Protein AF-0000000069285896 (afdb_homodimer)

Sequence (1556 aa):
ARVYHLARITLVAVQSCCLQGHSLAQCLQGHSLAQCLQGHSLVQCSVSCRPMESFVSHSQGPTVLEYPEPESPEISPQEIPGLVGQLSPGLDELGNDQPPAWTSHYREKGWTLSSLFPALVWMPSYVRCIRGRDTEADKSAMGLLTYSLKGDVISGLTVGCMLVPQCLAFALLAGLPLQTGFYSSFGPLVVYGLFGTFRQVQPGPAALMSMLTGQALDGMGLLTGESRMAGAALLSWGVGVSSVLLGMMRFGFIVDFMSHSVMNSFCSAAGVTIATSQLKHMLGIKMPRKEYWWQTVSYLVSHISEAKGYTCALGFSLLATLLALKQWKTAGNADTRQKHPIWRRLPVDAKSTGFRILKLIADLSSLLAVLIGWLWGFAYRQAGIDSVALVGNIESAGFQFGLPDSGFVSSVKIDQFIVPALVMTVVGYIETVAVGAKFASKARYEYDSNQELIALGLSNIGGAVMFGYPTTGSFSRTAVGAMFGATSLMSVLMASLVVLLAVYCITPVIELLPLSALAPLIIQGAISVINIHEFQVARRASLSEFLVMLATFVVSLALDVKYGLLMGFVLSVLKTMNELANPNLAVFGQLEGTTFRDIRNFPNARQLSNAVVIRMDARLNFTNSRKLKEFAVRAVQIREAGGNKVEFLVIDAKAINHVDLTGCETLESLAEALKSHGQQLVIANLKGPVSKCLHQAGVPESLRKLGGHLCLSMEAALAVVEGTSQAVEEDQELSELVRRVTMAKQIQYATSSPHVFCQGRSPFQDGNPILSPTRVSVARVYHLARITLVAVQSCCLQGHSLAQCLQGHSLAQCLQGHSLVQCSVSCRPMESFVSHSQGPTVLEYPEPESPEISPQEIPGLVGQLSPGLDELGNDQPPAWTSHYREKGWTLSSLFPALVWMPSYVRCIRGRDTEADKSAMGLLTYSLKGDVISGLTVGCMLVPQCLAFALLAGLPLQTGFYSSFGPLVVYGLFGTFRQVQPGPAALMSMLTGQALDGMGLLTGESRMAGAALLSWGVGVSSVLLGMMRFGFIVDFMSHSVMNSFCSAAGVTIATSQLKHMLGIKMPRKEYWWQTVSYLVSHISEAKGYTCALGFSLLATLLALKQWKTAGNADTRQKHPIWRRLPVDAKSTGFRILKLIADLSSLLAVLIGWLWGFAYRQAGIDSVALVGNIESAGFQFGLPDSGFVSSVKIDQFIVPALVMTVVGYIETVAVGAKFASKARYEYDSNQELIALGLSNIGGAVMFGYPTTGSFSRTAVGAMFGATSLMSVLMASLVVLLAVYCITPVIELLPLSALAPLIIQGAISVINIHEFQVARRASLSEFLVMLATFVVSLALDVKYGLLMGFVLSVLKTMNELANPNLAVFGQLEGTTFRDIRNFPNARQLSNAVVIRMDARLNFTNSRKLKEFAVRAVQIREAGGNKVEFLVIDAKAINHVDLTGCETLESLAEALKSHGQQLVIANLKGPVSKCLHQAGVPESLRKLGGHLCLSMEAALAVVEGTSQAVEEDQELSELVRRVTMAKQIQYATSSPHVFCQGRSPFQDGNPILSPTRVSV

Radius of gyration: 39.19 Å; Cα contacts (8 Å, |Δi|>4): 2400; chains: 2; bounding box: 97×98×138 Å

pLDDT: mean 73.63, std 25.14, range [15.2, 97.69]

Structure (mmCIF, N/CA/C/O backbone):
data_AF-0000000069285896-model_v1
#
loop_
_entity.id
_entity.type
_entity.pdbx_description
1 polymer 'STAS domain-containing protein'
#
loop_
_atom_site.group_PDB
_atom_site.id
_atom_site.type_symbol
_atom_site.label_atom_id
_atom_site.label_alt_id
_atom_site.label_comp_id
_atom_site.label_asym_id
_atom_site.label_entity_id
_atom_site.label_seq_id
_atom_site.pdbx_PDB_ins_code
_atom_site.Cartn_x
_atom_site.Cartn_y
_atom_site.Cartn_z
_atom_site.occupancy
_atom_site.B_iso_or_equiv
_atom_site.auth_seq_id
_atom_site.auth_comp_id
_atom_site.auth_asym_id
_atom_site.auth_atom_id
_atom_site.pdbx_PDB_model_num
ATOM 1 N N . ALA A 1 1 ? -1.548 7.91 -26.172 1 18.94 1 ALA A N 1
ATOM 2 C CA . ALA A 1 1 ? -0.49 7.477 -27.094 1 18.94 1 ALA A CA 1
ATOM 3 C C . ALA A 1 1 ? 0.13 8.664 -27.812 1 18.94 1 ALA A C 1
ATOM 5 O O . ALA A 1 1 ? 1.333 8.672 -28.094 1 18.94 1 ALA A O 1
ATOM 6 N N . ARG A 1 2 ? -0.823 9.562 -28.25 1 19.52 2 ARG A N 1
ATOM 7 C CA . ARG A 1 2 ? -0.494 10.672 -29.141 1 19.52 2 ARG A CA 1
ATOM 8 C C . ARG A 1 2 ? 0.415 11.68 -28.453 1 19.52 2 ARG A C 1
ATOM 10 O O . ARG A 1 2 ? 1.209 12.359 -29.109 1 19.52 2 ARG A O 1
ATOM 17 N N . VAL A 1 3 ? 0.082 11.969 -27.188 1 20.38 3 VAL A N 1
ATOM 18 C CA . VAL A 1 3 ? 0.662 13.156 -26.562 1 20.38 3 VAL A CA 1
ATOM 19 C C . VAL A 1 3 ? 2.113 12.875 -26.172 1 20.38 3 VAL A C 1
ATOM 21 O O . VAL A 1 3 ? 2.73 13.656 -25.453 1 20.38 3 VAL A O 1
ATOM 24 N N . TYR A 1 4 ? 2.635 11.625 -26.438 1 22.34 4 TYR A N 1
ATOM 25 C CA . TYR A 1 4 ? 3.977 11.242 -26 1 22.34 4 TYR A CA 1
ATOM 26 C C . TYR A 1 4 ? 5.035 12.055 -26.734 1 22.34 4 TYR A C 1
ATOM 28 O O . TYR A 1 4 ? 6.223 11.984 -26.406 1 22.34 4 TYR A O 1
ATOM 36 N N . HIS A 1 5 ? 4.773 12.438 -28.016 1 21.88 5 HIS A N 1
ATOM 37 C CA . HIS A 1 5 ? 5.852 12.867 -28.891 1 21.88 5 HIS A CA 1
ATOM 38 C C . HIS A 1 5 ? 6.48 14.164 -28.406 1 21.88 5 HIS A C 1
ATOM 40 O O . HIS A 1 5 ? 7.656 14.43 -28.672 1 21.88 5 HIS A O 1
ATOM 46 N N . LEU A 1 6 ? 5.645 15.148 -28 1 19.89 6 LEU A N 1
ATOM 47 C CA . LEU A 1 6 ? 6.195 16.5 -28.016 1 19.89 6 LEU A CA 1
ATOM 48 C C . LEU A 1 6 ? 7.164 16.703 -26.844 1 19.89 6 LEU A C 1
ATOM 50 O O . LEU A 1 6 ? 8.141 17.453 -26.969 1 19.89 6 LEU A O 1
ATOM 54 N N . ALA A 1 7 ? 6.918 16.109 -25.625 1 20.66 7 ALA A N 1
ATOM 55 C CA . ALA A 1 7 ? 7.523 16.703 -24.438 1 20.66 7 ALA A CA 1
ATOM 56 C C . ALA A 1 7 ? 8.992 16.312 -24.312 1 20.66 7 ALA A C 1
ATOM 58 O O . ALA A 1 7 ? 9.648 16.641 -23.328 1 20.66 7 ALA A O 1
ATOM 59 N N . ARG A 1 8 ? 9.555 15.391 -25.062 1 22.36 8 ARG A N 1
ATOM 60 C CA . ARG A 1 8 ? 10.961 15.047 -24.891 1 22.36 8 ARG A CA 1
ATOM 61 C C . ARG A 1 8 ? 11.859 16.25 -25.188 1 22.36 8 ARG A C 1
ATOM 63 O O . ARG A 1 8 ? 13.086 16.141 -25.125 1 22.36 8 ARG A O 1
ATOM 70 N N . ILE A 1 9 ? 11.367 17.312 -25.906 1 20.81 9 ILE A N 1
ATOM 71 C CA . ILE A 1 9 ? 12.367 18.234 -26.438 1 20.81 9 ILE A CA 1
ATOM 72 C C . ILE A 1 9 ? 13.133 18.875 -25.281 1 20.81 9 ILE A C 1
ATOM 74 O O . ILE A 1 9 ? 14.359 18.984 -25.312 1 20.81 9 ILE A O 1
ATOM 78 N N . THR A 1 10 ? 12.5 19.625 -24.375 1 20.67 10 THR A N 1
ATOM 79 C CA . THR A 1 10 ? 13.117 20.859 -23.922 1 20.67 10 THR A CA 1
ATOM 80 C C . THR A 1 10 ? 14.141 20.594 -22.828 1 20.67 10 THR A C 1
ATOM 82 O O . THR A 1 10 ? 15.117 21.344 -22.672 1 20.67 10 THR A O 1
ATOM 85 N N . LEU A 1 11 ? 13.906 19.688 -21.906 1 20.73 11 LEU A N 1
ATOM 86 C CA . LEU A 1 11 ? 14.586 20.062 -20.656 1 20.73 11 LEU A CA 1
ATOM 87 C C . LEU A 1 11 ? 16.062 19.703 -20.719 1 20.73 11 LEU A C 1
ATOM 89 O O . LEU A 1 11 ? 16.766 19.812 -19.719 1 20.73 11 LEU A O 1
ATOM 93 N N . VAL A 1 12 ? 16.625 19.109 -21.797 1 20.36 12 VAL A N 1
ATOM 94 C CA . VAL A 1 12 ? 18.047 18.781 -21.609 1 20.36 12 VAL A CA 1
ATOM 95 C C . VAL A 1 12 ? 18.859 20.062 -21.547 1 20.36 12 VAL A C 1
ATOM 97 O O . VAL A 1 12 ? 20.062 20.031 -21.281 1 20.36 12 VAL A O 1
ATOM 100 N N . ALA A 1 13 ? 18.406 21.219 -22.078 1 20.22 13 ALA A N 1
ATOM 101 C CA . ALA A 1 13 ? 19.406 22.203 -22.453 1 20.22 13 ALA A CA 1
ATOM 102 C C . ALA A 1 13 ? 20.125 22.75 -21.219 1 20.22 13 ALA A C 1
ATOM 104 O O . ALA A 1 13 ? 21.188 23.359 -21.328 1 20.22 13 ALA A O 1
ATOM 105 N N . VAL A 1 14 ? 19.5 23.047 -20.219 1 19.42 14 VAL A N 1
ATOM 106 C CA . VAL A 1 14 ? 20.172 24.141 -19.5 1 19.42 14 VAL A CA 1
ATOM 107 C C . VAL A 1 14 ? 21.453 23.625 -18.859 1 19.42 14 VAL A C 1
ATOM 109 O O . VAL A 1 14 ? 21.422 23.094 -17.734 1 19.42 14 VAL A O 1
ATOM 112 N N . GLN A 1 15 ? 22.203 22.688 -19.625 1 17.97 15 GLN A N 1
ATOM 113 C CA . GLN A 1 15 ? 23.5 22.469 -19.016 1 17.97 15 GLN A CA 1
ATOM 114 C C . GLN A 1 15 ? 24.219 23.797 -18.781 1 17.97 15 GLN A C 1
ATOM 116 O O . GLN A 1 15 ? 23.859 24.828 -19.359 1 17.97 15 GLN A O 1
ATOM 121 N N . SER A 1 16 ? 25.578 23.766 -18.406 1 18.22 16 SER A N 1
ATOM 122 C CA . SER A 1 16 ? 26.719 24.516 -17.906 1 18.22 16 SER A CA 1
ATOM 123 C C . SER A 1 16 ? 27.25 25.484 -18.969 1 18.22 16 SER A C 1
ATOM 125 O O . SER A 1 16 ? 27.719 25.047 -20.031 1 18.22 16 SER A O 1
ATOM 127 N N . CYS A 1 17 ? 26.688 26.734 -19.156 1 18.09 17 CYS A N 1
ATOM 128 C CA . CYS A 1 17 ? 27.234 27.953 -19.719 1 18.09 17 CYS A CA 1
ATOM 129 C C . CYS A 1 17 ? 28.594 28.297 -19.125 1 18.09 17 CYS A C 1
ATOM 131 O O . CYS A 1 17 ? 29.031 29.438 -19.188 1 18.09 17 CYS A O 1
ATOM 133 N N . CYS A 1 18 ? 29.406 27.688 -18.531 1 17.77 18 CYS A N 1
ATOM 134 C CA . CYS A 1 18 ? 30.453 28.656 -18.219 1 17.77 18 CYS A CA 1
ATOM 135 C C . CYS A 1 18 ? 31.109 29.188 -19.484 1 17.77 18 CYS A C 1
ATOM 137 O O . CYS A 1 18 ? 31.359 30.391 -19.609 1 17.77 18 CYS A O 1
ATOM 139 N N . LEU A 1 19 ? 32.156 28.625 -20.281 1 18.09 19 LEU A N 1
ATOM 140 C CA . LEU A 1 19 ? 33.406 29.359 -20.438 1 18.09 19 LEU A CA 1
ATOM 141 C C . LEU A 1 19 ? 33.312 30.375 -21.578 1 18.09 19 LEU A C 1
ATOM 143 O O . LEU A 1 19 ? 33.625 31.547 -21.391 1 18.09 19 LEU A O 1
ATOM 147 N N . GLN A 1 20 ? 34 30.25 -22.938 1 18.47 20 GLN A N 1
ATOM 148 C CA . GLN A 1 20 ? 34.906 31.219 -23.562 1 18.47 20 GLN A CA 1
ATOM 149 C C . GLN A 1 20 ? 34.125 32.219 -24.406 1 18.47 20 GLN A C 1
ATOM 151 O O . GLN A 1 20 ? 32.969 32 -24.734 1 18.47 20 GLN A O 1
ATOM 156 N N . GLY A 1 21 ? 34.812 33.281 -25.219 1 18.77 21 GLY A N 1
ATOM 157 C CA . GLY A 1 21 ? 34.844 34.562 -25.906 1 18.77 21 GLY A CA 1
ATOM 158 C C . GLY A 1 21 ? 34.031 34.562 -27.188 1 18.77 21 GLY A C 1
ATOM 159 O O . GLY A 1 21 ? 33.188 35.438 -27.391 1 18.77 21 GLY A O 1
ATOM 160 N N . HIS A 1 22 ? 34.656 33.969 -28.422 1 17.78 22 HIS A N 1
ATOM 161 C CA . HIS A 1 22 ? 34.75 34.594 -29.75 1 17.78 22 HIS A CA 1
ATOM 162 C C . HIS A 1 22 ? 33.469 34.438 -30.531 1 17.78 22 HIS A C 1
ATOM 164 O O . HIS A 1 22 ? 32.594 33.625 -30.188 1 17.78 22 HIS A O 1
ATOM 170 N N . SER A 1 23 ? 33.531 34.344 -32.062 1 17.31 23 SER A N 1
ATOM 171 C CA . SER A 1 23 ? 33.156 35.094 -33.25 1 17.31 23 SER A CA 1
ATOM 172 C C . SER A 1 23 ? 31.844 34.594 -33.844 1 17.31 23 SER A C 1
ATOM 174 O O . SER A 1 23 ? 31.484 33.438 -33.656 1 17.31 23 SER A O 1
ATOM 176 N N . LEU A 1 24 ? 30.938 35.594 -34.375 1 17.03 24 LEU A N 1
ATOM 177 C CA . LEU A 1 24 ? 29.719 35.781 -35.156 1 17.03 24 LEU A CA 1
ATOM 178 C C . LEU A 1 24 ? 29.844 35.094 -36.5 1 17.03 24 LEU A C 1
ATOM 180 O O . LEU A 1 24 ? 29.609 35.75 -37.562 1 17.03 24 LEU A O 1
ATOM 184 N N . ALA A 1 25 ? 30.594 34.031 -36.781 1 16.53 25 ALA A N 1
ATOM 185 C CA . ALA A 1 25 ? 30.781 33.844 -38.219 1 16.53 25 ALA A CA 1
ATOM 186 C C . ALA A 1 25 ? 29.438 33.938 -38.969 1 16.53 25 ALA A C 1
ATOM 188 O O . ALA A 1 25 ? 28.391 33.719 -38.375 1 16.53 25 ALA A O 1
ATOM 189 N N . GLN A 1 26 ? 29.531 33.75 -40.469 1 16.7 26 GLN A N 1
ATOM 190 C CA . GLN A 1 26 ? 29.344 34.094 -41.875 1 16.7 26 GLN A CA 1
ATOM 191 C C . GLN A 1 26 ? 28.062 33.469 -42.438 1 16.7 26 GLN A C 1
ATOM 193 O O . GLN A 1 26 ? 27.5 32.562 -41.812 1 16.7 26 GLN A O 1
ATOM 198 N N . CYS A 1 27 ? 28.094 33.062 -43.812 1 15.57 27 CYS A N 1
ATOM 199 C CA . CYS A 1 27 ? 27.547 33.375 -45.125 1 15.57 27 CYS A CA 1
ATOM 200 C C . CYS A 1 27 ? 26.578 32.281 -45.562 1 15.57 27 CYS A C 1
ATOM 202 O O . CYS A 1 27 ? 26.891 31.469 -46.438 1 15.57 27 CYS A O 1
ATOM 204 N N . LEU A 1 28 ? 26.156 31.344 -44.594 1 16.44 28 LEU A N 1
ATOM 205 C CA . LEU A 1 28 ? 25.594 30.281 -45.406 1 16.44 28 LEU A CA 1
ATOM 206 C C . LEU A 1 28 ? 24.531 30.844 -46.344 1 16.44 28 LEU A C 1
ATOM 208 O O . LEU A 1 28 ? 23.547 31.438 -45.906 1 16.44 28 LEU A O 1
ATOM 212 N N . GLN A 1 29 ? 24.906 30.875 -47.688 1 16.72 29 GLN A N 1
ATOM 213 C CA . GLN A 1 29 ? 24.5 31.297 -49 1 16.72 29 GLN A CA 1
ATOM 214 C C . GLN A 1 29 ? 23.125 30.719 -49.375 1 16.72 29 GLN A C 1
ATOM 216 O O . GLN A 1 29 ? 22.672 29.75 -48.781 1 16.72 29 GLN A O 1
ATOM 221 N N . GLY A 1 30 ? 22.688 31 -50.688 1 16.42 30 GLY A N 1
ATOM 222 C CA . GLY A 1 30 ? 21.609 31.5 -51.531 1 16.42 30 GLY A CA 1
ATOM 223 C C . GLY A 1 30 ? 20.703 30.391 -52.031 1 16.42 30 GLY A C 1
ATOM 224 O O . GLY A 1 30 ? 19.484 30.5 -51.969 1 16.42 30 GLY A O 1
ATOM 225 N N . HIS A 1 31 ? 21.297 29.312 -52.844 1 16.7 31 HIS A N 1
ATOM 226 C CA . HIS A 1 31 ? 20.781 29.234 -54.188 1 16.7 31 HIS A CA 1
ATOM 227 C C . HIS A 1 31 ? 19.438 28.5 -54.25 1 16.7 31 HIS A C 1
ATOM 229 O O . HIS A 1 31 ? 19.078 27.812 -53.281 1 16.7 31 HIS A O 1
ATOM 235 N N . SER A 1 32 ? 18.969 28.141 -55.594 1 16.12 32 SER A N 1
ATOM 236 C CA . SER A 1 32 ? 17.891 28.359 -56.562 1 16.12 32 SER A CA 1
ATOM 237 C C . SER A 1 32 ? 16.984 27.141 -56.625 1 16.12 32 SER A C 1
ATOM 239 O O . SER A 1 32 ? 15.758 27.266 -56.688 1 16.12 32 SER A O 1
ATOM 241 N N . LEU A 1 33 ? 17.578 25.859 -56.844 1 15.53 33 LEU A N 1
ATOM 242 C CA . LEU A 1 33 ? 17.172 25.203 -58.062 1 15.53 33 LEU A CA 1
ATOM 243 C C . LEU A 1 33 ? 15.734 24.688 -57.969 1 15.53 33 LEU A C 1
ATOM 245 O O . LEU A 1 33 ? 15.391 24.016 -57 1 15.53 33 LEU A O 1
ATOM 249 N N . ALA A 1 34 ? 14.773 25.109 -58.875 1 16.62 34 ALA A N 1
ATOM 250 C CA . ALA A 1 34 ? 13.453 25.078 -59.5 1 16.62 34 ALA A CA 1
ATOM 251 C C . ALA A 1 34 ? 12.984 23.656 -59.719 1 16.62 34 ALA A C 1
ATOM 253 O O . ALA A 1 34 ? 11.828 23.312 -59.469 1 16.62 34 ALA A O 1
ATOM 254 N N . GLN A 1 35 ? 13.719 22.797 -60.531 1 15.3 35 GLN A N 1
ATOM 255 C CA . GLN A 1 35 ? 13.156 22.297 -61.781 1 15.3 35 GLN A CA 1
ATOM 256 C C . GLN A 1 35 ? 12.344 21.031 -61.531 1 15.3 35 GLN A C 1
ATOM 258 O O . GLN A 1 35 ? 11.336 20.797 -62.219 1 15.3 35 GLN A O 1
ATOM 263 N N . CYS A 1 36 ? 12.938 19.922 -61 1 15.21 36 CYS A N 1
ATOM 264 C CA . CYS A 1 36 ? 12.695 18.781 -61.875 1 15.21 36 CYS A CA 1
ATOM 265 C C . CYS A 1 36 ? 11.297 18.219 -61.656 1 15.21 36 CYS A C 1
ATOM 267 O O . CYS A 1 36 ? 10.961 17.766 -60.562 1 15.21 36 CYS A O 1
ATOM 269 N N . LEU A 1 37 ? 10.258 18.453 -62.625 1 15.59 37 LEU A N 1
ATOM 270 C CA . LEU A 1 37 ? 8.844 18.359 -62.969 1 15.59 37 LEU A CA 1
ATOM 271 C C . LEU A 1 37 ? 8.375 16.922 -63 1 15.59 37 LEU A C 1
ATOM 273 O O . LEU A 1 37 ? 7.223 16.625 -62.656 1 15.59 37 LEU A O 1
ATOM 277 N N . GLN A 1 38 ? 9.117 15.797 -63.469 1 15.91 38 GLN A N 1
ATOM 278 C CA . GLN A 1 38 ? 8.516 15.156 -64.625 1 15.91 38 GLN A CA 1
ATOM 279 C C . GLN A 1 38 ? 7.398 14.203 -64.25 1 15.91 38 GLN A C 1
ATOM 281 O O . GLN A 1 38 ? 7.363 13.719 -63.094 1 15.91 38 GLN A O 1
ATOM 286 N N . GLY A 1 39 ? 6.551 13.461 -65.312 1 15.94 39 GLY A N 1
ATOM 287 C CA . GLY A 1 39 ? 5.258 13.203 -65.938 1 15.94 39 GLY A CA 1
ATOM 288 C C . GLY A 1 39 ? 4.68 11.852 -65.562 1 15.94 39 GLY A C 1
ATOM 289 O O . GLY A 1 39 ? 3.482 11.734 -65.312 1 15.94 39 GLY A O 1
ATOM 290 N N . HIS A 1 40 ? 5.355 10.523 -65.562 1 16.48 40 HIS A N 1
ATOM 291 C CA . HIS A 1 40 ? 4.844 9.562 -66.5 1 16.48 40 HIS A CA 1
ATOM 292 C C . HIS A 1 40 ? 3.646 8.805 -65.938 1 16.48 40 HIS A C 1
ATOM 294 O O . HIS A 1 40 ? 3.441 8.758 -64.75 1 16.48 40 HIS A O 1
ATOM 300 N N . SER A 1 41 ? 3.084 7.648 -66.812 1 16.34 41 SER A N 1
ATOM 301 C CA . SER A 1 41 ? 1.938 7.062 -67.5 1 16.34 41 SER A CA 1
ATOM 302 C C . SER A 1 41 ? 1.265 5.996 -66.625 1 16.34 41 SER A C 1
ATOM 304 O O . SER A 1 41 ? 1.885 5.434 -65.75 1 16.34 41 SER A O 1
ATOM 306 N N . LEU A 1 42 ? -0.104 5.488 -67.062 1 16.2 42 LEU A N 1
ATOM 307 C CA . LEU A 1 42 ? -1.459 5.047 -66.75 1 16.2 42 LEU A CA 1
ATOM 308 C C . LEU A 1 42 ? -1.523 3.527 -66.625 1 16.2 42 LEU A C 1
ATOM 310 O O . LEU A 1 42 ? -2.506 2.98 -66.125 1 16.2 42 LEU A O 1
ATOM 314 N N . VAL A 1 43 ? -0.517 2.539 -66.75 1 16.58 43 VAL A N 1
ATOM 315 C CA . VAL A 1 43 ? -0.936 1.417 -67.562 1 16.58 43 VAL A CA 1
ATOM 316 C C . VAL A 1 43 ? -1.927 0.545 -66.812 1 16.58 43 VAL A C 1
ATOM 318 O O . VAL A 1 43 ? -1.792 0.363 -65.562 1 16.58 43 VAL A O 1
ATOM 321 N N . GLN A 1 44 ? -3.102 -0.088 -67.5 1 16.64 44 GLN A N 1
ATOM 322 C CA . GLN A 1 44 ? -4.457 -0.628 -67.562 1 16.64 44 GLN A CA 1
ATOM 323 C C . GLN A 1 44 ? -4.469 -2.111 -67.188 1 16.64 44 GLN A C 1
ATOM 325 O O . GLN A 1 44 ? -5.535 -2.73 -67.125 1 16.64 44 GLN A O 1
ATOM 330 N N . CYS A 1 45 ? -3.648 -2.9 -66.438 1 16.38 45 CYS A N 1
ATOM 331 C CA . CYS A 1 45 ? -3.59 -4.305 -66.812 1 16.38 45 CYS A CA 1
ATOM 332 C C . CYS A 1 45 ? -4.863 -5.035 -66.438 1 16.38 45 CYS A C 1
ATOM 334 O O . CYS A 1 45 ? -5.289 -4.953 -65.25 1 16.38 45 CYS A O 1
ATOM 336 N N . SER A 1 46 ? -5.742 -5.668 -67.375 1 16.84 46 SER A N 1
ATOM 337 C CA . SER A 1 46 ? -7.043 -6.258 -67.688 1 16.84 46 SER A CA 1
ATOM 338 C C . SER A 1 46 ? -7.137 -7.688 -67.188 1 16.84 46 SER A C 1
ATOM 340 O O . SER A 1 46 ? -8.133 -8.375 -67.438 1 16.84 46 SER A O 1
ATOM 342 N N . VAL A 1 47 ? -6.531 -8.367 -66.188 1 17.81 47 VAL A N 1
ATOM 343 C CA . VAL A 1 47 ? -6.387 -9.812 -66.312 1 17.81 47 VAL A CA 1
ATOM 344 C C . VAL A 1 47 ? -7.738 -10.492 -66.125 1 17.81 47 VAL A C 1
ATOM 346 O O . VAL A 1 47 ? -8.484 -10.148 -65.188 1 17.81 47 VAL A O 1
ATOM 349 N N . SER A 1 48 ? -8.328 -11.375 -67.125 1 16.98 48 SER A N 1
ATOM 350 C CA . SER A 1 48 ? -9.477 -12.094 -67.688 1 16.98 48 SER A CA 1
ATOM 351 C C . 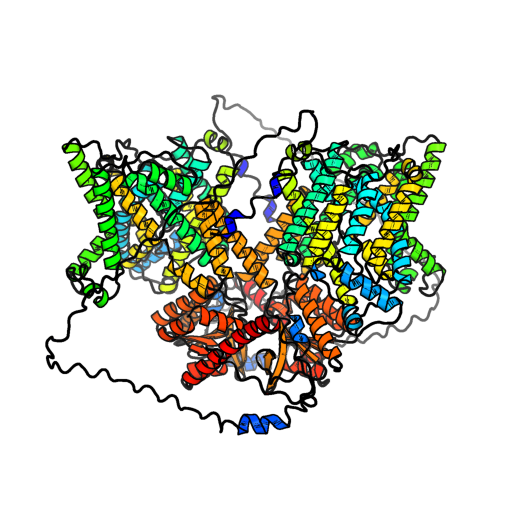SER A 1 48 ? -9.781 -13.344 -66.875 1 16.98 48 SER A C 1
ATOM 353 O O . SER A 1 48 ? -9.383 -14.445 -67.25 1 16.98 48 SER A O 1
ATOM 355 N N . CYS A 1 49 ? -9.992 -13.531 -65.5 1 16.97 49 CYS A N 1
ATOM 356 C CA . CYS A 1 49 ? -9.969 -14.82 -64.812 1 16.97 49 CYS A CA 1
ATOM 357 C C . CYS A 1 49 ? -11.258 -15.594 -65.062 1 16.97 49 CYS A C 1
ATOM 359 O O . CYS A 1 49 ? -12.141 -15.625 -64.25 1 16.97 49 CYS A O 1
ATOM 361 N N . ARG A 1 50 ? -11.992 -15.633 -66.25 1 16.98 50 ARG A N 1
ATOM 362 C CA . ARG A 1 50 ? -13.398 -15.969 -66.062 1 16.98 50 ARG A CA 1
ATOM 363 C C . ARG A 1 50 ? -13.57 -17.422 -65.625 1 16.98 50 ARG A C 1
ATOM 365 O O . ARG A 1 50 ? -14.297 -17.719 -64.688 1 16.98 50 ARG A O 1
ATOM 372 N N . PRO A 1 51 ? -13.586 -18.609 -66.438 1 17.89 51 PRO A N 1
ATOM 373 C CA . PRO A 1 51 ? -14.859 -19.234 -66.812 1 17.89 51 PRO A CA 1
ATOM 374 C C . PRO A 1 51 ? -15.203 -20.438 -65.938 1 17.89 51 PRO A C 1
ATOM 376 O O . PRO A 1 51 ? -16.375 -20.781 -65.812 1 17.89 51 PRO A O 1
ATOM 379 N N . MET A 1 52 ? -14.281 -21.25 -65.188 1 18.48 52 MET A N 1
ATOM 380 C CA . MET A 1 52 ? -14.414 -22.688 -65.438 1 18.48 52 MET A CA 1
ATOM 381 C C . MET A 1 52 ? -15.641 -23.234 -64.688 1 18.48 52 MET A C 1
ATOM 383 O O . MET A 1 52 ? -15.961 -22.797 -63.594 1 18.48 52 MET A O 1
ATOM 387 N N . GLU A 1 53 ? -16.594 -24.266 -65.188 1 19.05 53 GLU A N 1
ATOM 388 C CA . GLU A 1 53 ? -17.938 -24.812 -65.25 1 19.05 53 GLU A CA 1
ATOM 389 C C . GLU A 1 53 ? -18.203 -25.719 -64 1 19.05 53 GLU A C 1
ATOM 391 O O . GLU A 1 53 ? -19.297 -25.703 -63.438 1 19.05 53 GLU A O 1
ATOM 396 N N . SER A 1 54 ? -17.328 -26.703 -63.625 1 19.25 54 SER A N 1
ATOM 397 C CA . SER A 1 54 ? -17.797 -28.078 -63.656 1 19.25 54 SER A CA 1
ATOM 398 C C . SER A 1 54 ? -18.766 -28.359 -62.5 1 19.25 54 SER A C 1
ATOM 400 O O . SER A 1 54 ? -18.828 -27.594 -61.562 1 19.25 54 SER A O 1
ATOM 402 N N . PHE A 1 55 ? -19 -29.734 -61.938 1 21.61 55 PHE A N 1
ATOM 403 C CA . PHE A 1 55 ? -20.031 -30.75 -61.75 1 21.61 55 PHE A CA 1
ATOM 404 C C . PHE A 1 55 ? -20.422 -30.844 -60.281 1 21.61 55 PHE A C 1
ATOM 406 O O . PHE A 1 55 ? -21.219 -31.703 -59.906 1 21.61 55 PHE A O 1
ATOM 413 N N . VAL A 1 56 ? -20.172 -29.906 -59.281 1 20.28 56 VAL A N 1
ATOM 414 C CA . VAL A 1 56 ? -19.969 -30.328 -57.906 1 20.28 56 VAL A CA 1
ATOM 415 C C . VAL A 1 56 ? -21.297 -30.844 -57.344 1 20.28 56 VAL A C 1
ATOM 417 O O . VAL A 1 56 ? -22.312 -30.172 -57.438 1 20.28 56 VAL A O 1
ATOM 420 N N . SER A 1 57 ? -21.375 -32.156 -57 1 21.55 57 SER A N 1
ATOM 421 C CA . SER A 1 57 ? -22.359 -33.156 -56.625 1 21.55 57 SER A CA 1
ATOM 422 C C . SER A 1 57 ? -23.234 -32.656 -55.469 1 21.55 57 SER A C 1
ATOM 424 O O . SER A 1 57 ? -22.844 -31.781 -54.719 1 21.55 57 SER A O 1
ATOM 426 N N . HIS A 1 58 ? -24.438 -33.375 -55.094 1 22.62 58 HIS A N 1
ATOM 427 C CA . HIS A 1 58 ? -25.828 -33.125 -54.719 1 22.62 58 HIS A CA 1
ATOM 428 C C . HIS A 1 58 ? -25.969 -33 -53.188 1 22.62 58 HIS A C 1
ATOM 430 O O . HIS A 1 58 ? -27.078 -32.969 -52.656 1 22.62 58 HIS A O 1
ATOM 436 N N . SER A 1 59 ? -24.781 -33.125 -52.438 1 21.09 59 SER A N 1
ATOM 437 C CA . SER A 1 59 ? -24.859 -33.562 -51.062 1 21.09 59 SER A CA 1
ATOM 438 C C . SER A 1 59 ? -25.844 -32.688 -50.281 1 21.09 59 SER A C 1
ATOM 440 O O . SER A 1 59 ? -25.766 -31.469 -50.312 1 21.09 59 SER A O 1
ATOM 442 N N . GLN A 1 60 ? -27.078 -33.25 -50 1 24.17 60 GLN A N 1
ATOM 443 C CA . GLN A 1 60 ? -28.297 -32.688 -49.438 1 24.17 60 GLN A CA 1
ATOM 444 C C . GLN A 1 60 ? -28 -31.938 -48.125 1 24.17 60 GLN A C 1
ATOM 446 O O . GLN A 1 60 ? -27.516 -32.531 -47.188 1 24.17 60 GLN A O 1
ATOM 451 N N . GLY A 1 61 ? -27.547 -30.828 -48.125 1 22.52 61 GLY A N 1
ATOM 452 C CA . GLY A 1 61 ? -26.922 -30 -47.094 1 22.52 61 GLY A CA 1
ATOM 453 C C . GLY A 1 61 ? -27.859 -29.688 -45.938 1 22.52 61 GLY A C 1
ATOM 454 O O . GLY A 1 61 ? -29.047 -29.453 -46.156 1 22.52 61 GLY A O 1
ATOM 455 N N . PRO A 1 62 ? -27.656 -30.422 -44.812 1 26.27 62 PRO A N 1
ATOM 456 C CA . PRO A 1 62 ? -28.656 -30.391 -43.719 1 26.27 62 PRO A CA 1
ATOM 457 C C . PRO A 1 62 ? -29.25 -29 -43.5 1 26.27 62 PRO A C 1
ATOM 459 O O . PRO A 1 62 ? -28.609 -28 -43.812 1 26.27 62 PRO A O 1
ATOM 462 N N . THR A 1 63 ? -30.562 -28.875 -43.594 1 23.58 63 THR A N 1
ATOM 463 C CA . THR A 1 63 ? -31.453 -27.719 -43.594 1 23.58 63 THR A CA 1
ATOM 464 C C . THR A 1 63 ? -31.109 -26.766 -42.469 1 23.58 63 THR A C 1
ATOM 466 O O . THR A 1 63 ? -31.047 -27.156 -41.312 1 23.58 63 THR A O 1
ATOM 469 N N . VAL A 1 64 ? -30.266 -25.859 -42.719 1 25 64 VAL A N 1
ATOM 470 C CA . VAL A 1 64 ? -29.875 -24.75 -41.844 1 25 64 VAL A CA 1
ATOM 471 C C . VAL A 1 64 ? -31.125 -24.062 -41.281 1 25 64 VAL A C 1
ATOM 473 O O . VAL A 1 64 ? -31.922 -23.5 -42.062 1 25 64 VAL A O 1
ATOM 476 N N . LEU A 1 65 ? -31.844 -24.781 -40.344 1 24.34 65 LEU A N 1
ATOM 477 C CA . LEU A 1 65 ? -33.062 -24.156 -39.812 1 24.34 65 LEU A CA 1
ATOM 478 C C . LEU A 1 65 ? -32.906 -22.641 -39.719 1 24.34 65 LEU A C 1
ATOM 480 O O . LEU A 1 65 ? -31.953 -22.156 -39.062 1 24.34 65 LEU A O 1
ATOM 484 N N . GLU A 1 66 ? -33.25 -21.922 -40.812 1 23.66 66 GLU A N 1
ATOM 485 C CA . GLU A 1 66 ? -33.312 -20.469 -40.969 1 23.66 66 GLU A CA 1
ATOM 486 C C . GLU A 1 66 ? -34.094 -19.828 -39.812 1 23.66 66 GLU A C 1
ATOM 488 O O . GLU A 1 66 ? -35.312 -19.984 -39.75 1 23.66 66 GLU A O 1
ATOM 493 N N . TYR A 1 67 ? -33.594 -20 -38.594 1 24.52 67 TYR A N 1
ATOM 494 C CA . TYR A 1 67 ? -34.438 -19.375 -37.594 1 24.52 67 TYR A CA 1
ATOM 495 C C . TYR A 1 67 ? -34.938 -18.016 -38.031 1 24.52 67 TYR A C 1
ATOM 497 O O . TYR A 1 67 ? -34.156 -17.203 -38.562 1 24.52 67 TYR A O 1
ATOM 505 N N . PRO A 1 68 ? -36.156 -17.922 -38.531 1 24.06 68 PRO A N 1
ATOM 506 C CA . PRO A 1 68 ? -36.719 -16.688 -39.125 1 24.06 68 PRO A CA 1
ATOM 507 C C . PRO A 1 68 ? -36.219 -15.438 -38.375 1 24.06 68 PRO A C 1
ATOM 509 O O . PRO A 1 68 ? -35.938 -15.5 -37.188 1 24.06 68 PRO A O 1
ATOM 512 N N . GLU A 1 69 ? -35.625 -14.57 -39.125 1 25.94 69 GLU A N 1
ATOM 513 C CA . GLU A 1 69 ? -35.156 -13.281 -38.625 1 25.94 69 GLU A CA 1
ATOM 514 C C . GLU A 1 69 ? -36.281 -12.523 -37.906 1 25.94 69 GLU A C 1
ATOM 516 O O . GLU A 1 69 ? -37.344 -12.289 -38.469 1 25.94 69 GLU A O 1
ATOM 521 N N . PRO A 1 70 ? -36.625 -12.781 -36.656 1 26.39 70 PRO A N 1
ATOM 522 C CA . PRO A 1 70 ? -37.844 -12.133 -36.188 1 26.39 70 PRO A CA 1
ATOM 523 C C . PRO A 1 70 ? -38.031 -10.711 -36.688 1 26.39 70 PRO A C 1
ATOM 525 O O . PRO A 1 70 ? -37.031 -10 -36.875 1 26.39 70 PRO A O 1
ATOM 528 N N . GLU A 1 71 ? -38.938 -10.477 -37.656 1 25.44 71 GLU A N 1
ATOM 529 C CA . GLU A 1 71 ? -39.281 -9.188 -38.25 1 25.44 71 GLU A CA 1
ATOM 530 C C . GLU A 1 71 ? -39.219 -8.07 -37.188 1 25.44 71 GLU A C 1
ATOM 532 O O . GLU A 1 71 ? -39.781 -8.18 -36.125 1 25.44 71 GLU A O 1
ATOM 537 N N . SER A 1 72 ? -38.188 -7.371 -37.25 1 26.56 72 SER A N 1
ATOM 538 C CA . SER A 1 72 ? -37.969 -6.254 -36.344 1 26.56 72 SER A CA 1
ATOM 539 C C . SER A 1 72 ? -39.156 -5.277 -36.375 1 26.56 72 SER A C 1
ATOM 541 O O . SER A 1 72 ? -39.5 -4.746 -37.438 1 26.56 72 SER A O 1
ATOM 543 N N . PRO A 1 73 ? -40.344 -5.57 -35.781 1 26.52 73 PRO A N 1
ATOM 544 C CA . PRO A 1 73 ? -41.469 -4.672 -35.969 1 26.52 73 PRO A CA 1
ATOM 545 C C . PRO A 1 73 ? -41.062 -3.215 -36.156 1 26.52 73 PRO A C 1
ATOM 547 O O . PRO A 1 73 ? -40.125 -2.746 -35.469 1 26.52 73 PRO A O 1
ATOM 550 N N . GLU A 1 74 ? -41.25 -2.67 -37.375 1 27.89 74 GLU A N 1
ATOM 551 C CA . GLU A 1 74 ? -41.125 -1.263 -37.75 1 27.89 74 GLU A CA 1
ATOM 552 C C . GLU A 1 74 ? -41.938 -0.37 -36.812 1 27.89 74 GLU A C 1
ATOM 554 O O . GLU A 1 74 ? -43.188 -0.326 -36.938 1 27.89 74 GLU A O 1
ATOM 559 N N . ILE A 1 75 ? -41.781 -0.384 -35.594 1 27.08 75 ILE A N 1
ATOM 560 C CA . ILE A 1 75 ? -42.594 0.488 -34.75 1 27.08 75 ILE A CA 1
ATOM 561 C C . ILE A 1 75 ? -42.594 1.903 -35.344 1 27.08 75 ILE A C 1
ATOM 563 O O . ILE A 1 75 ? -41.531 2.518 -35.5 1 27.08 75 ILE A O 1
ATOM 567 N N . SER A 1 76 ? -43.5 2.143 -36.281 1 23.19 76 SER A N 1
ATOM 568 C CA . SER A 1 76 ? -43.781 3.412 -36.938 1 23.19 76 SER A CA 1
ATOM 569 C C . SER A 1 76 ? -43.594 4.586 -36 1 23.19 76 SER A C 1
ATOM 571 O O . SER A 1 76 ? -43.938 4.488 -34.812 1 23.19 76 SER A O 1
ATOM 573 N N . PRO A 1 77 ? -42.875 5.543 -36.469 1 26.12 77 PRO A N 1
ATOM 574 C CA . PRO A 1 77 ? -42.469 6.664 -35.625 1 26.12 77 PRO A CA 1
ATOM 575 C C . PRO A 1 77 ? -43.625 7.445 -35.062 1 26.12 77 PRO A C 1
ATOM 577 O O . PRO A 1 77 ? -43.438 8.383 -34.281 1 26.12 77 PRO A O 1
ATOM 580 N N . GLN A 1 78 ? -44.75 7.285 -35.812 1 24.67 78 GLN A N 1
ATOM 581 C CA . GLN A 1 78 ? -45.844 8.227 -35.562 1 24.67 78 GLN A CA 1
ATOM 582 C C . GLN A 1 78 ? -46.469 8.031 -34.188 1 24.67 78 GLN A C 1
ATOM 584 O O . GLN A 1 78 ? -46.906 8.992 -33.562 1 24.67 78 GLN A O 1
ATOM 589 N N . GLU A 1 79 ? -46.969 6.789 -34.094 1 23.77 79 GLU A N 1
ATOM 590 C CA . GLU A 1 79 ? -47.844 6.641 -32.969 1 23.77 79 GLU A CA 1
ATOM 591 C C . GLU A 1 79 ? -47.094 6.785 -31.641 1 23.77 79 GLU A C 1
ATOM 593 O O . GLU A 1 79 ? -47.688 6.598 -30.578 1 23.77 79 GLU A O 1
ATOM 598 N N . ILE A 1 80 ? -45.969 6.543 -31.812 1 22.86 80 ILE A N 1
ATOM 599 C CA . ILE A 1 80 ? -45.312 6.707 -30.516 1 22.86 80 ILE A CA 1
ATOM 600 C C . ILE A 1 80 ? -45.438 8.156 -30.062 1 22.86 80 ILE A C 1
ATOM 602 O O . ILE A 1 80 ? -44.594 8.656 -29.312 1 22.86 80 ILE A O 1
ATOM 606 N N . PRO A 1 81 ? -46.281 8.805 -30.828 1 25.42 81 PRO A N 1
ATOM 607 C CA . PRO A 1 81 ? -46.469 10.25 -30.641 1 25.42 81 PRO A CA 1
ATOM 608 C C . PRO A 1 81 ? -46.969 10.594 -29.234 1 25.42 81 PRO A C 1
ATOM 610 O O . PRO A 1 81 ? -46.719 11.703 -28.734 1 25.42 81 PRO A O 1
ATOM 613 N N . GLY A 1 82 ? -48 9.836 -28.938 1 22.64 82 GLY A N 1
ATOM 614 C CA . GLY A 1 82 ? -48.781 10.242 -27.766 1 22.64 82 GLY A CA 1
ATOM 615 C C . GLY A 1 82 ? -47.969 10.289 -26.5 1 22.64 82 GLY A C 1
ATOM 616 O O . GLY A 1 82 ? -48.25 11.094 -25.594 1 22.64 82 GLY A O 1
ATOM 617 N N . LEU A 1 83 ? -47.375 9.117 -26.359 1 22.5 83 LEU A N 1
ATOM 618 C CA . LEU A 1 83 ? -46.875 9.062 -25 1 22.5 83 LEU A CA 1
ATOM 619 C C . LEU A 1 83 ? -45.781 10.117 -24.781 1 22.5 83 LEU A C 1
ATOM 621 O O . LEU A 1 83 ? -45.531 10.539 -23.656 1 22.5 83 LEU A O 1
ATOM 625 N N . VAL A 1 84 ? -45.156 10.508 -25.797 1 26.62 84 VAL A N 1
ATOM 626 C CA . VAL A 1 84 ? -44.25 11.656 -25.797 1 26.62 84 VAL A CA 1
ATOM 627 C C . VAL A 1 84 ? -45.062 12.945 -25.641 1 26.62 84 VAL A C 1
ATOM 629 O O . VAL A 1 84 ? -44.562 13.922 -25.062 1 26.62 84 VAL A O 1
ATOM 632 N N . GLY A 1 85 ? -46.125 13.086 -26.312 1 25.78 85 GLY A N 1
ATOM 633 C CA . GLY A 1 85 ? -47.031 14.227 -26.375 1 25.78 85 GLY A CA 1
ATOM 634 C C . GLY A 1 85 ? -47.75 14.492 -25.062 1 25.78 85 GLY A C 1
ATOM 635 O O . GLY A 1 85 ? -48.031 15.648 -24.734 1 25.78 85 GLY A O 1
ATOM 636 N N . GLN A 1 86 ? -48.531 13.562 -24.641 1 25.77 86 GLN A N 1
ATOM 637 C CA . GLN A 1 86 ? -49.219 13.82 -23.359 1 25.77 86 GLN A CA 1
ATOM 638 C C . GLN A 1 86 ? -48.188 13.953 -22.234 1 25.77 86 GLN A C 1
ATOM 640 O O . GLN A 1 86 ? -48.531 14.359 -21.125 1 25.77 86 GLN A O 1
ATOM 645 N N . LEU A 1 87 ? -47.188 13.211 -22.344 1 25.97 87 LEU A N 1
ATOM 646 C CA . LEU A 1 87 ? -46.25 13.492 -21.266 1 25.97 87 LEU A CA 1
ATOM 647 C C . LEU A 1 87 ? -45.594 14.852 -21.469 1 25.97 87 LEU A C 1
ATOM 649 O O . LEU A 1 87 ? -44.688 15.219 -20.719 1 25.97 87 LEU A O 1
ATOM 653 N N . SER A 1 88 ? -45.688 15.523 -22.547 1 24.75 88 SER A N 1
ATOM 654 C CA . SER A 1 88 ? -45.219 16.812 -23.031 1 24.75 88 SER A CA 1
ATOM 655 C C . SER A 1 88 ? -45.812 17.969 -22.234 1 24.75 88 SER A C 1
ATOM 657 O O . SER A 1 88 ? -45.281 19.078 -22.25 1 24.75 88 SER A O 1
ATOM 659 N N . PRO A 1 89 ? -47.094 17.969 -22.266 1 27.92 89 PRO A N 1
ATOM 660 C CA . PRO A 1 89 ? -47.562 19.281 -21.828 1 27.92 89 PRO A CA 1
ATOM 661 C C . PRO A 1 89 ? -47 19.688 -20.469 1 27.92 89 PRO A C 1
ATOM 663 O O . PRO A 1 89 ? -46.719 20.875 -20.25 1 27.92 89 PRO A O 1
ATOM 666 N N . GLY A 1 90 ? -47.344 18.922 -19.469 1 25.19 90 GLY A N 1
ATOM 667 C CA . GLY A 1 90 ? -47.062 19.312 -18.094 1 25.19 90 GLY A CA 1
ATOM 668 C C . GLY A 1 90 ? -45.594 19.188 -17.734 1 25.19 90 GLY A C 1
ATOM 669 O O . GLY A 1 90 ? -45.219 19.312 -16.562 1 25.19 90 GLY A O 1
ATOM 670 N N . LEU A 1 91 ? -44.781 18.531 -18.406 1 26.86 91 LEU A N 1
ATOM 671 C CA . LEU A 1 91 ? -43.312 18.516 -18.281 1 26.86 91 LEU A CA 1
ATOM 672 C C . LEU A 1 91 ? -42.719 19.906 -18.453 1 26.86 91 LEU A C 1
ATOM 674 O O . LEU A 1 91 ? -41.531 20.109 -18.234 1 26.86 91 LEU A O 1
ATOM 678 N N . ASP A 1 92 ? -43.094 20.844 -19.219 1 27.47 92 ASP A N 1
ATOM 679 C CA . ASP A 1 92 ? -42.781 22.25 -19.469 1 27.47 92 ASP A CA 1
ATOM 680 C C . ASP A 1 92 ? -42.875 23.047 -18.172 1 27.47 92 ASP A C 1
ATOM 682 O O . ASP A 1 92 ? -42.188 24.047 -18 1 27.47 92 ASP A O 1
ATOM 686 N N . GLU A 1 93 ? -44 23.031 -17.547 1 26.38 93 GLU A N 1
ATOM 687 C CA . GLU A 1 93 ? -44.125 23.719 -16.281 1 26.38 93 GLU A CA 1
ATOM 688 C C . GLU A 1 93 ? -43.25 23.062 -15.203 1 26.38 93 GLU A C 1
ATOM 690 O O . GLU A 1 93 ? -43.438 23.297 -14.008 1 26.38 93 GLU A O 1
ATOM 695 N N . LEU A 1 94 ? -42.875 21.797 -15.523 1 27.89 94 LEU A N 1
ATOM 696 C CA . LEU A 1 94 ? -41.906 21.422 -14.516 1 27.89 94 LEU A CA 1
ATOM 697 C C . LEU A 1 94 ? -40.781 22.469 -14.43 1 27.89 94 LEU A C 1
ATOM 699 O O . LEU A 1 94 ? -40.125 22.766 -15.438 1 27.89 94 LEU A O 1
ATOM 703 N N . GLY A 1 95 ? -40.906 23.406 -13.664 1 26.27 95 GLY A N 1
ATOM 704 C CA . GLY A 1 95 ? -40.094 24.594 -13.469 1 26.27 95 GLY A CA 1
ATOM 705 C C . GLY A 1 95 ? -38.625 24.391 -13.797 1 26.27 95 GLY A C 1
ATOM 706 O O . GLY A 1 95 ? -38.188 23.25 -13.875 1 26.27 95 GLY A O 1
ATOM 707 N N . ASN A 1 96 ? -37.938 25.359 -14.453 1 27.58 96 ASN A N 1
ATOM 708 C CA . ASN A 1 96 ? -36.531 25.625 -14.742 1 27.58 96 ASN A CA 1
ATOM 709 C C . ASN A 1 96 ? -35.625 24.875 -13.766 1 27.58 96 ASN A C 1
ATOM 711 O O . ASN A 1 96 ? -34.844 25.516 -13.055 1 27.58 96 ASN A O 1
ATOM 715 N N . ASP A 1 97 ? -36.219 24 -13.078 1 28.98 97 ASP A N 1
ATOM 716 C CA . ASP A 1 97 ? -35.375 23.406 -12.031 1 28.98 97 ASP A CA 1
ATOM 717 C C . ASP A 1 97 ? -34.125 22.75 -12.617 1 28.98 97 ASP A C 1
ATOM 719 O O . ASP A 1 97 ? -34.219 21.812 -13.398 1 28.98 97 ASP A O 1
ATOM 723 N N . GLN A 1 98 ? -33.094 23.578 -13.016 1 29.95 98 GLN A N 1
ATOM 724 C CA . GLN A 1 98 ? -31.703 23.297 -13.297 1 29.95 98 GLN A CA 1
ATOM 725 C C . GLN A 1 98 ? -31.297 21.938 -12.75 1 29.95 98 GLN A C 1
ATOM 727 O O . GLN A 1 98 ? -31.797 21.5 -11.719 1 29.95 98 GLN A O 1
ATOM 732 N N . PRO A 1 99 ? -31.031 21.047 -13.688 1 34.91 99 PRO A N 1
ATOM 733 C CA . PRO A 1 99 ? -30.484 19.797 -13.133 1 34.91 99 PRO A CA 1
ATOM 734 C C . PRO A 1 99 ? -29.828 19.984 -11.773 1 34.91 99 PRO A C 1
ATOM 736 O O . PRO A 1 99 ? -29.25 21.047 -11.508 1 34.91 99 PRO A O 1
ATOM 739 N N . PRO A 1 100 ? -30.344 19.391 -10.766 1 33.09 100 PRO A N 1
ATOM 740 C CA . PRO A 1 100 ? -29.891 19.688 -9.406 1 33.09 100 PRO A CA 1
ATOM 741 C C . PRO A 1 100 ? -28.375 19.859 -9.32 1 33.09 100 PRO A C 1
ATOM 743 O O . PRO A 1 100 ? -27.641 19.297 -10.133 1 33.09 100 PRO A O 1
ATOM 746 N N . ALA A 1 101 ? -27.844 20.953 -8.859 1 34.91 101 ALA A N 1
ATOM 747 C CA . ALA A 1 101 ? -26.531 21.438 -8.477 1 34.91 101 ALA A CA 1
ATOM 748 C C . ALA A 1 101 ? -25.625 20.297 -8.016 1 34.91 101 ALA A C 1
ATOM 750 O O . ALA A 1 101 ? -24.453 20.5 -7.719 1 34.91 101 ALA A O 1
ATOM 751 N N . TRP A 1 102 ? -26.203 19.141 -7.773 1 36.34 102 TRP A N 1
ATOM 752 C CA . TRP A 1 102 ? -25.391 18.047 -7.223 1 36.34 102 TRP A CA 1
ATOM 753 C C . TRP A 1 102 ? -24.438 17.5 -8.266 1 36.34 102 TRP A C 1
ATOM 755 O O . TRP A 1 102 ? -23.5 16.766 -7.934 1 36.34 102 TRP A O 1
ATOM 765 N N . THR A 1 103 ? -24.875 17.547 -9.516 1 40.16 103 THR A N 1
ATOM 766 C CA . THR A 1 103 ? -24.016 16.938 -10.539 1 40.16 103 THR A CA 1
ATOM 767 C C . THR A 1 103 ? -22.625 17.562 -10.5 1 40.16 103 THR A C 1
ATOM 769 O O . THR A 1 103 ? -21.656 16.938 -10.938 1 40.16 103 THR A O 1
ATOM 772 N N . SER A 1 104 ? -22.609 18.844 -10.047 1 42.94 104 SER A N 1
ATOM 773 C CA . SER A 1 104 ? -21.328 19.531 -9.977 1 42.94 104 SER A CA 1
ATOM 774 C C . SER A 1 104 ? -20.438 18.922 -8.891 1 42.94 104 SER A C 1
ATOM 776 O O . SER A 1 104 ? -19.25 19.234 -8.812 1 42.94 104 SER A O 1
ATOM 778 N N . HIS A 1 105 ? -21.141 18.203 -8.016 1 43.28 105 HIS A N 1
ATOM 779 C CA . HIS A 1 105 ? -20.469 17.688 -6.828 1 43.28 105 HIS A CA 1
ATOM 780 C C . HIS A 1 105 ? -19.328 16.75 -7.203 1 43.28 105 HIS A C 1
ATOM 782 O O . HIS A 1 105 ? -18.359 16.609 -6.449 1 43.28 105 HIS A O 1
ATOM 788 N N . TYR A 1 106 ? -19.578 16.094 -8.305 1 42.41 106 TYR A N 1
ATOM 789 C CA . TYR A 1 106 ? -18.688 14.984 -8.609 1 42.41 106 TYR A CA 1
ATOM 790 C C . TYR A 1 106 ? -17.609 15.398 -9.609 1 42.41 106 TYR A C 1
ATOM 792 O O . TYR A 1 106 ? -16.812 14.57 -10.047 1 42.41 106 TYR A O 1
ATOM 800 N N . ARG A 1 107 ? -17.609 16.688 -9.961 1 41.56 107 ARG A N 1
ATOM 801 C CA . ARG A 1 107 ? -16.828 17.016 -11.156 1 41.56 107 ARG A CA 1
ATOM 802 C C . ARG A 1 107 ? -15.359 17.25 -10.805 1 41.56 107 ARG A C 1
ATOM 804 O O . ARG A 1 107 ? -15.039 18.062 -9.93 1 41.56 107 ARG A O 1
ATOM 811 N N . GLU A 1 108 ? -14.625 16.281 -11.047 1 49.69 108 GLU A N 1
ATOM 812 C CA . GLU A 1 108 ? -13.195 16.609 -11.023 1 49.69 108 GLU A CA 1
ATOM 813 C C . GLU A 1 108 ? -12.859 17.672 -12.055 1 49.69 108 GLU A C 1
ATOM 815 O O . GLU A 1 108 ? -13.234 17.562 -13.227 1 49.69 108 GLU A O 1
ATOM 820 N N . LYS A 1 109 ? -12.672 18.906 -11.781 1 49.72 109 LYS A N 1
ATOM 821 C CA . LYS A 1 109 ? -12.383 20.062 -12.641 1 49.72 109 LYS A CA 1
ATOM 822 C C . LYS A 1 109 ? -11.086 19.844 -13.414 1 49.72 109 LYS A C 1
ATOM 824 O O . LYS A 1 109 ? -10.062 19.484 -12.836 1 49.72 109 LYS A O 1
ATOM 829 N N . GLY A 1 110 ? -11.141 19.578 -14.773 1 55.06 110 GLY A N 1
ATOM 830 C CA . GLY A 1 110 ? -9.953 19.594 -15.625 1 55.06 110 GLY A CA 1
ATOM 831 C C . GLY A 1 110 ? -9.141 20.859 -15.484 1 55.06 110 GLY A C 1
ATOM 832 O O . GLY A 1 110 ? -9.523 21.781 -14.742 1 55.06 110 GLY A O 1
ATOM 833 N N . TRP A 1 111 ? -7.875 20.922 -16.047 1 60.28 111 TRP A N 1
ATOM 834 C CA . TRP A 1 111 ? -6.957 22.047 -15.992 1 60.28 111 TRP A CA 1
ATOM 835 C C . TRP A 1 111 ? -7.465 23.203 -16.844 1 60.28 111 TRP A C 1
ATOM 837 O O . TRP A 1 111 ? -7.781 23.016 -18.031 1 60.28 111 TRP A O 1
ATOM 847 N N . THR A 1 112 ? -8.07 24.188 -16.359 1 63.28 112 THR A N 1
ATOM 848 C CA . THR A 1 112 ? -8.297 25.422 -17.078 1 63.28 112 THR A CA 1
ATOM 849 C C . THR A 1 112 ? -7.277 26.484 -16.656 1 63.28 112 THR A C 1
ATOM 851 O O . THR A 1 112 ? -6.664 26.391 -15.594 1 63.28 112 THR A O 1
ATOM 854 N N . LEU A 1 113 ? -6.848 27.281 -17.641 1 62.12 113 LEU A N 1
ATOM 855 C CA . LEU A 1 113 ? -5.914 28.359 -17.344 1 62.12 113 LEU A CA 1
ATOM 856 C C . LEU A 1 113 ? -6.312 29.094 -16.062 1 62.12 113 LEU A C 1
ATOM 858 O O . LEU A 1 113 ? -5.449 29.484 -15.273 1 62.12 113 LEU A O 1
ATOM 862 N N . SER A 1 114 ? -7.504 29.219 -15.875 1 66.62 114 SER A N 1
ATOM 863 C CA . SER A 1 114 ? -7.992 29.875 -14.664 1 66.62 114 SER A CA 1
ATOM 864 C C . SER A 1 114 ? -7.75 29.016 -13.438 1 66.62 114 SER A C 1
ATOM 866 O O . SER A 1 114 ? -7.617 29.531 -12.32 1 66.62 114 SER A O 1
ATOM 868 N N . SER A 1 115 ? -7.566 27.812 -13.773 1 74.62 115 SER A N 1
ATOM 869 C CA . SER A 1 115 ? -7.312 26.938 -12.633 1 74.62 115 SER A CA 1
ATOM 870 C C . SER A 1 115 ? -5.844 26.969 -12.227 1 74.62 115 SER A C 1
ATOM 872 O O . SER A 1 115 ? -5.512 26.734 -11.062 1 74.62 115 SER A O 1
ATOM 874 N N . LEU A 1 116 ? -5.039 27.453 -13.156 1 80.19 116 LEU A N 1
ATOM 875 C CA . LEU A 1 116 ? -3.609 27.484 -12.867 1 80.19 116 LEU A CA 1
ATOM 876 C C . LEU A 1 116 ? -3.213 28.797 -12.188 1 80.19 116 LEU A C 1
ATOM 878 O O . LEU A 1 116 ? -2.209 28.844 -11.477 1 80.19 116 LEU A O 1
ATOM 882 N N . PHE A 1 117 ? -4.051 29.906 -12.453 1 88.25 117 PHE A N 1
ATOM 883 C CA . PHE A 1 117 ? -3.781 31.188 -11.836 1 88.25 117 PHE A CA 1
ATOM 884 C C . PHE A 1 117 ? -4.996 31.688 -11.055 1 88.25 117 PHE A C 1
ATOM 886 O O . PHE A 1 117 ? -5.668 32.625 -11.477 1 88.25 117 PHE A O 1
ATOM 893 N N . PRO A 1 118 ? -5.105 31.219 -9.852 1 88.88 118 PRO A N 1
ATOM 894 C CA . PRO A 1 118 ? -6.293 31.562 -9.062 1 88.88 118 PRO A CA 1
ATOM 895 C C . PRO A 1 118 ? -6.41 33.062 -8.781 1 88.88 118 PRO A C 1
ATOM 897 O O . PRO A 1 118 ? -7.516 33.562 -8.586 1 88.88 118 PRO A O 1
ATOM 900 N N . ALA A 1 119 ? -5.332 33.812 -8.805 1 90.69 119 ALA A N 1
ATOM 901 C CA . ALA A 1 119 ? -5.363 35.25 -8.523 1 90.69 119 ALA A CA 1
ATOM 902 C C . ALA A 1 119 ? -6.207 36 -9.555 1 90.69 119 ALA A C 1
ATOM 904 O O . ALA A 1 119 ? -6.805 37.031 -9.242 1 90.69 119 ALA A O 1
ATOM 905 N N . LEU A 1 120 ? -6.312 35.469 -10.688 1 87.12 120 LEU A N 1
ATOM 906 C CA . LEU A 1 120 ? -7.086 36.094 -11.758 1 87.12 120 LEU A CA 1
ATOM 907 C C . LEU A 1 120 ? -8.578 35.969 -11.5 1 87.12 120 LEU A C 1
ATOM 909 O O . LEU A 1 120 ? -9.383 36.719 -12.062 1 87.12 120 LEU A O 1
ATOM 913 N N . VAL A 1 121 ? -8.898 35.062 -10.625 1 85.25 121 VAL A N 1
ATOM 914 C CA . VAL A 1 121 ? -10.312 34.844 -10.344 1 85.25 121 VAL A CA 1
ATOM 915 C C . VAL A 1 121 ? -10.688 35.5 -9.031 1 85.25 121 VAL A C 1
ATOM 917 O O . VAL A 1 121 ? -11.648 36.281 -8.984 1 85.25 121 VAL A O 1
ATOM 920 N N . TRP A 1 122 ? -9.875 35.312 -7.973 1 86.44 122 TRP A N 1
ATOM 921 C CA . TRP A 1 122 ? -10.32 35.781 -6.672 1 86.44 122 TRP A CA 1
ATOM 922 C C . TRP A 1 122 ? -10.047 37.281 -6.52 1 86.44 122 TRP A C 1
ATOM 924 O O . TRP A 1 122 ? -10.773 37.969 -5.812 1 86.44 122 TRP A O 1
ATOM 934 N N . MET A 1 123 ? -9.031 37.875 -7.188 1 89.88 123 MET A N 1
ATOM 935 C CA . MET A 1 123 ? -8.695 39.281 -7.004 1 89.88 123 MET A CA 1
ATOM 936 C C . MET A 1 123 ? -9.789 40.188 -7.555 1 89.88 123 MET A C 1
ATOM 938 O O . MET A 1 123 ? -10.227 41.125 -6.879 1 89.88 123 MET A O 1
ATOM 942 N N . PRO A 1 124 ? -10.227 39.906 -8.828 1 88.19 124 PRO A N 1
ATOM 943 C CA . PRO A 1 124 ? -11.336 40.719 -9.32 1 88.19 124 PRO A CA 1
ATOM 944 C C . PRO A 1 124 ? -12.609 40.531 -8.492 1 88.19 124 PRO A C 1
ATOM 946 O O . PRO A 1 124 ? -13.359 41.5 -8.281 1 88.19 124 PRO A O 1
ATOM 949 N N . SER A 1 125 ? -12.82 39.344 -8.102 1 88.62 125 SER A N 1
ATOM 950 C CA . SER A 1 125 ? -13.969 39.094 -7.242 1 88.62 125 SER A CA 1
ATOM 951 C C . SER A 1 125 ? -13.844 39.844 -5.918 1 88.62 125 SER A C 1
ATOM 953 O O . SER A 1 125 ? -14.836 40.344 -5.391 1 88.62 125 SER A O 1
ATOM 955 N N . TYR A 1 126 ? -12.664 39.844 -5.375 1 91.19 126 TYR A N 1
ATOM 956 C CA . TYR A 1 126 ? -12.359 40.562 -4.137 1 91.19 126 TYR A CA 1
ATOM 957 C C . TYR A 1 126 ? -12.641 42.062 -4.281 1 91.19 126 TYR A C 1
ATOM 959 O O . TYR A 1 126 ? -13.297 42.656 -3.424 1 91.19 126 TYR A O 1
ATOM 967 N N . VAL A 1 127 ? -12.258 42.656 -5.383 1 90.56 127 VAL A N 1
ATOM 968 C CA . VAL A 1 127 ? -12.43 44.062 -5.625 1 90.56 127 VAL A CA 1
ATOM 969 C C . VAL A 1 127 ? -13.906 44.375 -5.855 1 90.56 127 VAL A C 1
ATOM 971 O O . VAL A 1 127 ? -14.422 45.406 -5.359 1 90.56 127 VAL A O 1
ATOM 974 N N . ARG A 1 128 ? -14.578 43.5 -6.527 1 90.38 128 ARG A N 1
ATOM 975 C CA . ARG A 1 128 ? -16 43.688 -6.785 1 90.38 128 ARG A CA 1
ATOM 976 C C . ARG A 1 128 ? -16.812 43.656 -5.492 1 90.38 128 ARG A C 1
ATOM 978 O O . ARG A 1 128 ? -17.719 44.438 -5.297 1 90.38 128 ARG A O 1
ATOM 985 N N . CYS A 1 129 ? -16.422 42.781 -4.688 1 87.38 129 CYS A N 1
ATOM 986 C CA . CYS A 1 129 ? -17.156 42.594 -3.441 1 87.38 129 CYS A CA 1
ATOM 987 C C . CYS A 1 129 ? -16.922 43.781 -2.492 1 87.38 129 CYS A C 1
ATOM 989 O O . CYS A 1 129 ? -17.844 44.25 -1.829 1 87.38 129 CYS A O 1
ATOM 991 N N . ILE A 1 130 ? -15.695 44.25 -2.406 1 87.44 130 ILE A N 1
ATOM 992 C CA . ILE A 1 130 ? -15.375 45.375 -1.526 1 87.44 130 ILE A CA 1
ATOM 993 C C . ILE A 1 130 ? -16.078 46.625 -2.021 1 87.44 130 ILE A C 1
ATOM 995 O O . ILE A 1 130 ? -16.469 47.5 -1.223 1 87.44 130 ILE A O 1
ATOM 999 N N . ARG A 1 131 ? -16.359 46.719 -3.377 1 88.81 131 ARG A N 1
ATOM 1000 C CA . ARG A 1 131 ? -17.047 47.875 -3.967 1 88.81 131 ARG A CA 1
ATOM 1001 C C . ARG A 1 131 ? -18.562 47.688 -3.889 1 88.81 131 ARG A C 1
ATOM 1003 O O . ARG A 1 131 ? -19.297 48.594 -4.266 1 88.81 131 ARG A O 1
ATOM 1010 N N . GLY A 1 132 ? -18.984 46.562 -3.369 1 82 132 GLY A N 1
ATOM 1011 C CA . GLY A 1 132 ? -20.406 46.312 -3.193 1 82 132 GLY A CA 1
ATOM 1012 C C . GLY A 1 132 ? -21.094 45.844 -4.461 1 82 132 GLY A C 1
ATOM 1013 O O . GLY A 1 132 ? -22.312 45.969 -4.602 1 82 132 GLY A O 1
ATOM 1014 N N . ARG A 1 133 ? -20.484 45.312 -5.539 1 81.38 133 ARG A N 1
ATOM 1015 C CA . ARG A 1 133 ? -21.078 44.875 -6.809 1 81.38 133 ARG A CA 1
ATOM 1016 C C . ARG A 1 133 ? -20.969 43.375 -6.984 1 81.38 133 ARG A C 1
ATOM 1018 O O . ARG A 1 133 ? -20.594 42.906 -8.055 1 81.38 133 ARG A O 1
ATOM 1025 N N . ASP A 1 134 ? -21.156 42.719 -5.906 1 81.5 134 ASP A N 1
ATOM 1026 C CA . ASP A 1 134 ? -20.938 41.281 -5.957 1 81.5 134 ASP A CA 1
ATOM 1027 C C . ASP A 1 134 ? -21.984 40.594 -6.812 1 81.5 134 ASP A C 1
ATOM 1029 O O . ASP A 1 134 ? -23.141 41 -6.836 1 81.5 134 ASP A O 1
ATOM 1033 N N . THR A 1 135 ? -21.547 39.688 -7.684 1 80.06 135 THR A N 1
ATOM 1034 C CA . THR A 1 135 ? -22.422 38.906 -8.523 1 80.06 135 THR A CA 1
ATOM 1035 C C . THR A 1 135 ? -22.875 37.625 -7.793 1 80.06 135 THR A C 1
ATOM 1037 O O . THR A 1 135 ? -22.359 37.312 -6.711 1 80.06 135 THR A O 1
ATOM 1040 N N . GLU A 1 136 ? -23.828 36.875 -8.305 1 76.44 136 GLU A N 1
ATOM 1041 C CA . GLU A 1 136 ? -24.312 35.625 -7.723 1 76.44 136 GLU A CA 1
ATOM 1042 C C . GLU A 1 136 ? -23.234 34.562 -7.715 1 76.44 136 GLU A C 1
ATOM 1044 O O . GLU A 1 136 ? -23.172 33.719 -6.801 1 76.44 136 GLU A O 1
ATOM 1049 N N . ALA A 1 137 ? -22.422 34.656 -8.688 1 74.31 137 ALA A N 1
ATOM 1050 C CA . ALA A 1 137 ? -21.312 33.719 -8.766 1 74.31 137 ALA A CA 1
ATOM 1051 C C . ALA A 1 137 ? -20.312 33.938 -7.641 1 74.31 137 ALA A C 1
ATOM 1053 O O . ALA A 1 137 ? -19.734 33 -7.098 1 74.31 137 ALA A O 1
ATOM 1054 N N . ASP A 1 138 ? -20.141 35.188 -7.312 1 80.44 138 ASP A N 1
ATOM 1055 C CA . ASP A 1 138 ? -19.219 35.531 -6.227 1 80.44 138 ASP A CA 1
ATOM 1056 C C . ASP A 1 138 ? -19.766 35.062 -4.879 1 80.44 138 ASP A C 1
ATOM 1058 O O . ASP A 1 138 ? -19 34.562 -4.047 1 80.44 138 ASP A O 1
ATOM 1062 N N . LYS A 1 139 ? -21.047 35.156 -4.77 1 75.25 139 LYS A N 1
ATOM 1063 C CA . LYS A 1 139 ? -21.672 34.75 -3.512 1 75.25 139 LYS A CA 1
ATOM 1064 C C . LYS A 1 139 ? -21.594 33.25 -3.312 1 75.25 139 LYS A C 1
ATOM 1066 O O . LYS A 1 139 ? -21.391 32.781 -2.193 1 75.25 139 LYS A O 1
ATOM 1071 N N . SER A 1 140 ? -21.703 32.594 -4.355 1 71.5 140 SER A N 1
ATOM 1072 C CA . SER A 1 140 ? -21.625 31.141 -4.273 1 71.5 140 SER A CA 1
ATOM 1073 C C . SER A 1 140 ? -20.203 30.688 -3.973 1 71.5 140 SER A C 1
ATOM 1075 O O . SER A 1 140 ? -20 29.703 -3.246 1 71.5 140 SER A O 1
ATOM 1077 N N . ALA A 1 141 ? -19.25 31.406 -4.438 1 73.56 141 ALA A N 1
ATOM 1078 C CA . ALA A 1 141 ? -17.844 31.047 -4.27 1 73.56 141 ALA A CA 1
ATOM 1079 C C . ALA A 1 141 ? -17.344 31.406 -2.877 1 73.56 141 ALA A C 1
ATOM 1081 O O . ALA A 1 141 ? -16.453 30.766 -2.336 1 73.56 141 ALA A O 1
ATOM 1082 N N . MET A 1 142 ? -17.891 32.438 -2.311 1 79.56 142 MET A N 1
ATOM 1083 C CA . MET A 1 142 ? -17.438 32.938 -1.025 1 79.56 142 MET A CA 1
ATOM 1084 C C . MET A 1 142 ? -17.922 32.062 0.122 1 79.56 142 MET A C 1
ATOM 1086 O O . MET A 1 142 ? -17.312 32.062 1.193 1 79.56 142 MET A O 1
ATOM 1090 N N . GLY A 1 143 ? -18.859 31.281 -0.119 1 76.38 143 GLY A N 1
ATOM 1091 C CA . GLY A 1 143 ? -19.438 30.516 0.981 1 76.38 143 GLY A CA 1
ATOM 1092 C C . GLY A 1 143 ? -19.938 31.406 2.113 1 76.38 143 GLY A C 1
ATOM 1093 O O . GLY A 1 143 ? -20.688 32.344 1.882 1 76.38 143 GLY A O 1
ATOM 1094 N N . LEU A 1 144 ? -19.438 31.094 3.334 1 78.56 144 LEU A N 1
ATOM 1095 C CA . LEU A 1 144 ? -19.875 31.859 4.5 1 78.56 144 LEU A CA 1
ATOM 1096 C C . LEU A 1 144 ? -18.844 32.906 4.867 1 78.56 144 LEU A C 1
ATOM 1098 O O . LEU A 1 144 ? -19.078 33.719 5.762 1 78.56 144 LEU A O 1
ATOM 1102 N N . LEU A 1 145 ? -17.781 32.906 4.133 1 88.38 145 LEU A N 1
ATOM 1103 C CA . LEU A 1 145 ? -16.672 33.844 4.398 1 88.38 145 LEU A CA 1
ATOM 1104 C C . LEU A 1 145 ? -16.688 35 3.404 1 88.38 145 LEU A C 1
ATOM 1106 O O . LEU A 1 145 ? -16.094 34.875 2.326 1 88.38 145 LEU A O 1
ATOM 1110 N N . THR A 1 146 ? -17.188 36.031 3.848 1 88.56 146 THR A N 1
ATOM 1111 C CA . THR A 1 146 ? -17.266 37.188 2.973 1 88.56 146 THR A CA 1
ATOM 1112 C C . THR A 1 146 ? -15.938 37.938 2.939 1 88.56 146 THR A C 1
ATOM 1114 O O . THR A 1 146 ? -15.227 38 3.943 1 88.56 146 THR A O 1
ATOM 1117 N N . TYR A 1 147 ? -15.664 38.562 1.865 1 92 147 TYR A N 1
ATOM 1118 C CA . TYR A 1 147 ? -14.414 39.312 1.702 1 92 147 TYR A CA 1
ATOM 1119 C C . TYR A 1 147 ? -14.422 40.562 2.537 1 92 147 TYR A C 1
ATOM 1121 O O . TYR A 1 147 ? -15.461 41.25 2.662 1 92 147 TYR A O 1
ATOM 1129 N N . SER A 1 148 ? -13.305 40.875 3.242 1 92.31 148 SER A N 1
ATOM 1130 C CA . SER A 1 148 ? -13.148 42.062 4.051 1 92.31 148 SER A CA 1
ATOM 1131 C C . SER A 1 148 ? -11.727 42.625 3.975 1 92.31 148 SER A C 1
ATOM 1133 O O . SER A 1 148 ? -10.781 41.938 4.391 1 92.31 148 SER A O 1
ATOM 1135 N N . LEU A 1 149 ? -11.57 43.844 3.463 1 93.56 149 LEU A N 1
ATOM 1136 C CA . LEU A 1 149 ? -10.25 44.469 3.381 1 93.56 149 LEU A CA 1
ATOM 1137 C C . LEU A 1 149 ? -9.711 44.781 4.773 1 93.56 149 LEU A C 1
ATOM 1139 O O . LEU A 1 149 ? -8.523 44.594 5.043 1 93.56 149 LEU A O 1
ATOM 1143 N N . LYS A 1 150 ? -10.555 45.312 5.609 1 92.38 150 LYS A N 1
ATOM 1144 C CA . LYS A 1 150 ? -10.156 45.594 6.98 1 92.38 150 LYS A CA 1
ATOM 1145 C C . LYS A 1 150 ? -9.688 44.344 7.703 1 92.38 150 LYS A C 1
ATOM 1147 O O . LYS A 1 150 ? -8.656 44.375 8.383 1 92.38 150 LYS A O 1
ATOM 1152 N N . GLY A 1 151 ? -10.398 43.344 7.531 1 93.25 151 GLY A N 1
ATOM 1153 C CA . GLY A 1 151 ? -10.023 42.062 8.148 1 93.25 151 GLY A CA 1
ATOM 1154 C C . GLY A 1 151 ? -8.695 41.531 7.645 1 93.25 151 GLY A C 1
ATOM 1155 O O . GLY A 1 151 ? -7.859 41.094 8.438 1 93.25 151 GLY A O 1
ATOM 1156 N N . ASP A 1 152 ? -8.562 41.594 6.371 1 95.81 152 ASP A N 1
ATOM 1157 C CA . ASP A 1 152 ? -7.344 41.062 5.766 1 95.81 152 ASP A CA 1
ATOM 1158 C C . ASP A 1 152 ? -6.129 41.906 6.156 1 95.81 152 ASP A C 1
ATOM 1160 O O . ASP A 1 152 ? -5.031 41.375 6.34 1 95.81 152 ASP A O 1
ATOM 1164 N N . VAL A 1 153 ? -6.328 43.188 6.328 1 94.94 153 VAL A N 1
ATOM 1165 C CA . VAL A 1 153 ? -5.223 44.062 6.688 1 94.94 153 VAL A CA 1
ATOM 1166 C C . VAL A 1 153 ? -4.824 43.844 8.141 1 94.94 153 VAL A C 1
ATOM 1168 O O . VAL A 1 153 ? -3.639 43.688 8.453 1 94.94 153 VAL A O 1
ATOM 1171 N N . ILE A 1 154 ? -5.754 43.75 8.992 1 92.12 154 ILE A N 1
ATOM 1172 C CA . ILE A 1 154 ? -5.477 43.531 10.406 1 92.12 154 ILE A CA 1
ATOM 1173 C C . ILE A 1 154 ? -4.836 42.156 10.594 1 92.12 154 ILE A C 1
ATOM 1175 O O . ILE A 1 154 ? -3.871 42.031 11.344 1 92.12 154 ILE A O 1
ATOM 1179 N N . SER A 1 155 ? -5.438 41.219 9.945 1 94.75 155 SER A N 1
ATOM 1180 C CA . SER A 1 155 ? -4.891 39.875 10.016 1 94.75 155 SER A CA 1
ATOM 1181 C C . SER A 1 155 ? -3.463 39.844 9.469 1 94.75 155 SER A C 1
ATOM 1183 O O . SER A 1 155 ? -2.58 39.219 10.086 1 94.75 155 SER A O 1
ATOM 1185 N N . GLY A 1 156 ? -3.211 40.406 8.344 1 95.69 156 GLY A N 1
ATOM 1186 C CA . GLY A 1 156 ? -1.884 40.438 7.754 1 95.69 156 GLY A CA 1
ATOM 1187 C C . GLY A 1 156 ? -0.848 41.125 8.633 1 95.69 156 GLY A C 1
ATOM 1188 O O . GLY A 1 156 ? 0.29 40.656 8.727 1 95.69 156 GLY A O 1
ATOM 1189 N N . LEU A 1 157 ? -1.246 42.156 9.25 1 93.12 157 LEU A N 1
ATOM 1190 C CA . LEU A 1 157 ? -0.347 42.875 10.148 1 93.12 157 LEU A CA 1
ATOM 1191 C C . LEU A 1 157 ? -0.014 42.031 11.367 1 93.12 157 LEU A C 1
ATOM 1193 O O . LEU A 1 157 ? 1.147 41.938 11.773 1 93.12 157 LEU A O 1
ATOM 1197 N N . THR A 1 158 ? -1.028 41.438 11.883 1 90.56 158 THR A N 1
ATOM 1198 C CA . THR A 1 158 ? -0.843 40.625 13.07 1 90.56 158 THR A CA 1
ATOM 1199 C C . THR A 1 158 ? 0.03 39.406 12.766 1 90.56 158 THR A C 1
ATOM 1201 O O . THR A 1 158 ? 0.987 39.125 13.484 1 90.56 158 THR A O 1
ATOM 1204 N N . VAL A 1 159 ? -0.325 38.719 11.711 1 93.75 159 VAL A N 1
ATOM 1205 C CA . VAL A 1 159 ? 0.412 37.531 11.328 1 93.75 159 VAL A CA 1
ATOM 1206 C C . VAL A 1 159 ? 1.834 37.906 10.922 1 93.75 159 VAL A C 1
ATOM 1208 O O . VAL A 1 159 ? 2.779 37.156 11.18 1 93.75 159 VAL A O 1
ATOM 1211 N N . GLY A 1 160 ? 1.966 39 10.219 1 93.69 160 GLY A N 1
ATOM 1212 C CA . GLY A 1 160 ? 3.297 39.469 9.875 1 93.69 160 GLY A CA 1
ATOM 1213 C C . GLY A 1 160 ? 4.176 39.719 11.086 1 93.69 160 GLY A C 1
ATOM 1214 O O . GLY A 1 160 ? 5.352 39.344 11.086 1 93.69 160 GLY A O 1
ATOM 1215 N N . CYS A 1 161 ? 3.629 40.281 12.062 1 88.62 161 CYS A N 1
ATOM 1216 C CA . CYS A 1 161 ? 4.359 40.562 13.297 1 88.62 161 CYS A CA 1
ATOM 1217 C C . CYS A 1 161 ? 4.742 39.281 14 1 88.62 161 CYS A C 1
ATOM 1219 O O . CYS A 1 161 ? 5.789 39.188 14.641 1 88.62 161 CYS A O 1
ATOM 1221 N N . MET A 1 162 ? 3.896 38.312 13.875 1 87.94 162 MET A N 1
ATOM 1222 C CA . MET A 1 162 ? 4.188 37 14.438 1 87.94 162 MET A CA 1
ATOM 1223 C C . MET A 1 162 ? 5.281 36.312 13.648 1 87.94 162 MET A C 1
ATOM 1225 O O . MET A 1 162 ? 6.133 35.625 14.219 1 87.94 162 MET A O 1
ATOM 1229 N N . LEU A 1 163 ? 5.246 36.5 12.406 1 92.19 163 LEU A N 1
ATOM 1230 C CA . LEU A 1 163 ? 6.113 35.781 11.477 1 92.19 163 LEU A CA 1
ATOM 1231 C C . LEU A 1 163 ? 7.555 36.281 11.586 1 92.19 163 LEU A C 1
ATOM 1233 O O . LEU A 1 163 ? 8.492 35.5 11.406 1 92.19 163 LEU A O 1
ATOM 1237 N N . VAL A 1 164 ? 7.793 37.438 11.883 1 90.38 164 VAL A N 1
ATOM 1238 C CA . VAL A 1 164 ? 9.117 38.062 11.875 1 90.38 164 VAL A CA 1
ATOM 1239 C C . VAL A 1 164 ? 10 37.375 12.914 1 90.38 164 VAL A C 1
ATOM 1241 O O . VAL A 1 164 ? 11.062 36.844 12.586 1 90.38 164 VAL A O 1
ATOM 1244 N N . PRO A 1 165 ? 9.547 37.312 14.172 1 88.25 165 PRO A N 1
ATOM 1245 C CA . PRO A 1 165 ? 10.383 36.562 15.125 1 88.25 165 PRO A CA 1
ATOM 1246 C C . PRO A 1 165 ? 10.445 35.062 14.82 1 88.25 165 PRO A C 1
ATOM 1248 O O . PRO A 1 165 ? 11.492 34.438 15.016 1 88.25 165 PRO A O 1
ATOM 1251 N N . GLN A 1 166 ? 9.406 34.5 14.344 1 89.75 166 GLN A N 1
ATOM 1252 C CA . GLN A 1 166 ? 9.352 33.094 14.078 1 89.75 166 GLN A CA 1
ATOM 1253 C C . GLN A 1 166 ? 10.297 32.688 12.953 1 89.75 166 GLN A C 1
ATOM 1255 O O . GLN A 1 166 ? 10.93 31.625 13.008 1 89.75 166 GLN A O 1
ATOM 1260 N N . CYS A 1 167 ? 10.305 33.5 11.93 1 92.19 167 CYS A N 1
ATOM 1261 C CA . CYS A 1 167 ? 11.148 33.125 10.805 1 92.19 167 CYS A CA 1
ATOM 1262 C C . CYS A 1 167 ? 12.617 33.125 11.203 1 92.19 167 CYS A C 1
ATOM 1264 O O . CYS A 1 167 ? 13.406 32.312 10.703 1 92.19 167 CYS A O 1
ATOM 1266 N N . LEU A 1 168 ? 13.016 34.031 12.133 1 89.44 168 LEU A N 1
ATOM 1267 C CA . LEU A 1 168 ? 14.375 34.031 12.656 1 89.44 168 LEU A CA 1
ATOM 1268 C C . LEU A 1 168 ? 14.648 32.781 13.477 1 89.44 168 LEU A C 1
ATOM 1270 O O . LEU A 1 168 ? 15.68 32.125 13.297 1 89.44 168 LEU A O 1
ATOM 1274 N N . ALA A 1 169 ? 13.719 32.469 14.289 1 90.5 169 ALA A N 1
ATOM 1275 C CA . ALA A 1 169 ? 13.852 31.297 15.148 1 90.5 169 ALA A CA 1
ATOM 1276 C C . ALA A 1 169 ? 13.953 30.016 14.32 1 90.5 169 ALA A C 1
ATOM 1278 O O . ALA A 1 169 ? 14.773 29.141 14.617 1 90.5 169 ALA A O 1
ATOM 1279 N N . PHE A 1 170 ? 13.227 29.875 13.312 1 93.75 170 PHE A N 1
ATOM 1280 C CA . PHE A 1 170 ? 13.172 28.641 12.539 1 93.75 170 PHE A CA 1
ATOM 1281 C C . PHE A 1 170 ? 14.383 28.531 11.617 1 93.75 170 PHE A C 1
ATOM 1283 O O . PHE A 1 170 ? 14.836 27.438 11.312 1 93.75 170 PHE A O 1
ATOM 1290 N N . ALA A 1 171 ? 14.891 29.672 11.203 1 92.81 171 ALA A N 1
ATOM 1291 C CA . ALA A 1 171 ? 16.172 29.625 10.5 1 92.81 171 ALA A CA 1
ATOM 1292 C C . ALA A 1 171 ? 17.281 29.078 11.391 1 92.81 171 ALA A C 1
ATOM 1294 O O . ALA A 1 171 ? 18.125 28.297 10.938 1 92.81 171 ALA A O 1
ATOM 1295 N N . LEU A 1 172 ? 17.234 29.531 12.617 1 90 172 LEU A N 1
ATOM 1296 C CA . LEU A 1 172 ? 18.188 29.016 13.602 1 90 172 LEU A CA 1
ATOM 1297 C C . LEU A 1 172 ? 18.031 27.5 13.758 1 90 172 LEU A C 1
ATOM 1299 O O . LEU A 1 172 ? 19.016 26.781 13.82 1 90 172 LEU A O 1
ATOM 1303 N N . LEU A 1 173 ? 16.828 27.078 13.797 1 90.69 173 LEU A N 1
ATOM 1304 C CA . LEU A 1 173 ? 16.531 25.641 13.938 1 90.69 173 LEU A CA 1
ATOM 1305 C C . LEU A 1 173 ? 17.094 24.859 12.758 1 90.69 173 LEU A C 1
ATOM 1307 O O . LEU A 1 173 ? 17.578 23.734 12.93 1 90.69 173 LEU A O 1
ATOM 1311 N N . ALA A 1 174 ? 17.031 25.422 11.617 1 92.94 174 ALA A N 1
ATOM 1312 C CA . ALA A 1 174 ? 17.547 24.781 10.414 1 92.94 174 ALA A CA 1
ATOM 1313 C C . ALA A 1 174 ? 19.062 24.859 10.352 1 92.94 174 ALA A C 1
ATOM 1315 O O . ALA A 1 174 ? 19.688 24.219 9.5 1 92.94 174 ALA A O 1
ATOM 1316 N N . GLY A 1 175 ? 19.641 25.625 11.242 1 90.12 175 GLY A N 1
ATOM 1317 C CA . GLY A 1 175 ? 21.094 25.812 11.242 1 90.12 175 GLY A CA 1
ATOM 1318 C C . GLY A 1 175 ? 21.562 26.766 10.148 1 90.12 175 GLY A C 1
ATOM 1319 O O . GLY A 1 175 ? 22.656 26.609 9.617 1 90.12 175 GLY A O 1
ATOM 1320 N N . LEU A 1 176 ? 20.703 27.656 9.805 1 91.75 176 LEU A N 1
ATOM 1321 C CA . LEU A 1 176 ? 21 28.594 8.734 1 91.75 176 LEU A CA 1
ATOM 1322 C C . LEU A 1 176 ? 21.188 30 9.281 1 91.75 176 LEU A C 1
ATOM 1324 O O . LEU A 1 176 ? 20.797 30.297 10.414 1 91.75 176 LEU A O 1
ATOM 1328 N N . PRO A 1 177 ? 21.859 30.797 8.469 1 88.75 177 PRO A N 1
ATOM 1329 C CA . PRO A 1 177 ? 21.891 32.188 8.891 1 88.75 177 PRO A CA 1
ATOM 1330 C C . PRO A 1 177 ? 20.5 32.812 9.055 1 88.75 177 PRO A C 1
ATOM 1332 O O . PRO A 1 177 ? 19.594 32.5 8.266 1 88.75 177 PRO A O 1
ATOM 1335 N N . LEU A 1 178 ? 20.281 33.594 10.023 1 87.94 178 LEU A N 1
ATOM 1336 C CA . LEU A 1 178 ? 18.984 34.125 10.414 1 87.94 178 LEU A CA 1
ATOM 1337 C C . LEU A 1 178 ? 18.328 34.875 9.258 1 87.94 178 LEU A C 1
ATOM 1339 O O . LEU A 1 178 ? 17.109 34.875 9.141 1 87.94 178 LEU A O 1
ATOM 1343 N N . GLN A 1 179 ? 19.141 35.438 8.344 1 85.81 179 GLN A N 1
ATOM 1344 C CA . GLN A 1 179 ? 18.609 36.219 7.227 1 85.81 179 GLN A CA 1
ATOM 1345 C C . GLN A 1 179 ? 17.797 35.312 6.281 1 85.81 179 GLN A C 1
ATOM 1347 O O . GLN A 1 179 ? 16.891 35.812 5.602 1 85.81 179 GLN A O 1
ATOM 1352 N N . THR A 1 180 ? 18.172 34.031 6.227 1 90.06 180 THR A N 1
ATOM 1353 C CA . THR A 1 180 ? 17.453 33.125 5.344 1 90.06 180 THR A CA 1
ATOM 1354 C C . THR A 1 180 ? 15.992 33 5.766 1 90.06 180 THR A C 1
ATOM 1356 O O . THR A 1 180 ? 15.141 32.625 4.949 1 90.06 180 THR A O 1
ATOM 1359 N N . GLY A 1 181 ? 15.758 33.219 7.055 1 91.56 181 GLY A N 1
ATOM 1360 C CA . GLY A 1 181 ? 14.383 33.219 7.52 1 91.56 181 GLY A CA 1
ATOM 1361 C C . GLY A 1 181 ? 13.523 34.25 6.84 1 91.56 181 GLY A C 1
ATOM 1362 O O . GLY A 1 181 ? 12.367 34 6.496 1 91.56 181 GLY A O 1
ATOM 1363 N N . PHE A 1 182 ? 14.109 35.406 6.629 1 90.19 182 PHE A N 1
ATOM 1364 C CA . PHE A 1 182 ? 13.398 36.5 5.949 1 90.19 182 PHE A CA 1
ATOM 1365 C C . PHE A 1 182 ? 13.18 36.156 4.48 1 90.19 182 PHE A C 1
ATOM 1367 O O . PHE A 1 182 ? 12.117 36.438 3.922 1 90.19 182 PHE A O 1
ATOM 1374 N N . TYR A 1 183 ? 14.172 35.531 3.906 1 91.06 183 TYR A N 1
ATOM 1375 C CA . TYR A 1 183 ? 14.062 35.156 2.504 1 91.06 183 TYR A CA 1
ATOM 1376 C C . TYR A 1 183 ? 12.906 34.156 2.301 1 91.06 183 TYR A C 1
ATOM 1378 O O . TYR A 1 183 ? 12.172 34.25 1.313 1 91.06 183 TYR A O 1
ATOM 1386 N N . SER A 1 184 ? 12.75 33.281 3.244 1 95.06 184 SER A N 1
ATOM 1387 C CA . SER A 1 184 ? 11.711 32.281 3.164 1 95.06 184 SER A CA 1
ATOM 1388 C C . SER A 1 184 ? 10.352 32.812 3.576 1 95.06 184 SER A C 1
ATOM 1390 O O . SER A 1 184 ? 9.344 32.125 3.523 1 95.06 184 SER A O 1
ATOM 1392 N N . SER A 1 185 ? 10.281 34.062 4.004 1 94.88 185 SER A N 1
ATOM 1393 C CA . SER A 1 185 ? 9.031 34.625 4.508 1 94.88 185 SER A CA 1
ATOM 1394 C C . SER A 1 185 ? 8.539 35.75 3.623 1 94.88 185 SER A C 1
ATOM 1396 O O . SER A 1 185 ? 7.562 36.438 3.959 1 94.88 185 SER A O 1
ATOM 1398 N N . PHE A 1 186 ? 9.188 36.031 2.59 1 94.06 186 PHE A N 1
ATOM 1399 C CA . PHE A 1 186 ? 8.719 37.062 1.68 1 94.06 186 PHE A CA 1
ATOM 1400 C C . PHE A 1 186 ? 8.32 36.469 0.334 1 94.06 186 PHE A C 1
ATOM 1402 O O . PHE A 1 186 ? 7.133 36.344 0.038 1 94.06 186 PHE A O 1
ATOM 1409 N N . GLY A 1 187 ? 9.32 35.969 -0.41 1 92.56 187 GLY A N 1
ATOM 1410 C CA . GLY A 1 187 ? 9.078 35.406 -1.73 1 92.56 187 GLY A CA 1
ATOM 1411 C C . GLY A 1 187 ? 7.984 34.344 -1.743 1 92.56 187 GLY A C 1
ATOM 1412 O O . GLY A 1 187 ? 7.016 34.469 -2.496 1 92.56 187 GLY A O 1
ATOM 1413 N N . PRO A 1 188 ? 8.148 33.375 -0.907 1 96.31 188 PRO A N 1
ATOM 1414 C CA . PRO A 1 188 ? 7.145 32.312 -0.878 1 96.31 188 PRO A CA 1
ATOM 1415 C C . PRO A 1 188 ? 5.742 32.812 -0.569 1 96.31 188 PRO A C 1
ATOM 1417 O O . PRO A 1 188 ? 4.762 32.312 -1.138 1 96.31 188 PRO A O 1
ATOM 1420 N N . LEU A 1 189 ? 5.602 33.781 0.304 1 96.88 189 LEU A N 1
ATOM 1421 C CA . LEU A 1 189 ? 4.297 34.312 0.659 1 96.88 189 LEU A CA 1
ATOM 1422 C C . LEU A 1 189 ? 3.658 35.031 -0.533 1 96.88 189 LEU A C 1
ATOM 1424 O O . LEU A 1 189 ? 2.467 34.844 -0.799 1 96.88 189 LEU A O 1
ATOM 1428 N N . VAL A 1 190 ? 4.453 35.75 -1.236 1 95.94 190 VAL A N 1
ATOM 1429 C CA . VAL A 1 190 ? 3.943 36.5 -2.387 1 95.94 190 VAL A CA 1
ATOM 1430 C C . VAL A 1 190 ? 3.455 35.5 -3.453 1 95.94 190 VAL A C 1
ATOM 1432 O O . VAL A 1 190 ? 2.355 35.656 -3.988 1 95.94 190 VAL A O 1
ATOM 1435 N N . VAL A 1 191 ? 4.258 34.562 -3.68 1 96.5 191 VAL A N 1
ATOM 1436 C CA . VAL A 1 191 ? 3.918 33.594 -4.723 1 96.5 191 VAL A CA 1
ATOM 1437 C C . VAL A 1 191 ? 2.697 32.781 -4.297 1 96.5 191 VAL A C 1
ATOM 1439 O O . VAL A 1 191 ? 1.801 32.531 -5.105 1 96.5 191 VAL A O 1
ATOM 1442 N N . TYR A 1 192 ? 2.637 32.375 -3.061 1 97.12 192 TYR A N 1
ATOM 1443 C CA . TYR A 1 192 ? 1.48 31.609 -2.588 1 97.12 192 TYR A CA 1
ATOM 1444 C C . TYR A 1 192 ? 0.212 32.438 -2.67 1 97.12 192 TYR A C 1
ATOM 1446 O O . TYR A 1 192 ? -0.859 31.938 -3.004 1 97.12 192 TYR A O 1
ATOM 1454 N N . GLY A 1 193 ? 0.314 33.719 -2.309 1 95.62 193 GLY A N 1
ATOM 1455 C CA . GLY A 1 193 ? -0.831 34.594 -2.371 1 95.62 193 GLY A CA 1
ATOM 1456 C C . GLY A 1 193 ? -1.43 34.719 -3.76 1 95.62 193 GLY A C 1
ATOM 1457 O O . GLY A 1 193 ? -2.631 34.938 -3.906 1 95.62 193 GLY A O 1
ATOM 1458 N N . LEU A 1 194 ? -0.629 34.375 -4.742 1 94.69 194 LEU A N 1
ATOM 1459 C CA . LEU A 1 194 ? -1.086 34.5 -6.121 1 94.69 194 LEU A CA 1
ATOM 1460 C C . LEU A 1 194 ? -1.627 33.188 -6.645 1 94.69 194 LEU A C 1
ATOM 1462 O O . LEU A 1 194 ? -2.445 33.156 -7.566 1 94.69 194 LEU A O 1
ATOM 1466 N N . PHE A 1 195 ? -1.148 32.125 -6.051 1 95.44 195 PHE A N 1
ATOM 1467 C CA . PHE A 1 195 ? -1.465 30.844 -6.691 1 95.44 195 PHE A CA 1
ATOM 1468 C C . PHE A 1 195 ? -2.293 29.969 -5.762 1 95.44 195 PHE A C 1
ATOM 1470 O O . PHE A 1 195 ? -2.85 28.953 -6.191 1 95.44 195 PHE A O 1
ATOM 1477 N N . GLY A 1 196 ? -2.43 30.297 -4.535 1 94.81 196 GLY A N 1
ATOM 1478 C CA . GLY A 1 196 ? -3.143 29.484 -3.57 1 94.81 196 GLY A CA 1
ATOM 1479 C C . GLY A 1 196 ? -4.652 29.547 -3.723 1 94.81 196 GLY A C 1
ATOM 1480 O O . GLY A 1 196 ? -5.172 30.5 -4.309 1 94.81 196 GLY A O 1
ATOM 1481 N N . THR A 1 197 ? -5.336 28.484 -3.203 1 93 197 THR A N 1
ATOM 1482 C CA . THR A 1 197 ? -6.793 28.469 -3.236 1 93 197 THR A CA 1
ATOM 1483 C C . THR A 1 197 ? -7.367 28.5 -1.824 1 93 197 THR A C 1
ATOM 1485 O O . THR A 1 197 ? -8.539 28.812 -1.633 1 93 197 THR A O 1
ATOM 1488 N N . PHE A 1 198 ? -6.551 28.141 -0.864 1 94.62 198 PHE A N 1
ATOM 1489 C CA . PHE A 1 198 ? -6.973 28.328 0.52 1 94.62 198 PHE A CA 1
ATOM 1490 C C . PHE A 1 198 ? -6.965 29.812 0.887 1 94.62 198 PHE A C 1
ATOM 1492 O O . PHE A 1 198 ? -5.91 30.453 0.884 1 94.62 198 PHE A O 1
ATOM 1499 N N . ARG A 1 199 ? -7.98 30.281 1.286 1 94.75 199 ARG A N 1
ATOM 1500 C CA . ARG A 1 199 ? -8.148 31.719 1.457 1 94.75 199 ARG A CA 1
ATOM 1501 C C . ARG A 1 199 ? -7.52 32.188 2.764 1 94.75 199 ARG A C 1
ATOM 1503 O O . ARG A 1 199 ? -7.184 33.375 2.906 1 94.75 199 ARG A O 1
ATOM 1510 N N . GLN A 1 200 ? -7.352 31.297 3.646 1 95.25 200 GLN A N 1
ATOM 1511 C CA . GLN A 1 200 ? -6.945 31.75 4.969 1 95.25 200 GLN A CA 1
ATOM 1512 C C . GLN A 1 200 ? -5.59 31.172 5.363 1 95.25 200 GLN A C 1
ATOM 1514 O O . GLN A 1 200 ? -5 31.578 6.363 1 95.25 200 GLN A O 1
ATOM 1519 N N . VAL A 1 201 ? -5.051 30.266 4.598 1 96 201 VAL A N 1
ATOM 1520 C CA . VAL A 1 201 ? -3.799 29.609 4.945 1 96 201 VAL A CA 1
ATOM 1521 C C . VAL A 1 201 ? -2.654 30.625 4.914 1 96 201 VAL A C 1
ATOM 1523 O O . VAL A 1 201 ? -2.594 31.469 4.023 1 96 201 VAL A O 1
ATOM 1526 N N . GLN A 1 202 ? -1.83 30.578 5.898 1 95.69 202 GLN A N 1
ATOM 1527 C CA . GLN A 1 202 ? -0.659 31.438 6.012 1 95.69 202 GLN A CA 1
ATOM 1528 C C . GLN A 1 202 ? 0.632 30.641 5.879 1 95.69 202 GLN A C 1
ATOM 1530 O O . GLN A 1 202 ? 1.089 30.031 6.844 1 95.69 202 GLN A O 1
ATOM 1535 N N . PRO A 1 203 ? 1.308 30.703 4.691 1 95.19 203 PRO A N 1
ATOM 1536 C CA . PRO A 1 203 ? 2.545 29.938 4.488 1 95.19 203 PRO A CA 1
ATOM 1537 C C . PRO A 1 203 ? 3.756 30.594 5.137 1 95.19 203 PRO A C 1
ATOM 1539 O O . PRO A 1 203 ? 3.711 31.781 5.469 1 95.19 203 PRO A O 1
ATOM 1542 N N . GLY A 1 204 ? 4.801 29.906 5.352 1 95.12 204 GLY A N 1
ATOM 1543 C CA . GLY A 1 204 ? 6.055 30.375 5.914 1 95.12 204 GLY A CA 1
ATOM 1544 C C . GLY A 1 204 ? 6.891 29.266 6.523 1 95.12 204 GLY A C 1
ATOM 1545 O O . GLY A 1 204 ? 6.543 28.094 6.414 1 95.12 204 GLY A O 1
ATOM 1546 N N . PRO A 1 205 ? 7.973 29.703 7.062 1 95 205 PRO A N 1
ATOM 1547 C CA . PRO A 1 205 ? 8.781 28.719 7.777 1 95 205 PRO A CA 1
ATOM 1548 C C . PRO A 1 205 ? 8.039 28.078 8.953 1 95 205 PRO A C 1
ATOM 1550 O O . PRO A 1 205 ? 7.293 28.766 9.656 1 95 205 PRO A O 1
ATOM 1553 N N . ALA A 1 206 ? 8.164 26.828 9.062 1 91.94 206 ALA A N 1
ATOM 1554 C CA . ALA A 1 206 ? 7.559 26.062 10.148 1 91.94 206 ALA A CA 1
ATOM 1555 C C . ALA A 1 206 ? 8.594 25.188 10.836 1 91.94 206 ALA A C 1
ATOM 1557 O O . ALA A 1 206 ? 9.641 24.875 10.266 1 91.94 206 ALA A O 1
ATOM 1558 N N . ALA A 1 207 ? 8.273 24.859 12.031 1 88.69 207 ALA A N 1
ATOM 1559 C CA . ALA A 1 207 ? 9.219 24.109 12.852 1 88.69 207 ALA A CA 1
ATOM 1560 C C . ALA A 1 207 ? 9.586 22.781 12.188 1 88.69 207 ALA A C 1
ATOM 1562 O O . ALA A 1 207 ? 10.773 22.453 12.062 1 88.69 207 ALA A O 1
ATOM 1563 N N . LEU A 1 208 ? 8.609 22.094 11.789 1 87.69 208 LEU A N 1
ATOM 1564 C CA . LEU A 1 208 ? 8.844 20.781 11.211 1 87.69 208 LEU A CA 1
ATOM 1565 C C . LEU A 1 208 ? 9.664 20.875 9.93 1 87.69 208 LEU A C 1
ATOM 1567 O O . LEU A 1 208 ? 10.609 20.109 9.727 1 87.69 208 LEU A O 1
ATOM 1571 N N . MET A 1 209 ? 9.297 21.734 9.117 1 92.81 209 MET A N 1
ATOM 1572 C CA . MET A 1 209 ? 10.008 21.922 7.855 1 92.81 209 MET A CA 1
ATOM 1573 C C . MET A 1 209 ? 11.453 22.359 8.102 1 92.81 209 MET A C 1
ATOM 1575 O O . MET A 1 209 ? 12.359 21.938 7.375 1 92.81 209 MET A O 1
ATOM 1579 N N . SER A 1 210 ? 11.664 23.172 9.047 1 94.25 210 SER A N 1
ATOM 1580 C CA . SER A 1 210 ? 13 23.656 9.375 1 94.25 210 SER A CA 1
ATOM 1581 C C . SER A 1 210 ? 13.875 22.516 9.914 1 94.25 210 SER A C 1
ATOM 1583 O O . SER A 1 210 ? 15.055 22.422 9.578 1 94.25 210 SER A O 1
ATOM 1585 N N . MET A 1 211 ? 13.289 21.797 10.734 1 90.94 211 MET A N 1
ATOM 1586 C CA . MET A 1 211 ? 14.023 20.656 11.266 1 90.94 211 MET A CA 1
ATOM 1587 C C . MET A 1 211 ? 14.414 19.688 10.148 1 90.94 211 MET A C 1
ATOM 1589 O O . MET A 1 211 ? 15.555 19.234 10.094 1 90.94 211 MET A O 1
ATOM 1593 N N . LEU A 1 212 ? 13.461 19.391 9.273 1 92 212 LEU A N 1
ATOM 1594 C CA . LEU A 1 212 ? 13.727 18.484 8.164 1 92 212 LEU A CA 1
ATOM 1595 C C . LEU A 1 212 ? 14.812 19.047 7.25 1 92 212 LEU A C 1
ATOM 1597 O O . LEU A 1 212 ? 15.656 18.312 6.738 1 92 212 LEU A O 1
ATOM 1601 N N . THR A 1 213 ? 14.75 20.312 7.082 1 94.5 213 THR A N 1
ATOM 1602 C CA . THR A 1 213 ? 15.773 20.984 6.281 1 94.5 213 THR A CA 1
ATOM 1603 C C . THR A 1 213 ? 17.156 20.812 6.918 1 94.5 213 THR A C 1
ATOM 1605 O O . THR A 1 213 ? 18.125 20.469 6.238 1 94.5 213 THR A O 1
ATOM 1608 N N . GLY A 1 214 ? 17.203 21.094 8.172 1 91.94 214 GLY A N 1
ATOM 1609 C CA . GLY A 1 214 ? 18.453 20.922 8.883 1 91.94 214 GLY A CA 1
ATOM 1610 C C . GLY A 1 214 ? 19 19.516 8.797 1 91.94 214 GLY A C 1
ATOM 1611 O O . GLY A 1 214 ? 20.188 19.328 8.523 1 91.94 214 GLY A O 1
ATOM 1612 N N . GLN A 1 215 ? 18.172 18.578 8.984 1 88.12 215 GLN A N 1
ATOM 1613 C CA . GLN A 1 215 ? 18.594 17.188 8.945 1 88.12 215 GLN A CA 1
ATOM 1614 C C . GLN A 1 215 ? 19.047 16.781 7.547 1 88.12 215 GLN A C 1
ATOM 1616 O O . GLN A 1 215 ? 20 16.016 7.398 1 88.12 215 GLN A O 1
ATOM 1621 N N . ALA A 1 216 ? 18.312 17.234 6.582 1 90.19 216 ALA A N 1
ATOM 1622 C CA . ALA A 1 216 ? 18.688 16.922 5.207 1 90.19 216 ALA A CA 1
ATOM 1623 C C . ALA A 1 216 ? 20.062 17.484 4.863 1 90.19 216 ALA A C 1
ATOM 1625 O O . ALA A 1 216 ? 20.875 16.812 4.215 1 90.19 216 ALA A O 1
ATOM 1626 N N . LEU A 1 217 ? 20.312 18.703 5.309 1 91.88 217 LEU A N 1
ATOM 1627 C CA . LEU A 1 217 ? 21.578 19.344 5.043 1 91.88 217 LEU A CA 1
ATOM 1628 C C . LEU A 1 217 ? 22.719 18.641 5.773 1 91.88 217 LEU A C 1
ATOM 1630 O O . LEU A 1 217 ? 23.812 18.484 5.23 1 91.88 217 LEU A O 1
ATOM 1634 N N . ASP A 1 218 ? 22.406 18.281 6.98 1 87 218 ASP A N 1
ATOM 1635 C CA . ASP A 1 218 ? 23.391 17.516 7.738 1 87 218 ASP A CA 1
ATOM 1636 C C . ASP A 1 218 ? 23.734 16.219 7.027 1 87 218 ASP A C 1
ATOM 1638 O O . ASP A 1 218 ? 24.906 15.82 6.98 1 87 218 ASP A O 1
ATOM 1642 N N . GLY A 1 219 ? 22.766 15.594 6.512 1 82.19 219 GLY A N 1
ATOM 1643 C CA . GLY A 1 219 ? 22.953 14.344 5.805 1 82.19 219 GLY A CA 1
ATOM 1644 C C . GLY A 1 219 ? 23.766 14.5 4.527 1 82.19 219 GLY A C 1
ATOM 1645 O O . GLY A 1 219 ? 24.453 13.57 4.105 1 82.19 219 GLY A O 1
ATOM 1646 N N . MET A 1 220 ? 23.734 15.672 3.959 1 85.62 220 MET A N 1
ATOM 1647 C CA . MET A 1 220 ? 24.469 15.953 2.727 1 85.62 220 MET A CA 1
ATOM 1648 C C . MET A 1 220 ? 25.891 16.406 3.029 1 85.62 220 MET A C 1
ATOM 1650 O O . MET A 1 220 ? 26.688 16.609 2.113 1 85.62 220 MET A O 1
ATOM 1654 N N . GLY A 1 221 ? 26.219 16.547 4.246 1 83.88 221 GLY A N 1
ATOM 1655 C CA . GLY A 1 221 ? 27.562 16.953 4.648 1 83.88 221 GLY A CA 1
ATOM 1656 C C . GLY A 1 221 ? 27.766 18.453 4.555 1 83.88 221 GLY A C 1
ATOM 1657 O O . GLY A 1 221 ? 28.906 18.922 4.539 1 83.88 221 GLY A O 1
ATOM 1658 N N . LEU A 1 222 ? 26.672 19.203 4.422 1 84.81 222 LEU A N 1
ATOM 1659 C CA . LEU A 1 222 ? 26.75 20.656 4.336 1 84.81 222 LEU A CA 1
ATOM 1660 C C . LEU A 1 222 ? 26.594 21.281 5.711 1 84.81 222 LEU A C 1
ATOM 1662 O O . LEU A 1 222 ? 25.469 21.625 6.125 1 84.81 222 LEU A O 1
ATOM 1666 N N . LEU A 1 223 ? 27.641 21.516 6.32 1 75.69 223 LEU A N 1
ATOM 1667 C CA . LEU A 1 223 ? 27.578 21.844 7.738 1 75.69 223 LEU A CA 1
ATOM 1668 C C . LEU A 1 223 ? 27.641 23.359 7.941 1 75.69 223 LEU A C 1
ATOM 1670 O O . LEU A 1 223 ? 27.047 23.891 8.883 1 75.69 223 LEU A O 1
ATOM 1674 N N . THR A 1 224 ? 28.469 24.047 7.215 1 72.12 224 THR A N 1
ATOM 1675 C CA . THR A 1 224 ? 28.594 25.469 7.516 1 72.12 224 THR A CA 1
ATOM 1676 C C . THR A 1 224 ? 28.844 26.266 6.238 1 72.12 224 THR A C 1
ATOM 1678 O O . THR A 1 224 ? 29.125 25.703 5.184 1 72.12 224 THR A O 1
ATOM 1681 N N . GLY A 1 225 ? 28.375 27.484 6.391 1 74.06 225 GLY A N 1
ATOM 1682 C CA . GLY A 1 225 ? 28.828 28.438 5.391 1 74.06 225 GLY A CA 1
ATOM 1683 C C . GLY A 1 225 ? 27.859 28.625 4.246 1 74.06 225 GLY A C 1
ATOM 1684 O O . GLY A 1 225 ? 26.641 28.438 4.418 1 74.06 225 GLY A O 1
ATOM 1685 N N . GLU A 1 226 ? 28.391 29.016 3.152 1 80.25 226 GLU A N 1
ATOM 1686 C CA . GLU A 1 226 ? 27.641 29.328 1.94 1 80.25 226 GLU A CA 1
ATOM 1687 C C . GLU A 1 226 ? 27.094 28.062 1.276 1 80.25 226 GLU A C 1
ATOM 1689 O O . GLU A 1 226 ? 26.031 28.094 0.667 1 80.25 226 GLU A O 1
ATOM 1694 N N . SER A 1 227 ? 27.781 27.047 1.577 1 86.31 227 SER A N 1
ATOM 1695 C CA . SER A 1 227 ? 27.344 25.781 0.99 1 86.31 227 SER A CA 1
ATOM 1696 C C . SER A 1 227 ? 26.062 25.281 1.638 1 86.31 227 SER A C 1
ATOM 1698 O O . SER A 1 227 ? 25.219 24.672 0.975 1 86.31 227 SER A O 1
ATOM 1700 N N . ARG A 1 228 ? 25.906 25.625 2.906 1 89.75 228 ARG A N 1
ATOM 1701 C CA . ARG A 1 228 ? 24.703 25.219 3.607 1 89.75 228 ARG A CA 1
ATOM 1702 C C . ARG A 1 228 ? 23.5 26.016 3.127 1 89.75 228 ARG A C 1
ATOM 1704 O O . ARG A 1 228 ? 22.406 25.469 2.951 1 89.75 228 ARG A O 1
ATOM 1711 N N . MET A 1 229 ? 23.781 27.297 2.871 1 89.44 229 MET A N 1
ATOM 1712 C CA . MET A 1 229 ? 22.703 28.141 2.352 1 89.44 229 MET A CA 1
ATOM 1713 C C . MET A 1 229 ? 22.312 27.719 0.942 1 89.44 229 MET A C 1
ATOM 1715 O O . MET A 1 229 ? 21.125 27.688 0.605 1 89.44 229 MET A O 1
ATOM 1719 N N . ALA A 1 230 ? 23.281 27.344 0.218 1 89.5 230 ALA A N 1
ATOM 1720 C CA . ALA A 1 230 ? 23.016 26.875 -1.142 1 89.5 230 ALA A CA 1
ATOM 1721 C C . ALA A 1 230 ? 22.25 25.562 -1.132 1 89.5 230 ALA A C 1
ATOM 1723 O O . ALA A 1 230 ? 21.375 25.344 -1.977 1 89.5 230 ALA A O 1
ATOM 1724 N N . GLY A 1 231 ? 22.641 24.75 -0.211 1 91.88 231 GLY A N 1
ATOM 1725 C CA . GLY A 1 231 ? 21.938 23.5 -0.062 1 91.88 231 GLY A CA 1
ATOM 1726 C C . GLY A 1 231 ? 20.469 23.672 0.321 1 91.88 231 GLY A C 1
ATOM 1727 O O . GLY A 1 231 ? 19.609 22.938 -0.161 1 91.88 231 GLY A O 1
ATOM 1728 N N . ALA A 1 232 ? 20.266 24.641 1.189 1 94 232 ALA A N 1
ATOM 1729 C CA . ALA A 1 232 ? 18.891 24.938 1.61 1 94 232 ALA A CA 1
ATOM 1730 C C . ALA A 1 232 ? 18.062 25.438 0.441 1 94 232 ALA A C 1
ATOM 1732 O O . ALA A 1 232 ? 16.891 25.062 0.292 1 94 232 ALA A O 1
ATOM 1733 N N . ALA A 1 233 ? 18.672 26.266 -0.335 1 93.06 233 ALA A N 1
ATOM 1734 C CA . ALA A 1 233 ? 18 26.781 -1.52 1 93.06 233 ALA A CA 1
ATOM 1735 C C . ALA A 1 233 ? 17.719 25.656 -2.52 1 93.06 233 ALA A C 1
ATOM 1737 O O . ALA A 1 233 ? 16.656 25.641 -3.162 1 93.06 233 ALA A O 1
ATOM 1738 N N . LEU A 1 234 ? 18.609 24.812 -2.623 1 92.88 234 LEU A N 1
ATOM 1739 C CA . LEU A 1 234 ? 18.438 23.656 -3.506 1 92.88 234 LEU A CA 1
ATOM 1740 C C . LEU A 1 234 ? 17.281 22.781 -3.031 1 92.88 234 LEU A C 1
ATOM 1742 O O . LEU A 1 234 ? 16.5 22.266 -3.846 1 92.88 234 LEU A O 1
ATOM 1746 N N . LEU A 1 235 ? 17.234 22.594 -1.748 1 94.62 235 LEU A N 1
ATOM 1747 C CA . LEU A 1 235 ? 16.141 21.812 -1.189 1 94.62 235 LEU A CA 1
ATOM 1748 C C . LEU A 1 235 ? 14.797 22.484 -1.472 1 94.62 235 LEU A C 1
ATOM 1750 O O . LEU A 1 235 ? 13.812 21.812 -1.788 1 94.62 235 LEU A O 1
ATOM 1754 N N . SER A 1 236 ? 14.797 23.766 -1.266 1 96 236 SER A N 1
ATOM 1755 C CA . SER A 1 236 ? 13.57 24.5 -1.566 1 96 236 SER A CA 1
ATOM 1756 C C . SER A 1 236 ? 13.18 24.344 -3.029 1 96 236 SER A C 1
ATOM 1758 O O . SER A 1 236 ? 11.992 24.172 -3.344 1 96 236 SER A O 1
ATOM 1760 N N . TRP A 1 237 ? 14.117 24.359 -3.844 1 94.56 237 TRP A N 1
ATOM 1761 C CA . TRP A 1 237 ? 13.875 24.156 -5.27 1 94.56 237 TRP A CA 1
ATOM 1762 C C . TRP A 1 237 ? 13.367 22.734 -5.531 1 94.56 237 TRP A C 1
ATOM 1764 O O . TRP A 1 237 ? 12.43 22.547 -6.305 1 94.56 237 TRP A O 1
ATOM 1774 N N . GLY A 1 238 ? 14.023 21.812 -4.953 1 94.19 238 GLY A N 1
ATOM 1775 C CA . GLY A 1 238 ? 13.602 20.438 -5.109 1 94.19 238 GLY A CA 1
ATOM 1776 C C . GLY A 1 238 ? 12.188 20.172 -4.625 1 94.19 238 GLY A C 1
ATOM 1777 O O . GLY A 1 238 ? 11.414 19.484 -5.285 1 94.19 238 GLY A O 1
ATOM 1778 N N . VAL A 1 239 ? 11.852 20.719 -3.453 1 96.19 239 VAL A N 1
ATOM 1779 C CA . VAL A 1 239 ? 10.5 20.609 -2.908 1 96.19 239 VAL A CA 1
ATOM 1780 C C . VAL A 1 239 ? 9.5 21.266 -3.855 1 96.19 239 VAL A C 1
ATOM 1782 O O . VAL A 1 239 ? 8.422 20.734 -4.102 1 96.19 239 VAL A O 1
ATOM 1785 N N . GLY A 1 240 ? 9.945 22.375 -4.363 1 97 240 GLY A N 1
ATOM 1786 C CA . GLY A 1 240 ? 9.078 23.109 -5.281 1 97 240 GLY A CA 1
ATOM 1787 C C . GLY A 1 240 ? 8.812 22.344 -6.57 1 97 240 GLY A C 1
ATOM 1788 O O . GLY A 1 240 ? 7.66 22.172 -6.969 1 97 240 GLY A O 1
ATOM 1789 N N . VAL A 1 241 ? 9.797 21.844 -7.16 1 95.19 241 VAL A N 1
ATOM 1790 C CA . VAL A 1 241 ? 9.68 21.141 -8.438 1 95.19 241 VAL A CA 1
ATOM 1791 C C . VAL A 1 241 ? 8.883 19.859 -8.25 1 95.19 241 VAL A C 1
ATOM 1793 O O . VAL A 1 241 ? 8.023 19.516 -9.062 1 95.19 241 VAL A O 1
ATOM 1796 N N . SER A 1 242 ? 9.258 19.203 -7.223 1 94.69 242 SER A N 1
ATOM 1797 C CA . SER A 1 242 ? 8.523 17.969 -6.938 1 94.69 242 SER A CA 1
ATOM 1798 C C . SER A 1 242 ? 7.043 18.25 -6.711 1 94.69 242 SER A C 1
ATOM 1800 O O . SER A 1 242 ? 6.188 17.5 -7.188 1 94.69 242 SER A O 1
ATOM 1802 N N . SER A 1 243 ? 6.715 19.266 -6 1 95.62 243 SER A N 1
ATOM 1803 C CA . SER A 1 243 ? 5.324 19.625 -5.727 1 95.62 243 SER A CA 1
ATOM 1804 C C . SER A 1 243 ? 4.586 20 -7.008 1 95.62 243 SER A C 1
ATOM 1806 O O . SER A 1 243 ? 3.443 19.578 -7.211 1 95.62 243 SER A O 1
ATOM 1808 N N . VAL A 1 244 ? 5.25 20.734 -7.844 1 94.88 244 VAL A N 1
ATOM 1809 C CA . VAL A 1 244 ? 4.629 21.156 -9.094 1 94.88 244 VAL A CA 1
ATOM 1810 C C . VAL A 1 244 ? 4.395 19.953 -9.992 1 94.88 244 VAL A C 1
ATOM 1812 O O . VAL A 1 244 ? 3.328 19.812 -10.602 1 94.88 244 VAL A O 1
ATOM 1815 N N . LEU A 1 245 ? 5.34 19.094 -10.016 1 92.38 245 LEU A N 1
ATOM 1816 C CA . LEU A 1 245 ? 5.211 17.906 -10.844 1 92.38 245 LEU A CA 1
ATOM 1817 C C . LEU A 1 245 ? 4.07 17.016 -10.352 1 92.38 245 LEU A C 1
ATOM 1819 O O . LEU A 1 245 ? 3.262 16.531 -11.148 1 92.38 245 LEU A O 1
ATOM 1823 N N . LEU A 1 246 ? 4.02 16.859 -9.109 1 88.88 246 LEU A N 1
ATOM 1824 C CA . LEU A 1 246 ? 2.957 16.031 -8.531 1 88.88 246 LEU A CA 1
ATOM 1825 C C . LEU A 1 246 ? 1.597 16.703 -8.727 1 88.88 246 LEU A C 1
ATOM 1827 O O . LEU A 1 246 ? 0.599 16.016 -8.969 1 88.88 246 LEU A O 1
ATOM 1831 N N . GLY A 1 247 ? 1.571 18.016 -8.555 1 88.69 247 GLY A N 1
ATOM 1832 C CA . GLY A 1 247 ? 0.331 18.75 -8.766 1 88.69 247 GLY A CA 1
ATOM 1833 C C . GLY A 1 247 ? -0.167 18.656 -10.203 1 88.69 247 GLY A C 1
ATOM 1834 O O . GLY A 1 247 ? -1.362 18.484 -10.438 1 88.69 247 GLY A O 1
ATOM 1835 N N . MET A 1 248 ? 0.737 18.703 -11.055 1 86.06 248 MET A N 1
ATOM 1836 C CA . MET A 1 248 ? 0.382 18.625 -12.469 1 86.06 248 MET A CA 1
ATOM 1837 C C . MET A 1 248 ? -0.125 17.234 -12.828 1 86.06 248 MET A C 1
ATOM 1839 O O . MET A 1 248 ? -0.989 17.078 -13.695 1 86.06 248 MET A O 1
ATOM 1843 N N . MET A 1 249 ? 0.372 16.281 -12.094 1 82.31 249 MET A N 1
ATOM 1844 C CA . MET A 1 249 ? -0.072 14.906 -12.305 1 82.31 249 MET A CA 1
ATOM 1845 C C . MET A 1 249 ? -1.346 14.625 -11.516 1 82.31 249 MET A C 1
ATOM 1847 O O . MET A 1 249 ? -1.832 13.492 -11.5 1 82.31 249 MET A O 1
ATOM 1851 N N . ARG A 1 250 ? -1.835 15.562 -10.773 1 82.12 250 ARG A N 1
ATOM 1852 C CA . ARG A 1 250 ? -3.062 15.492 -9.984 1 82.12 250 ARG A CA 1
ATOM 1853 C C . ARG A 1 250 ? -2.93 14.484 -8.844 1 82.12 250 ARG A C 1
ATOM 1855 O O . ARG A 1 250 ? -3.828 13.672 -8.625 1 82.12 250 ARG A O 1
ATOM 1862 N N . PHE A 1 251 ? -1.79 14.523 -8.297 1 78.56 251 PHE A N 1
ATOM 1863 C CA . PHE A 1 251 ? -1.534 13.656 -7.156 1 78.56 251 PHE A CA 1
ATOM 1864 C C . PHE A 1 251 ? -1.963 14.328 -5.859 1 78.56 251 PHE A C 1
ATOM 1866 O O . PHE A 1 251 ? -1.403 14.055 -4.797 1 78.56 251 PHE A O 1
ATOM 1873 N N . GLY A 1 252 ? -2.889 15.219 -5.91 1 77.06 252 GLY A N 1
ATOM 1874 C CA . GLY A 1 252 ? -3.387 15.859 -4.707 1 77.06 252 GLY A CA 1
ATOM 1875 C C . GLY A 1 252 ? -3.992 14.891 -3.713 1 77.06 252 GLY A C 1
ATOM 1876 O O . GLY A 1 252 ? -4.086 15.188 -2.52 1 77.06 252 GLY A O 1
ATOM 1877 N N . PHE A 1 253 ? -4.203 13.688 -4.137 1 75.19 253 PHE A N 1
ATOM 1878 C CA . PHE A 1 253 ? -4.855 12.688 -3.293 1 75.19 253 PHE A CA 1
ATOM 1879 C C . PHE A 1 253 ? -3.855 12.07 -2.324 1 75.19 253 PHE A C 1
ATOM 1881 O O . PHE A 1 253 ? -4.246 11.406 -1.36 1 75.19 253 PHE A O 1
ATOM 1888 N N . ILE A 1 254 ? -2.623 12.352 -2.537 1 75.81 254 ILE A N 1
ATOM 1889 C CA . ILE A 1 254 ? -1.579 11.758 -1.712 1 75.81 254 ILE A CA 1
ATOM 1890 C C . ILE A 1 254 ? -1.79 12.148 -0.25 1 75.81 254 ILE A C 1
ATOM 1892 O O . ILE A 1 254 ? -1.363 11.43 0.658 1 75.81 254 ILE A O 1
ATOM 1896 N N . VAL A 1 255 ? -2.434 13.289 -0.057 1 73.94 255 VAL A N 1
ATOM 1897 C CA . VAL A 1 255 ? -2.701 13.781 1.29 1 73.94 255 VAL A CA 1
ATOM 1898 C C . VAL A 1 255 ? -3.525 12.75 2.062 1 73.94 255 VAL A C 1
ATOM 1900 O O . VAL A 1 255 ? -3.43 12.664 3.289 1 73.94 255 VAL A O 1
ATOM 1903 N N . ASP A 1 256 ? -4.199 11.93 1.399 1 75.56 256 ASP A N 1
ATOM 1904 C CA . ASP A 1 256 ? -5.156 11.016 2.014 1 75.56 256 ASP A CA 1
ATOM 1905 C C . ASP A 1 256 ? -4.488 9.695 2.398 1 75.56 256 ASP A C 1
ATOM 1907 O O . ASP A 1 256 ? -5.109 8.844 3.039 1 75.56 256 ASP A O 1
ATOM 1911 N N . PHE A 1 257 ? -3.27 9.625 2.086 1 74.25 257 PHE A N 1
ATOM 1912 C CA . PHE A 1 257 ? -2.631 8.336 2.318 1 74.25 257 PHE A CA 1
ATOM 1913 C C . PHE A 1 257 ? -1.919 8.312 3.664 1 74.25 257 PHE A C 1
ATOM 1915 O O . PHE A 1 257 ? -1.32 7.305 4.043 1 74.25 257 PHE A O 1
ATOM 1922 N N . MET A 1 258 ? -2.029 9.406 4.34 1 76.25 258 MET A N 1
ATOM 1923 C CA . MET A 1 258 ? -1.448 9.406 5.68 1 76.25 258 MET A CA 1
ATOM 1924 C C . MET A 1 258 ? -2.537 9.523 6.746 1 76.25 258 MET A C 1
ATOM 1926 O O . MET A 1 258 ? -3.32 10.469 6.738 1 76.25 258 MET A O 1
ATOM 1930 N N . SER A 1 259 ? -2.572 8.523 7.605 1 80.94 259 SER A N 1
ATOM 1931 C CA . SER A 1 259 ? -3.566 8.539 8.672 1 80.94 259 SER A CA 1
ATOM 1932 C C . SER A 1 259 ? -3.264 9.625 9.703 1 80.94 259 SER A C 1
ATOM 1934 O O . SER A 1 259 ? -2.121 10.07 9.82 1 80.94 259 SER A O 1
ATOM 1936 N N . HIS A 1 260 ? -4.254 10.062 10.328 1 79.5 260 HIS A N 1
ATOM 1937 C CA . HIS A 1 260 ? -4.074 11.039 11.398 1 79.5 260 HIS A CA 1
ATOM 1938 C C . HIS A 1 260 ? -3.178 10.484 12.508 1 79.5 260 HIS A C 1
ATOM 1940 O O . HIS A 1 260 ? -2.387 11.227 13.094 1 79.5 260 HIS A O 1
ATOM 1946 N N . SER A 1 261 ? -3.287 9.219 12.672 1 83.44 261 SER A N 1
ATOM 1947 C CA . SER A 1 261 ? -2.498 8.562 13.711 1 83.44 261 SER A CA 1
ATOM 1948 C C . SER A 1 261 ? -1.01 8.602 13.375 1 83.44 261 SER A C 1
ATOM 1950 O O . SER A 1 261 ? -0.185 8.93 14.234 1 83.44 261 SER A O 1
ATOM 1952 N N . VAL A 1 262 ? -0.695 8.305 12.156 1 85.12 262 VAL A N 1
ATOM 1953 C CA . VAL A 1 262 ? 0.699 8.297 11.727 1 85.12 262 VAL A CA 1
ATOM 1954 C C . VAL A 1 262 ? 1.256 9.719 11.727 1 85.12 262 VAL A C 1
ATOM 1956 O O . VAL A 1 262 ? 2.389 9.945 12.156 1 85.12 262 VAL A O 1
ATOM 1959 N N . MET A 1 263 ? 0.442 10.633 11.273 1 83.81 263 MET A N 1
ATOM 1960 C CA . MET A 1 263 ? 0.858 12.031 11.258 1 83.81 263 MET A CA 1
ATOM 1961 C C . MET A 1 263 ? 1.112 12.539 12.672 1 83.81 263 MET A C 1
ATOM 1963 O O . MET A 1 263 ? 2.074 13.273 12.906 1 83.81 263 MET A O 1
ATOM 1967 N N . ASN A 1 264 ? 0.278 12.164 13.555 1 87 264 ASN A N 1
ATOM 1968 C CA . ASN A 1 264 ? 0.435 12.578 14.945 1 87 264 ASN A CA 1
ATOM 1969 C C . ASN A 1 264 ? 1.712 12.008 15.555 1 87 264 ASN A C 1
ATOM 1971 O O . ASN A 1 264 ? 2.391 12.688 16.328 1 87 264 ASN A O 1
ATOM 1975 N N . SER A 1 265 ? 1.928 10.766 15.266 1 90 265 SER A N 1
ATOM 1976 C CA . SER A 1 265 ? 3.127 10.125 15.797 1 90 265 SER A CA 1
ATOM 1977 C C . SER A 1 265 ? 4.391 10.773 15.242 1 90 265 SER A C 1
ATOM 1979 O O . SER A 1 265 ? 5.348 11.008 15.984 1 90 265 SER A O 1
ATOM 1981 N N . PHE A 1 266 ? 4.312 11 14.023 1 87.12 266 PHE A N 1
ATOM 1982 C CA . PHE A 1 266 ? 5.441 11.641 13.367 1 87.12 266 PHE A CA 1
ATOM 1983 C C . PHE A 1 266 ? 5.672 13.047 13.914 1 87.12 266 PHE A C 1
ATOM 1985 O O . PHE A 1 266 ? 6.801 13.414 14.234 1 87.12 266 PHE A O 1
ATOM 1992 N N . CYS A 1 267 ? 4.664 13.82 14.008 1 86.5 267 CYS A N 1
ATOM 1993 C CA . CYS A 1 267 ? 4.746 15.18 14.531 1 86.5 267 CYS A CA 1
ATOM 1994 C C . CYS A 1 267 ? 5.199 15.18 15.984 1 86.5 267 CYS A C 1
ATOM 1996 O O . CYS A 1 267 ? 5.98 16.047 16.391 1 86.5 267 CYS A O 1
ATOM 1998 N N . SER A 1 268 ? 4.699 14.242 16.75 1 91.38 268 SER A N 1
ATOM 1999 C CA . SER A 1 268 ? 5.094 14.141 18.141 1 91.38 268 SER A CA 1
ATOM 2000 C C . SER A 1 268 ? 6.578 13.828 18.281 1 91.38 268 SER A C 1
ATOM 2002 O O . SER A 1 268 ? 7.27 14.414 19.125 1 91.38 268 SER A O 1
ATOM 2004 N N . ALA A 1 269 ? 7.031 12.906 17.516 1 92.25 269 ALA A N 1
ATOM 2005 C CA . ALA A 1 269 ? 8.453 12.57 17.531 1 92.25 269 ALA A CA 1
ATOM 2006 C C . ALA A 1 269 ? 9.305 13.758 17.109 1 92.25 269 ALA A C 1
ATOM 2008 O O . ALA A 1 269 ? 10.352 14.023 17.703 1 92.25 269 ALA A O 1
ATOM 2009 N N . ALA A 1 270 ? 8.852 14.43 16.078 1 89.19 270 ALA A N 1
ATOM 2010 C CA . ALA A 1 270 ? 9.547 15.617 15.602 1 89.19 270 ALA A CA 1
ATOM 2011 C C . ALA A 1 270 ? 9.562 16.703 16.672 1 89.19 270 ALA A C 1
ATOM 2013 O O . ALA A 1 270 ? 10.57 17.406 16.844 1 89.19 270 ALA A O 1
ATOM 2014 N N . GLY A 1 271 ? 8.43 16.875 17.344 1 91.75 271 GLY A N 1
ATOM 2015 C CA . GLY A 1 271 ? 8.367 17.844 18.422 1 91.75 271 GLY A CA 1
ATOM 2016 C C . GLY A 1 271 ? 9.383 17.578 19.516 1 91.75 271 GLY A C 1
ATOM 2017 O O . GLY A 1 271 ? 10.039 18.5 20 1 91.75 271 GLY A O 1
ATOM 2018 N N . VAL A 1 272 ? 9.516 16.359 19.875 1 93 272 VAL A N 1
ATOM 2019 C CA . VAL A 1 272 ? 10.477 15.977 20.891 1 93 272 VAL A CA 1
ATOM 2020 C C . VAL A 1 272 ? 11.898 16.25 20.406 1 93 272 VAL A C 1
ATOM 2022 O O . VAL A 1 272 ? 12.727 16.781 21.156 1 93 272 VAL A O 1
ATOM 2025 N N . THR A 1 273 ? 12.109 15.93 19.234 1 90.81 273 THR A N 1
ATOM 2026 C CA . THR A 1 273 ? 13.438 16.141 18.656 1 90.81 273 THR A CA 1
ATOM 2027 C C . THR A 1 273 ? 13.766 17.625 18.578 1 90.81 273 THR A C 1
ATOM 2029 O O . THR A 1 273 ? 14.883 18.047 18.906 1 90.81 273 THR A O 1
ATOM 2032 N N . ILE A 1 274 ? 12.781 18.438 18.141 1 91.38 274 ILE A N 1
ATOM 2033 C CA . ILE A 1 274 ? 12.969 19.875 18.016 1 91.38 274 ILE A CA 1
ATOM 2034 C C . ILE A 1 274 ? 13.227 20.484 19.391 1 91.38 274 ILE A C 1
ATOM 2036 O O . ILE A 1 274 ? 14.195 21.234 19.578 1 91.38 274 ILE A O 1
ATOM 2040 N N . ALA A 1 275 ? 12.445 20.125 20.328 1 93.06 275 ALA A N 1
ATOM 2041 C CA . ALA A 1 275 ? 12.578 20.688 21.688 1 93.06 275 ALA A CA 1
ATOM 2042 C C . ALA A 1 275 ? 13.938 20.344 22.281 1 93.06 275 ALA A C 1
ATOM 2044 O O . ALA A 1 275 ? 14.586 21.188 22.891 1 93.06 275 ALA A O 1
ATOM 2045 N N . THR A 1 276 ? 14.359 19.172 22.078 1 92.44 276 THR A N 1
ATOM 2046 C CA . THR A 1 276 ? 15.633 18.719 22.641 1 92.44 276 THR A CA 1
ATOM 2047 C C . THR A 1 276 ? 16.797 19.422 21.953 1 92.44 276 THR A C 1
ATOM 2049 O O . THR A 1 276 ? 17.781 19.781 22.609 1 92.44 276 THR A O 1
ATOM 2052 N N . SER A 1 277 ? 16.688 19.609 20.719 1 89.62 277 SER A N 1
ATOM 2053 C CA . SER A 1 277 ? 17.766 20.219 19.953 1 89.62 277 SER A CA 1
ATOM 2054 C C . SER A 1 277 ? 17.984 21.672 20.375 1 89.62 277 SER A C 1
ATOM 2056 O O . SER A 1 277 ? 19.094 22.203 20.219 1 89.62 277 SER A O 1
ATOM 2058 N N . GLN A 1 278 ? 16.953 22.281 20.875 1 90.56 278 GLN A N 1
ATOM 2059 C CA . GLN A 1 278 ? 17.031 23.688 21.219 1 90.56 278 GLN A CA 1
ATOM 2060 C C . GLN A 1 278 ? 17.531 23.891 22.656 1 90.56 278 GLN A C 1
ATOM 2062 O O . GLN A 1 278 ? 17.922 24.984 23.031 1 90.56 278 GLN A O 1
ATOM 2067 N N . LEU A 1 279 ? 17.625 22.844 23.406 1 92.56 279 LEU A N 1
ATOM 2068 C CA . LEU A 1 279 ? 18.078 22.938 24.781 1 92.56 279 LEU A CA 1
ATOM 2069 C C . LEU A 1 279 ? 19.531 23.406 24.844 1 92.56 279 LEU A C 1
ATOM 2071 O O . LEU A 1 279 ? 19.953 24 25.844 1 92.56 279 LEU A O 1
ATOM 2075 N N . LYS A 1 280 ? 20.312 23.234 23.844 1 91.44 280 LYS A N 1
ATOM 2076 C CA . LYS A 1 280 ? 21.688 23.703 23.828 1 91.44 280 LYS A CA 1
ATOM 2077 C C . LYS A 1 280 ? 21.75 25.219 23.906 1 91.44 280 LYS A C 1
ATOM 2079 O O . LYS A 1 280 ? 22.625 25.781 24.578 1 91.44 280 LYS A O 1
ATOM 2084 N N . HIS A 1 281 ? 20.812 25.859 23.25 1 90.81 281 HIS A N 1
ATOM 2085 C CA . HIS A 1 281 ? 20.781 27.328 23.266 1 90.81 281 HIS A CA 1
ATOM 2086 C C . HIS A 1 281 ? 20.203 27.844 24.578 1 90.81 281 HIS A C 1
ATOM 2088 O O . HIS A 1 281 ? 20.578 28.922 25.047 1 90.81 281 HIS A O 1
ATOM 2094 N N . MET A 1 282 ? 19.312 27.016 25.125 1 92.44 282 MET A N 1
ATOM 2095 C CA . MET A 1 282 ? 18.719 27.391 26.422 1 92.44 282 MET A CA 1
ATOM 2096 C C . MET A 1 282 ? 19.75 27.281 27.531 1 92.44 282 MET A C 1
ATOM 2098 O O . MET A 1 282 ? 19.703 28.047 28.5 1 92.44 282 MET A O 1
ATOM 2102 N N . LEU A 1 283 ? 20.641 26.344 27.359 1 93 283 LEU A N 1
ATOM 2103 C CA . LEU A 1 283 ? 21.641 26.078 28.375 1 93 283 LEU A CA 1
ATOM 2104 C C . LEU A 1 283 ? 22.938 26.812 28.078 1 93 283 LEU A C 1
ATOM 2106 O O . LEU A 1 283 ? 23.797 26.969 28.953 1 93 283 LEU A O 1
ATOM 2110 N N . GLY A 1 284 ? 23.062 27.266 26.891 1 91.25 284 GLY A N 1
ATOM 2111 C CA . GLY A 1 284 ? 24.281 27.938 26.484 1 91.25 284 GLY A CA 1
ATOM 2112 C C . GLY A 1 284 ? 25.438 27 26.266 1 91.25 284 GLY A C 1
ATOM 2113 O O . GLY A 1 284 ? 26.594 27.328 26.578 1 91.25 284 GLY A O 1
ATOM 2114 N N . ILE A 1 285 ? 25.125 25.781 25.891 1 90.75 285 ILE A N 1
ATOM 2115 C CA . ILE A 1 285 ? 26.141 24.766 25.656 1 90.75 285 ILE A CA 1
ATOM 2116 C C . ILE A 1 285 ? 26.484 24.703 24.172 1 90.75 285 ILE A C 1
ATOM 2118 O O . ILE A 1 285 ? 25.578 24.719 23.312 1 90.75 285 ILE A O 1
ATOM 2122 N N . LYS A 1 286 ? 27.734 24.766 23.875 1 86.06 286 LYS A N 1
ATOM 2123 C CA . LYS A 1 286 ? 28.172 24.578 22.484 1 86.06 286 LYS A CA 1
ATOM 2124 C C . LYS A 1 286 ? 28.219 23.094 22.125 1 86.06 286 LYS A C 1
ATOM 2126 O O . LYS A 1 286 ? 28.969 22.328 22.734 1 86.06 286 LYS A O 1
ATOM 2131 N N . MET A 1 287 ? 27.359 22.719 21.328 1 86.31 287 MET A N 1
ATOM 2132 C CA . MET A 1 287 ? 27.25 21.312 20.969 1 86.31 287 MET A CA 1
ATOM 2133 C C . MET A 1 287 ? 27.312 21.141 19.453 1 86.31 287 MET A C 1
ATOM 2135 O O . MET A 1 287 ? 26.672 21.891 18.703 1 86.31 287 MET A O 1
ATOM 2139 N N . PRO A 1 288 ? 28.172 20.156 19.062 1 80.56 288 PRO A N 1
ATOM 2140 C CA . PRO A 1 288 ? 28.141 19.844 17.625 1 80.56 288 PRO A CA 1
ATOM 2141 C C . PRO A 1 288 ? 26.828 19.188 17.188 1 80.56 288 PRO A C 1
ATOM 2143 O O . PRO A 1 288 ? 26.141 18.578 18.016 1 80.56 288 PRO A O 1
ATOM 2146 N N . ARG A 1 289 ? 26.531 19.391 16.047 1 76.69 289 ARG A N 1
ATOM 2147 C CA . ARG A 1 289 ? 25.328 18.781 15.531 1 76.69 289 ARG A CA 1
ATOM 2148 C C . ARG A 1 289 ? 25.453 17.25 15.484 1 76.69 289 ARG A C 1
ATOM 2150 O O . ARG A 1 289 ? 26.469 16.734 15.039 1 76.69 289 ARG A O 1
ATOM 2157 N N . LYS A 1 290 ? 24.438 16.641 16.047 1 77.19 290 LYS A N 1
ATOM 2158 C CA . LYS A 1 290 ? 24.406 15.18 16.078 1 77.19 290 LYS A CA 1
ATOM 2159 C C . LYS A 1 290 ? 23.328 14.625 15.164 1 77.19 290 LYS A C 1
ATOM 2161 O O . LYS A 1 290 ? 22.328 15.305 14.891 1 77.19 290 LYS A O 1
ATOM 2166 N N . GLU A 1 291 ? 23.594 13.43 14.789 1 74.25 291 GLU A N 1
ATOM 2167 C CA . GLU A 1 291 ? 22.703 12.805 13.812 1 74.25 291 GLU A CA 1
ATOM 2168 C C . GLU A 1 291 ? 21.453 12.25 14.484 1 74.25 291 GLU A C 1
ATOM 2170 O O . GLU A 1 291 ? 20.359 12.328 13.93 1 74.25 291 GLU A O 1
ATOM 2175 N N . TYR A 1 292 ? 21.656 11.758 15.68 1 83.25 292 TYR A N 1
ATOM 2176 C CA . TYR A 1 292 ? 20.547 11.047 16.297 1 83.25 292 TYR A CA 1
ATOM 2177 C C . TYR A 1 292 ? 20.109 11.727 17.594 1 83.25 292 TYR A C 1
ATOM 2179 O O . TYR A 1 292 ? 20.922 12.367 18.266 1 83.25 292 TYR A O 1
ATOM 2187 N N . TRP A 1 293 ? 18.828 11.586 17.875 1 88.31 293 TRP A N 1
ATOM 2188 C CA . TRP A 1 293 ? 18.219 12.219 19.047 1 88.31 293 TRP A CA 1
ATOM 2189 C C . TRP A 1 293 ? 18.891 11.742 20.328 1 88.31 293 TRP A C 1
ATOM 2191 O O . TRP A 1 293 ? 19.172 12.539 21.219 1 88.31 293 TRP A O 1
ATOM 2201 N N . TRP A 1 294 ? 19.156 10.383 20.391 1 88.75 294 TRP A N 1
ATOM 2202 C CA . TRP A 1 294 ? 19.719 9.836 21.625 1 88.75 294 TRP A CA 1
ATOM 2203 C C . TRP A 1 294 ? 21.141 10.375 21.859 1 88.75 294 TRP A C 1
ATOM 2205 O O . TRP A 1 294 ? 21.562 10.531 23 1 88.75 294 TRP A O 1
ATOM 2215 N N . GLN A 1 295 ? 21.906 10.695 20.812 1 90.19 295 GLN A N 1
ATOM 2216 C CA . GLN A 1 295 ? 23.234 11.289 20.938 1 90.19 295 GLN A CA 1
ATOM 2217 C C . GLN A 1 295 ? 23.141 12.711 21.484 1 90.19 295 GLN A C 1
ATOM 2219 O O . GLN A 1 295 ? 24 13.141 22.266 1 90.19 295 GLN A O 1
ATOM 2224 N N . THR A 1 296 ? 22.141 13.43 21.047 1 90.19 296 THR A N 1
ATOM 2225 C CA . THR A 1 296 ? 21.938 14.797 21.531 1 90.19 296 THR A CA 1
ATOM 2226 C C . THR A 1 296 ? 21.625 14.805 23.016 1 90.19 296 THR A C 1
ATOM 2228 O O . THR A 1 296 ? 22.188 15.594 23.781 1 90.19 296 THR A O 1
ATOM 2231 N N . VAL A 1 297 ? 20.766 13.898 23.406 1 92.12 297 VAL A N 1
ATOM 2232 C CA . VAL A 1 297 ? 20.359 13.82 24.812 1 92.12 297 VAL A CA 1
ATOM 2233 C C . VAL A 1 297 ? 21.562 13.414 25.672 1 92.12 297 VAL A C 1
ATOM 2235 O O . VAL A 1 297 ? 21.781 13.984 26.734 1 92.12 297 VAL A O 1
ATOM 2238 N N . SER A 1 298 ? 22.297 12.445 25.156 1 92.06 298 SER A N 1
ATOM 2239 C CA . SER A 1 298 ? 23.469 11.977 25.906 1 92.06 298 SER A CA 1
ATOM 2240 C C . SER A 1 298 ? 24.5 13.078 26.047 1 92.06 298 SER A C 1
ATOM 2242 O O . SER A 1 298 ? 25.125 13.219 27.109 1 92.06 298 SER A O 1
ATOM 2244 N N . TYR A 1 299 ? 24.656 13.867 25.016 1 92.19 299 TYR A N 1
ATOM 2245 C CA . TYR A 1 299 ? 25.625 14.953 25.062 1 92.19 299 TYR A CA 1
ATOM 2246 C C . TYR A 1 299 ? 25.188 16.047 26.031 1 92.19 299 TYR A C 1
ATOM 2248 O O . TYR A 1 299 ? 26 16.562 26.812 1 92.19 299 TYR A O 1
ATOM 2256 N N . LEU A 1 300 ? 23.984 16.406 26.016 1 92.81 300 LEU A N 1
ATOM 2257 C CA . LEU A 1 300 ? 23.453 17.453 26.891 1 92.81 300 LEU A CA 1
ATOM 2258 C C . LEU A 1 300 ? 23.562 17.047 28.359 1 92.81 300 LEU A C 1
ATOM 2260 O O . LEU A 1 300 ? 23.922 17.875 29.203 1 92.81 300 LEU A O 1
ATOM 2264 N N . VAL A 1 301 ? 23.25 15.797 28.609 1 92.94 301 VAL A N 1
ATOM 2265 C CA . VAL A 1 301 ? 23.297 15.312 29.984 1 92.94 301 VAL A CA 1
ATOM 2266 C C . VAL A 1 301 ? 24.734 15.281 30.469 1 92.94 301 VAL A C 1
ATOM 2268 O O . VAL A 1 301 ? 25.016 15.617 31.625 1 92.94 301 VAL A O 1
ATOM 2271 N N . SER A 1 302 ? 25.609 14.945 29.594 1 92.94 302 SER A N 1
ATOM 2272 C CA . SER A 1 302 ? 27.016 14.852 29.969 1 92.94 302 SER A CA 1
ATOM 2273 C C . SER A 1 302 ? 27.641 16.234 30.141 1 92.94 302 SER A C 1
ATOM 2275 O O . SER A 1 302 ? 28.609 16.391 30.875 1 92.94 302 SER A O 1
ATOM 2277 N N . HIS A 1 303 ? 27.109 17.281 29.562 1 93.25 303 HIS A N 1
ATOM 2278 C CA . HIS A 1 303 ? 27.719 18.609 29.594 1 93.25 303 HIS A CA 1
ATOM 2279 C C . HIS A 1 303 ? 26.812 19.594 30.328 1 93.25 303 HIS A C 1
ATOM 2281 O O . HIS A 1 303 ? 26.922 20.812 30.125 1 93.25 303 HIS A O 1
ATOM 2287 N N . ILE A 1 304 ? 25.969 19.141 31.125 1 92.06 304 ILE A N 1
ATOM 2288 C CA . ILE A 1 304 ? 25.016 19.984 31.828 1 92.06 304 ILE A CA 1
ATOM 2289 C C . ILE A 1 304 ? 25.75 20.938 32.75 1 92.06 304 ILE A C 1
ATOM 2291 O O . ILE A 1 304 ? 25.266 22.031 33.031 1 92.06 304 ILE A O 1
ATOM 2295 N N . SER A 1 305 ? 26.984 20.578 33.125 1 91.5 305 SER A N 1
ATOM 2296 C CA . SER A 1 305 ? 27.781 21.375 34.031 1 91.5 305 SER A CA 1
ATOM 2297 C C . SER A 1 305 ? 28.328 22.625 33.344 1 91.5 305 SER A C 1
ATOM 2299 O O . SER A 1 305 ? 28.688 23.609 34 1 91.5 305 SER A O 1
ATOM 2301 N N . GLU A 1 306 ? 28.281 22.672 32.062 1 91.81 306 GLU A N 1
ATOM 2302 C CA . GLU A 1 306 ? 28.781 23.797 31.281 1 91.81 306 GLU A CA 1
ATOM 2303 C C . GLU A 1 306 ? 27.688 24.844 31.047 1 91.81 306 GLU A C 1
ATOM 2305 O O . GLU A 1 306 ? 27.938 25.875 30.438 1 91.81 306 GLU A O 1
ATOM 2310 N N . ALA A 1 307 ? 26.562 24.672 31.672 1 93.12 307 ALA A N 1
ATOM 2311 C CA . ALA A 1 307 ? 25.438 25.562 31.453 1 93.12 307 ALA A CA 1
ATOM 2312 C C . ALA A 1 307 ? 25.734 26.953 32 1 93.12 307 ALA A C 1
ATOM 2314 O O . ALA A 1 307 ? 26.344 27.094 33.062 1 93.12 307 ALA A O 1
ATOM 2315 N N . LYS A 1 308 ? 25.328 27.938 31.266 1 92.19 308 LYS A N 1
ATOM 2316 C CA . LYS A 1 308 ? 25.531 29.328 31.672 1 92.19 308 LYS A CA 1
ATOM 2317 C C . LYS A 1 308 ? 24.281 29.875 32.375 1 92.19 308 LYS A C 1
ATOM 2319 O O . LYS A 1 308 ? 23.203 29.953 31.766 1 92.19 308 LYS A O 1
ATOM 2324 N N . GLY A 1 309 ? 24.375 30.375 33.469 1 90.69 309 GLY A N 1
ATOM 2325 C CA . GLY A 1 309 ? 23.281 30.781 34.344 1 90.69 309 GLY A CA 1
ATOM 2326 C C . GLY A 1 309 ? 22.422 31.875 33.719 1 90.69 309 GLY A C 1
ATOM 2327 O O . GLY A 1 309 ? 21.188 31.781 33.719 1 90.69 309 GLY A O 1
ATOM 2328 N N . TYR A 1 310 ? 23.109 32.938 33.188 1 89.88 310 TYR A N 1
ATOM 2329 C CA . TYR A 1 310 ? 22.359 34.062 32.594 1 89.88 310 TYR A CA 1
ATOM 2330 C C . TYR A 1 310 ? 21.578 33.625 31.375 1 89.88 310 TYR A C 1
ATOM 2332 O O . TYR A 1 310 ? 20.438 34.062 31.172 1 89.88 310 TYR A O 1
ATOM 2340 N N . THR A 1 311 ? 22.234 32.75 30.641 1 91.69 311 THR A N 1
ATOM 2341 C CA . THR A 1 311 ? 21.578 32.219 29.438 1 91.69 311 THR A CA 1
ATOM 2342 C C . THR A 1 311 ? 20.375 31.375 29.812 1 91.69 311 THR A C 1
ATOM 2344 O O . THR A 1 311 ? 19.312 31.484 29.203 1 91.69 311 THR A O 1
ATOM 2347 N N . CYS A 1 312 ? 20.5 30.625 30.859 1 93.69 312 CYS A N 1
ATOM 2348 C CA . CYS A 1 312 ? 19.422 29.766 31.328 1 93.69 312 CYS A CA 1
ATOM 2349 C C . CYS A 1 312 ? 18.266 30.594 31.875 1 93.69 312 CYS A C 1
ATOM 2351 O O . CYS A 1 312 ? 17.094 30.297 31.594 1 93.69 312 CYS A O 1
ATOM 2353 N N . ALA A 1 313 ? 18.641 31.516 32.562 1 92.44 313 ALA A N 1
ATOM 2354 C CA . ALA A 1 313 ? 17.609 32.344 33.188 1 92.44 313 ALA A CA 1
ATOM 2355 C C . ALA A 1 313 ? 16.766 33.062 32.125 1 92.44 313 ALA A C 1
ATOM 2357 O O . ALA A 1 313 ? 15.531 33.094 32.25 1 92.44 313 ALA A O 1
ATOM 2358 N N . LEU A 1 314 ? 17.438 33.594 31.203 1 91.94 314 LEU A N 1
ATOM 2359 C CA . LEU A 1 314 ? 16.703 34.281 30.141 1 91.94 314 LEU A CA 1
ATOM 2360 C C . LEU A 1 314 ? 15.836 33.281 29.344 1 91.94 314 LEU A C 1
ATOM 2362 O O . LEU A 1 314 ? 14.641 33.531 29.141 1 91.94 314 LEU A O 1
ATOM 2366 N N . GLY A 1 315 ? 16.422 32.219 28.969 1 93.56 315 GLY A N 1
ATOM 2367 C CA . GLY A 1 315 ? 15.719 31.25 28.156 1 93.56 315 GLY A CA 1
ATOM 2368 C C . GLY A 1 315 ? 14.531 30.625 28.859 1 93.56 315 GLY A C 1
ATOM 2369 O O . GLY A 1 315 ? 13.414 30.625 28.328 1 93.56 315 GLY A O 1
ATOM 2370 N N . PHE A 1 316 ? 14.703 30.156 30.047 1 95.12 316 PHE A N 1
ATOM 2371 C CA . PHE A 1 316 ? 13.656 29.438 30.766 1 95.12 316 PHE A CA 1
ATOM 2372 C C . PHE A 1 316 ? 12.57 30.391 31.25 1 95.12 316 PHE A C 1
ATOM 2374 O O . PHE A 1 316 ? 11.391 30.031 31.297 1 95.12 316 PHE A O 1
ATOM 2381 N N . SER A 1 317 ? 12.961 31.578 31.531 1 93.69 317 SER A N 1
ATOM 2382 C CA . SER A 1 317 ? 11.953 32.562 31.922 1 93.69 317 SER A CA 1
ATOM 2383 C C . SER A 1 317 ? 11.055 32.938 30.75 1 93.69 317 SER A C 1
ATOM 2385 O O . SER A 1 317 ? 9.836 33.062 30.906 1 93.69 317 SER A O 1
ATOM 2387 N N . LEU A 1 318 ? 11.68 33.156 29.656 1 93.75 318 LEU A N 1
ATOM 2388 C CA . LEU A 1 318 ? 10.898 33.469 28.469 1 93.75 318 LEU A CA 1
ATOM 2389 C C . LEU A 1 318 ? 10 32.312 28.078 1 93.75 318 LEU A C 1
ATOM 2391 O O . LEU A 1 318 ? 8.852 32.5 27.672 1 93.75 318 LEU A O 1
ATOM 2395 N N . LEU A 1 319 ? 10.492 31.094 28.141 1 94.38 319 LEU A N 1
ATOM 2396 C CA . LEU A 1 319 ? 9.688 29.922 27.844 1 94.38 319 LEU A CA 1
ATOM 2397 C C . LEU A 1 319 ? 8.492 29.828 28.781 1 94.38 319 LEU A C 1
ATOM 2399 O O . LEU A 1 319 ? 7.371 29.547 28.344 1 94.38 319 LEU A O 1
ATOM 2403 N N . ALA A 1 320 ? 8.75 30.016 30.016 1 92.38 320 ALA A N 1
ATOM 2404 C CA . ALA A 1 320 ? 7.688 29.953 31.016 1 92.38 320 ALA A CA 1
ATOM 2405 C C . ALA A 1 320 ? 6.605 31 30.719 1 92.38 320 ALA A C 1
ATOM 2407 O O . ALA A 1 320 ? 5.414 30.719 30.875 1 92.38 320 ALA A O 1
ATOM 2408 N N . THR A 1 321 ? 7.043 32.156 30.359 1 88.94 321 THR A N 1
ATOM 2409 C CA . THR A 1 321 ? 6.098 33.219 30.047 1 88.94 321 THR A CA 1
ATOM 2410 C C . THR A 1 321 ? 5.254 32.844 28.828 1 88.94 321 THR A C 1
ATOM 2412 O O . THR A 1 321 ? 4.035 33.031 28.828 1 88.94 321 THR A O 1
ATOM 2415 N N . LEU A 1 322 ? 5.898 32.375 27.828 1 89.88 322 LEU A N 1
ATOM 2416 C CA . LEU A 1 322 ? 5.199 31.984 26.609 1 89.88 322 LEU A CA 1
ATOM 2417 C C . LEU A 1 322 ? 4.191 30.875 26.891 1 89.88 322 LEU A C 1
ATOM 2419 O O . LEU A 1 322 ? 3.053 30.938 26.438 1 89.88 322 LEU A O 1
ATOM 2423 N N . LEU A 1 323 ? 4.594 29.906 27.641 1 89.31 323 LEU A N 1
ATOM 2424 C CA . LEU A 1 323 ? 3.719 28.781 27.953 1 89.31 323 LEU A CA 1
ATOM 2425 C C . LEU A 1 323 ? 2.549 29.234 28.828 1 89.31 323 LEU A C 1
ATOM 2427 O O . LEU A 1 323 ? 1.426 28.75 28.656 1 89.31 323 LEU A O 1
ATOM 2431 N N . ALA A 1 324 ? 2.801 30.109 29.688 1 85.38 324 ALA A N 1
ATOM 2432 C CA . ALA A 1 324 ? 1.753 30.641 30.562 1 85.38 324 ALA A CA 1
ATOM 2433 C C . ALA A 1 324 ? 0.708 31.406 29.766 1 85.38 324 ALA A C 1
ATOM 2435 O O . ALA A 1 324 ? -0.494 31.281 30.016 1 85.38 324 ALA A O 1
ATOM 2436 N N . LEU A 1 325 ? 1.151 32.156 28.891 1 83.62 325 LEU A N 1
ATOM 2437 C CA . LEU A 1 325 ? 0.233 32.938 28.062 1 83.62 325 LEU A CA 1
ATOM 2438 C C . LEU A 1 325 ? -0.603 32.031 27.172 1 83.62 325 LEU A C 1
ATOM 2440 O O . LEU A 1 325 ? -1.796 32.25 26.984 1 83.62 325 LEU A O 1
ATOM 2444 N N . LYS A 1 326 ? 0.048 31.062 26.656 1 82.88 326 LYS A N 1
ATOM 2445 C CA . LYS A 1 326 ? -0.677 30.109 25.828 1 82.88 326 LYS A CA 1
ATOM 2446 C C . LYS A 1 326 ? -1.724 29.344 26.641 1 82.88 326 LYS A C 1
ATOM 2448 O O . LYS A 1 326 ? -2.852 29.156 26.172 1 82.88 326 LYS A O 1
ATOM 2453 N N . GLN A 1 327 ? -1.35 28.875 27.75 1 79.88 327 GLN A N 1
ATOM 2454 C CA . GLN A 1 327 ? -2.27 28.141 28.609 1 79.88 327 GLN A CA 1
ATOM 2455 C C . GLN A 1 327 ? -3.438 29.016 29.047 1 79.88 327 GLN A C 1
ATOM 2457 O O . GLN A 1 327 ? -4.566 28.531 29.188 1 79.88 327 GLN A O 1
ATOM 2462 N N . TRP A 1 328 ? -3.15 30.188 29.281 1 77.19 328 TRP A N 1
ATOM 2463 C CA . TRP A 1 328 ? -4.199 31.125 29.656 1 77.19 328 TRP A CA 1
ATOM 2464 C C . TRP A 1 328 ? -5.219 31.281 28.531 1 77.19 328 TRP A C 1
ATOM 2466 O O . TRP A 1 328 ? -6.426 31.312 28.766 1 77.19 328 TRP A O 1
ATOM 2476 N N . LYS A 1 329 ? -4.746 31.312 27.359 1 75.31 329 LYS A N 1
ATOM 2477 C CA . LYS A 1 329 ? -5.613 31.5 26.203 1 75.31 329 LYS A CA 1
ATOM 2478 C C . LYS A 1 329 ? -6.461 30.25 25.953 1 75.31 329 LYS A C 1
ATOM 2480 O O . LYS A 1 329 ? -7.633 30.359 25.578 1 75.31 329 LYS A O 1
ATOM 2485 N N . THR A 1 330 ? -5.891 29.094 26.109 1 69.31 330 THR A N 1
ATOM 2486 C CA . THR A 1 330 ? -6.566 27.844 25.781 1 69.31 330 THR A CA 1
ATOM 2487 C C . THR A 1 330 ? -7.512 27.422 26.906 1 69.31 330 THR A C 1
ATOM 2489 O O . THR A 1 330 ? -8.32 26.516 26.734 1 69.31 330 THR A O 1
ATOM 2492 N N . ALA A 1 331 ? -7.32 27.922 28.047 1 61.5 331 ALA A N 1
ATOM 2493 C CA . ALA A 1 331 ? -8.148 27.531 29.188 1 61.5 331 ALA A CA 1
ATOM 2494 C C . ALA A 1 331 ? -9.609 27.906 28.953 1 61.5 331 ALA A C 1
ATOM 2496 O O . ALA A 1 331 ? -10.508 27.406 29.641 1 61.5 331 ALA A O 1
ATOM 2497 N N . GLY A 1 332 ? -9.969 28.078 27.734 1 54.47 332 GLY A N 1
ATOM 2498 C CA . GLY A 1 332 ? -11.32 28.188 27.219 1 54.47 332 GLY A CA 1
ATOM 2499 C C . GLY A 1 332 ? -12.203 29.125 28.016 1 54.47 332 GLY A C 1
ATOM 2500 O O . GLY A 1 332 ? -12.492 30.25 27.578 1 54.47 332 GLY A O 1
ATOM 2501 N N . ASN A 1 333 ? -13.07 28.531 29.141 1 57.31 333 ASN A N 1
ATOM 2502 C CA . ASN A 1 333 ? -14.211 29.109 29.844 1 57.31 333 ASN A CA 1
ATOM 2503 C C . ASN A 1 333 ? -13.758 30 31 1 57.31 333 ASN A C 1
ATOM 2505 O O . ASN A 1 333 ? -12.703 29.781 31.578 1 57.31 333 ASN A O 1
ATOM 2509 N N . ALA A 1 334 ? -14.344 31.109 31.016 1 59.19 334 ALA A N 1
ATOM 2510 C CA . ALA A 1 334 ? -14.141 32.062 32.094 1 59.19 334 ALA A CA 1
ATOM 2511 C C . ALA A 1 334 ? -14.07 31.344 33.438 1 59.19 334 ALA A C 1
ATOM 2513 O O . ALA A 1 334 ? -13.273 31.703 34.312 1 59.19 334 ALA A O 1
ATOM 2514 N N . ASP A 1 335 ? -14.805 30.266 33.406 1 57.53 335 ASP A N 1
ATOM 2515 C CA . ASP A 1 335 ? -14.883 29.547 34.656 1 57.53 335 ASP A CA 1
ATOM 2516 C C . ASP A 1 335 ? -13.586 28.812 34.969 1 57.53 335 ASP A C 1
ATOM 2518 O O . ASP A 1 335 ? -13.117 28.797 36.094 1 57.53 335 ASP A O 1
ATOM 2522 N N . THR A 1 336 ? -13.039 28.266 33.969 1 62.5 336 THR A N 1
ATOM 2523 C CA . THR A 1 336 ? -11.805 27.516 34.188 1 62.5 336 THR A CA 1
ATOM 2524 C C . THR A 1 336 ? -10.648 28.469 34.5 1 62.5 336 THR A C 1
ATOM 2526 O O . THR A 1 336 ? -9.766 28.125 35.312 1 62.5 336 THR A O 1
ATOM 2529 N N . ARG A 1 337 ? -10.656 29.641 34 1 65.62 337 ARG A N 1
ATOM 2530 C CA . ARG A 1 337 ? -9.617 30.641 34.219 1 65.62 337 ARG A CA 1
ATOM 2531 C C . ARG A 1 337 ? -9.719 31.203 35.625 1 65.62 337 ARG A C 1
ATOM 2533 O O . ARG A 1 337 ? -8.703 31.5 36.281 1 65.62 337 ARG A O 1
ATOM 2540 N N . GLN A 1 338 ? -11 31.266 36.094 1 60.84 338 GLN A N 1
ATOM 2541 C CA . GLN A 1 338 ? -11.211 31.812 37.438 1 60.84 338 GLN A CA 1
ATOM 2542 C C . GLN A 1 338 ? -10.727 30.828 38.5 1 60.84 338 GLN A C 1
ATOM 2544 O O . GLN A 1 338 ? -10.367 31.25 39.625 1 60.84 338 GLN A O 1
ATOM 2549 N N . LYS A 1 339 ? -10.883 29.594 38.062 1 60.28 339 LYS A N 1
ATOM 2550 C CA . LYS A 1 339 ? -10.547 28.594 39.062 1 60.28 339 LYS A CA 1
ATOM 2551 C C . LYS A 1 339 ? -9.031 28.438 39.219 1 60.28 339 LYS A C 1
ATOM 2553 O O . LYS A 1 339 ? -8.547 27.906 40.219 1 60.28 339 LYS A O 1
ATOM 2558 N N . HIS A 1 340 ? -8.328 28.953 38.25 1 63.97 340 HIS A N 1
ATOM 2559 C CA . HIS A 1 340 ? -6.883 28.797 38.344 1 63.97 340 HIS A CA 1
ATOM 2560 C C . HIS A 1 340 ? -6.258 29.906 39.156 1 63.97 340 HIS A C 1
ATOM 2562 O O . HIS A 1 340 ? -6.582 31.094 39 1 63.97 340 HIS A O 1
ATOM 2568 N N . PRO A 1 341 ? -5.453 29.5 40.219 1 60.34 341 PRO A N 1
ATOM 2569 C CA . PRO A 1 341 ? -4.941 30.484 41.188 1 60.34 341 PRO A CA 1
ATOM 2570 C C . PRO A 1 341 ? -4.129 31.594 40.5 1 60.34 341 PRO A C 1
ATOM 2572 O O . PRO A 1 341 ? -4.16 32.75 40.969 1 60.34 341 PRO A O 1
ATOM 2575 N N . ILE A 1 342 ? -3.496 31.328 39.469 1 65.62 342 ILE A N 1
ATOM 2576 C CA . ILE A 1 342 ? -2.631 32.312 38.844 1 65.62 342 ILE A CA 1
ATOM 2577 C C . ILE A 1 342 ? -3.438 33.156 37.844 1 65.62 342 ILE A C 1
ATOM 2579 O O . ILE A 1 342 ? -3.258 34.344 37.75 1 65.62 342 ILE A O 1
ATOM 2583 N N . TRP A 1 343 ? -4.414 32.562 37.25 1 64.12 343 TRP A N 1
ATOM 2584 C CA . TRP A 1 343 ? -5.141 33.188 36.156 1 64.12 343 TRP A CA 1
ATOM 2585 C C . TRP A 1 343 ? -6.25 34.094 36.719 1 64.12 343 TRP A C 1
ATOM 2587 O O . TRP A 1 343 ? -6.762 34.969 36 1 64.12 343 TRP A O 1
ATOM 2597 N N . ARG A 1 344 ? -6.613 33.844 37.938 1 61.62 344 ARG A N 1
ATOM 2598 C CA . ARG A 1 344 ? -7.684 34.594 38.562 1 61.62 344 ARG A CA 1
ATOM 2599 C C . ARG A 1 344 ? -7.336 36.094 38.594 1 61.62 344 ARG A C 1
ATOM 2601 O O . ARG A 1 344 ? -8.227 36.938 38.594 1 61.62 344 ARG A O 1
ATOM 2608 N N . ARG A 1 345 ? -6.078 36.312 38.688 1 62.34 345 ARG A N 1
ATOM 2609 C CA . ARG A 1 345 ? -5.668 37.688 38.812 1 62.34 345 ARG A CA 1
ATOM 2610 C C . ARG A 1 345 ? -5.648 38.406 37.469 1 62.34 345 ARG A C 1
ATOM 2612 O O . ARG A 1 345 ? -5.488 39.625 37.375 1 62.34 345 ARG A O 1
ATOM 2619 N N . LEU A 1 346 ? -5.766 37.625 36.469 1 66.88 346 LEU A N 1
ATOM 2620 C CA . LEU A 1 346 ? -5.797 38.188 35.125 1 66.88 346 LEU A CA 1
ATOM 2621 C C . LEU A 1 346 ? -7.23 38.344 34.625 1 66.88 346 LEU A C 1
ATOM 2623 O O . LEU A 1 346 ? -8.148 37.719 35.156 1 66.88 346 LEU A O 1
ATOM 2627 N N . PRO A 1 347 ? -7.504 39.375 33.844 1 62.69 347 PRO A N 1
ATOM 2628 C CA . PRO A 1 347 ? -8.883 39.562 33.406 1 62.69 347 PRO A CA 1
ATOM 2629 C C . PRO A 1 347 ? -9.523 38.312 32.844 1 62.69 347 PRO A C 1
ATOM 2631 O O . PRO A 1 347 ? -8.961 37.656 31.953 1 62.69 347 PRO A O 1
ATOM 2634 N N . VAL A 1 348 ? -10.508 37.781 33.5 1 59.91 348 VAL A N 1
ATOM 2635 C CA . VAL A 1 348 ? -11.156 36.531 33.156 1 59.91 348 VAL A CA 1
ATOM 2636 C C . VAL A 1 348 ? -12.383 36.781 32.312 1 59.91 348 VAL A C 1
ATOM 2638 O O . VAL A 1 348 ? -12.867 35.875 31.625 1 59.91 348 VAL A O 1
ATOM 2641 N N . ASP A 1 349 ? -12.922 38.094 32.406 1 61.44 349 ASP A N 1
ATOM 2642 C CA . ASP A 1 349 ? -14.172 38.344 31.703 1 61.44 349 ASP A CA 1
ATOM 2643 C C . ASP A 1 349 ? -13.922 38.594 30.219 1 61.44 349 ASP A C 1
ATOM 2645 O O . ASP A 1 349 ? -13.148 39.5 29.859 1 61.44 349 ASP A O 1
ATOM 2649 N N . ALA A 1 350 ? -14.445 37.719 29.359 1 64.44 350 ALA A N 1
ATOM 2650 C CA . ALA A 1 350 ? -14.281 37.812 27.906 1 64.44 350 ALA A CA 1
ATOM 2651 C C . ALA A 1 350 ? -14.711 39.188 27.391 1 64.44 350 ALA A C 1
ATOM 2653 O O . ALA A 1 350 ? -14.273 39.625 26.328 1 64.44 350 ALA A O 1
ATOM 2654 N N . LYS A 1 351 ? -15.695 39.906 28.156 1 62.06 351 LYS A N 1
ATOM 2655 C CA . LYS A 1 351 ? -16.281 41.156 27.688 1 62.06 351 LYS A CA 1
ATOM 2656 C C . LYS A 1 351 ? -15.445 42.344 28.156 1 62.06 351 LYS A C 1
ATOM 2658 O O . LYS A 1 351 ? -15.648 43.469 27.703 1 62.06 351 LYS A O 1
ATOM 2663 N N . SER A 1 352 ? -14.258 42.062 28.906 1 66 352 SER A N 1
ATOM 2664 C CA . SER A 1 352 ? -13.492 43.156 29.484 1 66 352 SER A CA 1
ATOM 2665 C C . SER A 1 352 ? -12.344 43.562 28.562 1 66 352 SER A C 1
ATOM 2667 O O . SER A 1 352 ? -11.844 42.75 27.781 1 66 352 SER A O 1
ATOM 2669 N N . THR A 1 353 ? -12.008 44.875 28.531 1 69.5 353 THR A N 1
ATOM 2670 C CA . THR A 1 353 ? -10.922 45.438 27.75 1 69.5 353 THR A CA 1
ATOM 2671 C C . THR A 1 353 ? -9.586 44.812 28.125 1 69.5 353 THR A C 1
ATOM 2673 O O . THR A 1 353 ? -8.734 44.562 27.266 1 69.5 353 THR A O 1
ATOM 2676 N N . GLY A 1 354 ? -9.406 44.531 29.312 1 72.75 354 GLY A N 1
ATOM 2677 C CA . GLY A 1 354 ? -8.195 43.875 29.766 1 72.75 354 GLY A CA 1
ATOM 2678 C C . GLY A 1 354 ? -7.992 42.5 29.156 1 72.75 354 GLY A C 1
ATOM 2679 O O . GLY A 1 354 ? -6.875 42.125 28.812 1 72.75 354 GLY A O 1
ATOM 2680 N N . PHE A 1 355 ? -9.086 41.844 29.016 1 75.06 355 PHE A N 1
ATOM 2681 C CA . PHE A 1 355 ? -9.016 40.5 28.422 1 75.06 355 PHE A CA 1
ATOM 2682 C C . PHE A 1 355 ? -8.617 40.594 26.953 1 75.06 355 PHE A C 1
ATOM 2684 O O . PHE A 1 355 ? -7.797 39.781 26.484 1 75.06 355 PHE A O 1
ATOM 2691 N N . ARG A 1 356 ? -9.117 41.5 26.328 1 73.81 356 ARG A N 1
ATOM 2692 C CA . ARG A 1 356 ? -8.828 41.688 24.922 1 73.81 356 ARG A CA 1
ATOM 2693 C C . ARG A 1 356 ? -7.367 42.062 24.703 1 73.81 356 ARG A C 1
ATOM 2695 O O . ARG A 1 356 ? -6.762 41.625 23.703 1 73.81 356 ARG A O 1
ATOM 2702 N N . ILE A 1 357 ? -6.906 42.844 25.578 1 79.81 357 ILE A N 1
ATOM 2703 C CA . ILE A 1 357 ? -5.508 43.25 25.484 1 79.81 357 ILE A CA 1
ATOM 2704 C C . ILE A 1 357 ? -4.598 42.062 25.797 1 79.81 357 ILE A C 1
ATOM 2706 O O . ILE A 1 357 ? -3.613 41.844 25.094 1 79.81 357 ILE A O 1
ATOM 2710 N N . LEU A 1 358 ? -4.902 41.438 26.781 1 79.75 358 LEU A N 1
ATOM 2711 C CA . LEU A 1 358 ? -4.094 40.281 27.156 1 79.75 358 LEU A CA 1
ATOM 2712 C C . LEU A 1 358 ? -4.148 39.188 26.078 1 79.75 358 LEU A C 1
ATOM 2714 O O . LEU A 1 358 ? -3.166 38.469 25.859 1 79.75 358 LEU A O 1
ATOM 2718 N N . LYS A 1 359 ? -5.285 39.094 25.453 1 80.25 359 LYS A N 1
ATOM 2719 C CA . LYS A 1 359 ? -5.406 38.125 24.344 1 80.25 359 LYS A CA 1
ATOM 2720 C C . LYS A 1 359 ? -4.52 38.531 23.172 1 80.25 359 LYS A C 1
ATOM 2722 O O . LYS A 1 359 ? -3.867 37.688 22.562 1 80.25 359 LYS A O 1
ATOM 2727 N N . LEU A 1 360 ? -4.5 39.781 22.891 1 80.88 360 LEU A N 1
ATOM 2728 C CA . LEU A 1 360 ? -3.629 40.281 21.844 1 80.88 360 LEU A CA 1
ATOM 2729 C C . LEU A 1 360 ? -2.162 40.062 22.203 1 80.88 360 LEU A C 1
ATOM 2731 O O . LEU A 1 360 ? -1.359 39.719 21.344 1 80.88 360 LEU A O 1
ATOM 2735 N N . ILE A 1 361 ? -1.891 40.281 23.391 1 82.06 361 ILE A N 1
ATOM 2736 C CA . ILE A 1 361 ? -0.525 40.094 23.859 1 82.06 361 ILE A CA 1
ATOM 2737 C C . ILE A 1 361 ? -0.156 38.594 23.75 1 82.06 361 ILE A C 1
ATOM 2739 O O . ILE A 1 361 ? 0.969 38.25 23.375 1 82.06 361 ILE A O 1
ATOM 2743 N N . ALA A 1 362 ? -1.054 37.812 24.047 1 81.44 362 ALA A N 1
ATOM 2744 C CA . ALA A 1 362 ? -0.821 36.375 23.953 1 81.44 362 ALA A CA 1
ATOM 2745 C C . ALA A 1 362 ? -0.606 35.969 22.5 1 81.44 362 ALA A C 1
ATOM 2747 O O . ALA A 1 362 ? 0.228 35.094 22.219 1 81.44 362 ALA A O 1
ATOM 2748 N N . ASP A 1 363 ? -1.325 36.594 21.688 1 80.94 363 ASP A N 1
ATOM 2749 C CA . ASP A 1 363 ? -1.197 36.25 20.281 1 80.94 363 ASP A CA 1
ATOM 2750 C C . ASP A 1 363 ? 0.115 36.781 19.703 1 80.94 363 ASP A C 1
ATOM 2752 O O . ASP A 1 363 ? 0.698 36.188 18.812 1 80.94 363 ASP A O 1
ATOM 2756 N N . LEU A 1 364 ? 0.565 37.875 20.203 1 86.06 364 LEU A N 1
ATOM 2757 C CA . LEU A 1 364 ? 1.821 38.469 19.766 1 86.06 364 LEU A CA 1
ATOM 2758 C C . LEU A 1 364 ? 2.949 38.125 20.734 1 86.06 364 LEU A C 1
ATOM 2760 O O . LEU A 1 364 ? 3.873 38.938 20.922 1 86.06 364 LEU A O 1
ATOM 2764 N N . SER A 1 365 ? 2.746 37.062 21.453 1 85.56 365 SER A N 1
ATOM 2765 C CA . SER A 1 365 ? 3.715 36.688 22.469 1 85.56 365 SER A CA 1
ATOM 2766 C C . SER A 1 365 ? 5.102 36.469 21.859 1 85.56 365 SER A C 1
ATOM 2768 O O . SER A 1 365 ? 6.113 36.75 22.516 1 85.56 365 SER A O 1
ATOM 2770 N N . SER A 1 366 ? 5.172 36 20.625 1 84.75 366 SER A N 1
ATOM 2771 C CA . SER A 1 366 ? 6.465 35.781 19.984 1 84.75 366 SER A CA 1
ATOM 2772 C C . SER A 1 366 ? 7.207 37.125 19.797 1 84.75 366 SER A C 1
ATOM 2774 O O . SER A 1 366 ? 8.422 37.188 19.984 1 84.75 366 SER A O 1
ATOM 2776 N N . LEU A 1 367 ? 6.488 38.094 19.406 1 84.81 367 LEU A N 1
ATOM 2777 C CA . LEU A 1 367 ? 7.086 39.438 19.234 1 84.81 367 LEU A CA 1
ATOM 2778 C C . LEU A 1 367 ? 7.543 40 20.578 1 84.81 367 LEU A C 1
ATOM 2780 O O . LEU A 1 367 ? 8.625 40.562 20.672 1 84.81 367 LEU A O 1
ATOM 2784 N N . LEU A 1 368 ? 6.715 39.781 21.516 1 85.44 368 LEU A N 1
ATOM 2785 C CA . LEU A 1 368 ? 7.062 40.25 22.859 1 85.44 368 LEU A CA 1
ATOM 2786 C C . LEU A 1 368 ? 8.312 39.531 23.359 1 85.44 368 LEU A C 1
ATOM 2788 O O . LEU A 1 368 ? 9.172 40.156 24 1 85.44 368 LEU A O 1
ATOM 2792 N N . ALA A 1 369 ? 8.383 38.281 23.141 1 86.81 369 ALA A N 1
ATOM 2793 C CA . ALA A 1 369 ? 9.539 37.5 23.562 1 86.81 369 ALA A CA 1
ATOM 2794 C C . ALA A 1 369 ? 10.82 38.031 22.922 1 86.81 369 ALA A C 1
ATOM 2796 O O . ALA A 1 369 ? 11.859 38.125 23.562 1 86.81 369 ALA A O 1
ATOM 2797 N N . VAL A 1 370 ? 10.789 38.344 21.688 1 85.19 370 VAL A N 1
ATOM 2798 C CA . VAL A 1 370 ? 11.953 38.844 20.969 1 85.19 370 VAL A CA 1
ATOM 2799 C C . VAL A 1 370 ? 12.328 40.25 21.484 1 85.19 370 VAL A C 1
ATOM 2801 O O . VAL A 1 370 ? 13.508 40.562 21.625 1 85.19 370 VAL A O 1
ATOM 2804 N N . LEU A 1 371 ? 11.297 41.031 21.766 1 87 371 LEU A N 1
ATOM 2805 C CA . LEU A 1 371 ? 11.555 42.375 22.297 1 87 371 LEU A CA 1
ATOM 2806 C C . LEU A 1 371 ? 12.219 42.281 23.656 1 87 371 LEU A C 1
ATOM 2808 O O . LEU A 1 371 ? 13.18 43.031 23.938 1 87 371 LEU A O 1
ATOM 2812 N N . ILE A 1 372 ? 11.656 41.438 24.453 1 88.44 372 ILE A N 1
ATOM 2813 C CA . ILE A 1 372 ? 12.25 41.219 25.766 1 88.44 372 ILE A CA 1
ATOM 2814 C C . ILE A 1 372 ? 13.672 40.688 25.625 1 88.44 372 ILE A C 1
ATOM 2816 O O . ILE A 1 372 ? 14.586 41.125 26.328 1 88.44 372 ILE A O 1
ATOM 2820 N N . GLY A 1 373 ? 13.797 39.75 24.797 1 88.38 373 GLY A N 1
ATOM 2821 C CA . GLY A 1 373 ? 15.117 39.188 24.531 1 88.38 373 GLY A CA 1
ATOM 2822 C C . GLY A 1 373 ? 16.109 40.25 24.062 1 88.38 373 GLY A C 1
ATOM 2823 O O . GLY A 1 373 ? 17.266 40.25 24.5 1 88.38 373 GLY A O 1
ATOM 2824 N N . TRP A 1 374 ? 15.633 41.094 23.203 1 86.38 374 TRP A N 1
ATOM 2825 C CA . TRP A 1 374 ? 16.484 42.156 22.688 1 86.38 374 TRP A CA 1
ATOM 2826 C C . TRP A 1 374 ? 16.906 43.094 23.797 1 86.38 374 TRP A C 1
ATOM 2828 O O . TRP A 1 374 ? 18.078 43.5 23.859 1 86.38 374 TRP A O 1
ATOM 2838 N N . LEU A 1 375 ? 16 43.438 24.625 1 89.06 375 LEU A N 1
ATOM 2839 C CA . LEU A 1 375 ? 16.297 44.344 25.75 1 89.06 375 LEU A CA 1
ATOM 2840 C C . LEU A 1 375 ? 17.344 43.719 26.672 1 89.06 375 LEU A C 1
ATOM 2842 O O . LEU A 1 375 ? 18.266 44.406 27.125 1 89.06 375 LEU A O 1
ATOM 2846 N N . TRP A 1 376 ? 17.156 42.531 26.906 1 88.44 376 TRP A N 1
ATOM 2847 C CA . TRP A 1 376 ? 18.125 41.875 27.766 1 88.44 376 TRP A CA 1
ATOM 2848 C C . TRP A 1 376 ? 19.469 41.719 27.078 1 88.44 376 TRP A C 1
ATOM 2850 O O . TRP A 1 376 ? 20.516 41.812 27.719 1 88.44 376 TRP A O 1
ATOM 2860 N N . GLY A 1 377 ? 19.406 41.375 25.828 1 87.38 377 GLY A N 1
ATOM 2861 C CA . GLY A 1 377 ? 20.641 41.344 25.078 1 87.38 377 GLY A CA 1
ATOM 2862 C C . GLY A 1 377 ? 21.422 42.625 25.141 1 87.38 377 GLY A C 1
ATOM 2863 O O . GLY A 1 377 ? 22.641 42.625 25.312 1 87.38 377 GLY A O 1
ATOM 2864 N N . PHE A 1 378 ? 20.641 43.688 25.062 1 86.56 378 PHE A N 1
ATOM 2865 C CA . PHE A 1 378 ? 21.234 45.031 25.156 1 86.56 378 PHE A CA 1
ATOM 2866 C C . PHE A 1 378 ? 21.812 45.25 26.547 1 86.56 378 PHE A C 1
ATOM 2868 O O . PHE A 1 378 ? 22.938 45.75 26.688 1 86.56 378 PHE A O 1
ATOM 2875 N N . ALA A 1 379 ? 21.141 44.844 27.469 1 89.38 379 ALA A N 1
ATOM 2876 C CA . ALA A 1 379 ? 21.578 45.031 28.859 1 89.38 379 ALA A CA 1
ATOM 2877 C C . ALA A 1 379 ? 22.828 44.188 29.141 1 89.38 379 ALA A C 1
ATOM 2879 O O . ALA A 1 379 ? 23.734 44.656 29.812 1 89.38 379 ALA A O 1
ATOM 2880 N N . TYR A 1 380 ? 22.844 43.062 28.641 1 87.12 380 TYR A N 1
ATOM 2881 C CA . TYR A 1 380 ? 23.984 42.188 28.875 1 87.12 380 TYR A CA 1
ATOM 2882 C C . TYR A 1 380 ? 25.219 42.719 28.172 1 87.12 380 TYR A C 1
ATOM 2884 O O . TYR A 1 380 ? 26.328 42.625 28.703 1 87.12 380 TYR A O 1
ATOM 2892 N N . ARG A 1 381 ? 25.047 43.125 27 1 85.12 381 ARG A N 1
ATOM 2893 C CA . ARG A 1 381 ? 26.172 43.719 26.266 1 85.12 381 ARG A CA 1
ATOM 2894 C C . ARG A 1 381 ? 26.75 44.938 27 1 85.12 381 ARG A C 1
ATOM 2896 O O . ARG A 1 381 ? 27.953 45.094 27.094 1 85.12 381 ARG A O 1
ATOM 2903 N N . GLN A 1 382 ? 25.906 45.75 27.562 1 87.44 382 GLN A N 1
ATOM 2904 C CA . GLN A 1 382 ? 26.328 46.938 28.297 1 87.44 382 GLN A CA 1
ATOM 2905 C C . GLN A 1 382 ? 27.016 46.562 29.609 1 87.44 382 GLN A C 1
ATOM 2907 O O . GLN A 1 382 ? 27.953 47.25 30.047 1 87.44 382 GLN A O 1
ATOM 2912 N N . ALA A 1 383 ? 26.531 45.469 30.109 1 88.62 383 ALA A N 1
ATOM 2913 C CA . ALA A 1 383 ? 27.078 45.031 31.375 1 88.62 383 ALA A CA 1
ATOM 2914 C C . ALA A 1 383 ? 28.359 44.219 31.172 1 88.62 383 ALA A C 1
ATOM 2916 O O . ALA A 1 383 ? 29.062 43.906 32.125 1 88.62 383 ALA A O 1
ATOM 2917 N N . GLY A 1 384 ? 28.734 43.875 30 1 83.44 384 GLY A N 1
ATOM 2918 C CA . GLY A 1 384 ? 29.953 43.125 29.688 1 83.44 384 GLY A CA 1
ATOM 2919 C C . GLY A 1 384 ? 29.828 41.656 29.953 1 83.44 384 GLY A C 1
ATOM 2920 O O . GLY A 1 384 ? 30.828 40.969 30.219 1 83.44 384 GLY A O 1
ATOM 2921 N N . ILE A 1 385 ? 28.672 41.188 30.031 1 82.75 385 ILE A N 1
ATOM 2922 C CA . ILE A 1 385 ? 28.453 39.781 30.266 1 82.75 385 ILE A CA 1
ATOM 2923 C C . ILE A 1 385 ? 28.594 39 28.969 1 82.75 385 ILE A C 1
ATOM 2925 O O . ILE A 1 385 ? 27.781 39.156 28.047 1 82.75 385 ILE A O 1
ATOM 2929 N N . ASP A 1 386 ? 29.562 38.188 28.875 1 77.94 386 ASP A N 1
ATOM 2930 C CA . ASP A 1 386 ? 29.859 37.438 27.656 1 77.94 386 ASP A CA 1
ATOM 2931 C C . ASP A 1 386 ? 29.25 36.031 27.703 1 77.94 386 ASP A C 1
ATOM 2933 O O . ASP A 1 386 ? 29.375 35.281 26.734 1 77.94 386 ASP A O 1
ATOM 2937 N N . SER A 1 387 ? 28.531 35.812 28.688 1 80.25 387 SER A N 1
ATOM 2938 C CA . SER A 1 387 ? 28 34.469 28.859 1 80.25 387 SER A CA 1
ATOM 2939 C C . SER A 1 387 ? 26.766 34.25 28.016 1 80.25 387 SER A C 1
ATOM 2941 O O . SER A 1 387 ? 26.281 33.125 27.875 1 80.25 387 SER A O 1
ATOM 2943 N N . VAL A 1 388 ? 26.312 35.25 27.438 1 85.5 388 VAL A N 1
ATOM 2944 C CA . VAL A 1 388 ? 25.125 35.156 26.609 1 85.5 388 VAL A CA 1
ATOM 2945 C C . VAL A 1 388 ? 25.5 35.25 25.125 1 85.5 388 VAL A C 1
ATOM 2947 O O . VAL A 1 388 ? 26.078 36.25 24.703 1 85.5 388 VAL A O 1
ATOM 2950 N N . ALA A 1 389 ? 25.219 34.156 24.453 1 84.69 389 ALA A N 1
ATOM 2951 C CA . ALA A 1 389 ? 25.547 34.125 23.031 1 84.69 389 ALA A CA 1
ATOM 2952 C C . ALA A 1 389 ? 24.547 34.969 22.219 1 84.69 389 ALA A C 1
ATOM 2954 O O . ALA A 1 389 ? 23.344 34.688 22.234 1 84.69 389 ALA A O 1
ATOM 2955 N N . LEU A 1 390 ? 25.062 35.969 21.562 1 83 390 LEU A N 1
ATOM 2956 C CA . LEU A 1 390 ? 24.234 36.812 20.703 1 83 390 LEU A CA 1
ATOM 2957 C C . LEU A 1 390 ? 24.328 36.375 19.25 1 83 390 LEU A C 1
ATOM 2959 O O . LEU A 1 390 ? 25.266 35.656 18.875 1 83 390 LEU A O 1
ATOM 2963 N N . VAL A 1 391 ? 23.359 36.688 18.438 1 80.81 391 VAL A N 1
ATOM 2964 C CA . VAL A 1 391 ? 23.312 36.344 17.016 1 80.81 391 VAL A CA 1
ATOM 2965 C C . VAL A 1 391 ? 24.531 36.969 16.312 1 80.81 391 VAL A C 1
ATOM 2967 O O . VAL A 1 391 ? 25.188 36.281 15.516 1 80.81 391 VAL A O 1
ATOM 2970 N N . GLY A 1 392 ? 24.969 38.031 16.672 1 71.19 392 GLY A N 1
ATOM 2971 C CA . GLY A 1 392 ? 26.172 38.656 16.125 1 71.19 392 GLY A CA 1
ATOM 2972 C C . GLY A 1 392 ? 25.938 39.312 14.781 1 71.19 392 GLY A C 1
ATOM 2973 O O . GLY A 1 392 ? 24.781 39.531 14.375 1 71.19 392 GLY A O 1
ATOM 2974 N N . ASN A 1 393 ? 27.016 39.594 14.094 1 62.44 393 ASN A N 1
ATOM 2975 C CA . ASN A 1 393 ? 27 40.438 12.891 1 62.44 393 ASN A CA 1
ATOM 2976 C C . ASN A 1 393 ? 26.359 39.719 11.711 1 62.44 393 ASN A C 1
ATOM 2978 O O . ASN A 1 393 ? 26.797 38.625 11.344 1 62.44 393 ASN A O 1
ATOM 2982 N N . ILE A 1 394 ? 25.188 40.188 11.43 1 61.62 394 ILE A N 1
ATOM 2983 C CA . ILE A 1 394 ? 24.531 39.688 10.227 1 61.62 394 ILE A CA 1
ATOM 2984 C C . ILE A 1 394 ? 24.906 40.531 9.023 1 61.62 394 ILE A C 1
ATOM 2986 O O . ILE A 1 394 ? 24.859 41.781 9.102 1 61.62 394 ILE A O 1
ATOM 2990 N N . GLU A 1 395 ? 25.875 40.312 8.25 1 56.25 395 GLU A N 1
ATOM 2991 C CA . GLU A 1 395 ? 26.172 41.094 7.055 1 56.25 395 GLU A CA 1
ATOM 2992 C C . GLU A 1 395 ? 24.891 41.594 6.395 1 56.25 395 GLU A C 1
ATOM 2994 O O . GLU A 1 395 ? 23.875 40.906 6.387 1 56.25 395 GLU A O 1
ATOM 2999 N N . SER A 1 396 ? 24.562 43 6.535 1 54.47 396 SER A N 1
ATOM 3000 C CA . SER A 1 396 ? 23.406 43.75 6.039 1 54.47 396 SER A CA 1
ATOM 3001 C C . SER A 1 396 ? 22.844 43.125 4.773 1 54.47 396 SER A C 1
ATOM 3003 O O . SER A 1 396 ? 23.422 43.25 3.691 1 54.47 396 SER A O 1
ATOM 3005 N N . ALA A 1 397 ? 22.547 41.969 4.652 1 55.06 397 ALA A N 1
ATOM 3006 C CA . ALA A 1 397 ? 22.359 41.25 3.395 1 55.06 397 ALA A CA 1
ATOM 3007 C C . ALA A 1 397 ? 20.969 41.469 2.826 1 55.06 397 ALA A C 1
ATOM 3009 O O . ALA A 1 397 ? 19.969 41.25 3.506 1 55.06 397 ALA A O 1
ATOM 3010 N N . GLY A 1 398 ? 20.766 42.688 2.158 1 63.56 398 GLY A N 1
ATOM 3011 C CA . GLY A 1 398 ? 19.594 42.688 1.293 1 63.56 398 GLY A CA 1
ATOM 3012 C C . GLY A 1 398 ? 19.25 41.344 0.717 1 63.56 398 GLY A C 1
ATOM 3013 O O . GLY A 1 398 ? 19.922 40.344 0.989 1 63.56 398 GLY A O 1
ATOM 3014 N N . PHE A 1 399 ? 17.984 41.25 0.183 1 75.06 399 PHE A N 1
ATOM 3015 C CA . PHE A 1 399 ? 17.547 40.031 -0.492 1 75.06 399 PHE A CA 1
ATOM 3016 C C . PHE A 1 399 ? 18.531 39.656 -1.573 1 75.06 399 PHE A C 1
ATOM 3018 O O . PHE A 1 399 ? 19.062 40.5 -2.285 1 75.06 399 PHE A O 1
ATOM 3025 N N . GLN A 1 400 ? 19.109 38.531 -1.455 1 73.56 400 GLN A N 1
ATOM 3026 C CA . GLN A 1 400 ? 19.984 37.969 -2.492 1 73.56 400 GLN A CA 1
ATOM 3027 C C . GLN A 1 400 ? 19.188 37.062 -3.441 1 73.56 400 GLN A C 1
ATOM 3029 O O . GLN A 1 400 ? 18.359 36.281 -3.004 1 73.56 400 GLN A O 1
ATOM 3034 N N . PHE A 1 401 ? 19.266 37.438 -4.699 1 80.75 401 PHE A N 1
ATOM 3035 C CA . PHE A 1 401 ? 18.594 36.625 -5.707 1 80.75 401 PHE A CA 1
ATOM 3036 C C . PHE A 1 401 ? 19.578 35.75 -6.453 1 80.75 401 PHE A C 1
ATOM 3038 O O . PHE A 1 401 ? 20.688 36.188 -6.766 1 80.75 401 PHE A O 1
ATOM 3045 N N . GLY A 1 402 ? 19.406 34.5 -6.375 1 75.75 402 GLY A N 1
ATOM 3046 C CA . GLY A 1 402 ? 20.25 33.594 -7.145 1 75.75 402 GLY A CA 1
ATOM 3047 C C . GLY A 1 402 ? 19.891 32.125 -6.961 1 75.75 402 GLY A C 1
ATOM 3048 O O . GLY A 1 402 ? 19.062 31.797 -6.109 1 75.75 402 GLY A O 1
ATOM 3049 N N . LEU A 1 403 ? 20.266 31.359 -7.953 1 74.94 403 LEU A N 1
ATOM 3050 C CA . LEU A 1 403 ? 20.156 29.906 -7.848 1 74.94 403 LEU A CA 1
ATOM 3051 C C . LEU A 1 403 ? 21.516 29.281 -7.559 1 74.94 403 LEU A C 1
ATOM 3053 O O . LEU A 1 403 ? 22.547 29.844 -7.934 1 74.94 403 LEU A O 1
ATOM 3057 N N . PRO A 1 404 ? 21.406 28.25 -6.707 1 73.81 404 PRO A N 1
ATOM 3058 C CA . PRO A 1 404 ? 22.703 27.609 -6.422 1 73.81 404 PRO A CA 1
ATOM 3059 C C . PRO A 1 404 ? 23.469 27.25 -7.691 1 73.81 404 PRO A C 1
ATOM 3061 O O . PRO A 1 404 ? 22.875 26.922 -8.719 1 73.81 404 PRO A O 1
ATOM 3064 N N . ASP A 1 405 ? 24.703 27.391 -7.633 1 76.25 405 ASP A N 1
ATOM 3065 C CA . ASP A 1 405 ? 25.594 27.156 -8.766 1 76.25 405 ASP A CA 1
ATOM 3066 C C . ASP A 1 405 ? 25.516 25.719 -9.25 1 76.25 405 ASP A C 1
ATOM 3068 O O . ASP A 1 405 ? 25.266 24.797 -8.453 1 76.25 405 ASP A O 1
ATOM 3072 N N . SER A 1 406 ? 25.547 25.547 -10.516 1 75.69 406 SER A N 1
ATOM 3073 C CA . SER A 1 406 ? 25.438 24.234 -11.156 1 75.69 406 SER A CA 1
ATOM 3074 C C . SER A 1 406 ? 26.5 23.281 -10.625 1 75.69 406 SER A C 1
ATOM 3076 O O . SER A 1 406 ? 26.266 22.062 -10.523 1 75.69 406 SER A O 1
ATOM 3078 N N . GLY A 1 407 ? 27.625 23.859 -10.383 1 67.19 407 GLY A N 1
ATOM 3079 C CA . GLY A 1 407 ? 28.672 23.031 -9.812 1 67.19 407 GLY A CA 1
ATOM 3080 C C . GLY A 1 407 ? 28.312 22.438 -8.461 1 67.19 407 GLY A C 1
ATOM 3081 O O . GLY A 1 407 ? 28.578 21.266 -8.195 1 67.19 407 GLY A O 1
ATOM 3082 N N . PHE A 1 408 ? 27.625 23.25 -7.809 1 74.94 408 PHE A N 1
ATOM 3083 C CA . PHE A 1 408 ? 27.188 22.797 -6.488 1 74.94 408 PHE A CA 1
ATOM 3084 C C . PHE A 1 408 ? 26.141 21.719 -6.602 1 74.94 408 PHE A C 1
ATOM 3086 O O . PHE A 1 408 ? 26.203 20.688 -5.91 1 74.94 408 PHE A O 1
ATOM 3093 N N . VAL A 1 409 ? 25.375 21.875 -7.543 1 75.81 409 VAL A N 1
ATOM 3094 C CA . VAL A 1 409 ? 24.281 20.938 -7.727 1 75.81 409 VAL A CA 1
ATOM 3095 C C . VAL A 1 409 ? 24.828 19.578 -8.133 1 75.81 409 VAL A C 1
ATOM 3097 O O . VAL A 1 409 ? 24.328 18.531 -7.691 1 75.81 409 VAL A O 1
ATOM 3100 N N . SER A 1 410 ? 25.844 19.578 -8.859 1 73.69 410 SER A N 1
ATOM 3101 C CA . SER A 1 410 ? 26.453 18.344 -9.336 1 73.69 410 SER A CA 1
ATOM 3102 C C . SER A 1 410 ? 27.219 17.641 -8.219 1 73.69 410 SER A C 1
ATOM 3104 O O . SER A 1 410 ? 27.469 16.422 -8.297 1 73.69 410 SER A O 1
ATOM 3106 N N . SER A 1 411 ? 27.609 18.391 -7.277 1 75.06 411 SER A N 1
ATOM 3107 C CA . SER A 1 411 ? 28.406 17.812 -6.199 1 75.06 411 SER A CA 1
ATOM 3108 C C . SER A 1 411 ? 27.516 17.078 -5.199 1 75.06 411 SER A C 1
ATOM 3110 O O . SER A 1 411 ? 28 16.219 -4.449 1 75.06 411 SER A O 1
ATOM 3112 N N . VAL A 1 412 ? 26.328 17.406 -5.262 1 77.38 412 VAL A N 1
ATOM 3113 C CA . VAL A 1 412 ? 25.406 16.781 -4.309 1 77.38 412 VAL A CA 1
ATOM 3114 C C . VAL A 1 412 ? 24.875 15.477 -4.887 1 77.38 412 VAL A C 1
ATOM 3116 O O . VAL A 1 412 ? 24.438 15.43 -6.039 1 77.38 412 VAL A O 1
ATOM 3119 N N . LYS A 1 413 ? 25.109 14.398 -4.156 1 72.38 413 LYS A N 1
ATOM 3120 C CA . LYS A 1 413 ? 24.578 13.102 -4.57 1 72.38 413 LYS A CA 1
ATOM 3121 C C . LYS A 1 413 ? 23.062 13.141 -4.723 1 72.38 413 LYS A C 1
ATOM 3123 O O . LYS A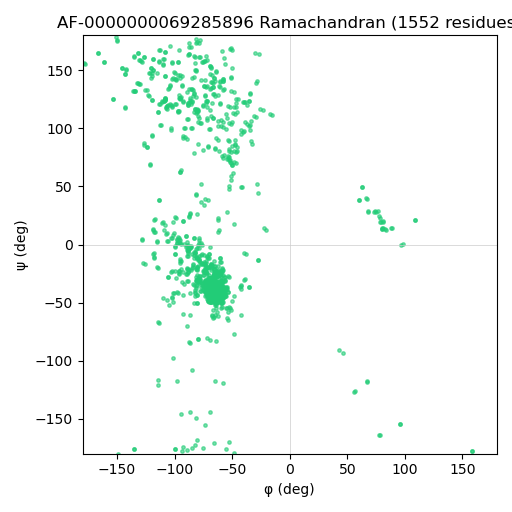 1 413 ? 22.359 13.586 -3.82 1 72.38 413 LYS A O 1
ATOM 3128 N N . ILE A 1 414 ? 22.562 12.633 -5.734 1 74.69 414 ILE A N 1
ATOM 3129 C CA . ILE A 1 414 ? 21.172 12.727 -6.129 1 74.69 414 ILE A CA 1
ATOM 3130 C C . ILE A 1 414 ? 20.297 12.008 -5.105 1 74.69 414 ILE A C 1
ATOM 3132 O O . ILE A 1 414 ? 19.188 12.461 -4.793 1 74.69 414 ILE A O 1
ATOM 3136 N N . ASP A 1 415 ? 20.734 10.953 -4.578 1 71.19 415 ASP A N 1
ATOM 3137 C CA . ASP A 1 415 ? 19.922 10.172 -3.643 1 71.19 415 ASP A CA 1
ATOM 3138 C C . ASP A 1 415 ? 19.766 10.906 -2.312 1 71.19 415 ASP A C 1
ATOM 3140 O O . ASP A 1 415 ? 18.719 10.828 -1.679 1 71.19 415 ASP A O 1
ATOM 3144 N N . GLN A 1 416 ? 20.812 11.68 -1.947 1 79.44 416 GLN A N 1
ATOM 3145 C CA . GLN A 1 416 ? 20.781 12.375 -0.669 1 79.44 416 GLN A CA 1
ATOM 3146 C C . GLN A 1 416 ? 19.906 13.633 -0.753 1 79.44 416 GLN A C 1
ATOM 3148 O O . GLN A 1 416 ? 19.484 14.164 0.272 1 79.44 416 GLN A O 1
ATOM 3153 N N . PHE A 1 417 ? 19.656 13.945 -1.938 1 85.69 417 PHE A N 1
ATOM 3154 C CA . PHE A 1 417 ? 18.875 15.164 -2.174 1 85.69 417 PHE A CA 1
ATOM 3155 C C . PHE A 1 417 ? 17.422 14.828 -2.48 1 85.69 417 PHE A C 1
ATOM 3157 O O . PHE A 1 417 ? 16.516 15.445 -1.926 1 85.69 417 PHE A O 1
ATOM 3164 N N . ILE A 1 418 ? 17.156 13.844 -3.25 1 86.69 418 ILE A N 1
ATOM 3165 C CA . ILE A 1 418 ? 15.828 13.586 -3.803 1 86.69 418 ILE A CA 1
ATOM 3166 C C . ILE A 1 418 ? 14.914 13.039 -2.711 1 86.69 418 ILE A C 1
ATOM 3168 O O . ILE A 1 418 ? 13.734 13.391 -2.65 1 86.69 418 ILE A O 1
ATOM 3172 N N . VAL A 1 419 ? 15.445 12.227 -1.838 1 82.56 419 VAL A N 1
ATOM 3173 C CA . VAL A 1 419 ? 14.609 11.57 -0.84 1 82.56 419 VAL A CA 1
ATOM 3174 C C . VAL A 1 419 ? 14.117 12.602 0.176 1 82.56 419 VAL A C 1
ATOM 3176 O O . VAL A 1 419 ? 12.914 12.711 0.419 1 82.56 419 VAL A O 1
ATOM 3179 N N . PRO A 1 420 ? 15.016 13.398 0.689 1 88.75 420 PRO A N 1
ATOM 3180 C CA . PRO A 1 420 ? 14.523 14.414 1.619 1 88.75 420 PRO A CA 1
ATOM 3181 C C . PRO A 1 420 ? 13.586 15.414 0.953 1 88.75 420 PRO A C 1
ATOM 3183 O O . PRO A 1 420 ? 12.602 15.852 1.563 1 88.75 420 PRO A O 1
ATOM 3186 N N . ALA A 1 421 ? 13.898 15.773 -0.279 1 93.12 421 ALA A N 1
ATOM 3187 C CA . ALA A 1 421 ? 13.039 16.719 -0.993 1 93.12 421 ALA A CA 1
ATOM 3188 C C . ALA A 1 421 ? 11.625 16.156 -1.155 1 93.12 421 ALA A C 1
ATOM 3190 O O . ALA A 1 421 ? 10.641 16.875 -0.972 1 93.12 421 ALA A O 1
ATOM 3191 N N . LEU A 1 422 ? 11.492 14.93 -1.391 1 89.44 422 LEU A N 1
ATOM 3192 C CA . LEU A 1 422 ? 10.195 14.297 -1.57 1 89.44 422 LEU A CA 1
ATOM 3193 C C . LEU A 1 422 ? 9.453 14.195 -0.242 1 89.44 422 LEU A C 1
ATOM 3195 O O . LEU A 1 422 ? 8.242 14.406 -0.184 1 89.44 422 LEU A O 1
ATOM 3199 N N . VAL A 1 423 ? 10.211 13.883 0.729 1 86.81 423 VAL A N 1
ATOM 3200 C CA . VAL A 1 423 ? 9.617 13.773 2.061 1 86.81 423 VAL A CA 1
ATOM 3201 C C . VAL A 1 423 ? 9.062 15.133 2.488 1 86.81 423 VAL A C 1
ATOM 3203 O O . VAL A 1 423 ? 7.934 15.219 2.98 1 86.81 423 VAL A O 1
ATOM 3206 N N . MET A 1 424 ? 9.82 16.141 2.252 1 94.19 424 MET A N 1
ATOM 3207 C CA . MET A 1 424 ? 9.398 17.484 2.625 1 94.19 424 MET A CA 1
ATOM 3208 C C . MET A 1 424 ? 8.195 17.938 1.799 1 94.19 424 MET A C 1
ATOM 3210 O O . MET A 1 424 ? 7.336 18.656 2.295 1 94.19 424 MET A O 1
ATOM 3214 N N . THR A 1 425 ? 8.172 17.5 0.559 1 94.06 425 THR A N 1
ATOM 3215 C CA . THR A 1 425 ? 7.039 17.812 -0.303 1 94.06 425 THR A CA 1
ATOM 3216 C C . THR A 1 425 ? 5.75 17.219 0.257 1 94.06 425 THR A C 1
ATOM 3218 O O . THR A 1 425 ? 4.742 17.922 0.379 1 94.06 425 THR A O 1
ATOM 3221 N N . VAL A 1 426 ? 5.832 16.031 0.659 1 88.5 426 VAL A N 1
ATOM 3222 C CA . VAL A 1 426 ? 4.645 15.328 1.127 1 88.5 426 VAL A CA 1
ATOM 3223 C C . VAL A 1 426 ? 4.215 15.883 2.486 1 88.5 426 VAL A C 1
ATOM 3225 O O . VAL A 1 426 ? 3.041 16.188 2.695 1 88.5 426 VAL A O 1
ATOM 3228 N N . VAL A 1 427 ? 5.156 16.078 3.344 1 87.56 427 VAL A N 1
ATOM 3229 C CA . VAL A 1 427 ? 4.871 16.562 4.691 1 87.56 427 VAL A CA 1
ATOM 3230 C C . VAL A 1 427 ? 4.316 17.984 4.633 1 87.56 427 VAL A C 1
ATOM 3232 O O . VAL A 1 427 ? 3.338 18.297 5.312 1 87.56 427 VAL A O 1
ATOM 3235 N N . GLY A 1 428 ? 5.004 18.766 3.846 1 91.81 428 GLY A N 1
ATOM 3236 C CA . GLY A 1 428 ? 4.543 20.125 3.705 1 91.81 428 GLY A CA 1
ATOM 3237 C C . GLY A 1 428 ? 3.146 20.234 3.125 1 91.81 428 GLY A C 1
ATOM 3238 O O . GLY A 1 428 ? 2.342 21.047 3.574 1 91.81 428 GLY A O 1
ATOM 3239 N N . TYR A 1 429 ? 2.877 19.406 2.221 1 92.75 429 TYR A N 1
ATOM 3240 C CA . TYR A 1 429 ? 1.567 19.422 1.579 1 92.75 429 TYR A CA 1
ATOM 3241 C C . TYR A 1 429 ? 0.485 18.953 2.547 1 92.75 429 TYR A C 1
ATOM 3243 O O . TYR A 1 429 ? -0.575 19.578 2.648 1 92.75 429 TYR A O 1
ATOM 3251 N N . ILE A 1 430 ? 0.754 17.938 3.25 1 85.88 430 ILE A N 1
ATOM 3252 C CA . ILE A 1 430 ? -0.228 17.391 4.176 1 85.88 430 ILE A CA 1
ATOM 3253 C C . ILE A 1 430 ? -0.531 18.406 5.273 1 85.88 430 ILE A C 1
ATOM 3255 O O . ILE A 1 430 ? -1.69 18.594 5.652 1 85.88 430 ILE A O 1
ATOM 3259 N N . GLU A 1 431 ? 0.448 19.062 5.754 1 86.62 431 GLU A N 1
ATOM 3260 C CA . GLU A 1 431 ? 0.261 20.078 6.781 1 86.62 431 GLU A CA 1
ATOM 3261 C C . GLU A 1 431 ? -0.594 21.234 6.262 1 86.62 431 GLU A C 1
ATOM 3263 O O . GLU A 1 431 ? -1.465 21.734 6.977 1 86.62 431 GLU A O 1
ATOM 3268 N N . THR A 1 432 ? -0.307 21.609 5.074 1 93.12 432 THR A N 1
ATOM 3269 C CA . THR A 1 432 ? -1.022 22.734 4.484 1 93.12 432 THR A CA 1
ATOM 3270 C C . THR A 1 432 ? -2.488 22.375 4.25 1 93.12 432 THR A C 1
ATOM 3272 O O . THR A 1 432 ? -3.381 23.156 4.578 1 93.12 432 THR A O 1
ATOM 3275 N N . VAL A 1 433 ? -2.762 21.219 3.764 1 89.12 433 VAL A N 1
ATOM 3276 C CA . VAL A 1 433 ? -4.129 20.812 3.453 1 89.12 433 VAL A CA 1
ATOM 3277 C C . VAL A 1 433 ? -4.895 20.547 4.746 1 89.12 433 VAL A C 1
ATOM 3279 O O . VAL A 1 433 ? -6.086 20.859 4.844 1 89.12 433 VAL A O 1
ATOM 3282 N N . ALA A 1 434 ? -4.215 20.016 5.68 1 81.5 434 ALA A N 1
ATOM 3283 C CA . ALA A 1 434 ? -4.871 19.734 6.953 1 81.5 434 ALA A CA 1
ATOM 3284 C C . ALA A 1 434 ? -5.449 21 7.57 1 81.5 434 ALA A C 1
ATOM 3286 O O . ALA A 1 434 ? -6.602 21.016 8.016 1 81.5 434 ALA A O 1
ATOM 3287 N N . VAL A 1 435 ? -4.727 22.031 7.551 1 86.75 435 VAL A N 1
ATOM 3288 C CA . VAL A 1 435 ? -5.18 23.266 8.164 1 86.75 435 VAL A CA 1
ATOM 3289 C C . VAL A 1 435 ? -6.129 24 7.215 1 86.75 435 VAL A C 1
ATOM 3291 O O . VAL A 1 435 ? -7.172 24.516 7.637 1 86.75 435 VAL A O 1
ATOM 3294 N N . GLY A 1 436 ? -5.777 24.031 6.008 1 91 436 GLY A N 1
ATOM 3295 C CA . GLY A 1 436 ? -6.609 24.719 5.031 1 91 436 GLY A CA 1
ATOM 3296 C C . GLY A 1 436 ? -8 24.125 4.906 1 91 436 GLY A C 1
ATOM 3297 O O . GLY A 1 436 ? -8.992 24.844 4.867 1 91 436 GLY A O 1
ATOM 3298 N N . ALA A 1 437 ? -8.078 22.844 4.867 1 84.06 437 ALA A N 1
ATOM 3299 C CA . ALA A 1 437 ? -9.359 22.156 4.711 1 84.06 437 ALA A CA 1
ATOM 3300 C C . ALA A 1 437 ? -10.258 22.391 5.918 1 84.06 437 ALA A C 1
ATOM 3302 O O . ALA A 1 437 ? -11.484 22.469 5.781 1 84.06 437 ALA A O 1
ATOM 3303 N N . LYS A 1 438 ? -9.672 22.469 7.043 1 80.38 438 LYS A N 1
ATOM 3304 C CA . LYS A 1 438 ? -10.445 22.719 8.258 1 80.38 438 LYS A CA 1
ATOM 3305 C C . LYS A 1 438 ? -11.172 24.062 8.18 1 80.38 438 LYS A C 1
ATOM 3307 O O . LYS A 1 438 ? -12.375 24.141 8.445 1 80.38 438 LYS A O 1
ATOM 3312 N N . PHE A 1 439 ? -10.508 25.031 7.746 1 86.56 439 PHE A N 1
ATOM 3313 C CA . PHE A 1 439 ? -11.102 26.359 7.711 1 86.56 439 PHE A CA 1
ATOM 3314 C C . PHE A 1 439 ? -12.008 26.516 6.492 1 86.56 439 PHE A C 1
ATOM 3316 O O . PHE A 1 439 ? -13.023 27.203 6.551 1 86.56 439 PHE A O 1
ATOM 3323 N N . ALA A 1 440 ? -11.656 25.828 5.457 1 87.06 440 ALA A N 1
ATOM 3324 C CA . ALA A 1 440 ? -12.516 25.844 4.277 1 87.06 440 ALA A CA 1
ATOM 3325 C C . ALA A 1 440 ? -13.859 25.172 4.57 1 87.06 440 ALA A C 1
ATOM 3327 O O . ALA A 1 440 ? -14.906 25.641 4.113 1 87.06 440 ALA A O 1
ATOM 3328 N N . SER A 1 441 ? -13.797 24.156 5.277 1 78.06 441 SER A N 1
ATOM 3329 C CA . SER A 1 441 ? -15.023 23.438 5.629 1 78.06 441 SER A CA 1
ATOM 3330 C C . SER A 1 441 ? -15.898 24.266 6.562 1 78.06 441 SER A C 1
ATOM 3332 O O . SER A 1 441 ? -17.125 24.312 6.398 1 78.06 441 SER A O 1
ATOM 3334 N N . LYS A 1 442 ? -15.273 24.859 7.453 1 77.06 442 LYS A N 1
ATOM 3335 C CA . LYS A 1 442 ? -16 25.703 8.391 1 77.06 442 LYS A CA 1
ATOM 3336 C C . LYS A 1 442 ? -16.672 26.875 7.672 1 77.06 442 LYS A C 1
ATOM 3338 O O . LYS A 1 442 ? -17.812 27.234 7.984 1 77.06 442 LYS A O 1
ATOM 3343 N N . ALA A 1 443 ? -15.969 27.438 6.781 1 83.94 443 ALA A N 1
ATOM 3344 C CA . ALA A 1 443 ? -16.5 28.578 6.043 1 83.94 443 ALA A CA 1
ATOM 3345 C C . ALA A 1 443 ? -17.25 28.125 4.801 1 83.94 443 ALA A C 1
ATOM 3347 O O . ALA A 1 443 ? -17.844 28.953 4.086 1 83.94 443 ALA A O 1
ATOM 3348 N N . ARG A 1 444 ? -17.234 26.859 4.527 1 80.88 444 ARG A N 1
ATOM 3349 C CA . ARG A 1 444 ? -17.984 26.219 3.461 1 80.88 444 ARG A CA 1
ATOM 3350 C C . ARG A 1 444 ? -17.609 26.781 2.1 1 80.88 444 ARG A C 1
ATOM 3352 O O . ARG A 1 444 ? -18.484 27.141 1.303 1 80.88 444 ARG A O 1
ATOM 3359 N N . TYR A 1 445 ? -16.406 27.047 1.922 1 82.81 445 TYR A N 1
ATOM 3360 C CA . TYR A 1 445 ? -15.969 27.406 0.582 1 82.81 445 TYR A CA 1
ATOM 3361 C C . TYR A 1 445 ? -15.141 26.281 -0.045 1 82.81 445 TYR A C 1
ATOM 3363 O O . TYR A 1 445 ? -14.703 25.375 0.65 1 82.81 445 TYR A O 1
ATOM 3371 N N . GLU A 1 446 ? -14.93 26.344 -1.321 1 80.81 446 GLU A N 1
ATOM 3372 C CA . GLU A 1 446 ? -14.281 25.266 -2.045 1 80.81 446 GLU A CA 1
ATOM 3373 C C . GLU A 1 446 ? -12.805 25.562 -2.293 1 80.81 446 GLU A C 1
ATOM 3375 O O . GLU A 1 446 ? -12.414 26.734 -2.34 1 80.81 446 GLU A O 1
ATOM 3380 N N . TYR A 1 447 ? -12.016 24.531 -2.307 1 87.38 447 TYR A N 1
ATOM 3381 C CA . TYR A 1 447 ? -10.602 24.609 -2.662 1 87.38 447 TYR A CA 1
ATOM 3382 C C . TYR A 1 447 ? -10.219 23.469 -3.604 1 87.38 447 TYR A C 1
ATOM 3384 O O . TYR A 1 447 ? -11 22.531 -3.807 1 87.38 447 TYR A O 1
ATOM 3392 N N . ASP A 1 448 ? -9.094 23.625 -4.285 1 87 448 ASP A N 1
ATOM 3393 C CA . ASP A 1 448 ? -8.562 22.594 -5.176 1 87 448 ASP A CA 1
ATOM 3394 C C . ASP A 1 448 ? -7.238 22.047 -4.645 1 87 448 ASP A C 1
ATOM 3396 O O . ASP A 1 448 ? -6.219 22.734 -4.68 1 87 448 ASP A O 1
ATOM 3400 N N . SER A 1 449 ? -7.332 20.797 -4.297 1 86.44 449 SER A N 1
ATOM 3401 C CA . SER A 1 449 ? -6.168 20.172 -3.68 1 86.44 449 SER A CA 1
ATOM 3402 C C . SER A 1 449 ? -4.996 20.094 -4.656 1 86.44 449 SER A C 1
ATOM 3404 O O . SER A 1 449 ? -3.84 20.234 -4.254 1 86.44 449 SER A O 1
ATOM 3406 N N . ASN A 1 450 ? -5.246 19.875 -5.934 1 88 450 ASN A N 1
ATOM 3407 C CA . ASN A 1 450 ? -4.172 19.812 -6.922 1 88 450 ASN A CA 1
ATOM 3408 C C . ASN A 1 450 ? -3.529 21.188 -7.141 1 88 450 ASN A C 1
ATOM 3410 O O . ASN A 1 450 ? -2.309 21.281 -7.281 1 88 450 ASN A O 1
ATOM 3414 N N . GLN A 1 451 ? -4.32 22.156 -7.137 1 91.06 451 GLN A N 1
ATOM 3415 C CA . GLN A 1 451 ? -3.816 23.516 -7.289 1 91.06 451 GLN A CA 1
ATOM 3416 C C . GLN A 1 451 ? -3.01 23.938 -6.066 1 91.06 451 GLN A C 1
ATOM 3418 O O . GLN A 1 451 ? -2.043 24.703 -6.191 1 91.06 451 GLN A O 1
ATOM 3423 N N . GLU A 1 452 ? -3.439 23.484 -4.98 1 93 452 GLU A N 1
ATOM 3424 C CA . GLU A 1 452 ? -2.699 23.812 -3.766 1 93 452 GLU A CA 1
ATOM 3425 C C . GLU A 1 452 ? -1.295 23.219 -3.793 1 93 452 GLU A C 1
ATOM 3427 O O . GLU A 1 452 ? -0.35 23.812 -3.273 1 93 452 GLU A O 1
ATOM 3432 N N . LEU A 1 453 ? -1.238 22.062 -4.32 1 93.12 453 LEU A N 1
ATOM 3433 C CA . LEU A 1 453 ? 0.074 21.453 -4.484 1 93.12 453 LEU A CA 1
ATOM 3434 C C . LEU A 1 453 ? 0.957 22.281 -5.402 1 93.12 453 LEU A C 1
ATOM 3436 O O . LEU A 1 453 ? 2.135 22.5 -5.113 1 93.12 453 LEU A O 1
ATOM 3440 N N . ILE A 1 454 ? 0.438 22.766 -6.457 1 94.44 454 ILE A N 1
ATOM 3441 C CA . ILE A 1 454 ? 1.161 23.625 -7.398 1 94.44 454 ILE A CA 1
ATOM 3442 C C . ILE A 1 454 ? 1.516 24.953 -6.73 1 94.44 454 ILE A C 1
ATOM 3444 O O . ILE A 1 454 ? 2.637 25.438 -6.875 1 94.44 454 ILE A O 1
ATOM 3448 N N . ALA A 1 455 ? 0.583 25.469 -6.008 1 96 455 ALA A N 1
ATOM 3449 C CA . ALA A 1 455 ? 0.803 26.75 -5.32 1 96 455 ALA A CA 1
ATOM 3450 C C . ALA A 1 455 ? 1.946 26.641 -4.316 1 96 455 ALA A C 1
ATOM 3452 O O . ALA A 1 455 ? 2.812 27.516 -4.254 1 96 455 ALA A O 1
ATOM 3453 N N . LEU A 1 456 ? 1.951 25.609 -3.578 1 96 456 LEU A N 1
ATOM 3454 C CA . LEU A 1 456 ? 3.02 25.391 -2.609 1 96 456 LEU A CA 1
ATOM 3455 C C . LEU A 1 456 ? 4.355 25.172 -3.312 1 96 456 LEU A C 1
ATOM 3457 O O . LEU A 1 456 ? 5.398 25.609 -2.822 1 96 456 LEU A O 1
ATOM 3461 N N . GLY A 1 457 ? 4.277 24.391 -4.387 1 96.94 457 GLY A N 1
ATOM 3462 C CA . GLY A 1 457 ? 5.484 24.188 -5.172 1 96.94 457 GLY A CA 1
ATOM 3463 C C . GLY A 1 457 ? 6.074 25.469 -5.715 1 96.94 457 GLY A C 1
ATOM 3464 O O . GLY A 1 457 ? 7.273 25.719 -5.566 1 96.94 457 GLY A O 1
ATOM 3465 N N . LEU A 1 458 ? 5.23 26.266 -6.293 1 96.5 458 LEU A N 1
ATOM 3466 C CA . LEU A 1 458 ? 5.688 27.547 -6.84 1 96.5 458 LEU A CA 1
ATOM 3467 C C . LEU A 1 458 ? 6.176 28.469 -5.73 1 96.5 458 LEU A C 1
ATOM 3469 O O . LEU A 1 458 ? 7.117 29.234 -5.93 1 96.5 458 LEU A O 1
ATOM 3473 N N . SER A 1 459 ? 5.496 28.438 -4.641 1 97.31 459 SER A N 1
ATOM 3474 C CA . SER A 1 459 ? 5.922 29.188 -3.473 1 97.31 459 SER A CA 1
ATOM 3475 C C . SER A 1 459 ? 7.34 28.828 -3.059 1 97.31 459 SER A C 1
ATOM 3477 O O . SER A 1 459 ? 8.164 29.703 -2.801 1 97.31 459 SER A O 1
ATOM 3479 N N . ASN A 1 460 ? 7.645 27.562 -3.045 1 97.69 460 ASN A N 1
ATOM 3480 C CA . ASN A 1 460 ? 8.977 27.094 -2.658 1 97.69 460 ASN A CA 1
ATOM 3481 C C . ASN A 1 460 ? 10.008 27.406 -3.736 1 97.69 460 ASN A C 1
ATOM 3483 O O . ASN A 1 460 ? 11.172 27.688 -3.428 1 97.69 460 ASN A O 1
ATOM 3487 N N . ILE A 1 461 ? 9.602 27.375 -4.973 1 95.75 461 ILE A N 1
ATOM 3488 C CA . ILE A 1 461 ? 10.5 27.781 -6.047 1 95.75 461 ILE A CA 1
ATOM 3489 C C . ILE A 1 461 ? 10.82 29.281 -5.91 1 95.75 461 ILE A C 1
ATOM 3491 O O . ILE A 1 461 ? 11.969 29.688 -6.102 1 95.75 461 ILE A O 1
ATOM 3495 N N . GLY A 1 462 ? 9.812 30.031 -5.625 1 93.81 462 GLY A N 1
ATOM 3496 C CA . GLY A 1 462 ? 10.031 31.438 -5.359 1 93.81 462 GLY A CA 1
ATOM 3497 C C . GLY A 1 462 ? 10.992 31.688 -4.219 1 93.81 462 GLY A C 1
ATOM 3498 O O . GLY A 1 462 ? 11.805 32.625 -4.277 1 93.81 462 GLY A O 1
ATOM 3499 N N . GLY A 1 463 ? 10.898 30.891 -3.184 1 93.69 463 GLY A N 1
ATOM 3500 C CA . GLY A 1 463 ? 11.852 30.984 -2.084 1 93.69 463 GLY A CA 1
ATOM 3501 C C . GLY A 1 463 ? 13.258 30.594 -2.475 1 93.69 463 GLY A C 1
ATOM 3502 O O . GLY A 1 463 ? 14.227 31.203 -2.035 1 93.69 463 GLY A O 1
ATOM 3503 N N . ALA A 1 464 ? 13.32 29.594 -3.287 1 94 464 ALA A N 1
ATOM 3504 C CA . ALA A 1 464 ? 14.625 29.094 -3.725 1 94 464 ALA A CA 1
ATOM 3505 C C . ALA A 1 464 ? 15.391 30.172 -4.492 1 94 464 ALA A C 1
ATOM 3507 O O . ALA A 1 464 ? 16.609 30.297 -4.355 1 94 464 ALA A O 1
ATOM 3508 N N . VAL A 1 465 ? 14.719 30.938 -5.246 1 92.56 465 VAL A N 1
ATOM 3509 C CA . VAL A 1 465 ? 15.336 31.969 -6.066 1 92.56 465 VAL A CA 1
ATOM 3510 C C . VAL A 1 465 ? 15.891 33.062 -5.168 1 92.56 465 VAL A C 1
ATOM 3512 O O . VAL A 1 465 ? 16.828 33.781 -5.555 1 92.56 465 VAL A O 1
ATOM 3515 N N . MET A 1 466 ? 15.43 33.125 -3.949 1 90.62 466 MET A N 1
ATOM 3516 C CA . MET A 1 466 ? 15.891 34.125 -3 1 90.62 466 MET A CA 1
ATOM 3517 C C . MET A 1 466 ? 16.797 33.5 -1.945 1 90.62 466 MET A C 1
ATOM 3519 O O . MET A 1 466 ? 17.062 34.094 -0.911 1 90.62 466 MET A O 1
ATOM 3523 N N . PHE A 1 467 ? 17.172 32.281 -2.156 1 89.81 467 PHE A N 1
ATOM 3524 C CA . PHE A 1 467 ? 18.047 31.531 -1.274 1 89.81 467 PHE A CA 1
ATOM 3525 C C . PHE A 1 467 ? 17.375 31.234 0.057 1 89.81 467 PHE A C 1
ATOM 3527 O O . PHE A 1 467 ? 18.016 31.266 1.108 1 89.81 467 PHE A O 1
ATOM 3534 N N . GLY A 1 468 ? 16.094 31.172 -0.052 1 93.12 468 GLY A N 1
ATOM 3535 C CA . GLY A 1 468 ? 15.336 30.703 1.104 1 93.12 468 GLY A CA 1
ATOM 3536 C C . GLY A 1 468 ? 15.312 29.203 1.241 1 93.12 468 GLY A C 1
ATOM 3537 O O . GLY A 1 468 ? 15.938 28.484 0.448 1 93.12 468 GLY A O 1
ATOM 3538 N N . TYR A 1 469 ? 14.75 28.672 2.312 1 95.62 469 TYR A N 1
ATOM 3539 C CA . TYR A 1 469 ? 14.578 27.25 2.535 1 95.62 469 TYR A CA 1
ATOM 3540 C C . TYR A 1 469 ? 13.102 26.859 2.527 1 95.62 469 TYR A C 1
ATOM 3542 O O . TYR A 1 469 ? 12.234 27.734 2.438 1 95.62 469 TYR A O 1
ATOM 3550 N N . PRO A 1 470 ? 12.781 25.609 2.463 1 97.19 470 PRO A N 1
ATOM 3551 C CA . PRO A 1 470 ? 11.406 25.172 2.223 1 97.19 470 PRO A CA 1
ATOM 3552 C C . PRO A 1 470 ? 10.422 25.703 3.264 1 97.19 470 PRO A C 1
ATOM 3554 O O . PRO A 1 470 ? 10.758 25.781 4.449 1 97.19 470 PRO A O 1
ATOM 3557 N N . THR A 1 471 ? 9.227 26.031 2.758 1 96.88 471 THR A N 1
ATOM 3558 C CA . THR A 1 471 ? 8.156 26.578 3.588 1 96.88 471 THR A CA 1
ATOM 3559 C C . THR A 1 471 ? 6.875 25.766 3.424 1 96.88 471 THR A C 1
ATOM 3561 O O . THR A 1 471 ? 6.766 24.938 2.508 1 96.88 471 THR A O 1
ATOM 3564 N N . THR A 1 472 ? 5.965 25.891 4.344 1 95.25 472 THR A N 1
ATOM 3565 C CA . THR A 1 472 ? 4.676 25.203 4.324 1 95.25 472 THR A CA 1
ATOM 3566 C C . THR A 1 472 ? 3.611 26.031 5.035 1 95.25 472 THR A C 1
ATOM 3568 O O . THR A 1 472 ? 3.893 27.125 5.527 1 95.25 472 THR A O 1
ATOM 3571 N N . GLY A 1 473 ? 2.412 25.531 4.988 1 93.19 473 GLY A N 1
ATOM 3572 C CA . GLY A 1 473 ? 1.347 26.156 5.746 1 93.19 473 GLY A CA 1
ATOM 3573 C C . GLY A 1 473 ? 1.425 25.891 7.234 1 93.19 473 GLY A C 1
ATOM 3574 O O . GLY A 1 473 ? 1.691 24.75 7.648 1 93.19 473 GLY A O 1
ATOM 3575 N N . SER A 1 474 ? 1.204 26.969 7.984 1 89.69 474 SER A N 1
ATOM 3576 C CA . SER A 1 474 ? 1.279 26.859 9.438 1 89.69 474 SER A CA 1
ATOM 3577 C C . SER A 1 474 ? -0.112 26.844 10.062 1 89.69 474 SER A C 1
ATOM 3579 O O . SER A 1 474 ? -0.975 27.641 9.688 1 89.69 474 SER A O 1
ATOM 3581 N N . PHE A 1 475 ? -0.307 25.969 11.016 1 82.94 475 PHE A N 1
ATOM 3582 C CA . PHE A 1 475 ? -1.579 25.891 11.727 1 82.94 475 PHE A CA 1
ATOM 3583 C C . PHE A 1 475 ? -1.77 27.109 12.617 1 82.94 475 PHE A C 1
ATOM 3585 O O . PHE A 1 475 ? -2.834 27.734 12.617 1 82.94 475 PHE A O 1
ATOM 3592 N N . SER A 1 476 ? -0.741 27.453 13.375 1 82.81 476 SER A N 1
ATOM 3593 C CA . SER A 1 476 ? -0.826 28.516 14.359 1 82.81 476 SER A CA 1
ATOM 3594 C C . SER A 1 476 ? -1.079 29.875 13.688 1 82.81 476 SER A C 1
ATOM 3596 O O . SER A 1 476 ? -1.999 30.594 14.07 1 82.81 476 SER A O 1
ATOM 3598 N N . ARG A 1 477 ? -0.337 30.188 12.648 1 90.94 477 ARG A N 1
ATOM 3599 C CA . ARG A 1 477 ? -0.5 31.469 11.977 1 90.94 477 ARG A CA 1
ATOM 3600 C C . ARG A 1 477 ? -1.842 31.547 11.25 1 90.94 477 ARG A C 1
ATOM 3602 O O . ARG A 1 477 ? -2.469 32.594 11.203 1 90.94 477 ARG A O 1
ATOM 3609 N N . THR A 1 478 ? -2.271 30.422 10.703 1 93.06 478 THR A N 1
ATOM 3610 C CA . THR A 1 478 ? -3.557 30.375 10.008 1 93.06 478 THR A CA 1
ATOM 3611 C C . THR A 1 478 ? -4.707 30.578 10.992 1 93.06 478 THR A C 1
ATOM 3613 O O . THR A 1 478 ? -5.66 31.312 10.703 1 93.06 478 THR A O 1
ATOM 3616 N N . ALA A 1 479 ? -4.605 29.984 12.109 1 86.44 479 ALA A N 1
ATOM 3617 C CA . ALA A 1 479 ? -5.633 30.125 13.133 1 86.44 479 ALA A CA 1
ATOM 3618 C C . ALA A 1 479 ? -5.711 31.562 13.633 1 86.44 479 ALA A C 1
ATOM 3620 O O . ALA A 1 479 ? -6.805 32.125 13.789 1 86.44 479 ALA A O 1
ATOM 3621 N N . VAL A 1 480 ? -4.605 32.156 13.875 1 86.25 480 VAL A N 1
ATOM 3622 C CA . VAL A 1 480 ? -4.562 33.531 14.336 1 86.25 480 VAL A CA 1
ATOM 3623 C C . VAL A 1 480 ? -5.055 34.469 13.227 1 86.25 480 VAL A C 1
ATOM 3625 O O . VAL A 1 480 ? -5.801 35.406 13.484 1 86.25 480 VAL A O 1
ATOM 3628 N N . GLY A 1 481 ? -4.621 34.219 12.031 1 92.19 481 GLY A N 1
ATOM 3629 C CA . GLY A 1 481 ? -5.113 35 10.906 1 92.19 481 GLY A CA 1
ATOM 3630 C C . GLY A 1 481 ? -6.625 34.938 10.766 1 92.19 481 GLY A C 1
ATOM 3631 O O . GLY A 1 481 ? -7.262 35.969 10.562 1 92.19 481 GLY A O 1
ATOM 3632 N N . ALA A 1 482 ? -7.16 33.781 10.922 1 90.69 482 ALA A N 1
ATOM 3633 C CA . ALA A 1 482 ? -8.609 33.594 10.836 1 90.69 482 ALA A CA 1
ATOM 3634 C C . ALA A 1 482 ? -9.312 34.344 11.977 1 90.69 482 ALA A C 1
ATOM 3636 O O . ALA A 1 482 ? -10.367 34.938 11.781 1 90.69 482 ALA A O 1
ATOM 3637 N N . MET A 1 483 ? -8.727 34.312 13.117 1 85.25 483 MET A N 1
ATOM 3638 C CA . MET A 1 483 ? -9.297 34.938 14.297 1 85.25 483 MET A CA 1
ATOM 3639 C C . MET A 1 483 ? -9.328 36.469 14.125 1 85.25 483 MET A C 1
ATOM 3641 O O . MET A 1 483 ? -10.242 37.125 14.617 1 85.25 483 MET A O 1
ATOM 3645 N N . PHE A 1 484 ? -8.383 36.938 13.438 1 90.06 484 PHE A N 1
ATOM 3646 C CA . PHE A 1 484 ? -8.273 38.375 13.289 1 90.06 484 PHE A CA 1
ATOM 3647 C C . PHE A 1 484 ? -8.93 38.844 12 1 90.06 484 PHE A C 1
ATOM 3649 O O . PHE A 1 484 ? -8.797 40.031 11.609 1 90.06 484 PHE A O 1
ATOM 3656 N N . GLY A 1 485 ? -9.547 37.844 11.32 1 89.88 485 GLY A N 1
ATOM 3657 C CA . GLY A 1 485 ? -10.453 38.281 10.266 1 89.88 485 GLY A CA 1
ATOM 3658 C C . GLY A 1 485 ? -9.922 38 8.875 1 89.88 485 GLY A C 1
ATOM 3659 O O . GLY A 1 485 ? -10.367 38.594 7.898 1 89.88 485 GLY A O 1
ATOM 3660 N N . ALA A 1 486 ? -9.047 37.125 8.703 1 95 486 ALA A N 1
ATOM 3661 C CA . ALA A 1 486 ? -8.555 36.812 7.371 1 95 486 ALA A CA 1
ATOM 3662 C C . ALA A 1 486 ? -9.672 36.219 6.5 1 95 486 ALA A C 1
ATOM 3664 O O . ALA A 1 486 ? -10.367 35.281 6.902 1 95 486 ALA A O 1
ATOM 3665 N N . THR A 1 487 ? -9.852 36.812 5.297 1 94.5 487 THR A N 1
ATOM 3666 C CA . THR A 1 487 ? -10.938 36.344 4.441 1 94.5 487 THR A CA 1
ATOM 3667 C C . THR A 1 487 ? -10.406 35.969 3.059 1 94.5 487 THR A C 1
ATOM 3669 O O . THR A 1 487 ? -11.094 35.312 2.285 1 94.5 487 THR A O 1
ATOM 3672 N N . SER A 1 488 ? -9.242 36.438 2.799 1 94.62 488 SER A N 1
ATOM 3673 C CA . SER A 1 488 ? -8.641 36.156 1.496 1 94.62 488 SER A CA 1
ATOM 3674 C C . SER A 1 488 ? -7.121 36.094 1.59 1 94.62 488 SER A C 1
ATOM 3676 O O . SER A 1 488 ? -6.551 36.281 2.666 1 94.62 488 SER A O 1
ATOM 3678 N N . LEU A 1 489 ? -6.52 35.844 0.447 1 95.62 489 LEU A N 1
ATOM 3679 C CA . LEU A 1 489 ? -5.066 35.719 0.402 1 95.62 489 LEU A CA 1
ATOM 3680 C C . LEU A 1 489 ? -4.406 37.094 0.412 1 95.62 489 LEU A C 1
ATOM 3682 O O . LEU A 1 489 ? -3.176 37.188 0.453 1 95.62 489 LEU A O 1
ATOM 3686 N N . MET A 1 490 ? -5.227 38.125 0.485 1 95.12 490 MET A N 1
ATOM 3687 C CA . MET A 1 490 ? -4.68 39.469 0.696 1 95.12 490 MET A CA 1
ATOM 3688 C C . MET A 1 490 ? -3.986 39.562 2.051 1 95.12 490 MET A C 1
ATOM 3690 O O . MET A 1 490 ? -3.027 40.344 2.207 1 95.12 490 MET A O 1
ATOM 3694 N N . SER A 1 491 ? -4.48 38.844 2.967 1 96.38 491 SER A N 1
ATOM 3695 C CA . SER A 1 491 ? -3.848 38.812 4.281 1 96.38 491 SER A CA 1
ATOM 3696 C C . SER A 1 491 ? -2.414 38.281 4.191 1 96.38 491 SER A C 1
ATOM 3698 O O . SER A 1 491 ? -1.528 38.781 4.891 1 96.38 491 SER A O 1
ATOM 3700 N N . VAL A 1 492 ? -2.186 37.312 3.363 1 97 492 VAL A N 1
ATOM 3701 C CA . VAL A 1 492 ? -0.859 36.75 3.17 1 97 492 VAL A CA 1
ATOM 3702 C C . VAL A 1 492 ? 0.058 37.75 2.506 1 97 492 VAL A C 1
ATOM 3704 O O . VAL A 1 492 ? 1.231 37.875 2.867 1 97 492 VAL A O 1
ATOM 3707 N N . LEU A 1 493 ? -0.475 38.5 1.552 1 96.38 493 LEU A N 1
ATOM 3708 C CA . LEU A 1 493 ? 0.295 39.531 0.868 1 96.38 493 LEU A CA 1
ATOM 3709 C C . LEU A 1 493 ? 0.656 40.656 1.826 1 96.38 493 LEU A C 1
ATOM 3711 O O . LEU A 1 493 ? 1.768 41.188 1.773 1 96.38 493 LEU A O 1
ATOM 3715 N N . MET A 1 494 ? -0.247 40.969 2.67 1 96.12 494 MET A N 1
ATOM 3716 C CA . MET A 1 494 ? 0.012 42 3.676 1 96.12 494 MET A CA 1
ATOM 3717 C C . MET A 1 494 ? 1.075 41.531 4.664 1 96.12 494 MET A C 1
ATOM 3719 O O . MET A 1 494 ? 1.92 42.312 5.09 1 96.12 494 MET A O 1
ATOM 3723 N N . ALA A 1 495 ? 0.968 40.312 5.082 1 96.5 495 ALA A N 1
ATOM 3724 C CA . ALA A 1 495 ? 1.98 39.781 5.98 1 96.5 495 ALA A CA 1
ATOM 3725 C C . ALA A 1 495 ? 3.365 39.812 5.344 1 96.5 495 ALA A C 1
ATOM 3727 O O . ALA A 1 495 ? 4.359 40.094 6.023 1 96.5 495 ALA A O 1
ATOM 3728 N N . SER A 1 496 ? 3.438 39.531 4.047 1 96.19 496 SER A N 1
ATOM 3729 C CA . SER A 1 496 ? 4.707 39.594 3.332 1 96.19 496 SER A CA 1
ATOM 3730 C C . SER A 1 496 ? 5.277 41 3.326 1 96.19 496 SER A C 1
ATOM 3732 O O . SER A 1 496 ? 6.496 41.188 3.379 1 96.19 496 SER A O 1
ATOM 3734 N N . LEU A 1 497 ? 4.449 41.938 3.256 1 95.06 497 LEU A N 1
ATOM 3735 C CA . LEU A 1 497 ? 4.875 43.344 3.285 1 95.06 497 LEU A CA 1
ATOM 3736 C C . LEU A 1 497 ? 5.453 43.719 4.648 1 95.06 497 LEU A C 1
ATOM 3738 O O . LEU A 1 497 ? 6.418 44.469 4.738 1 95.06 497 LEU A O 1
ATOM 3742 N N . VAL A 1 498 ? 4.855 43.188 5.621 1 93.75 498 VAL A N 1
ATOM 3743 C CA . VAL A 1 498 ? 5.367 43.438 6.965 1 93.75 498 VAL A CA 1
ATOM 3744 C C . VAL A 1 498 ? 6.773 42.844 7.098 1 93.75 498 VAL A C 1
ATOM 3746 O O . VAL A 1 498 ? 7.656 43.469 7.688 1 93.75 498 VAL A O 1
ATOM 3749 N N . VAL A 1 499 ? 6.953 41.688 6.598 1 92.44 499 VAL A N 1
ATOM 3750 C CA . VAL A 1 499 ? 8.266 41.062 6.648 1 92.44 499 VAL A CA 1
ATOM 3751 C C . VAL A 1 499 ? 9.273 41.875 5.855 1 92.44 499 VAL A C 1
ATOM 3753 O O . VAL A 1 499 ? 10.422 42.031 6.281 1 92.44 499 VAL A O 1
ATOM 3756 N N . LEU A 1 500 ? 8.867 42.344 4.699 1 90.69 500 LEU A N 1
ATOM 3757 C CA . LEU A 1 500 ? 9.734 43.188 3.885 1 90.69 500 LEU A CA 1
ATOM 3758 C C . LEU A 1 500 ? 10.172 44.438 4.66 1 90.69 500 LEU A C 1
ATOM 3760 O O . LEU A 1 500 ? 11.344 44.812 4.625 1 90.69 500 LEU A O 1
ATOM 3764 N N . LEU A 1 501 ? 9.266 45 5.359 1 89.25 501 LEU A N 1
ATOM 3765 C CA . LEU A 1 501 ? 9.57 46.156 6.156 1 89.25 501 LEU A CA 1
ATOM 3766 C C . LEU A 1 501 ? 10.492 45.812 7.316 1 89.25 501 LEU A C 1
ATOM 3768 O O . LEU A 1 501 ? 11.391 46.594 7.66 1 89.25 501 LEU A O 1
ATOM 3772 N N . ALA A 1 502 ? 10.266 44.719 7.863 1 87.56 502 ALA A N 1
ATOM 3773 C CA . ALA A 1 502 ? 11.078 44.281 8.992 1 87.56 502 ALA A CA 1
ATOM 3774 C C . ALA A 1 502 ? 12.523 44.031 8.578 1 87.56 502 ALA A C 1
ATOM 3776 O O . ALA A 1 502 ? 13.453 44.281 9.352 1 87.56 502 ALA A O 1
ATOM 3777 N N . VAL A 1 503 ? 12.742 43.469 7.445 1 84.06 503 VAL A N 1
ATOM 3778 C CA . VAL A 1 503 ? 14.094 43.188 6.953 1 84.06 503 VAL A CA 1
ATOM 3779 C C . VAL A 1 503 ? 14.914 44.469 6.934 1 84.06 503 VAL A C 1
ATOM 3781 O O . VAL A 1 503 ? 16.094 44.469 7.281 1 84.06 503 VAL A O 1
ATOM 3784 N N . TYR A 1 504 ? 14.352 45.531 6.609 1 81.25 504 TYR A N 1
ATOM 3785 C CA . TYR A 1 504 ? 15.094 46.781 6.457 1 81.25 504 TYR A CA 1
ATOM 3786 C C . TYR A 1 504 ? 15.164 47.531 7.781 1 81.25 504 TYR A C 1
ATOM 3788 O O . TYR A 1 504 ? 16.109 48.281 8.023 1 81.25 504 TYR A O 1
ATOM 3796 N N . CYS A 1 505 ? 14.266 47.219 8.703 1 78.06 505 CYS A N 1
ATOM 3797 C CA . CYS A 1 505 ? 14.219 47.969 9.945 1 78.06 505 CYS A CA 1
ATOM 3798 C C . CYS A 1 505 ? 14.852 47.188 11.086 1 78.06 505 CYS A C 1
ATOM 3800 O O . CYS A 1 505 ? 15.266 47.781 12.094 1 78.06 505 CYS A O 1
ATOM 3802 N N . ILE A 1 506 ? 14.906 45.969 11 1 76.19 506 ILE A N 1
ATOM 3803 C CA . ILE A 1 506 ? 15.156 45.156 12.203 1 76.19 506 ILE A CA 1
ATOM 3804 C C . ILE A 1 506 ? 16.578 44.625 12.18 1 76.19 506 ILE A C 1
ATOM 3806 O O . ILE A 1 506 ? 17.062 44.094 13.188 1 76.19 506 ILE A O 1
ATOM 3810 N N . THR A 1 507 ? 17.406 44.906 11.289 1 72.94 507 THR A N 1
ATOM 3811 C CA . THR A 1 507 ? 18.75 44.375 11.203 1 72.94 507 THR A CA 1
ATOM 3812 C C . THR A 1 507 ? 19.547 44.719 12.477 1 72.94 507 THR A C 1
ATOM 3814 O O . THR A 1 507 ? 20.172 43.812 13.062 1 72.94 507 THR A O 1
ATOM 3817 N N . PRO A 1 508 ? 19.438 45.906 13.031 1 73.25 508 PRO A N 1
ATOM 3818 C CA . PRO A 1 508 ? 20.203 46.219 14.242 1 73.25 508 PRO A CA 1
ATOM 3819 C C . PRO A 1 508 ? 19.688 45.469 15.469 1 73.25 508 PRO A C 1
ATOM 3821 O O . PRO A 1 508 ? 20.453 45.156 16.391 1 73.25 508 PRO A O 1
ATOM 3824 N N . VAL A 1 509 ? 18.469 45.188 15.438 1 76.75 509 VAL A N 1
ATOM 3825 C CA . VAL A 1 509 ? 17.844 44.5 16.562 1 76.75 509 VAL A CA 1
ATOM 3826 C C . VAL A 1 509 ? 18.281 43.031 16.578 1 76.75 509 VAL A C 1
ATOM 3828 O O . VAL A 1 509 ? 18.547 42.469 17.641 1 76.75 509 VAL A O 1
ATOM 3831 N N . ILE A 1 510 ? 18.516 42.469 15.477 1 80.88 510 ILE A N 1
ATOM 3832 C CA . ILE A 1 510 ? 18.828 41.062 15.352 1 80.88 510 ILE A CA 1
ATOM 3833 C C . ILE A 1 510 ? 20.25 40.812 15.852 1 80.88 510 ILE A C 1
ATOM 3835 O O . ILE A 1 510 ? 20.531 39.75 16.422 1 80.88 510 ILE A O 1
ATOM 3839 N N . GLU A 1 511 ? 21.047 41.75 15.664 1 82.38 511 GLU A N 1
ATOM 3840 C CA . GLU A 1 511 ? 22.453 41.562 16.047 1 82.38 511 GLU A CA 1
ATOM 3841 C C . GLU A 1 511 ? 22.594 41.438 17.562 1 82.38 511 GLU A C 1
ATOM 3843 O O . GLU A 1 511 ? 23.5 40.75 18.047 1 82.38 511 GLU A O 1
ATOM 3848 N N . LEU A 1 512 ? 21.672 42.031 18.266 1 85.19 512 LEU A N 1
ATOM 3849 C CA . LEU A 1 512 ? 21.781 42.062 19.719 1 85.19 512 LEU A CA 1
ATOM 3850 C C . LEU A 1 512 ? 20.859 41 20.344 1 85.19 512 LEU A C 1
ATOM 3852 O O . LEU A 1 512 ? 20.828 40.844 21.578 1 85.19 512 LEU A O 1
ATOM 3856 N N . LEU A 1 513 ? 20.328 40.219 19.578 1 87.69 513 LEU A N 1
ATOM 3857 C CA . LEU A 1 513 ? 19.375 39.25 20.078 1 87.69 513 LEU A CA 1
ATOM 3858 C C . LEU A 1 513 ? 20.094 38 20.562 1 87.69 513 LEU A C 1
ATOM 3860 O O . LEU A 1 513 ? 20.844 37.375 19.812 1 87.69 513 LEU A O 1
ATOM 3864 N N . PRO A 1 514 ? 19.891 37.656 21.828 1 89.88 514 PRO A N 1
ATOM 3865 C CA . PRO A 1 514 ? 20.469 36.406 22.297 1 89.88 514 PRO A CA 1
ATOM 3866 C C . PRO A 1 514 ? 19.797 35.188 21.688 1 89.88 514 PRO A C 1
ATOM 3868 O O . PRO A 1 514 ? 18.594 35.156 21.484 1 89.88 514 PRO A O 1
ATOM 3871 N N . LEU A 1 515 ? 20.547 34.125 21.469 1 89.62 515 LEU A N 1
ATOM 3872 C CA . LEU A 1 515 ? 20 32.875 20.953 1 89.62 515 LEU A CA 1
ATOM 3873 C C . LEU A 1 515 ? 19.016 32.25 21.953 1 89.62 515 LEU A C 1
ATOM 3875 O O . LEU A 1 515 ? 18.062 31.609 21.547 1 89.62 515 LEU A O 1
ATOM 3879 N N . SER A 1 516 ? 19.219 32.5 23.156 1 91.56 516 SER A N 1
ATOM 3880 C CA . SER A 1 516 ? 18.375 31.969 24.219 1 91.56 516 SER A CA 1
ATOM 3881 C C . SER A 1 516 ? 17 32.656 24.219 1 91.56 516 SER A C 1
ATOM 3883 O O . SER A 1 516 ? 16.062 32.156 24.859 1 91.56 516 SER A O 1
ATOM 3885 N N . ALA A 1 517 ? 16.891 33.688 23.469 1 90.38 517 ALA A N 1
ATOM 3886 C CA . ALA A 1 517 ? 15.586 34.344 23.328 1 90.38 517 ALA A CA 1
ATOM 3887 C C . ALA A 1 517 ? 14.781 33.75 22.188 1 90.38 517 ALA A C 1
ATOM 3889 O O . ALA A 1 517 ? 13.555 33.844 22.156 1 90.38 517 ALA A O 1
ATOM 3890 N N . LEU A 1 518 ? 15.414 33.125 21.297 1 87.94 518 LEU A N 1
ATOM 3891 C CA . LEU A 1 518 ? 14.766 32.531 20.125 1 87.94 518 LEU A CA 1
ATOM 3892 C C . LEU A 1 518 ? 14.375 31.078 20.391 1 87.94 518 LEU A C 1
ATOM 3894 O O . LEU A 1 518 ? 13.352 30.609 19.891 1 87.94 518 LEU A O 1
ATOM 3898 N N . ALA A 1 519 ? 15.133 30.375 21.156 1 92.44 519 ALA A N 1
ATOM 3899 C CA . ALA A 1 519 ? 14.938 28.953 21.422 1 92.44 519 ALA A CA 1
ATOM 3900 C C . ALA A 1 519 ? 13.57 28.688 22.047 1 92.44 519 ALA A C 1
ATOM 3902 O O . ALA A 1 519 ? 12.898 27.719 21.703 1 92.44 519 ALA A O 1
ATOM 3903 N N . PRO A 1 520 ? 13.164 29.594 22.969 1 92.81 520 PRO A N 1
ATOM 3904 C CA . PRO A 1 520 ? 11.852 29.375 23.578 1 92.81 520 PRO A CA 1
ATOM 3905 C C . PRO A 1 520 ? 10.711 29.391 22.562 1 92.81 520 PRO A C 1
ATOM 3907 O O . PRO A 1 520 ? 9.727 28.656 22.719 1 92.81 520 PRO A O 1
ATOM 3910 N N . LEU A 1 521 ? 10.844 30.172 21.578 1 89.25 521 LEU A N 1
ATOM 3911 C CA . LEU A 1 521 ? 9.82 30.219 20.531 1 89.25 521 LEU A CA 1
ATOM 3912 C C . LEU A 1 521 ? 9.734 28.875 19.797 1 89.25 521 LEU A C 1
ATOM 3914 O O . LEU A 1 521 ? 8.633 28.406 19.516 1 89.25 521 LEU A O 1
ATOM 3918 N N . ILE A 1 522 ? 10.812 28.312 19.562 1 90.12 522 ILE A N 1
ATOM 3919 C CA . ILE A 1 522 ? 10.891 27.031 18.859 1 90.12 522 ILE A CA 1
ATOM 3920 C C . ILE A 1 522 ? 10.328 25.922 19.734 1 90.12 522 ILE A C 1
ATOM 3922 O O . ILE A 1 522 ? 9.531 25.109 19.281 1 90.12 522 ILE A O 1
ATOM 3926 N N . ILE A 1 523 ? 10.734 25.969 20.938 1 92.69 523 ILE A N 1
ATOM 3927 C CA . ILE A 1 523 ? 10.312 24.938 21.875 1 92.69 523 ILE A CA 1
ATOM 3928 C C . ILE A 1 523 ? 8.797 25 22.078 1 92.69 523 ILE A C 1
ATOM 3930 O O . ILE A 1 523 ? 8.133 23.969 22.156 1 92.69 523 ILE A O 1
ATOM 3934 N N . GLN A 1 524 ? 8.305 26.203 22.188 1 88.12 524 GLN A N 1
ATOM 3935 C CA . GLN A 1 524 ? 6.859 26.344 22.312 1 88.12 524 GLN A CA 1
ATOM 3936 C C . GLN A 1 524 ? 6.129 25.719 21.141 1 88.12 524 GLN A C 1
ATOM 3938 O O . GLN A 1 524 ? 5.113 25.047 21.312 1 88.12 524 GLN A O 1
ATOM 3943 N N . GLY A 1 525 ? 6.598 25.984 19.984 1 82.31 525 GLY A N 1
ATOM 3944 C CA . GLY A 1 525 ? 6.02 25.375 18.797 1 82.31 525 GLY A CA 1
ATOM 3945 C C . GLY A 1 525 ? 6.145 23.859 18.797 1 82.31 525 GLY A C 1
ATOM 3946 O O . GLY A 1 525 ? 5.219 23.156 18.391 1 82.31 525 GLY A O 1
ATOM 3947 N N . ALA A 1 526 ? 7.219 23.375 19.25 1 89 526 ALA A N 1
ATOM 3948 C CA . ALA A 1 526 ? 7.484 21.938 19.297 1 89 526 ALA A CA 1
ATOM 3949 C C . ALA A 1 526 ? 6.547 21.234 20.266 1 89 526 ALA A C 1
ATOM 3951 O O . ALA A 1 526 ? 6.02 20.172 19.969 1 89 526 ALA A O 1
ATOM 3952 N N . ILE A 1 527 ? 6.285 21.828 21.375 1 87.62 527 ILE A N 1
ATOM 3953 C CA . ILE A 1 527 ? 5.445 21.234 22.406 1 87.62 527 ILE A CA 1
ATOM 3954 C C . ILE A 1 527 ? 3.996 21.172 21.938 1 87.62 527 ILE A C 1
ATOM 3956 O O . ILE A 1 527 ? 3.271 20.219 22.234 1 87.62 527 ILE A O 1
ATOM 3960 N N . SER A 1 528 ? 3.674 22.078 21.125 1 80.88 528 SER A N 1
ATOM 3961 C CA . SER A 1 528 ? 2.291 22.172 20.672 1 80.88 528 SER A CA 1
ATOM 3962 C C . SER A 1 528 ? 1.934 21.031 19.734 1 80.88 528 SER A C 1
ATOM 3964 O O . SER A 1 528 ? 0.758 20.688 19.578 1 80.88 528 SER A O 1
ATOM 3966 N N . VAL A 1 529 ? 2.857 20.406 19.172 1 82.38 529 VAL A N 1
ATOM 3967 C CA . VAL A 1 529 ? 2.561 19.375 18.188 1 82.38 529 VAL A CA 1
ATOM 3968 C C . VAL A 1 529 ? 2.648 18 18.828 1 82.38 529 VAL A C 1
ATOM 3970 O O . VAL A 1 529 ? 2.219 17 18.25 1 82.38 529 VAL A O 1
ATOM 3973 N N . ILE A 1 530 ? 3.121 17.969 20.031 1 87.94 530 ILE A N 1
ATOM 3974 C CA . ILE A 1 530 ? 3.197 16.703 20.766 1 87.94 530 ILE A CA 1
ATOM 3975 C C . ILE A 1 530 ? 1.824 16.359 21.328 1 87.94 530 ILE A C 1
ATOM 3977 O O . ILE A 1 530 ? 1.271 17.109 22.141 1 87.94 530 ILE A O 1
ATOM 3981 N N . ASN A 1 531 ? 1.212 15.281 20.891 1 87.06 531 ASN A N 1
ATOM 3982 C CA . ASN A 1 531 ? -0.119 14.875 21.328 1 87.06 531 ASN A CA 1
ATOM 3983 C C . ASN A 1 531 ? -0.093 13.5 21.984 1 87.06 531 ASN A C 1
ATOM 3985 O O . ASN A 1 531 ? -0.393 12.492 21.344 1 87.06 531 ASN A O 1
ATOM 3989 N N . ILE A 1 532 ? 0.018 13.422 23.219 1 86.81 532 ILE A N 1
ATOM 3990 C CA . ILE A 1 532 ? 0.104 12.172 23.969 1 86.81 532 ILE A CA 1
ATOM 3991 C C . ILE A 1 532 ? -1.286 11.555 24.094 1 86.81 532 ILE A C 1
ATOM 3993 O O . ILE A 1 532 ? -1.422 10.328 24.172 1 86.81 532 ILE A O 1
ATOM 3997 N N . HIS A 1 533 ? -2.303 12.422 24.062 1 84.62 533 HIS A N 1
ATOM 3998 C CA . HIS A 1 533 ? -3.68 11.969 24.203 1 84.62 533 HIS A CA 1
ATOM 3999 C C . HIS A 1 533 ? -4.074 11.031 23.062 1 84.62 533 HIS A C 1
ATOM 4001 O O . HIS A 1 533 ? -4.777 10.047 23.281 1 84.62 533 HIS A O 1
ATOM 4007 N N . GLU A 1 534 ? -3.621 11.344 21.969 1 84.5 534 GLU A N 1
ATOM 4008 C CA . GLU A 1 534 ? -3.971 10.523 20.812 1 84.5 534 GLU A CA 1
ATOM 4009 C C . GLU A 1 534 ? -3.414 9.109 20.953 1 84.5 534 GLU A C 1
ATOM 4011 O O . GLU A 1 534 ? -4.023 8.148 20.469 1 84.5 534 GLU A O 1
ATOM 4016 N N . PHE A 1 535 ? -2.248 8.953 21.578 1 89 535 PHE A N 1
ATOM 4017 C CA . PHE A 1 535 ? -1.667 7.637 21.797 1 89 535 PHE A CA 1
ATOM 4018 C C . PHE A 1 535 ? -2.541 6.816 22.75 1 89 535 PHE A C 1
ATOM 4020 O O . PHE A 1 535 ? -2.707 5.609 22.547 1 89 535 PHE A O 1
ATOM 4027 N N . GLN A 1 536 ? -3.141 7.516 23.656 1 87 536 GLN A N 1
ATOM 4028 C CA . GLN A 1 536 ? -4.004 6.836 24.625 1 87 536 GLN A CA 1
ATOM 4029 C C . GLN A 1 536 ? -5.309 6.395 23.969 1 87 536 GLN A C 1
ATOM 4031 O O . GLN A 1 536 ? -5.805 5.301 24.25 1 87 536 GLN A O 1
ATOM 4036 N N . VAL A 1 537 ? -5.781 7.238 23.188 1 83 537 VAL A N 1
ATOM 4037 C CA . VAL A 1 537 ? -7.02 6.914 22.484 1 83 537 VAL A CA 1
ATOM 4038 C C . VAL A 1 537 ? -6.785 5.727 21.547 1 83 537 VAL A C 1
ATOM 4040 O O . VAL A 1 537 ? -7.621 4.82 21.469 1 83 537 VAL A O 1
ATOM 4043 N N . ALA A 1 538 ? -5.68 5.781 20.875 1 85.75 538 ALA A N 1
ATOM 4044 C CA . ALA A 1 538 ? -5.359 4.703 19.938 1 85.75 538 ALA A CA 1
ATOM 4045 C C . ALA A 1 538 ? -5.176 3.377 20.672 1 85.75 538 ALA A C 1
ATOM 4047 O O . ALA A 1 538 ? -5.566 2.322 20.172 1 85.75 538 ALA A O 1
ATOM 4048 N N . ARG A 1 539 ? -4.59 3.41 21.859 1 85.94 539 ARG A N 1
ATOM 4049 C CA . ARG A 1 539 ? -4.363 2.207 22.656 1 85.94 539 ARG A CA 1
ATOM 4050 C C . ARG A 1 539 ? -5.684 1.565 23.062 1 85.94 539 ARG A C 1
ATOM 4052 O O . ARG A 1 539 ? -5.801 0.338 23.109 1 85.94 539 ARG A O 1
ATOM 4059 N N . ARG A 1 540 ? -6.676 2.428 23.266 1 79.06 540 ARG A N 1
ATOM 4060 C CA . ARG A 1 540 ? -7.984 1.947 23.688 1 79.06 540 ARG A CA 1
ATOM 4061 C C . ARG A 1 540 ? -8.812 1.47 22.516 1 79.06 540 ARG A C 1
ATOM 4063 O O . ARG A 1 540 ? -9.586 0.516 22.625 1 79.06 540 ARG A O 1
ATOM 4070 N N . ALA A 1 541 ? -8.633 2.123 21.469 1 77.44 541 ALA A N 1
ATOM 4071 C CA . ALA A 1 541 ? -9.477 1.861 20.312 1 77.44 541 ALA A CA 1
ATOM 4072 C C . ALA A 1 541 ? -8.992 0.631 19.547 1 77.44 541 ALA A C 1
ATOM 4074 O O . ALA A 1 541 ? -9.797 -0.223 19.172 1 77.44 541 ALA A O 1
ATOM 4075 N N . SER A 1 542 ? -7.703 0.574 19.234 1 81 542 SER A N 1
ATOM 4076 C CA . SER A 1 542 ? -7.164 -0.514 18.422 1 81 542 SER A CA 1
ATOM 4077 C C . SER A 1 542 ? -5.688 -0.74 18.719 1 81 542 SER A C 1
ATOM 4079 O O . SER A 1 542 ? -4.859 0.146 18.484 1 81 542 SER A O 1
ATOM 4081 N N . LEU A 1 543 ? -5.359 -1.929 19.062 1 82.69 543 LEU A N 1
ATOM 4082 C CA . LEU A 1 543 ? -3.975 -2.262 19.375 1 82.69 543 LEU A CA 1
ATOM 4083 C C . LEU A 1 543 ? -3.104 -2.182 18.125 1 82.69 543 LEU A C 1
ATOM 4085 O O . LEU A 1 543 ? -1.94 -1.778 18.203 1 82.69 543 LEU A O 1
ATOM 4089 N N . SER A 1 544 ? -3.668 -2.594 17.047 1 81.69 544 SER A N 1
ATOM 4090 C CA . SER A 1 544 ? -2.904 -2.525 15.805 1 81.69 544 SER A CA 1
ATOM 4091 C C . SER A 1 544 ? -2.561 -1.082 15.445 1 81.69 544 SER A C 1
ATOM 4093 O O . SER A 1 544 ? -1.452 -0.797 14.984 1 81.69 544 SER A O 1
ATOM 4095 N N . GLU A 1 545 ? -3.471 -0.233 15.641 1 82.88 545 GLU A N 1
ATOM 4096 C CA . GLU A 1 545 ? -3.227 1.18 15.367 1 82.88 545 GLU A CA 1
ATOM 4097 C C . GLU A 1 545 ? -2.197 1.761 16.328 1 82.88 545 GLU A C 1
ATOM 4099 O O . GLU A 1 545 ? -1.36 2.576 15.945 1 82.88 545 GLU A O 1
ATOM 4104 N N . PHE A 1 546 ? -2.328 1.334 17.547 1 89.06 546 PHE A N 1
ATOM 4105 C CA . PHE A 1 546 ? -1.391 1.799 18.562 1 89.06 546 PHE A CA 1
ATOM 4106 C C . PHE A 1 546 ? 0.028 1.351 18.234 1 89.06 546 PHE A C 1
ATOM 4108 O O . PHE A 1 546 ? 0.978 2.123 18.375 1 89.06 546 PHE A O 1
ATOM 4115 N N . LEU A 1 547 ? 0.198 0.189 17.734 1 88.31 547 LEU A N 1
ATOM 4116 C CA . LEU A 1 547 ? 1.516 -0.342 17.422 1 88.31 547 LEU A CA 1
ATOM 4117 C C . LEU A 1 547 ? 2.113 0.385 16.219 1 88.31 547 LEU A C 1
ATOM 4119 O O . LEU A 1 547 ? 3.324 0.614 16.156 1 88.31 547 LEU A O 1
ATOM 4123 N N . VAL A 1 548 ? 1.289 0.702 15.297 1 87.62 548 VAL A N 1
ATOM 4124 C CA . VAL A 1 548 ? 1.753 1.466 14.141 1 87.62 548 VAL A CA 1
ATOM 4125 C C . VAL A 1 548 ? 2.225 2.848 14.586 1 87.62 548 VAL A C 1
ATOM 4127 O O . VAL A 1 548 ? 3.27 3.328 14.148 1 87.62 548 VAL A O 1
ATOM 4130 N N . MET A 1 549 ? 1.46 3.461 15.477 1 91.38 549 MET A N 1
ATOM 4131 C CA . MET A 1 549 ? 1.818 4.773 16 1 91.38 549 MET A CA 1
ATOM 4132 C C . MET A 1 549 ? 3.127 4.711 16.781 1 91.38 549 MET A C 1
ATOM 4134 O O . MET A 1 549 ? 4.004 5.562 16.594 1 91.38 549 MET A O 1
ATOM 4138 N N . LEU A 1 550 ? 3.234 3.691 17.531 1 93.31 550 LEU A N 1
ATOM 4139 C CA . LEU A 1 550 ? 4.422 3.539 18.375 1 93.31 550 LEU A CA 1
ATOM 4140 C C . LEU A 1 550 ? 5.656 3.285 17.516 1 93.31 550 LEU A C 1
ATOM 4142 O O . LEU A 1 550 ? 6.719 3.857 17.766 1 93.31 550 LEU A O 1
ATOM 4146 N N . ALA A 1 551 ? 5.496 2.443 16.531 1 91.81 551 ALA A N 1
ATOM 4147 C CA . ALA A 1 551 ? 6.617 2.152 15.641 1 91.81 551 ALA A CA 1
ATOM 4148 C C . ALA A 1 551 ? 7.062 3.408 14.891 1 91.81 551 ALA A C 1
ATOM 4150 O O . ALA A 1 551 ? 8.258 3.66 14.75 1 91.81 551 ALA A O 1
ATOM 4151 N N . THR A 1 552 ? 6.105 4.137 14.43 1 90.81 552 THR A N 1
ATOM 4152 C CA . THR A 1 552 ? 6.41 5.379 13.727 1 90.81 552 THR A CA 1
ATOM 4153 C C . THR A 1 552 ? 7.121 6.363 14.656 1 90.81 552 THR A C 1
ATOM 4155 O O . THR A 1 552 ? 8.109 6.992 14.258 1 90.81 552 THR A O 1
ATOM 4158 N N . PHE A 1 553 ? 6.645 6.484 15.875 1 94.06 553 PHE A N 1
ATOM 4159 C CA . PHE A 1 553 ? 7.215 7.387 16.859 1 94.06 553 PHE A CA 1
ATOM 4160 C C . PHE A 1 553 ? 8.648 6.98 17.203 1 94.06 553 PHE A C 1
ATOM 4162 O O . PHE A 1 553 ? 9.555 7.816 17.188 1 94.06 553 PHE A O 1
ATOM 4169 N N . VAL A 1 554 ? 8.867 5.738 17.422 1 94.19 554 VAL A N 1
ATOM 4170 C CA . VAL A 1 554 ? 10.156 5.23 17.875 1 94.19 554 VAL A CA 1
ATOM 4171 C C . VAL A 1 554 ? 11.188 5.34 16.75 1 94.19 554 VAL A C 1
ATOM 4173 O O . VAL A 1 554 ? 12.32 5.77 16.984 1 94.19 554 VAL A O 1
ATOM 4176 N N . VAL A 1 555 ? 10.789 5.012 15.586 1 91.12 555 VAL A N 1
ATOM 4177 C CA . VAL A 1 555 ? 11.719 5.07 14.461 1 91.12 555 VAL A CA 1
ATOM 4178 C C . VAL A 1 555 ? 12.047 6.527 14.141 1 91.12 555 VAL A C 1
ATOM 4180 O O . VAL A 1 555 ? 13.188 6.848 13.797 1 91.12 555 VAL A O 1
ATOM 4183 N N . SER A 1 556 ? 11.055 7.344 14.25 1 89.31 556 SER A N 1
ATOM 4184 C CA . SER A 1 556 ? 11.289 8.766 14.008 1 89.31 556 SER A CA 1
ATOM 4185 C C . SER A 1 556 ? 12.258 9.344 15.031 1 89.31 556 SER A C 1
ATOM 4187 O O . SER A 1 556 ? 13.086 10.195 14.703 1 89.31 556 SER A O 1
ATOM 4189 N N . LEU A 1 557 ? 12.203 8.898 16.234 1 90.5 557 LEU A N 1
ATOM 4190 C CA . LEU A 1 557 ? 13.039 9.43 17.312 1 90.5 557 LEU A CA 1
ATOM 4191 C C . LEU A 1 557 ? 14.422 8.797 17.281 1 90.5 557 LEU A C 1
ATOM 4193 O O . LEU A 1 557 ? 15.43 9.484 17.484 1 90.5 557 LEU A O 1
ATOM 4197 N N . ALA A 1 558 ? 14.461 7.523 17.031 1 89.19 558 ALA A N 1
ATOM 4198 C CA . ALA A 1 558 ? 15.711 6.773 17.141 1 89.19 558 ALA A CA 1
ATOM 4199 C C . ALA A 1 558 ? 16.594 7 15.914 1 89.19 558 ALA A C 1
ATOM 4201 O O . ALA A 1 558 ? 17.812 6.988 16.016 1 89.19 558 ALA A O 1
ATOM 4202 N N . LEU A 1 559 ? 16 7.164 14.867 1 84.62 559 LEU A N 1
ATOM 4203 C CA . LEU A 1 559 ? 16.766 7.367 13.641 1 84.62 559 LEU A CA 1
ATOM 4204 C C . LEU A 1 559 ? 16.531 8.766 13.086 1 84.62 559 LEU A C 1
ATOM 4206 O O . LEU A 1 559 ? 16.672 9.758 13.805 1 84.62 559 LEU A O 1
ATOM 4210 N N . ASP A 1 560 ? 15.969 8.883 11.922 1 78.62 560 ASP A N 1
ATOM 4211 C CA . ASP A 1 560 ? 15.594 10.141 11.289 1 78.62 560 ASP A CA 1
ATOM 4212 C C . ASP A 1 560 ? 14.094 10.203 11.031 1 78.62 560 ASP A C 1
ATOM 4214 O O . ASP A 1 560 ? 13.445 9.172 10.836 1 78.62 560 ASP A O 1
ATOM 4218 N N . VAL A 1 561 ? 13.734 11.406 11.141 1 76.56 561 VAL A N 1
ATOM 4219 C CA . VAL A 1 561 ? 12.297 11.633 10.984 1 76.56 561 VAL A CA 1
ATOM 4220 C C . VAL A 1 561 ? 11.852 11.156 9.602 1 76.56 561 VAL A C 1
ATOM 4222 O O . VAL A 1 561 ? 10.727 10.68 9.438 1 76.56 561 VAL A O 1
ATOM 4225 N N . LYS A 1 562 ? 12.727 11.227 8.586 1 76.62 562 LYS A N 1
ATOM 4226 C CA . LYS A 1 562 ? 12.352 10.781 7.25 1 76.62 562 LYS A CA 1
ATOM 4227 C C . LYS A 1 562 ? 12.062 9.281 7.234 1 76.62 562 LYS A C 1
ATOM 4229 O O . LYS A 1 562 ? 11.148 8.828 6.543 1 76.62 562 LYS A O 1
ATOM 4234 N N . TYR A 1 563 ? 12.758 8.523 8.031 1 81.62 563 TYR A N 1
ATOM 4235 C CA . TYR A 1 563 ? 12.523 7.086 8.125 1 81.62 563 TYR A CA 1
ATOM 4236 C C . TYR A 1 563 ? 11.258 6.785 8.914 1 81.62 563 TYR A C 1
ATOM 4238 O O . TYR A 1 563 ? 10.578 5.797 8.648 1 81.62 563 TYR A O 1
ATOM 4246 N N . GLY A 1 564 ? 11.039 7.656 9.875 1 84.75 564 GLY A N 1
ATOM 4247 C CA . GLY A 1 564 ? 9.797 7.496 10.625 1 84.75 564 GLY A CA 1
ATOM 4248 C C . GLY A 1 564 ? 8.555 7.664 9.766 1 84.75 564 GLY A C 1
ATOM 4249 O O . GLY A 1 564 ? 7.617 6.871 9.867 1 84.75 564 GLY A O 1
ATOM 4250 N N . LEU A 1 565 ? 8.656 8.648 8.953 1 82.5 565 LEU A N 1
ATOM 4251 C CA . LEU A 1 565 ? 7.531 8.891 8.055 1 82.5 565 LEU A CA 1
ATOM 4252 C C . LEU A 1 565 ? 7.355 7.73 7.078 1 82.5 565 LEU A C 1
ATOM 4254 O O . LEU A 1 565 ? 6.23 7.281 6.832 1 82.5 565 LEU A O 1
ATOM 4258 N N . LEU A 1 566 ? 8.414 7.277 6.512 1 82.5 566 LEU A N 1
ATOM 4259 C CA . LEU A 1 566 ? 8.367 6.156 5.582 1 82.5 566 LEU A CA 1
ATOM 4260 C C . LEU A 1 566 ? 7.832 4.902 6.266 1 82.5 566 LEU A C 1
ATOM 4262 O O . LEU A 1 566 ? 7.02 4.176 5.688 1 82.5 566 LEU A O 1
ATOM 4266 N N . MET A 1 567 ? 8.273 4.738 7.449 1 84.62 567 MET A N 1
ATOM 4267 C CA . MET A 1 567 ? 7.801 3.592 8.219 1 84.62 567 MET A CA 1
ATOM 4268 C C . MET A 1 567 ? 6.301 3.693 8.484 1 84.62 567 MET A C 1
ATOM 4270 O O . MET A 1 567 ? 5.57 2.715 8.328 1 84.62 567 MET A O 1
ATOM 4274 N N . GLY A 1 568 ? 5.941 4.828 8.969 1 85.81 568 GLY A N 1
ATOM 4275 C CA . GLY A 1 568 ? 4.52 5.035 9.203 1 85.81 568 GLY A CA 1
ATOM 4276 C C . GLY A 1 568 ? 3.67 4.809 7.965 1 85.81 568 GLY A C 1
ATOM 4277 O O . GLY A 1 568 ? 2.615 4.176 8.039 1 85.81 568 GLY A O 1
ATOM 4278 N N . PHE A 1 569 ? 4.148 5.191 6.863 1 82.5 569 PHE A N 1
ATOM 4279 C CA . PHE A 1 569 ? 3.443 5.031 5.598 1 82.5 569 PHE A CA 1
ATOM 4280 C C . PHE A 1 569 ? 3.359 3.559 5.207 1 82.5 569 PHE A C 1
ATOM 4282 O O . PHE A 1 569 ? 2.283 3.062 4.863 1 82.5 569 PHE A O 1
ATOM 4289 N N . VAL A 1 570 ? 4.473 2.92 5.262 1 82.31 570 VAL A N 1
ATOM 4290 C CA . VAL A 1 570 ? 4.543 1.516 4.871 1 82.31 570 VAL A CA 1
ATOM 4291 C C . VAL A 1 570 ? 3.646 0.68 5.781 1 82.31 570 VAL A C 1
ATOM 4293 O O . VAL A 1 570 ? 2.889 -0.171 5.309 1 82.31 570 VAL A O 1
ATOM 4296 N N . LEU A 1 571 ? 3.703 0.971 7.039 1 83.62 571 LEU A N 1
ATOM 4297 C CA . LEU A 1 571 ? 2.9 0.204 7.988 1 83.62 571 LEU A CA 1
ATOM 4298 C C . LEU A 1 571 ? 1.416 0.497 7.805 1 83.62 571 LEU A C 1
ATOM 4300 O O . LEU A 1 571 ? 0.578 -0.391 7.973 1 83.62 571 LEU A O 1
ATOM 4304 N N . SER A 1 572 ? 1.129 1.743 7.488 1 83.5 572 SER A N 1
ATOM 4305 C CA . SER A 1 572 ? -0.267 2.094 7.246 1 83.5 572 SER A CA 1
ATOM 4306 C C . SER A 1 572 ? -0.811 1.378 6.016 1 83.5 572 SER A C 1
ATOM 4308 O O . SER A 1 572 ? -1.948 0.903 6.02 1 83.5 572 SER A O 1
ATOM 4310 N N . VAL A 1 573 ? -0.022 1.345 5.035 1 81.31 573 VAL A N 1
ATOM 4311 C CA . VAL A 1 573 ? -0.424 0.675 3.803 1 81.31 573 VAL A CA 1
ATOM 4312 C C . VAL A 1 573 ? -0.564 -0.825 4.051 1 81.31 573 VAL A C 1
ATOM 4314 O O . VAL A 1 573 ? -1.534 -1.446 3.611 1 81.31 573 VAL A O 1
ATOM 4317 N N . LEU A 1 574 ? 0.427 -1.356 4.738 1 79.06 574 LEU A N 1
ATOM 4318 C CA . LEU A 1 574 ? 0.381 -2.783 5.039 1 79.06 574 LEU A CA 1
ATOM 4319 C C . LEU A 1 574 ? -0.835 -3.119 5.895 1 79.06 574 LEU A C 1
ATOM 4321 O O . LEU A 1 574 ? -1.467 -4.16 5.703 1 79.06 574 LEU A O 1
ATOM 4325 N N . LYS A 1 575 ? -1.122 -2.305 6.816 1 81.25 575 LYS A N 1
ATOM 4326 C CA . LYS A 1 575 ? -2.299 -2.504 7.656 1 81.25 575 LYS A CA 1
ATOM 4327 C C . LYS A 1 575 ? -3.58 -2.453 6.828 1 81.25 575 LYS A C 1
ATOM 4329 O O . LYS A 1 575 ? -4.469 -3.293 6.996 1 81.25 575 LYS A O 1
ATOM 4334 N N . THR A 1 576 ? -3.639 -1.473 6.035 1 81.12 576 THR A N 1
ATOM 4335 C CA . THR A 1 576 ? -4.809 -1.326 5.176 1 81.12 576 THR A CA 1
ATOM 4336 C C . THR A 1 576 ? -4.953 -2.531 4.25 1 81.12 576 THR A C 1
ATOM 4338 O O . THR A 1 576 ? -6.062 -3.039 4.055 1 81.12 576 THR A O 1
ATOM 4341 N N . MET A 1 577 ? -3.877 -2.932 3.74 1 80.19 577 MET A N 1
ATOM 4342 C CA . MET A 1 577 ? -3.895 -4.094 2.859 1 80.19 577 MET A CA 1
ATOM 4343 C C . MET A 1 577 ? -4.32 -5.348 3.619 1 80.19 577 MET A C 1
ATOM 4345 O O . MET A 1 577 ? -5.039 -6.191 3.08 1 80.19 577 MET A O 1
ATOM 4349 N N . ASN A 1 578 ? -3.84 -5.5 4.742 1 78.62 578 ASN A N 1
ATOM 4350 C CA . ASN A 1 578 ? -4.23 -6.637 5.57 1 78.62 578 ASN A CA 1
ATOM 4351 C C . ASN A 1 578 ? -5.723 -6.617 5.879 1 78.62 578 ASN A C 1
ATOM 4353 O O . ASN A 1 578 ? -6.359 -7.672 5.941 1 78.62 578 ASN A O 1
ATOM 4357 N N . GLU A 1 579 ? -6.211 -5.484 6.094 1 79.44 579 GLU A N 1
ATOM 4358 C CA . GLU A 1 579 ? -7.645 -5.352 6.348 1 79.44 579 GLU A CA 1
ATOM 4359 C C . GLU A 1 579 ? -8.461 -5.707 5.109 1 79.44 579 GLU A C 1
ATOM 4361 O O . GLU A 1 579 ? -9.547 -6.273 5.219 1 79.44 579 GLU A O 1
ATOM 4366 N N . LEU A 1 580 ? -7.961 -5.332 4.055 1 80.69 580 LEU A N 1
ATOM 4367 C CA . LEU A 1 580 ? -8.633 -5.672 2.807 1 80.69 580 LEU A CA 1
ATOM 4368 C C . LEU A 1 580 ? -8.57 -7.172 2.549 1 80.69 580 LEU A C 1
ATOM 4370 O O . LEU A 1 580 ? -9.516 -7.754 2.004 1 80.69 580 LEU A O 1
ATOM 4374 N N . ALA A 1 581 ? -7.465 -7.719 2.92 1 81.31 581 ALA A N 1
ATOM 4375 C CA . ALA A 1 581 ? -7.25 -9.141 2.676 1 81.31 581 ALA A CA 1
ATOM 4376 C C . ALA A 1 581 ? -8.094 -9.992 3.619 1 81.31 581 ALA A C 1
ATOM 4378 O O . ALA A 1 581 ? -8.375 -11.164 3.33 1 81.31 581 ALA A O 1
ATOM 4379 N N . ASN A 1 582 ? -8.508 -9.398 4.727 1 82.12 582 ASN A N 1
ATOM 4380 C CA . ASN A 1 582 ? -9.297 -10.133 5.711 1 82.12 582 ASN A CA 1
ATOM 4381 C C . ASN A 1 582 ? -10.648 -9.469 5.953 1 82.12 582 ASN A C 1
ATOM 4383 O O . ASN A 1 582 ? -10.93 -9.016 7.062 1 82.12 582 ASN A O 1
ATOM 4387 N N . PRO A 1 583 ? -11.453 -9.555 4.926 1 84.62 583 PRO A N 1
ATOM 4388 C CA . PRO A 1 583 ? -12.789 -8.969 5.105 1 84.62 583 PRO A CA 1
ATOM 4389 C C . PRO A 1 583 ? -13.688 -9.82 6 1 84.62 583 PRO A C 1
ATOM 4391 O O . PRO A 1 583 ? -13.375 -10.984 6.273 1 84.62 583 PRO A O 1
ATOM 4394 N N . ASN A 1 584 ? -14.664 -9.164 6.543 1 84.25 584 ASN A N 1
ATOM 4395 C CA . ASN A 1 584 ? -15.672 -9.922 7.281 1 84.25 584 ASN A CA 1
ATOM 4396 C C . ASN A 1 584 ? -16.484 -10.82 6.359 1 84.25 584 ASN A C 1
ATOM 4398 O O . ASN A 1 584 ? -17.125 -10.336 5.426 1 84.25 584 ASN A O 1
ATOM 4402 N N . LEU A 1 585 ? -16.266 -12.078 6.469 1 88.31 585 LEU A N 1
ATOM 4403 C CA . LEU A 1 585 ? -17.031 -13.094 5.766 1 88.31 585 LEU A CA 1
ATOM 4404 C C . LEU A 1 585 ? -17.938 -13.859 6.727 1 88.31 585 LEU A C 1
ATOM 4406 O O . LEU A 1 585 ? -17.5 -14.289 7.797 1 88.31 585 LEU A O 1
ATOM 4410 N N . ALA A 1 586 ? -19.266 -13.852 6.383 1 87.75 586 ALA A N 1
ATOM 4411 C CA . ALA A 1 586 ? -20.172 -14.516 7.312 1 87.75 586 ALA A CA 1
ATOM 4412 C C . ALA A 1 586 ? -21.281 -15.25 6.559 1 87.75 586 ALA A C 1
ATOM 4414 O O . ALA A 1 586 ? -21.594 -14.922 5.41 1 87.75 586 ALA A O 1
ATOM 4415 N N . VAL A 1 587 ? -21.734 -16.297 7.215 1 91.25 587 VAL A N 1
ATOM 4416 C CA . VAL A 1 587 ? -22.922 -17.016 6.73 1 91.25 587 VAL A CA 1
ATOM 4417 C C . VAL A 1 587 ? -24.188 -16.344 7.262 1 91.25 587 VAL A C 1
ATOM 4419 O O . VAL A 1 587 ? -24.25 -15.969 8.438 1 91.25 587 VAL A O 1
ATOM 4422 N N . PHE A 1 588 ? -25.094 -16.156 6.391 1 89.56 588 PHE A N 1
ATOM 4423 C CA . PHE A 1 588 ? -26.297 -15.43 6.754 1 89.56 588 PHE A CA 1
ATOM 4424 C C . PHE A 1 588 ? -27.5 -16.359 6.832 1 89.56 588 PHE A C 1
ATOM 4426 O O . PHE A 1 588 ? -27.562 -17.359 6.105 1 89.56 588 PHE A O 1
ATOM 4433 N N . GLY A 1 589 ? -28.359 -16.031 7.785 1 88.81 589 GLY A N 1
ATOM 4434 C CA . GLY A 1 589 ? -29.641 -16.688 7.938 1 88.81 589 GLY A CA 1
ATOM 4435 C C . GLY A 1 589 ? -30.812 -15.75 7.793 1 88.81 589 GLY A C 1
ATOM 4436 O O . GLY A 1 589 ? -30.656 -14.531 7.852 1 88.81 589 GLY A O 1
ATOM 4437 N N . GLN A 1 590 ? -31.922 -16.344 7.512 1 87.38 590 GLN A N 1
ATOM 4438 C CA . GLN A 1 590 ? -33.125 -15.57 7.289 1 87.38 590 GLN A CA 1
ATOM 4439 C C . GLN A 1 590 ? -33.875 -15.312 8.602 1 87.38 590 GLN A C 1
ATOM 4441 O O . GLN A 1 590 ? -34.094 -16.234 9.383 1 87.38 590 GLN A O 1
ATOM 4446 N N . LEU A 1 591 ? -34.062 -14.078 8.953 1 79.31 591 LEU A N 1
ATOM 4447 C CA . LEU A 1 591 ? -34.906 -13.734 10.109 1 79.31 591 LEU A CA 1
ATOM 4448 C C . LEU A 1 591 ? -36.375 -13.602 9.719 1 79.31 591 LEU A C 1
ATOM 4450 O O . LEU A 1 591 ? -37.188 -14.445 10.086 1 79.31 591 LEU A O 1
ATOM 4454 N N . GLU A 1 592 ? -36.688 -12.438 9.234 1 71.81 592 GLU A N 1
ATOM 4455 C CA . GLU A 1 592 ? -38.062 -12.203 8.766 1 71.81 592 GLU A CA 1
ATOM 4456 C C . GLU A 1 592 ? -38.062 -11.758 7.309 1 71.81 592 GLU A C 1
ATOM 4458 O O . GLU A 1 592 ? -37.344 -10.852 6.926 1 71.81 592 GLU A O 1
ATOM 4463 N N . GLY A 1 593 ? -38.875 -12.469 6.555 1 65.62 593 GLY A N 1
ATOM 4464 C CA . GLY A 1 593 ? -39 -12.047 5.172 1 65.62 593 GLY A CA 1
ATOM 4465 C C . GLY A 1 593 ? -37.75 -12.227 4.359 1 65.62 593 GLY A C 1
ATOM 4466 O O . GLY A 1 593 ? -37.188 -13.328 4.285 1 65.62 593 GLY A O 1
ATOM 4467 N N . THR A 1 594 ? -37.25 -11.039 3.9 1 67.62 594 THR A N 1
ATOM 4468 C CA . THR A 1 594 ? -36.094 -11.039 3.031 1 67.62 594 THR A CA 1
ATOM 4469 C C . THR A 1 594 ? -34.875 -10.453 3.752 1 67.62 594 THR A C 1
ATOM 4471 O O . THR A 1 594 ? -33.875 -10.102 3.119 1 67.62 594 THR A O 1
ATOM 4474 N N . THR A 1 595 ? -35 -10.445 5.066 1 74.69 595 THR A N 1
ATOM 4475 C CA . THR A 1 595 ? -33.906 -9.867 5.824 1 74.69 595 THR A CA 1
ATOM 4476 C C . THR A 1 595 ? -32.969 -10.953 6.32 1 74.69 595 THR A C 1
ATOM 4478 O O . THR A 1 595 ? -33.375 -11.852 7.055 1 74.69 595 THR A O 1
ATOM 4481 N N . PHE A 1 596 ? -31.812 -10.891 5.82 1 82.69 596 PHE A N 1
ATOM 4482 C CA . PHE A 1 596 ? -30.781 -11.844 6.211 1 82.69 596 PHE A CA 1
ATOM 4483 C C . PHE A 1 596 ? -29.766 -11.18 7.137 1 82.69 596 PHE A C 1
ATOM 4485 O O . PHE A 1 596 ? -29.391 -10.023 6.938 1 82.69 596 PHE A O 1
ATOM 4492 N N . ARG A 1 597 ? -29.438 -11.883 8.195 1 79.5 597 ARG A N 1
ATOM 4493 C CA . ARG A 1 597 ? -28.469 -11.375 9.156 1 79.5 597 ARG A CA 1
ATOM 4494 C C . ARG A 1 597 ? -27.406 -12.422 9.469 1 79.5 597 ARG A C 1
ATOM 4496 O O . ARG A 1 597 ? -27.609 -13.617 9.219 1 79.5 597 ARG A O 1
ATOM 4503 N N . ASP A 1 598 ? -26.344 -11.922 9.938 1 82.56 598 ASP A N 1
ATOM 4504 C CA . ASP A 1 598 ? -25.219 -12.781 10.328 1 82.56 598 ASP A CA 1
ATOM 4505 C C . ASP A 1 598 ? -25.641 -13.75 11.422 1 82.56 598 ASP A C 1
ATOM 4507 O O . ASP A 1 598 ? -26.047 -13.336 12.508 1 82.56 598 ASP A O 1
ATOM 4511 N N . ILE A 1 599 ? -25.484 -14.977 11.125 1 82.38 599 ILE A N 1
ATOM 4512 C CA . ILE A 1 599 ? -25.953 -16 12.039 1 82.38 599 ILE A CA 1
ATOM 4513 C C . ILE A 1 599 ? -25.141 -15.953 13.336 1 82.38 599 ILE A C 1
ATOM 4515 O O . ILE A 1 599 ? -25.594 -16.438 14.375 1 82.38 599 ILE A O 1
ATOM 4519 N N . ARG A 1 600 ? -24.016 -15.422 13.367 1 79.38 600 ARG A N 1
ATOM 4520 C CA . ARG A 1 600 ? -23.172 -15.305 14.547 1 79.38 600 ARG A CA 1
ATOM 4521 C C . ARG A 1 600 ? -23.781 -14.344 15.57 1 79.38 600 ARG A C 1
ATOM 4523 O O . ARG A 1 600 ? -23.672 -14.57 16.781 1 79.38 600 ARG A O 1
ATOM 4530 N N . ASN A 1 601 ? -24.375 -13.328 14.969 1 73.94 601 ASN A N 1
ATOM 4531 C CA . ASN A 1 601 ? -24.922 -12.273 15.812 1 73.94 601 ASN A CA 1
ATOM 4532 C C . ASN A 1 601 ? -26.406 -12.477 16.062 1 73.94 601 ASN A C 1
ATOM 4534 O O . ASN A 1 601 ? -26.953 -11.938 17.031 1 73.94 601 ASN A O 1
ATOM 4538 N N . PHE A 1 602 ? -27 -13.227 15.133 1 75.44 602 PHE A N 1
ATOM 4539 C CA . PHE A 1 602 ? -28.422 -13.516 15.258 1 75.44 602 PHE A CA 1
ATOM 4540 C C . PHE A 1 602 ? -28.672 -15.023 15.188 1 75.44 602 PHE A C 1
ATOM 4542 O O . PHE A 1 602 ? -29.047 -15.547 14.141 1 75.44 602 PHE A O 1
ATOM 4549 N N . PRO A 1 603 ? -28.578 -15.672 16.266 1 71.56 603 PRO A N 1
ATOM 4550 C CA . PRO A 1 603 ? -28.688 -17.141 16.281 1 71.56 603 PRO A CA 1
ATOM 4551 C C . PRO A 1 603 ? -30.078 -17.625 15.867 1 71.56 603 PRO A C 1
ATOM 4553 O O . PRO A 1 603 ? -30.25 -18.781 15.484 1 71.56 603 PRO A O 1
ATOM 4556 N N . ASN A 1 604 ? -31.078 -16.703 15.93 1 75.31 604 ASN A N 1
ATOM 4557 C CA . ASN A 1 604 ? -32.438 -17.094 15.578 1 75.31 604 ASN A CA 1
ATOM 4558 C C . ASN A 1 604 ? -32.656 -17.047 14.07 1 75.31 604 ASN A C 1
ATOM 4560 O O . ASN A 1 604 ? -33.719 -17.438 13.586 1 75.31 604 ASN A O 1
ATOM 4564 N N . ALA A 1 605 ? -31.641 -16.797 13.391 1 84.5 605 ALA A N 1
ATOM 4565 C CA . ALA A 1 605 ? -31.766 -16.75 11.938 1 84.5 605 ALA A CA 1
ATOM 4566 C C . ALA A 1 605 ? -31.734 -18.141 11.336 1 84.5 605 ALA A C 1
ATOM 4568 O O . ALA A 1 605 ? -30.859 -18.953 11.688 1 84.5 605 ALA A O 1
ATOM 4569 N N . ARG A 1 606 ? -32.75 -18.391 10.539 1 84.94 606 ARG A N 1
ATOM 4570 C CA . ARG A 1 606 ? -32.875 -19.719 9.953 1 84.94 606 ARG A CA 1
ATOM 4571 C C . ARG A 1 606 ? -32.094 -19.812 8.641 1 84.94 606 ARG A C 1
ATOM 4573 O O . ARG A 1 606 ? -32.25 -18.953 7.77 1 84.94 606 ARG A O 1
ATOM 4580 N N . GLN A 1 607 ? -31.375 -20.859 8.539 1 88.06 607 GLN A N 1
ATOM 4581 C CA . GLN A 1 607 ? -30.656 -21.109 7.297 1 88.06 607 GLN A CA 1
ATOM 4582 C C . GLN A 1 607 ? -31.547 -21.812 6.281 1 88.06 607 GLN A C 1
ATOM 4584 O O . GLN A 1 607 ? -32.406 -22.594 6.656 1 88.06 607 GLN A O 1
ATOM 4589 N N . LEU A 1 608 ? -31.375 -21.469 5.105 1 89 608 LEU A N 1
ATOM 4590 C CA . LEU A 1 608 ? -32.156 -22.094 4.047 1 89 608 LEU A CA 1
ATOM 4591 C C . LEU A 1 608 ? -31.828 -23.594 3.938 1 89 608 LEU A C 1
ATOM 4593 O O . LEU A 1 608 ? -30.719 -24 4.25 1 89 608 LEU A O 1
ATOM 4597 N N . SER A 1 609 ? -32.781 -24.375 3.535 1 86.62 609 SER A N 1
ATOM 4598 C CA . SER A 1 609 ? -32.656 -25.828 3.523 1 86.62 609 SER A CA 1
ATOM 4599 C C . SER A 1 609 ? -31.688 -26.266 2.416 1 86.62 609 SER A C 1
ATOM 4601 O O . SER A 1 609 ? -30.875 -27.172 2.617 1 86.62 609 SER A O 1
ATOM 4603 N N . ASN A 1 610 ? -31.766 -25.625 1.257 1 92.62 610 ASN A N 1
ATOM 4604 C CA . ASN A 1 610 ? -31 -26.125 0.119 1 92.62 610 ASN A CA 1
ATOM 4605 C C . ASN A 1 610 ? -29.969 -25.094 -0.346 1 92.62 610 ASN A C 1
ATOM 4607 O O . ASN A 1 610 ? -29.422 -25.203 -1.45 1 92.62 610 ASN A O 1
ATOM 4611 N N . ALA A 1 611 ? -29.812 -24.062 0.488 1 94.5 611 ALA A N 1
ATOM 4612 C CA . ALA A 1 611 ? -28.891 -23.031 0.041 1 94.5 611 ALA A CA 1
ATOM 4613 C C . ALA A 1 611 ? -28.094 -22.453 1.213 1 94.5 611 ALA A C 1
ATOM 4615 O O . ALA A 1 611 ? -28.562 -22.484 2.357 1 94.5 611 ALA A O 1
ATOM 4616 N N . VAL A 1 612 ? -26.906 -22.109 0.91 1 94.69 612 VAL A N 1
ATOM 4617 C CA . VAL A 1 612 ? -26.078 -21.375 1.861 1 94.69 612 VAL A CA 1
ATOM 4618 C C . VAL A 1 612 ? -25.906 -19.922 1.397 1 94.69 612 VAL A C 1
ATOM 4620 O O . VAL A 1 612 ? -25.578 -19.672 0.234 1 94.69 612 VAL A O 1
ATOM 4623 N N . VAL A 1 613 ? -26.25 -19 2.256 1 94.62 613 VAL A N 1
ATOM 4624 C CA . VAL A 1 613 ? -26.125 -17.578 1.934 1 94.62 613 VAL A CA 1
ATOM 4625 C C . VAL A 1 613 ? -24.906 -17 2.641 1 94.62 613 VAL A C 1
ATOM 4627 O O . VAL A 1 613 ? -24.781 -17.094 3.865 1 94.62 613 VAL A O 1
ATOM 4630 N N . ILE A 1 614 ? -24 -16.484 1.81 1 94.62 614 ILE A N 1
ATOM 4631 C CA . ILE A 1 614 ? -22.812 -15.867 2.396 1 94.62 614 ILE A CA 1
ATOM 4632 C C . ILE A 1 614 ? -22.734 -14.398 1.979 1 94.62 614 ILE A C 1
ATOM 4634 O O . ILE A 1 614 ? -23.266 -14.008 0.938 1 94.62 614 ILE A O 1
ATOM 4638 N N . ARG A 1 615 ? -22.125 -13.594 2.795 1 91.75 615 ARG A N 1
ATOM 4639 C CA . ARG A 1 615 ? -21.906 -12.188 2.49 1 91.75 615 ARG A CA 1
ATOM 4640 C C . ARG A 1 615 ? -20.469 -11.781 2.811 1 91.75 615 ARG A C 1
ATOM 4642 O O . ARG A 1 615 ? -19.906 -12.211 3.816 1 91.75 615 ARG A O 1
ATOM 4649 N N . MET A 1 616 ? -19.906 -11.117 1.872 1 89.25 616 MET A N 1
ATOM 4650 C CA . MET A 1 616 ? -18.594 -10.508 2.1 1 89.25 616 MET A CA 1
ATOM 4651 C C . MET A 1 616 ? -18.703 -8.992 2.199 1 89.25 616 MET A C 1
ATOM 4653 O O . MET A 1 616 ? -19.219 -8.344 1.287 1 89.25 616 MET A O 1
ATOM 4657 N N . ASP A 1 617 ? -18.172 -8.438 3.293 1 87.12 617 ASP A N 1
ATOM 4658 C CA . ASP A 1 617 ? -18.25 -7 3.531 1 87.12 617 ASP A CA 1
ATOM 4659 C C . ASP A 1 617 ? -16.984 -6.293 3.055 1 87.12 617 ASP A C 1
ATOM 4661 O O . ASP A 1 617 ? -16.25 -5.719 3.859 1 87.12 617 ASP A O 1
ATOM 4665 N N . ALA A 1 618 ? -16.781 -6.395 1.827 1 87 618 ALA A N 1
ATOM 4666 C CA . ALA A 1 618 ? -15.594 -5.77 1.239 1 87 618 ALA A CA 1
ATOM 4667 C C . ALA A 1 618 ? -15.703 -5.715 -0.281 1 87 618 ALA A C 1
ATOM 4669 O O . ALA A 1 618 ? -16.625 -6.297 -0.867 1 87 618 ALA A O 1
ATOM 4670 N N . ARG A 1 619 ? -14.852 -4.914 -0.836 1 87.06 619 ARG A N 1
ATOM 4671 C CA . ARG A 1 619 ? -14.664 -5.02 -2.279 1 87.06 619 ARG A CA 1
ATOM 4672 C C . ARG A 1 619 ? -14.039 -6.359 -2.654 1 87.06 619 ARG A C 1
ATOM 4674 O O . ARG A 1 619 ? -13.273 -6.934 -1.881 1 87.06 619 ARG A O 1
ATOM 4681 N N . LEU A 1 620 ? -14.477 -6.852 -3.746 1 89.56 620 LEU A N 1
ATOM 4682 C CA . LEU A 1 620 ? -13.883 -8.094 -4.23 1 89.56 620 LEU A CA 1
ATOM 4683 C C . LEU A 1 620 ? -12.719 -7.805 -5.168 1 89.56 620 LEU A C 1
ATOM 4685 O O . LEU A 1 620 ? -12.922 -7.445 -6.332 1 89.56 620 LEU A O 1
ATOM 4689 N N . ASN A 1 621 ? -11.586 -7.914 -4.637 1 86.94 621 ASN A N 1
ATOM 4690 C CA . ASN A 1 621 ? -10.367 -7.652 -5.402 1 86.94 621 ASN A CA 1
ATOM 4691 C C . ASN A 1 621 ? -9.312 -8.727 -5.156 1 86.94 621 ASN A C 1
ATOM 4693 O O . ASN A 1 621 ? -9.594 -9.75 -4.531 1 86.94 621 ASN A O 1
ATOM 4697 N N . PHE A 1 622 ? -8.203 -8.531 -5.715 1 81.06 622 PHE A N 1
ATOM 4698 C CA . PHE A 1 622 ? -7.164 -9.555 -5.699 1 81.06 622 PHE A CA 1
ATOM 4699 C C . PHE A 1 622 ? -6.75 -9.883 -4.27 1 81.06 622 PHE A C 1
ATOM 4701 O O . PHE A 1 622 ? -6.305 -10.992 -3.986 1 81.06 622 PHE A O 1
ATOM 4708 N N . THR A 1 623 ? -6.953 -8.977 -3.336 1 81.44 623 THR A N 1
ATOM 4709 C CA . THR A 1 623 ? -6.453 -9.141 -1.975 1 81.44 623 THR A CA 1
ATOM 4710 C C . THR A 1 623 ? -7.293 -10.156 -1.209 1 81.44 623 THR A C 1
ATOM 4712 O O . THR A 1 623 ? -6.816 -10.766 -0.247 1 81.44 623 THR A O 1
ATOM 4715 N N . ASN A 1 624 ? -8.516 -10.305 -1.596 1 88.06 624 ASN A N 1
ATOM 4716 C CA . ASN A 1 624 ? -9.383 -11.141 -0.773 1 88.06 624 ASN A CA 1
ATOM 4717 C C . ASN A 1 624 ? -10.094 -12.203 -1.606 1 88.06 624 ASN A C 1
ATOM 4719 O O . ASN A 1 624 ? -10.969 -12.914 -1.103 1 88.06 624 ASN A O 1
ATOM 4723 N N . SER A 1 625 ? -9.781 -12.289 -2.85 1 87.88 625 SER A N 1
ATOM 4724 C CA . SER A 1 625 ? -10.445 -13.219 -3.758 1 87.88 625 SER A CA 1
ATOM 4725 C C . SER A 1 625 ? -10.227 -14.664 -3.326 1 87.88 625 SER A C 1
ATOM 4727 O O . SER A 1 625 ? -11.156 -15.477 -3.352 1 87.88 625 SER A O 1
ATOM 4729 N N . ARG A 1 626 ? -9.062 -15 -2.994 1 83.69 626 ARG A N 1
ATOM 4730 C CA . ARG A 1 626 ? -8.75 -16.359 -2.559 1 83.69 626 ARG A CA 1
ATOM 4731 C C . ARG A 1 626 ? -9.523 -16.719 -1.291 1 83.69 626 ARG A C 1
ATOM 4733 O O . ARG A 1 626 ? -10.07 -17.812 -1.179 1 83.69 626 ARG A O 1
ATOM 4740 N N . LYS A 1 627 ? -9.555 -15.812 -0.41 1 84.81 627 LYS A N 1
ATOM 4741 C CA . LYS A 1 627 ? -10.234 -16.047 0.86 1 84.81 627 LYS A CA 1
ATOM 4742 C C . LYS A 1 627 ? -11.734 -16.25 0.653 1 84.81 627 LYS A C 1
ATOM 4744 O O . LYS A 1 627 ? -12.352 -17.078 1.324 1 84.81 627 LYS A O 1
ATOM 4749 N N . LEU A 1 628 ? -12.289 -15.453 -0.185 1 90.25 628 LEU A N 1
ATOM 4750 C CA . LEU A 1 628 ? -13.703 -15.617 -0.484 1 90.25 628 LEU A CA 1
ATOM 4751 C C . LEU A 1 628 ? -13.992 -17 -1.054 1 90.25 628 LEU A C 1
ATOM 4753 O O . LEU A 1 628 ? -14.938 -17.672 -0.632 1 90.25 628 LEU A O 1
ATOM 4757 N N . LYS A 1 629 ? -13.227 -17.359 -2.029 1 87.81 629 LYS A N 1
ATOM 4758 C CA . LYS A 1 629 ? -13.438 -18.656 -2.668 1 87.81 629 LYS A CA 1
ATOM 4759 C C . LYS A 1 629 ? -13.297 -19.797 -1.661 1 87.81 629 LYS A C 1
ATOM 4761 O O . LYS A 1 629 ? -14.133 -20.703 -1.614 1 87.81 629 LYS A O 1
ATOM 4766 N N . GLU A 1 630 ? -12.297 -19.734 -0.89 1 83.56 630 GLU A N 1
ATOM 4767 C CA . GLU A 1 630 ? -12.062 -20.766 0.103 1 83.56 630 GLU A CA 1
ATOM 4768 C C . GLU A 1 630 ? -13.18 -20.812 1.14 1 83.56 630 GLU A C 1
ATOM 4770 O O . GLU A 1 630 ? -13.633 -21.891 1.534 1 83.56 630 GLU A O 1
ATOM 4775 N N . PHE A 1 631 ? -13.594 -19.656 1.544 1 87.88 631 PHE A N 1
ATOM 4776 C CA . PHE A 1 631 ? -14.672 -19.562 2.523 1 87.88 631 PHE A CA 1
ATOM 4777 C C . PHE A 1 631 ? -15.969 -20.109 1.949 1 87.88 631 PHE A C 1
ATOM 4779 O O . PHE A 1 631 ? -16.703 -20.828 2.631 1 87.88 631 PHE A O 1
ATOM 4786 N N . ALA A 1 632 ? -16.234 -19.734 0.773 1 92 632 ALA A N 1
ATOM 4787 C CA . ALA A 1 632 ? -17.469 -20.156 0.119 1 92 632 ALA A CA 1
ATOM 4788 C C . ALA A 1 632 ? -17.531 -21.688 -0.008 1 92 632 ALA A C 1
ATOM 4790 O O . ALA A 1 632 ? -18.531 -22.297 0.345 1 92 632 ALA A O 1
ATOM 4791 N N . VAL A 1 633 ? -16.531 -22.266 -0.469 1 86.5 633 VAL A N 1
ATOM 4792 C CA . VAL A 1 633 ? -16.484 -23.703 -0.661 1 86.5 633 VAL A CA 1
ATOM 4793 C C . VAL A 1 633 ? -16.562 -24.406 0.691 1 86.5 633 VAL A C 1
ATOM 4795 O O . VAL A 1 633 ? -17.266 -25.422 0.83 1 86.5 633 VAL A O 1
ATOM 4798 N N . ARG A 1 634 ? -15.922 -23.828 1.624 1 84.06 634 ARG A N 1
ATOM 4799 C CA . ARG A 1 634 ? -15.938 -24.422 2.959 1 84.06 634 ARG A CA 1
ATOM 4800 C C . ARG A 1 634 ? -17.328 -24.328 3.574 1 84.06 634 ARG A C 1
ATOM 4802 O O . ARG A 1 634 ? -17.766 -25.25 4.277 1 84.06 634 ARG A O 1
ATOM 4809 N N . ALA A 1 635 ? -17.953 -23.203 3.396 1 88.06 635 ALA A N 1
ATOM 4810 C CA . ALA A 1 635 ? -19.297 -23.016 3.928 1 88.06 635 ALA A CA 1
ATOM 4811 C C . ALA A 1 635 ? -20.25 -24.078 3.377 1 88.06 635 ALA A C 1
ATOM 4813 O O . ALA A 1 635 ? -21.078 -24.625 4.109 1 88.06 635 ALA A O 1
ATOM 4814 N N . VAL A 1 636 ? -20.156 -24.391 2.156 1 88.75 636 VAL A N 1
ATOM 4815 C CA . VAL A 1 636 ? -20.984 -25.391 1.511 1 88.75 636 VAL A CA 1
ATOM 4816 C C . VAL A 1 636 ? -20.656 -26.781 2.062 1 88.75 636 VAL A C 1
ATOM 4818 O O . VAL A 1 636 ? -21.547 -27.578 2.35 1 88.75 636 VAL A O 1
ATOM 4821 N N . GLN A 1 637 ? -19.406 -27.031 2.227 1 82.19 637 GLN A N 1
ATOM 4822 C CA . GLN A 1 637 ? -18.953 -28.312 2.723 1 82.19 637 GLN A CA 1
ATOM 4823 C C . GLN A 1 637 ? -19.469 -28.578 4.133 1 82.19 637 GLN A C 1
ATOM 4825 O O . GLN A 1 637 ? -19.875 -29.703 4.449 1 82.19 637 GLN A O 1
ATOM 4830 N N . ILE A 1 638 ? -19.406 -27.594 4.887 1 81.19 638 ILE A N 1
ATOM 4831 C CA . ILE A 1 638 ? -19.859 -27.719 6.27 1 81.19 638 ILE A CA 1
ATOM 4832 C C . ILE A 1 638 ? -21.344 -28 6.312 1 81.19 638 ILE A C 1
ATOM 4834 O O . ILE A 1 638 ? -21.812 -28.828 7.113 1 81.19 638 ILE A O 1
ATOM 4838 N N . ARG A 1 639 ? -22.031 -27.328 5.531 1 86 639 ARG A N 1
ATOM 4839 C CA . ARG A 1 639 ? -23.469 -27.531 5.473 1 86 639 ARG A CA 1
ATOM 4840 C C . ARG A 1 639 ? -23.812 -28.938 4.973 1 86 639 ARG A C 1
ATOM 4842 O O . ARG A 1 639 ? -24.75 -29.562 5.453 1 86 639 ARG A O 1
ATOM 4849 N N . GLU A 1 640 ? -23.094 -29.375 4.094 1 83.62 640 GLU A N 1
ATOM 4850 C CA . GLU A 1 640 ? -23.297 -30.719 3.559 1 83.62 640 GLU A CA 1
ATOM 4851 C C . GLU A 1 640 ? -22.938 -31.781 4.586 1 83.62 640 GLU A C 1
ATOM 4853 O O . GLU A 1 640 ? -23.578 -32.844 4.664 1 83.62 640 GLU A O 1
ATOM 4858 N N . ALA A 1 641 ? -21.906 -31.531 5.277 1 75.5 641 ALA A N 1
ATOM 4859 C CA . ALA A 1 641 ? -21.484 -32.469 6.32 1 75.5 641 ALA A CA 1
ATOM 4860 C C . ALA A 1 641 ? -22.547 -32.594 7.406 1 75.5 641 ALA A C 1
ATOM 4862 O O . ALA A 1 641 ? -22.609 -33.625 8.078 1 75.5 641 ALA A O 1
ATOM 4863 N N . GLY A 1 642 ? -23.344 -31.516 7.539 1 74.81 642 GLY A N 1
ATOM 4864 C CA . GLY A 1 642 ? -24.422 -31.547 8.508 1 74.81 642 GLY A CA 1
ATOM 4865 C C . GLY A 1 642 ? -25.641 -32.312 8.023 1 74.81 642 GLY A C 1
ATOM 4866 O O . GLY A 1 642 ? -26.656 -32.375 8.727 1 74.81 642 GLY A O 1
ATOM 4867 N N . GLY A 1 643 ? -25.562 -32.906 6.859 1 78.44 643 GLY A N 1
ATOM 4868 C CA . GLY A 1 643 ? -26.641 -33.75 6.359 1 78.44 643 GLY A CA 1
ATOM 4869 C C . GLY A 1 643 ? -27.562 -33.031 5.391 1 78.44 643 GLY A C 1
ATOM 4870 O O . GLY A 1 643 ? -28.516 -33.625 4.891 1 78.44 643 GLY A O 1
ATOM 4871 N N . ASN A 1 644 ? -27.312 -31.844 5.125 1 84.88 644 ASN A N 1
ATOM 4872 C CA . ASN A 1 644 ? -28.172 -31.078 4.223 1 84.88 644 ASN A CA 1
ATOM 4873 C C . ASN A 1 644 ? -27.656 -31.125 2.789 1 84.88 644 ASN A C 1
ATOM 4875 O O . ASN A 1 644 ? -26.438 -31.125 2.566 1 84.88 644 ASN A O 1
ATOM 4879 N N . LYS A 1 645 ? -28.5 -31.297 1.908 1 89.19 645 LYS A N 1
ATOM 4880 C CA . LYS A 1 645 ? -28.125 -31.203 0.503 1 89.19 645 LYS A CA 1
ATOM 4881 C C . LYS A 1 645 ? -28.109 -29.734 0.046 1 89.19 645 LYS A C 1
ATOM 4883 O O . LYS A 1 645 ? -29.125 -29.062 0.078 1 89.19 645 LYS A O 1
ATOM 4888 N N . VAL A 1 646 ? -26.969 -29.312 -0.305 1 93.25 646 VAL A N 1
ATOM 4889 C CA . VAL A 1 646 ? -26.828 -27.922 -0.737 1 93.25 646 VAL A CA 1
ATOM 4890 C C . VAL A 1 646 ? -26.812 -27.859 -2.264 1 93.25 646 VAL A C 1
ATOM 4892 O O . VAL A 1 646 ? -25.953 -28.469 -2.914 1 93.25 646 VAL A O 1
ATOM 4895 N N . GLU A 1 647 ? -27.75 -27.141 -2.809 1 93.88 647 GLU A N 1
ATOM 4896 C CA . GLU A 1 647 ? -27.859 -27.016 -4.258 1 93.88 647 GLU A CA 1
ATOM 4897 C C . GLU A 1 647 ? -27.391 -25.641 -4.727 1 93.88 647 GLU A C 1
ATOM 4899 O O . GLU A 1 647 ? -26.969 -25.469 -5.871 1 93.88 647 GLU A O 1
ATOM 4904 N N . PHE A 1 648 ? -27.562 -24.688 -3.793 1 95.19 648 PHE A N 1
ATOM 4905 C CA . PHE A 1 648 ? -27.25 -23.328 -4.203 1 95.19 648 PHE A CA 1
ATOM 4906 C C . PHE A 1 648 ? -26.328 -22.656 -3.193 1 95.19 648 PHE A C 1
ATOM 4908 O O . PHE A 1 648 ? -26.453 -22.875 -1.987 1 95.19 648 PHE A O 1
ATOM 4915 N N . LEU A 1 649 ? -25.375 -21.953 -3.688 1 96.25 649 LEU A N 1
ATOM 4916 C CA . LEU A 1 649 ? -24.625 -20.969 -2.904 1 96.25 649 LEU A CA 1
ATOM 4917 C C . LEU A 1 649 ? -25.016 -19.547 -3.307 1 96.25 649 LEU A C 1
ATOM 4919 O O . LEU A 1 649 ? -24.875 -19.172 -4.477 1 96.25 649 LEU A O 1
ATOM 4923 N N . VAL A 1 650 ? -25.531 -18.797 -2.381 1 95.19 650 VAL A N 1
ATOM 4924 C CA . VAL A 1 650 ? -25.969 -17.422 -2.652 1 95.19 650 VAL A CA 1
ATOM 4925 C C . VAL A 1 650 ? -24.984 -16.438 -2.039 1 95.19 650 VAL A C 1
ATOM 4927 O O . VAL A 1 650 ? -24.75 -16.453 -0.829 1 95.19 650 VAL A O 1
ATOM 4930 N N . ILE A 1 651 ? -24.391 -15.625 -2.875 1 95.62 651 ILE A N 1
ATOM 4931 C CA . ILE A 1 651 ? -23.547 -14.539 -2.391 1 95.62 651 ILE A CA 1
ATOM 4932 C C . ILE A 1 651 ? -24.344 -13.242 -2.348 1 95.62 651 ILE A C 1
ATOM 4934 O O . ILE A 1 651 ? -24.812 -12.75 -3.383 1 95.62 651 ILE A O 1
ATOM 4938 N N . ASP A 1 652 ? -24.547 -12.719 -1.171 1 93 652 ASP A N 1
ATOM 4939 C CA . ASP A 1 652 ? -25.141 -11.398 -1.013 1 93 652 ASP A CA 1
ATOM 4940 C C . ASP A 1 652 ? -24.125 -10.297 -1.288 1 93 652 ASP A C 1
ATOM 4942 O O . ASP A 1 652 ? -23.297 -9.984 -0.428 1 93 652 ASP A O 1
ATOM 4946 N N . ALA A 1 653 ? -24.266 -9.688 -2.436 1 90.38 653 ALA A N 1
ATOM 4947 C CA . ALA A 1 653 ? -23.25 -8.734 -2.883 1 90.38 653 ALA A CA 1
ATOM 4948 C C . ALA A 1 653 ? -23.609 -7.312 -2.467 1 90.38 653 ALA A C 1
ATOM 4950 O O . ALA A 1 653 ? -23.078 -6.344 -3.018 1 90.38 653 ALA A O 1
ATOM 4951 N N . LYS A 1 654 ? -24.484 -7.184 -1.47 1 83.44 654 LYS A N 1
ATOM 4952 C CA . LYS A 1 654 ? -24.922 -5.871 -1.016 1 83.44 654 LYS A CA 1
ATOM 4953 C C . LYS A 1 654 ? -23.75 -5.055 -0.473 1 83.44 654 LYS A C 1
ATOM 4955 O O . LYS A 1 654 ? -23.734 -3.83 -0.607 1 83.44 654 LYS A O 1
ATOM 4960 N N . ALA A 1 655 ? -22.812 -5.797 0.118 1 85.62 655 ALA A N 1
ATOM 4961 C CA . ALA A 1 655 ? -21.688 -5.109 0.755 1 85.62 655 ALA A CA 1
ATOM 4962 C C . ALA A 1 655 ? -20.438 -5.184 -0.11 1 85.62 655 ALA A C 1
ATOM 4964 O O . ALA A 1 655 ? -19.359 -4.75 0.308 1 85.62 655 ALA A O 1
ATOM 4965 N N . ILE A 1 656 ? -20.594 -5.75 -1.336 1 89.44 656 ILE A N 1
ATOM 4966 C CA . ILE A 1 656 ? -19.484 -5.75 -2.281 1 89.44 656 ILE A CA 1
ATOM 4967 C C . ILE A 1 656 ? -19.531 -4.477 -3.121 1 89.44 656 ILE A C 1
ATOM 4969 O O . ILE A 1 656 ? -20.359 -4.336 -4.012 1 89.44 656 ILE A O 1
ATOM 4973 N N . ASN A 1 657 ? -18.625 -3.635 -2.846 1 84.88 657 ASN A N 1
ATOM 4974 C CA . ASN A 1 657 ? -18.703 -2.279 -3.377 1 84.88 657 ASN A CA 1
ATOM 4975 C C . ASN A 1 657 ? -18.047 -2.174 -4.75 1 84.88 657 ASN A C 1
ATOM 4977 O O . ASN A 1 657 ? -18.328 -1.243 -5.508 1 84.88 657 ASN A O 1
ATOM 4981 N N . HIS A 1 658 ? -17.172 -3.043 -5.012 1 84.94 658 HIS A N 1
ATOM 4982 C CA . HIS A 1 658 ? -16.469 -3.068 -6.289 1 84.94 658 HIS A CA 1
ATOM 4983 C C . HIS A 1 658 ? -15.828 -4.426 -6.539 1 84.94 658 HIS A C 1
ATOM 4985 O O . HIS A 1 658 ? -15.594 -5.191 -5.598 1 84.94 658 HIS A O 1
ATOM 4991 N N . VAL A 1 659 ? -15.594 -4.691 -7.891 1 87.31 659 VAL A N 1
ATOM 4992 C CA . VAL A 1 659 ? -14.938 -5.934 -8.281 1 87.31 659 VAL A CA 1
ATOM 4993 C C . VAL A 1 659 ? -13.875 -5.648 -9.344 1 87.31 659 VAL A C 1
ATOM 4995 O O . VAL A 1 659 ? -14.109 -4.867 -10.273 1 87.31 659 VAL A O 1
ATOM 4998 N N . ASP A 1 660 ? -12.727 -6.188 -9.133 1 84.62 660 ASP A N 1
ATOM 4999 C CA . ASP A 1 660 ? -11.695 -6.051 -10.164 1 84.62 660 ASP A CA 1
ATOM 5000 C C . ASP A 1 660 ? -11.602 -7.316 -11.016 1 84.62 660 ASP A C 1
ATOM 5002 O O . ASP A 1 660 ? -12.406 -8.242 -10.859 1 84.62 660 ASP A O 1
ATOM 5006 N N . LEU A 1 661 ? -10.688 -7.348 -11.898 1 83 661 LEU A N 1
ATOM 5007 C CA . LEU A 1 661 ? -10.57 -8.461 -12.836 1 83 661 LEU A CA 1
ATOM 5008 C C . LEU A 1 661 ? -10.266 -9.766 -12.094 1 83 661 LEU A C 1
ATOM 5010 O O . LEU A 1 661 ? -10.789 -10.82 -12.461 1 83 661 LEU A O 1
ATOM 5014 N N . THR A 1 662 ? -9.352 -9.688 -11.141 1 85.12 662 THR A N 1
ATOM 5015 C CA . THR A 1 662 ? -9.07 -10.875 -10.352 1 85.12 662 THR A CA 1
ATOM 5016 C C . THR A 1 662 ? -10.32 -11.359 -9.633 1 85.12 662 THR A C 1
ATOM 5018 O O . THR A 1 662 ? -10.547 -12.57 -9.508 1 85.12 662 THR A O 1
ATOM 5021 N N . GLY A 1 663 ? -11.062 -10.391 -9.156 1 89.12 663 GLY A N 1
ATOM 5022 C CA . GLY A 1 663 ? -12.328 -10.742 -8.547 1 89.12 663 GLY A CA 1
ATOM 5023 C C . GLY A 1 663 ? -13.289 -11.43 -9.508 1 89.12 663 GLY A C 1
ATOM 5024 O O . GLY A 1 663 ? -13.961 -12.391 -9.141 1 89.12 663 GLY A O 1
ATOM 5025 N N . CYS A 1 664 ? -13.367 -10.938 -10.672 1 88.25 664 CYS A N 1
ATOM 5026 C CA . CYS A 1 664 ? -14.227 -11.531 -11.695 1 88.25 664 CYS A CA 1
ATOM 5027 C C . CYS A 1 664 ? -13.805 -12.969 -11.992 1 88.25 664 CYS A C 1
ATOM 5029 O O . CYS A 1 664 ? -14.648 -13.867 -12.055 1 88.25 664 CYS A O 1
ATOM 5031 N N . GLU A 1 665 ? -12.562 -13.156 -12.117 1 86.12 665 GLU A N 1
ATOM 5032 C CA . GLU A 1 665 ? -12.031 -14.492 -12.391 1 86.12 665 GLU A CA 1
ATOM 5033 C C . GLU A 1 665 ? -12.32 -15.445 -11.242 1 86.12 665 GLU A C 1
ATOM 5035 O O . GLU A 1 665 ? -12.57 -16.641 -11.461 1 86.12 665 GLU A O 1
ATOM 5040 N N . THR A 1 666 ? -12.227 -14.93 -10.102 1 88.81 666 THR A N 1
ATOM 5041 C CA . THR A 1 666 ? -12.461 -15.75 -8.914 1 88.81 666 THR A CA 1
ATOM 5042 C C . THR A 1 666 ? -13.922 -16.203 -8.852 1 88.81 666 THR A C 1
ATOM 5044 O O . THR A 1 666 ? -14.203 -17.344 -8.453 1 88.81 666 THR A O 1
ATOM 5047 N N . LEU A 1 667 ? -14.789 -15.312 -9.227 1 92.81 667 LEU A N 1
ATOM 5048 C CA . LEU A 1 667 ? -16.203 -15.688 -9.258 1 92.81 667 LEU A CA 1
ATOM 5049 C C . LEU A 1 667 ? -16.453 -16.781 -10.281 1 92.81 667 LEU A C 1
ATOM 5051 O O . LEU A 1 667 ? -17.234 -17.703 -10.023 1 92.81 667 LEU A O 1
ATOM 5055 N N . GLU A 1 668 ? -15.805 -16.703 -11.367 1 89.81 668 GLU A N 1
ATOM 5056 C CA . GLU A 1 668 ? -15.914 -17.75 -12.383 1 89.81 668 GLU A CA 1
ATOM 5057 C C . GLU A 1 668 ? -15.32 -19.062 -11.891 1 89.81 668 GLU A C 1
ATOM 5059 O O . GLU A 1 668 ? -15.922 -20.125 -12.07 1 89.81 668 GLU A O 1
ATOM 5064 N N . SER A 1 669 ? -14.172 -18.938 -11.32 1 87.88 669 SER A N 1
ATOM 5065 C CA . SER A 1 669 ? -13.516 -20.109 -10.773 1 87.88 669 SER A CA 1
ATOM 5066 C C . SER A 1 669 ? -14.352 -20.766 -9.68 1 87.88 669 SER A C 1
ATOM 5068 O O . SER A 1 669 ? -14.383 -21.984 -9.547 1 87.88 669 SER A O 1
ATOM 5070 N N . LEU A 1 670 ? -14.961 -19.938 -8.875 1 91.69 670 LEU A N 1
ATOM 5071 C CA . LEU A 1 670 ? -15.844 -20.438 -7.832 1 91.69 670 LEU A CA 1
ATOM 5072 C C . LEU A 1 670 ? -17.047 -21.156 -8.438 1 91.69 670 LEU A C 1
ATOM 5074 O O . LEU A 1 670 ? -17.438 -22.219 -7.969 1 91.69 670 LEU A O 1
ATOM 5078 N N . ALA A 1 671 ? -17.609 -20.578 -9.469 1 92.81 671 ALA A N 1
ATOM 5079 C CA . ALA A 1 671 ? -18.734 -21.203 -10.148 1 92.81 671 ALA A CA 1
ATOM 5080 C C . ALA A 1 671 ? -18.344 -22.562 -10.734 1 92.81 671 ALA A C 1
ATOM 5082 O O . ALA A 1 671 ? -19.125 -23.516 -10.695 1 92.81 671 ALA A O 1
ATOM 5083 N N . GLU A 1 672 ? -17.203 -22.625 -11.242 1 87.94 672 GLU A N 1
ATOM 5084 C CA . GLU A 1 672 ? -16.688 -23.875 -11.805 1 87.94 672 GLU A CA 1
ATOM 5085 C C . GLU A 1 672 ? -16.516 -24.938 -10.719 1 87.94 672 GLU A C 1
ATOM 5087 O O . GLU A 1 672 ? -16.859 -26.109 -10.93 1 87.94 672 GLU A O 1
ATOM 5092 N N . ALA A 1 673 ? -15.977 -24.531 -9.68 1 85.62 673 ALA A N 1
ATOM 5093 C CA . ALA A 1 673 ? -15.758 -25.453 -8.57 1 85.62 673 ALA A CA 1
ATOM 5094 C C . ALA A 1 673 ? -17.078 -25.984 -8.031 1 85.62 673 ALA A C 1
ATOM 5096 O O . ALA A 1 673 ? -17.188 -27.172 -7.676 1 85.62 673 ALA A O 1
ATOM 5097 N N . LEU A 1 674 ? -18.047 -25.141 -7.957 1 90.81 674 LEU A N 1
ATOM 5098 C CA . LEU A 1 674 ? -19.359 -25.531 -7.457 1 90.81 674 LEU A CA 1
ATOM 5099 C C . LEU A 1 674 ? -20.078 -26.453 -8.453 1 90.81 674 LEU A C 1
ATOM 5101 O O . LEU A 1 674 ? -20.688 -27.438 -8.062 1 90.81 674 LEU A O 1
ATOM 5105 N N . LYS A 1 675 ? -19.953 -26.125 -9.672 1 89.38 675 LYS A N 1
ATOM 5106 C CA . LYS A 1 675 ? -20.594 -26.906 -10.711 1 89.38 675 LYS A CA 1
ATOM 5107 C C . LYS A 1 675 ? -20.062 -28.344 -10.719 1 89.38 675 LYS A C 1
ATOM 5109 O O . LYS A 1 675 ? -20.828 -29.297 -10.938 1 89.38 675 LYS A O 1
ATOM 5114 N N . SER A 1 676 ? -18.859 -28.469 -10.547 1 83.94 676 SER A N 1
ATOM 5115 C CA . SER A 1 676 ? -18.234 -29.781 -10.539 1 83.94 676 SER A CA 1
ATOM 5116 C C . SER A 1 676 ? -18.812 -30.672 -9.445 1 83.94 676 SER A C 1
ATOM 5118 O O . SER A 1 676 ? -18.719 -31.906 -9.516 1 83.94 676 SER A O 1
ATOM 5120 N N . HIS A 1 677 ? -19.531 -30.078 -8.508 1 86.12 677 HIS A N 1
ATOM 5121 C CA . HIS A 1 677 ? -20.141 -30.844 -7.43 1 86.12 677 HIS A CA 1
ATOM 5122 C C . HIS A 1 677 ? -21.672 -30.703 -7.461 1 86.12 677 HIS A C 1
ATOM 5124 O O . HIS A 1 677 ? -22.328 -30.922 -6.445 1 86.12 677 HIS A O 1
ATOM 5130 N N . GLY A 1 678 ? -22.109 -30.188 -8.539 1 87.75 678 GLY A N 1
ATOM 5131 C CA . GLY A 1 678 ? -23.547 -30.141 -8.75 1 87.75 678 GLY A CA 1
ATOM 5132 C C . GLY A 1 678 ? -24.219 -28.969 -8.07 1 87.75 678 GLY A C 1
ATOM 5133 O O . GLY A 1 678 ? -25.422 -28.984 -7.82 1 87.75 678 GLY A O 1
ATOM 5134 N N . GLN A 1 679 ? -23.484 -28.047 -7.641 1 93.69 679 GLN A N 1
ATOM 5135 C CA . GLN A 1 679 ? -24.031 -26.859 -7 1 93.69 679 GLN A CA 1
ATOM 5136 C C . GLN A 1 679 ? -24.031 -25.672 -7.957 1 93.69 679 GLN A C 1
ATOM 5138 O O . GLN A 1 679 ? -23.266 -25.656 -8.93 1 93.69 679 GLN A O 1
ATOM 5143 N N . GLN A 1 680 ? -24.922 -24.672 -7.688 1 94.69 680 GLN A N 1
ATOM 5144 C CA . GLN A 1 680 ? -25.031 -23.484 -8.531 1 94.69 680 GLN A CA 1
ATOM 5145 C C . GLN A 1 680 ? -24.75 -22.203 -7.734 1 94.69 680 GLN A C 1
ATOM 5147 O O . GLN A 1 680 ? -25.125 -22.109 -6.562 1 94.69 680 GLN A O 1
ATOM 5152 N N . LEU A 1 681 ? -24.109 -21.297 -8.414 1 95.69 681 LEU A N 1
ATOM 5153 C CA . LEU A 1 681 ? -23.781 -20.031 -7.801 1 95.69 681 LEU A CA 1
ATOM 5154 C C . LEU A 1 681 ? -24.828 -18.969 -8.125 1 95.69 681 LEU A C 1
ATOM 5156 O O . LEU A 1 681 ? -25.188 -18.781 -9.289 1 95.69 681 LEU A O 1
ATOM 5160 N N . VAL A 1 682 ? -25.375 -18.328 -7.102 1 94.12 682 VAL A N 1
ATOM 5161 C CA . VAL A 1 682 ? -26.312 -17.219 -7.25 1 94.12 682 VAL A CA 1
ATOM 5162 C C . VAL A 1 682 ? -25.75 -15.961 -6.598 1 94.12 682 VAL A C 1
ATOM 5164 O O . VAL A 1 682 ? -25.328 -15.992 -5.441 1 94.12 682 VAL A O 1
ATOM 5167 N N . ILE A 1 683 ? -25.656 -14.898 -7.332 1 94.12 683 ILE A N 1
ATOM 5168 C CA . ILE A 1 683 ? -25.203 -13.625 -6.789 1 94.12 683 ILE A CA 1
ATOM 5169 C C . ILE A 1 683 ? -26.375 -12.648 -6.715 1 94.12 683 ILE A C 1
ATOM 5171 O O . ILE A 1 683 ? -27.016 -12.367 -7.727 1 94.12 683 ILE A O 1
ATOM 5175 N N . ALA A 1 684 ? -26.594 -12.172 -5.508 1 90.12 684 ALA A N 1
ATOM 5176 C CA . ALA A 1 684 ? -27.734 -11.297 -5.277 1 90.12 684 ALA A CA 1
ATOM 5177 C C . ALA A 1 684 ? -27.281 -9.883 -4.906 1 90.12 684 ALA A C 1
ATOM 5179 O O . ALA A 1 684 ? -26.156 -9.688 -4.445 1 90.12 684 ALA A O 1
ATOM 5180 N N . ASN A 1 685 ? -28.141 -8.883 -5.109 1 85.06 685 ASN A N 1
ATOM 5181 C CA . ASN A 1 685 ? -27.969 -7.492 -4.688 1 85.06 685 ASN A CA 1
ATOM 5182 C C . ASN A 1 685 ? -26.766 -6.848 -5.355 1 85.06 685 ASN A C 1
ATOM 5184 O O . ASN A 1 685 ? -25.938 -6.219 -4.688 1 85.06 685 ASN A O 1
ATOM 5188 N N . LEU A 1 686 ? -26.734 -7.012 -6.59 1 84.62 686 LEU A N 1
ATOM 5189 C CA . LEU A 1 686 ? -25.625 -6.445 -7.348 1 84.62 686 LEU A CA 1
ATOM 5190 C C . LEU A 1 686 ? -25.766 -4.934 -7.469 1 84.62 686 LEU A C 1
ATOM 5192 O O . LEU A 1 686 ? -26.828 -4.43 -7.824 1 84.62 686 LEU A O 1
ATOM 5196 N N . LYS A 1 687 ? -24.672 -4.273 -7.098 1 80.31 687 LYS A N 1
ATOM 5197 C CA . LYS A 1 687 ? -24.609 -2.82 -7.238 1 80.31 687 LYS A CA 1
ATOM 5198 C C . LYS A 1 687 ? -24.234 -2.42 -8.664 1 80.31 687 LYS A C 1
ATOM 5200 O O . LYS A 1 687 ? -23.719 -3.234 -9.422 1 80.31 687 LYS A O 1
ATOM 5205 N N . GLY A 1 688 ? -24.5 -1.217 -9.008 1 76.88 688 GLY A N 1
ATOM 5206 C CA . GLY A 1 688 ? -24.234 -0.703 -10.344 1 76.88 688 GLY A CA 1
ATOM 5207 C C . GLY A 1 688 ? -22.781 -0.876 -10.758 1 76.88 688 GLY A C 1
ATOM 5208 O O . GLY A 1 688 ? -22.484 -1.529 -11.766 1 76.88 688 GLY A O 1
ATOM 5209 N N . PRO A 1 689 ? -21.891 -0.361 -9.914 1 77 689 PRO A N 1
ATOM 5210 C CA . PRO A 1 689 ? -20.484 -0.458 -10.289 1 77 689 PRO A CA 1
ATOM 5211 C C . PRO A 1 689 ? -20 -1.901 -10.391 1 77 689 PRO A C 1
ATOM 5213 O O . PRO A 1 689 ? -19.141 -2.211 -11.227 1 77 689 PRO A O 1
ATOM 5216 N N . VAL A 1 690 ? -20.5 -2.773 -9.625 1 85.88 690 VAL A N 1
ATOM 5217 C CA . VAL A 1 690 ? -20.125 -4.18 -9.648 1 85.88 690 VAL A CA 1
ATOM 5218 C C . VAL A 1 690 ? -20.672 -4.848 -10.906 1 85.88 690 VAL A C 1
ATOM 5220 O O . VAL A 1 690 ? -19.953 -5.582 -11.586 1 85.88 690 VAL A O 1
ATOM 5223 N N . SER A 1 691 ? -21.906 -4.516 -11.211 1 83.88 691 SER A N 1
ATOM 5224 C CA . SER A 1 691 ? -22.547 -5.09 -12.391 1 83.88 691 SER A CA 1
ATOM 5225 C C . SER A 1 691 ? -21.828 -4.668 -13.672 1 83.88 691 SER A C 1
ATOM 5227 O O . SER A 1 691 ? -21.703 -5.457 -14.609 1 83.88 691 SER A O 1
ATOM 5229 N N . LYS A 1 692 ? -21.438 -3.457 -13.656 1 81.56 692 LYS A N 1
ATOM 5230 C CA . LYS A 1 692 ? -20.734 -2.938 -14.828 1 81.56 692 LYS A CA 1
ATOM 5231 C C . LYS A 1 692 ? -19.438 -3.693 -15.062 1 81.56 692 LYS A C 1
ATOM 5233 O O . LYS A 1 692 ? -19.141 -4.109 -16.188 1 81.56 692 LYS A O 1
ATOM 5238 N N . CYS A 1 693 ? -18.703 -3.891 -14.047 1 83.06 693 CYS A N 1
ATOM 5239 C CA . CYS A 1 693 ? -17.406 -4.574 -14.164 1 83.06 693 CYS A CA 1
ATOM 5240 C C . CYS A 1 693 ? -17.609 -6.031 -14.562 1 83.06 693 CYS A C 1
ATOM 5242 O O . CYS A 1 693 ? -16.844 -6.562 -15.367 1 83.06 693 CYS A O 1
ATOM 5244 N N . LEU A 1 694 ? -18.562 -6.676 -14.047 1 87.38 694 LEU A N 1
ATOM 5245 C CA . LEU A 1 694 ? -18.844 -8.07 -14.367 1 87.38 694 LEU A CA 1
ATOM 5246 C C . LEU A 1 694 ? -19.203 -8.227 -15.844 1 87.38 694 LEU A C 1
ATOM 5248 O O . LEU A 1 694 ? -18.734 -9.156 -16.5 1 87.38 694 LEU A O 1
ATOM 5252 N N . HIS A 1 695 ? -20 -7.324 -16.297 1 83.81 695 HIS A N 1
ATOM 5253 C CA . HIS A 1 695 ? -20.438 -7.379 -17.688 1 83.81 695 HIS A CA 1
ATOM 5254 C C . HIS A 1 695 ? -19.266 -7.129 -18.625 1 83.81 695 HIS A C 1
ATOM 5256 O O . HIS A 1 695 ? -19.141 -7.797 -19.656 1 83.81 695 HIS A O 1
ATOM 5262 N N . GLN A 1 696 ? -18.484 -6.184 -18.25 1 81.88 696 GLN A N 1
ATOM 5263 C CA . GLN A 1 696 ? -17.359 -5.832 -19.094 1 81.88 696 GLN A CA 1
ATOM 5264 C C . GLN A 1 696 ? -16.328 -6.965 -19.141 1 81.88 696 GLN A C 1
ATOM 5266 O O . GLN A 1 696 ? -15.648 -7.148 -20.156 1 81.88 696 GLN A O 1
ATOM 5271 N N . ALA A 1 697 ? -16.312 -7.719 -18.078 1 82.81 697 ALA A N 1
ATOM 5272 C CA . ALA A 1 697 ? -15.359 -8.828 -18 1 82.81 697 ALA A CA 1
ATOM 5273 C C . ALA A 1 697 ? -15.953 -10.094 -18.609 1 82.81 697 ALA A C 1
ATOM 5275 O O . ALA A 1 697 ? -15.273 -11.117 -18.719 1 82.81 697 ALA A O 1
ATOM 5276 N N . GLY A 1 698 ? -17.219 -10.109 -18.984 1 81.88 698 GLY A N 1
ATOM 5277 C CA . GLY A 1 698 ? -17.875 -11.258 -19.594 1 81.88 698 GLY A CA 1
ATOM 5278 C C . GLY A 1 698 ? -18.266 -12.32 -18.594 1 81.88 698 GLY A C 1
ATOM 5279 O O . GLY A 1 698 ? -18.484 -13.477 -18.953 1 81.88 698 GLY A O 1
ATOM 5280 N N . VAL A 1 699 ? -18.406 -11.914 -17.375 1 86.19 699 VAL A N 1
ATOM 5281 C CA . VAL A 1 699 ? -18.656 -12.867 -16.297 1 86.19 699 VAL A CA 1
ATOM 5282 C C . VAL A 1 699 ? -20.094 -13.383 -16.391 1 86.19 699 VAL A C 1
ATOM 5284 O O . VAL A 1 699 ? -20.344 -14.57 -16.156 1 86.19 699 VAL A O 1
ATOM 5287 N N . PRO A 1 700 ? -21.062 -12.492 -16.734 1 86.38 700 PRO A N 1
ATOM 5288 C CA . PRO A 1 700 ? -22.438 -12.984 -16.797 1 86.38 700 PRO A CA 1
ATOM 5289 C C . PRO A 1 700 ? -22.609 -14.133 -17.781 1 86.38 700 PRO A C 1
ATOM 5291 O O . PRO A 1 700 ? -23.297 -15.117 -17.484 1 86.38 700 PRO A O 1
ATOM 5294 N N . GLU A 1 701 ? -21.953 -14.039 -18.891 1 84.5 701 GLU A N 1
ATOM 5295 C CA . GLU A 1 701 ? -22.031 -15.109 -19.891 1 84.5 701 GLU A CA 1
ATOM 5296 C C . GLU A 1 701 ? -21.344 -16.375 -19.391 1 84.5 701 GLU A C 1
ATOM 5298 O O . GLU A 1 701 ? -21.875 -17.484 -19.547 1 84.5 701 GLU A O 1
ATOM 5303 N N . SER A 1 702 ? -20.266 -16.203 -18.812 1 87.12 702 SER A N 1
ATOM 5304 C CA . SER A 1 702 ? -19.531 -17.344 -18.281 1 87.12 702 SER A CA 1
ATOM 5305 C C . SER A 1 702 ? -20.312 -18.016 -17.141 1 87.12 702 SER A C 1
ATOM 5307 O O . SER A 1 702 ? -20.328 -19.25 -17.047 1 87.12 702 SER A O 1
ATOM 5309 N N . LEU A 1 703 ? -20.922 -17.25 -16.297 1 89.44 703 LEU A N 1
ATOM 5310 C CA . LEU A 1 703 ? -21.688 -17.781 -15.172 1 89.44 703 LEU A CA 1
ATOM 5311 C C . LEU A 1 703 ? -22.922 -18.531 -15.656 1 89.44 703 LEU A C 1
ATOM 5313 O O . LEU A 1 703 ? -23.297 -19.547 -15.078 1 89.44 703 LEU A O 1
ATOM 5317 N N . ARG A 1 704 ? -23.5 -18 -16.719 1 85.75 704 ARG A N 1
ATOM 5318 C CA . ARG A 1 704 ? -24.672 -18.672 -17.266 1 85.75 704 ARG A CA 1
ATOM 5319 C C . ARG A 1 704 ? -24.312 -20.047 -17.828 1 85.75 704 ARG A C 1
ATOM 5321 O O . ARG A 1 704 ? -25.062 -21.016 -17.641 1 85.75 704 ARG A O 1
ATOM 5328 N N . LYS A 1 705 ? -23.25 -20.094 -18.438 1 87.19 705 LYS A N 1
ATOM 5329 C CA . LYS A 1 705 ? -22.766 -21.359 -19 1 87.19 705 LYS A CA 1
ATOM 5330 C C . LYS A 1 705 ? -22.484 -22.375 -17.891 1 87.19 705 LYS A C 1
ATOM 5332 O O . LYS A 1 705 ? -22.609 -23.578 -18.094 1 87.19 705 LYS A O 1
ATOM 5337 N N . LEU A 1 706 ? -22.219 -21.844 -16.75 1 89 706 LEU A N 1
ATOM 5338 C CA . LEU A 1 706 ? -21.859 -22.688 -15.625 1 89 706 LEU A CA 1
ATOM 5339 C C . LEU A 1 706 ? -23.078 -22.938 -14.727 1 89 706 LEU A C 1
ATOM 5341 O O . LEU A 1 706 ? -22.953 -23.547 -13.664 1 89 706 LEU A O 1
ATOM 5345 N N . GLY A 1 707 ? -24.188 -22.406 -15.109 1 85.94 707 GLY A N 1
ATOM 5346 C CA . GLY A 1 707 ? -25.422 -22.609 -14.367 1 85.94 707 GLY A CA 1
ATOM 5347 C C . GLY A 1 707 ? -25.625 -21.594 -13.258 1 85.94 707 GLY A C 1
ATOM 5348 O O . GLY A 1 707 ? -26.469 -21.781 -12.383 1 85.94 707 GLY A O 1
ATOM 5349 N N . GLY A 1 708 ? -24.875 -20.594 -13.312 1 90.31 708 GLY A N 1
ATOM 5350 C CA . GLY A 1 708 ? -25 -19.562 -12.297 1 90.31 708 GLY A CA 1
ATOM 5351 C C . GLY A 1 708 ? -26.031 -18.5 -12.633 1 90.31 708 GLY A C 1
ATOM 5352 O O . GLY A 1 708 ? -26.516 -18.453 -13.766 1 90.31 708 GLY A O 1
ATOM 5353 N N . HIS A 1 709 ? -26.453 -17.688 -11.539 1 88.94 709 HIS A N 1
ATOM 5354 C CA . HIS A 1 709 ? -27.5 -16.688 -11.695 1 88.94 709 HIS A CA 1
ATOM 5355 C C . HIS A 1 709 ? -27.078 -15.352 -11.086 1 88.94 709 HIS A C 1
ATOM 5357 O O . HIS A 1 709 ? -26.422 -15.328 -10.039 1 88.94 709 HIS A O 1
ATOM 5363 N N . LEU A 1 710 ? -27.438 -14.352 -11.844 1 89.56 710 LEU A N 1
ATOM 5364 C CA . LEU A 1 710 ? -27.266 -12.992 -11.336 1 89.56 710 LEU A CA 1
ATOM 5365 C C . LEU A 1 710 ? -28.609 -12.336 -11.055 1 89.56 710 LEU A C 1
ATOM 5367 O O . LEU A 1 710 ? -29.469 -12.273 -11.938 1 89.56 710 LEU A O 1
ATOM 5371 N N . CYS A 1 711 ? -28.719 -11.922 -9.797 1 84.81 711 CYS A N 1
ATOM 5372 C CA . CYS A 1 711 ? -30 -11.352 -9.383 1 84.81 711 CYS A CA 1
ATOM 5373 C C . CYS A 1 711 ? -29.828 -9.938 -8.859 1 84.81 711 CYS A C 1
ATOM 5375 O O . CYS A 1 711 ? -28.797 -9.625 -8.234 1 84.81 711 CYS A O 1
ATOM 5377 N N . LEU A 1 712 ? -30.766 -9.109 -9.039 1 78.94 712 LEU A N 1
ATOM 5378 C CA . LEU A 1 712 ? -30.734 -7.723 -8.586 1 78.94 712 LEU A CA 1
ATOM 5379 C C . LEU A 1 712 ? -31.078 -7.621 -7.105 1 78.94 712 LEU A C 1
ATOM 5381 O O . LEU A 1 712 ? -30.672 -6.68 -6.426 1 78.94 712 LEU A O 1
ATOM 5385 N N . SER A 1 713 ? -31.938 -8.531 -6.688 1 80.62 713 SER A N 1
ATOM 5386 C CA . SER A 1 713 ? -32.406 -8.477 -5.305 1 80.62 713 SER A CA 1
ATOM 5387 C C . SER A 1 713 ? -32.312 -9.844 -4.641 1 80.62 713 SER A C 1
ATOM 5389 O O . SER A 1 713 ? -32.125 -10.859 -5.312 1 80.62 713 SER A O 1
ATOM 5391 N N . MET A 1 714 ? -32.406 -9.773 -3.348 1 84.31 714 MET A N 1
ATOM 5392 C CA . MET A 1 714 ? -32.406 -11.031 -2.6 1 84.31 714 MET A CA 1
ATOM 5393 C C . MET A 1 714 ? -33.688 -11.812 -2.855 1 84.31 714 MET A C 1
ATOM 5395 O O . MET A 1 714 ? -33.688 -13.047 -2.852 1 84.31 714 MET A O 1
ATOM 5399 N N . GLU A 1 715 ? -34.75 -11.086 -3.074 1 81.19 715 GLU A N 1
ATOM 5400 C CA . GLU A 1 715 ? -36.031 -11.734 -3.387 1 81.19 715 GLU A CA 1
ATOM 5401 C C . GLU A 1 715 ? -35.938 -12.57 -4.66 1 81.19 715 GLU A C 1
ATOM 5403 O O . GLU A 1 715 ? -36.438 -13.695 -4.715 1 81.19 715 GLU A O 1
ATOM 5408 N N . ALA A 1 716 ? -35.281 -12 -5.59 1 82.75 716 ALA A N 1
ATOM 5409 C CA . ALA A 1 716 ? -35.094 -12.719 -6.848 1 82.75 716 ALA A CA 1
ATOM 5410 C C . ALA A 1 716 ? -34.219 -13.953 -6.641 1 82.75 716 ALA A C 1
ATOM 5412 O O . ALA A 1 716 ? -34.438 -14.992 -7.258 1 82.75 716 ALA A O 1
ATOM 5413 N N . ALA A 1 717 ? -33.25 -13.836 -5.844 1 88.62 717 ALA A N 1
ATOM 5414 C CA . ALA A 1 717 ? -32.344 -14.961 -5.543 1 88.62 717 ALA A CA 1
ATOM 5415 C C . ALA A 1 717 ? -33.125 -16.078 -4.844 1 88.62 717 ALA A C 1
ATOM 5417 O O . ALA A 1 717 ? -32.875 -17.266 -5.129 1 88.62 717 ALA A O 1
ATOM 5418 N N . LEU A 1 718 ? -34.031 -15.672 -3.949 1 87.75 718 LEU A N 1
ATOM 5419 C CA . LEU A 1 718 ? -34.812 -16.672 -3.232 1 87.75 718 LEU A CA 1
ATOM 5420 C C . LEU A 1 718 ? -35.781 -17.375 -4.176 1 87.75 718 LEU A C 1
ATOM 5422 O O . LEU A 1 718 ? -36.062 -18.562 -4.008 1 87.75 718 LEU A O 1
ATOM 5426 N N . ALA A 1 719 ? -36.25 -16.609 -5.09 1 85.69 719 ALA A N 1
ATOM 5427 C CA . ALA A 1 719 ? -37.125 -17.219 -6.086 1 85.69 719 ALA A CA 1
ATOM 5428 C C . ALA A 1 719 ? -36.375 -18.297 -6.887 1 85.69 719 ALA A C 1
ATOM 5430 O O . ALA A 1 719 ? -36.969 -19.328 -7.234 1 85.69 719 ALA A O 1
ATOM 5431 N N . VAL A 1 720 ? -35.188 -18.047 -7.238 1 87.5 720 VAL A N 1
ATOM 5432 C CA . VAL A 1 720 ? -34.344 -19.016 -7.957 1 87.5 720 VAL A CA 1
ATOM 5433 C C . VAL A 1 720 ? -34.125 -20.25 -7.09 1 87.5 720 VAL A C 1
ATOM 5435 O O . VAL A 1 720 ? -34.219 -21.391 -7.57 1 87.5 720 VAL A O 1
ATOM 5438 N N . VAL A 1 721 ? -33.844 -20.031 -5.867 1 89.94 721 VAL A N 1
ATOM 5439 C CA . VAL A 1 721 ? -33.531 -21.109 -4.938 1 89.94 721 VAL A CA 1
ATOM 5440 C C . VAL A 1 721 ? -34.781 -21.969 -4.723 1 89.94 721 VAL A C 1
ATOM 5442 O O . VAL A 1 721 ? -34.688 -23.188 -4.574 1 89.94 721 VAL A O 1
ATOM 5445 N N . GLU A 1 722 ? -35.969 -21.25 -4.684 1 85.94 722 GLU A N 1
ATOM 5446 C CA . GLU A 1 722 ? -37.219 -21.953 -4.453 1 85.94 722 GLU A CA 1
ATOM 5447 C C . GLU A 1 722 ? -37.75 -22.562 -5.746 1 85.94 722 GLU A C 1
ATOM 5449 O O . GLU A 1 722 ? -38.656 -23.391 -5.719 1 85.94 722 GLU A O 1
ATOM 5454 N N . GLY A 1 723 ? -37.156 -22.281 -6.797 1 81.12 723 GLY A N 1
ATOM 5455 C CA . GLY A 1 723 ? -37.594 -22.828 -8.078 1 81.12 723 GLY A CA 1
ATOM 5456 C C . GLY A 1 723 ? -38.781 -22.094 -8.688 1 81.12 723 GLY A C 1
ATOM 5457 O O . GLY A 1 723 ? -39.469 -22.656 -9.531 1 81.12 723 GLY A O 1
ATOM 5458 N N . THR A 1 724 ? -39.125 -20.891 -8.172 1 69 724 THR A N 1
ATOM 5459 C CA . THR A 1 724 ? -40.312 -20.172 -8.656 1 69 724 THR A CA 1
ATOM 5460 C C . THR A 1 724 ? -39.906 -19.156 -9.727 1 69 724 THR A C 1
ATOM 5462 O O . THR A 1 724 ? -40.781 -18.531 -10.344 1 69 724 THR A O 1
ATOM 5465 N N . SER A 1 725 ? -38.688 -18.812 -9.953 1 60.72 725 SER A N 1
ATOM 5466 C CA . SER A 1 725 ? -38.219 -17.578 -10.602 1 60.72 725 SER A CA 1
ATOM 5467 C C . SER A 1 725 ? -38.219 -17.734 -12.125 1 60.72 725 SER A C 1
ATOM 5469 O O . SER A 1 725 ? -37.875 -18.797 -12.648 1 60.72 725 SER A O 1
ATOM 5471 N N . GLN A 1 726 ? -38.938 -16.859 -12.805 1 52.5 726 GLN A N 1
ATOM 5472 C CA . GLN A 1 726 ? -38.781 -16.562 -14.219 1 52.5 726 GLN A CA 1
ATOM 5473 C C . GLN A 1 726 ? -37.438 -15.93 -14.508 1 52.5 726 GLN A C 1
ATOM 5475 O O . GLN A 1 726 ? -37.156 -14.812 -14.07 1 52.5 726 GLN A O 1
ATOM 5480 N N . ALA A 1 727 ? -36.406 -16.531 -14.648 1 51.66 727 ALA A N 1
ATOM 5481 C CA . ALA A 1 727 ? -34.969 -16.266 -14.922 1 51.66 727 ALA A CA 1
ATOM 5482 C C . ALA A 1 727 ? -34.812 -15.086 -15.867 1 51.66 727 ALA A C 1
ATOM 5484 O O . ALA A 1 727 ? -33.906 -14.258 -15.695 1 51.66 727 ALA A O 1
ATOM 5485 N N . VAL A 1 728 ? -35.688 -14.898 -16.844 1 50.44 728 VAL A N 1
ATOM 5486 C CA . VAL A 1 728 ? -35.5 -14.047 -18.016 1 50.44 728 VAL A CA 1
ATOM 5487 C C . VAL A 1 728 ? -35.656 -12.578 -17.609 1 50.44 728 VAL A C 1
ATOM 5489 O O . VAL A 1 728 ? -34.875 -11.727 -18.062 1 50.44 728 VAL A O 1
ATOM 5492 N N . GLU A 1 729 ? -36.562 -12.211 -16.75 1 52.69 729 GLU A N 1
ATOM 5493 C CA . GLU A 1 729 ? -36.844 -10.812 -16.469 1 52.69 729 GLU A CA 1
ATOM 5494 C C . GLU A 1 729 ? -35.719 -10.164 -15.656 1 52.69 729 GLU A C 1
ATOM 5496 O O . GLU A 1 729 ? -35.406 -8.992 -15.859 1 52.69 729 GLU A O 1
ATOM 5501 N N . GLU A 1 730 ? -35 -10.898 -14.969 1 58.12 730 GLU A N 1
ATOM 5502 C CA . GLU A 1 730 ? -33.969 -10.359 -14.102 1 58.12 730 GLU A CA 1
ATOM 5503 C C . GLU A 1 730 ? -32.688 -10.023 -14.891 1 58.12 730 GLU A C 1
ATOM 5505 O O . GLU A 1 730 ? -32.031 -9.031 -14.602 1 58.12 730 GLU A O 1
ATOM 5510 N N . ASP A 1 731 ? -32.5 -10.742 -15.859 1 59.94 731 ASP A N 1
ATOM 5511 C CA . ASP A 1 731 ? -31.359 -10.453 -16.719 1 59.94 731 ASP A CA 1
ATOM 5512 C C . ASP A 1 731 ? -31.547 -9.109 -17.438 1 59.94 731 ASP A C 1
ATOM 5514 O O . ASP A 1 731 ? -30.578 -8.359 -17.594 1 59.94 731 ASP A O 1
ATOM 5518 N N . GLN A 1 732 ? -32.844 -8.859 -17.734 1 60.66 732 GLN A N 1
ATOM 5519 C CA . GLN A 1 732 ? -33.125 -7.602 -18.406 1 60.66 732 GLN A CA 1
ATOM 5520 C C . GLN A 1 732 ? -32.938 -6.414 -17.469 1 60.66 732 GLN A C 1
ATOM 5522 O O . GLN A 1 732 ? -32.406 -5.367 -17.875 1 60.66 732 GLN A O 1
ATOM 5527 N N . GLU A 1 733 ? -33.281 -6.668 -16.312 1 65.06 733 GLU A N 1
ATOM 5528 C CA . GLU A 1 733 ? -33.156 -5.57 -15.359 1 65.06 733 GLU A CA 1
ATOM 5529 C C . GLU A 1 733 ? -31.703 -5.273 -15.055 1 65.06 733 GLU A C 1
ATOM 5531 O O . GLU A 1 733 ? -31.312 -4.109 -14.93 1 65.06 733 GLU A O 1
ATOM 5536 N N . LEU A 1 734 ? -31 -6.305 -15.047 1 70.06 734 LEU A N 1
ATOM 5537 C CA . LEU A 1 734 ? -29.578 -6.125 -14.781 1 70.06 734 LEU A CA 1
ATOM 5538 C C . LEU A 1 734 ? -28.891 -5.453 -15.969 1 70.06 734 LEU A C 1
ATOM 5540 O O . LEU A 1 734 ? -28.016 -4.598 -15.781 1 70.06 734 LEU A O 1
ATOM 5544 N N . SER A 1 735 ? -29.328 -5.883 -17.094 1 67.56 735 SER A N 1
ATOM 5545 C CA . SER A 1 735 ? -28.766 -5.266 -18.281 1 67.56 735 SER A CA 1
ATOM 5546 C C . SER A 1 735 ? -29.125 -3.785 -18.359 1 67.56 735 SER A C 1
ATOM 5548 O O . SER A 1 735 ? -28.312 -2.967 -18.797 1 67.56 735 SER A O 1
ATOM 5550 N N . GLU A 1 736 ? -30.328 -3.518 -17.906 1 68.5 736 GLU A N 1
ATOM 5551 C CA . GLU A 1 736 ? -30.734 -2.119 -17.891 1 68.5 736 GLU A CA 1
ATOM 5552 C C . GLU A 1 736 ? -29.969 -1.319 -16.859 1 68.5 736 GLU A C 1
ATOM 5554 O O . GLU A 1 736 ? -29.609 -0.161 -17.094 1 68.5 736 GLU A O 1
ATOM 5559 N N . LEU A 1 737 ? -29.719 -1.978 -15.859 1 67.38 737 LEU A N 1
ATOM 5560 C CA . LEU A 1 737 ? -28.922 -1.319 -14.828 1 67.38 737 LEU A CA 1
ATOM 5561 C C . LEU A 1 737 ? -27.516 -1.027 -15.336 1 67.38 737 LEU A C 1
ATOM 5563 O O . LEU A 1 737 ? -26.984 0.068 -15.125 1 67.38 737 LEU A O 1
ATOM 5567 N N . VAL A 1 738 ? -26.969 -1.947 -15.969 1 70.19 738 VAL A N 1
ATOM 5568 C CA . VAL A 1 738 ? -25.625 -1.793 -16.5 1 70.19 738 VAL A CA 1
ATOM 5569 C C . VAL A 1 738 ? -25.609 -0.667 -17.531 1 70.19 738 VAL A C 1
ATOM 5571 O O . VAL A 1 738 ? -24.672 0.134 -17.578 1 70.19 738 VAL A O 1
ATOM 5574 N N . ARG A 1 739 ? -26.641 -0.645 -18.281 1 65.38 739 ARG A N 1
ATOM 5575 C CA . ARG A 1 739 ? -26.766 0.409 -19.281 1 65.38 739 ARG A CA 1
ATOM 5576 C C . ARG A 1 739 ? -26.859 1.781 -18.625 1 65.38 739 ARG A C 1
ATOM 5578 O O . ARG A 1 739 ? -26.219 2.734 -19.062 1 65.38 739 ARG A O 1
ATOM 5585 N N . ARG A 1 740 ? -27.594 1.901 -17.578 1 59.03 740 ARG A N 1
ATOM 5586 C CA . ARG A 1 740 ? -27.781 3.17 -16.891 1 59.03 740 ARG A CA 1
ATOM 5587 C C . ARG A 1 740 ? -26.484 3.617 -16.203 1 59.03 740 ARG A C 1
ATOM 5589 O O . ARG A 1 740 ? -26.125 4.797 -16.25 1 59.03 740 ARG A O 1
ATOM 5596 N N . VAL A 1 741 ? -25.812 2.666 -15.672 1 63.38 741 VAL A N 1
ATOM 5597 C CA . VAL A 1 741 ? -24.578 2.984 -14.961 1 63.38 741 VAL A CA 1
ATOM 5598 C C . VAL A 1 741 ? -23.516 3.432 -15.961 1 63.38 741 VAL A C 1
ATOM 5600 O O . VAL A 1 741 ? -22.734 4.344 -15.672 1 63.38 741 VAL A O 1
ATOM 5603 N N . THR A 1 742 ? -23.5 2.748 -17.031 1 58.59 742 THR A N 1
ATOM 5604 C CA . THR A 1 742 ? -22.531 3.09 -18.078 1 58.59 742 THR A CA 1
ATOM 5605 C C . THR A 1 742 ? -22.844 4.457 -18.672 1 58.59 742 THR A C 1
ATOM 5607 O O . THR A 1 742 ? -21.938 5.246 -18.953 1 58.59 742 THR A O 1
ATOM 5610 N N . MET A 1 743 ? -24.156 4.672 -18.844 1 47.28 743 MET A N 1
ATOM 5611 C CA . MET A 1 743 ? -24.594 5.945 -19.406 1 47.28 743 MET A CA 1
ATOM 5612 C C . MET A 1 743 ? -24.359 7.086 -18.422 1 47.28 743 MET A C 1
ATOM 5614 O O . MET A 1 743 ? -23.969 8.188 -18.828 1 47.28 743 MET A O 1
ATOM 5618 N N . ALA A 1 744 ? -24.656 6.801 -17.25 1 49.25 744 ALA A N 1
ATOM 5619 C CA . ALA A 1 744 ? -24.453 7.832 -16.234 1 49.25 744 ALA A CA 1
ATOM 5620 C C . ALA A 1 744 ? -23 8.281 -16.188 1 49.25 744 ALA A C 1
ATOM 5622 O O . ALA A 1 744 ? -22.719 9.469 -16.062 1 49.25 744 ALA A O 1
ATOM 5623 N N . LYS A 1 745 ? -22.172 7.367 -16.391 1 50.88 745 LYS A N 1
ATOM 5624 C CA . LYS A 1 745 ? -20.766 7.734 -16.438 1 50.88 745 LYS A CA 1
ATOM 5625 C C . LYS A 1 745 ? -20.438 8.531 -17.703 1 50.88 745 LYS A C 1
ATOM 5627 O O . LYS A 1 745 ? -19.656 9.477 -17.672 1 50.88 745 LYS A O 1
ATOM 5632 N N . GLN A 1 746 ? -21.094 8.164 -18.891 1 43.53 746 GLN A N 1
ATOM 5633 C CA . GLN A 1 746 ? -20.891 8.883 -20.141 1 43.53 746 GLN A CA 1
ATOM 5634 C C . GLN A 1 746 ? -21.469 10.297 -20.047 1 43.53 746 GLN A C 1
ATOM 5636 O O . GLN A 1 746 ? -20.875 11.25 -20.562 1 43.53 746 GLN A O 1
ATOM 5641 N N . ILE A 1 747 ? -22.609 10.391 -19.531 1 37.59 747 ILE A N 1
ATOM 5642 C CA . ILE A 1 747 ? -23.219 11.711 -19.359 1 37.59 747 ILE A CA 1
ATOM 5643 C C . ILE A 1 747 ? -22.328 12.57 -18.438 1 37.59 747 ILE A C 1
ATOM 5645 O O . ILE A 1 747 ? -22.141 13.758 -18.703 1 37.59 747 ILE A O 1
ATOM 5649 N N . GLN A 1 748 ? -21.859 11.875 -17.516 1 41.34 748 GLN A N 1
ATOM 5650 C CA . GLN A 1 748 ? -20.922 12.594 -16.641 1 41.34 748 GLN A CA 1
ATOM 5651 C C . GLN A 1 748 ? -19.703 13.07 -17.422 1 41.34 748 GLN A C 1
ATOM 5653 O O . GLN A 1 748 ? -19.234 14.188 -17.219 1 41.34 748 GLN A O 1
ATOM 5658 N N . TYR A 1 749 ? -19.328 12.258 -18.375 1 38.84 749 TYR A N 1
ATOM 5659 C CA . TYR A 1 749 ? -18.219 12.641 -19.234 1 38.84 749 TYR A CA 1
ATOM 5660 C C . TYR A 1 749 ? -18.656 13.672 -20.266 1 38.84 749 TYR A C 1
ATOM 5662 O O . TYR A 1 749 ? -17.906 14.594 -20.594 1 38.84 749 TYR A O 1
ATOM 5670 N N . ALA A 1 750 ? -19.875 13.586 -20.891 1 33 750 ALA A N 1
ATOM 5671 C CA . ALA A 1 750 ? -20.375 14.5 -21.922 1 33 750 ALA A CA 1
ATOM 5672 C C . ALA A 1 750 ? -20.719 15.859 -21.328 1 33 750 ALA A C 1
ATOM 5674 O O . ALA A 1 750 ? -20.531 16.891 -21.969 1 33 750 ALA A O 1
ATOM 5675 N N . THR A 1 751 ? -21.406 15.875 -20.328 1 34.06 751 THR A N 1
ATOM 5676 C CA . THR A 1 751 ? -21.797 17.172 -19.781 1 34.06 751 THR A CA 1
ATOM 5677 C C . THR A 1 751 ? -20.578 17.906 -19.219 1 34.06 751 THR A C 1
ATOM 5679 O O . THR A 1 751 ? -20.688 19.078 -18.844 1 34.06 751 THR A O 1
ATOM 5682 N N . SER A 1 752 ? -19.594 17.25 -19.016 1 31.95 752 SER A N 1
ATOM 5683 C CA . SER A 1 752 ? -18.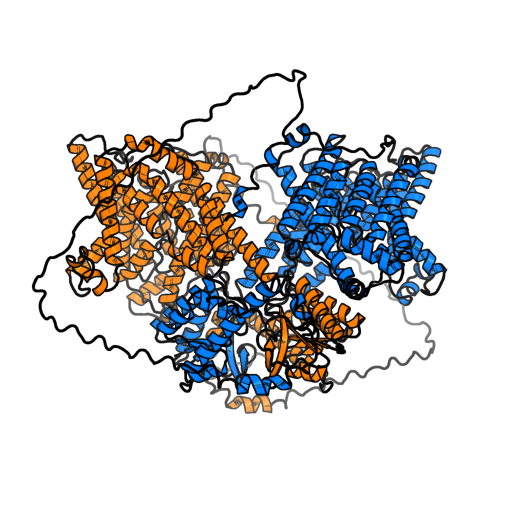375 17.984 -18.688 1 31.95 752 SER A CA 1
ATOM 5684 C C . SER A 1 752 ? -17.844 18.75 -19.891 1 31.95 752 SER A C 1
ATOM 5686 O O . SER A 1 752 ? -16.844 19.453 -19.781 1 31.95 752 SER A O 1
ATOM 5688 N N . SER A 1 753 ? -18.453 18.516 -21.109 1 26.86 753 SER A N 1
ATOM 5689 C CA . SER A 1 753 ? -18.094 19.391 -22.203 1 26.86 753 SER A CA 1
ATOM 5690 C C . SER A 1 753 ? -18.859 20.703 -22.141 1 26.86 753 SER A C 1
ATOM 5692 O O . SER A 1 753 ? -20.078 20.719 -21.922 1 26.86 753 SER A O 1
ATOM 5694 N N . PRO A 1 754 ? -18.281 21.875 -21.906 1 28.06 754 PRO A N 1
ATOM 5695 C CA . PRO A 1 754 ? -18.891 23.203 -21.828 1 28.06 754 PRO A CA 1
ATOM 5696 C C . PRO A 1 754 ? -19.938 23.453 -22.906 1 28.06 754 PRO A C 1
ATOM 5698 O O . PRO A 1 754 ? -20.719 24.406 -22.828 1 28.06 754 PRO A O 1
ATOM 5701 N N . HIS A 1 755 ? -19.859 22.969 -24.172 1 29.06 755 HIS A N 1
ATOM 5702 C CA . HIS A 1 755 ? -20.516 23.656 -25.266 1 29.06 755 HIS A CA 1
ATOM 5703 C C . HIS A 1 755 ? -22.031 23.469 -25.219 1 29.06 755 HIS A C 1
ATOM 5705 O O . HIS A 1 755 ? -22.75 23.938 -26.109 1 29.06 755 HIS A O 1
ATOM 5711 N N . VAL A 1 756 ? -22.531 22.547 -24.594 1 27.41 756 VAL A N 1
ATOM 5712 C CA . VAL A 1 756 ? -23.953 22.5 -24.906 1 27.41 756 VAL A CA 1
ATOM 5713 C C . VAL A 1 756 ? -24.703 23.531 -24.062 1 27.41 756 VAL A C 1
ATOM 5715 O O . VAL A 1 756 ? -25.062 23.25 -22.922 1 27.41 756 VAL A O 1
ATOM 5718 N N . PHE A 1 757 ? -24.094 24.797 -23.922 1 26.23 757 PHE A N 1
ATOM 5719 C CA . PHE A 1 757 ? -24.969 25.875 -23.453 1 26.23 757 PHE A CA 1
ATOM 5720 C C . PHE A 1 757 ? -26.25 25.938 -24.281 1 26.23 757 PHE A C 1
ATOM 5722 O O . PHE A 1 757 ? -26.203 25.953 -25.516 1 26.23 757 PHE A O 1
ATOM 5729 N N . CYS A 1 758 ? -27.312 25.484 -23.781 1 24.83 758 CYS A N 1
ATOM 5730 C CA . CYS A 1 758 ? -28.641 25.766 -24.297 1 24.83 758 CYS A CA 1
ATOM 5731 C C . CYS A 1 758 ? -28.812 27.25 -24.609 1 24.83 758 CYS A C 1
ATOM 5733 O O . CYS A 1 758 ? -28.703 28.094 -23.719 1 24.83 758 CYS A O 1
ATOM 5735 N N . GLN A 1 759 ? -28.344 27.797 -25.75 1 24.53 759 GLN A N 1
ATOM 5736 C CA . GLN A 1 759 ? -28.938 28.984 -26.344 1 24.53 759 GLN A CA 1
ATOM 5737 C C . GLN A 1 759 ? -30.453 28.938 -26.297 1 24.53 759 GLN A C 1
ATOM 5739 O O . GLN A 1 759 ? -31.094 28.281 -27.141 1 24.53 759 GLN A O 1
ATOM 5744 N N . GLY A 1 760 ? -31.047 28.656 -25.156 1 24.91 760 GLY A N 1
ATOM 5745 C CA . GLY A 1 760 ? -32.469 28.984 -25.109 1 24.91 760 GLY A CA 1
ATOM 5746 C C . GLY A 1 760 ? -32.781 30.406 -25.5 1 24.91 760 GLY A C 1
ATOM 5747 O O . GLY A 1 760 ? -32.719 31.312 -24.688 1 24.91 760 GLY A O 1
ATOM 5748 N N . ARG A 1 761 ? -32.25 30.859 -26.672 1 25.14 761 ARG A N 1
ATOM 5749 C CA . ARG A 1 761 ? -33.062 31.906 -27.281 1 25.14 761 ARG A CA 1
ATOM 5750 C C . ARG A 1 761 ? -34.531 31.531 -27.297 1 25.14 761 ARG A C 1
ATOM 5752 O O . ARG A 1 761 ? -34.875 30.359 -27.391 1 25.14 761 ARG A O 1
ATOM 5759 N N . SER A 1 762 ? -35.344 32.375 -26.672 1 24.75 762 SER A N 1
ATOM 5760 C CA . SER A 1 762 ? -36.781 32.406 -26.875 1 24.75 762 SER A CA 1
ATOM 5761 C C . SER A 1 762 ? -37.156 32.219 -28.344 1 24.75 762 SER A C 1
ATOM 5763 O O . SER A 1 762 ? -36.531 32.812 -29.219 1 24.75 762 SER A O 1
ATOM 5765 N N . PRO A 1 763 ? -37.5 31.047 -28.797 1 27.09 763 PRO A N 1
ATOM 5766 C CA . PRO A 1 763 ? -38 30.969 -30.172 1 27.09 763 PRO A CA 1
ATOM 5767 C C . PRO A 1 763 ? -38.875 32.156 -30.547 1 27.09 763 PRO A C 1
ATOM 5769 O O . PRO A 1 763 ? -39.531 32.156 -31.609 1 27.09 763 PRO A O 1
ATOM 5772 N N . PHE A 1 764 ? -39.25 33.031 -29.609 1 24.97 764 PHE A N 1
ATOM 5773 C CA . PHE A 1 764 ? -40.219 33.938 -30.219 1 24.97 764 PHE A CA 1
ATOM 5774 C C . PHE A 1 764 ? -39.562 34.75 -31.312 1 24.97 764 PHE A C 1
ATOM 5776 O O . PHE A 1 764 ? -40.25 35.281 -32.219 1 24.97 764 PHE A O 1
ATOM 5783 N N . GLN A 1 765 ? -38.406 35.438 -31.172 1 22.53 765 GLN A N 1
ATOM 5784 C CA . GLN A 1 765 ? -38.469 36.469 -32.188 1 22.53 765 GLN A CA 1
ATOM 5785 C C . GLN A 1 765 ? -38.094 35.938 -33.562 1 22.53 765 GLN A C 1
ATOM 5787 O O . GLN A 1 765 ? -38.719 36.25 -34.562 1 22.53 765 GLN A O 1
ATOM 5792 N N . ASP A 1 766 ? -36.844 35.75 -34.062 1 23.48 766 ASP A N 1
ATOM 5793 C CA . ASP A 1 766 ? -36.719 35.875 -35.5 1 23.48 766 ASP A CA 1
ATOM 5794 C C . ASP A 1 766 ? -37.125 34.562 -36.219 1 23.48 766 ASP A C 1
ATOM 5796 O O . ASP A 1 766 ? -37.125 33.5 -35.594 1 23.48 766 ASP A O 1
ATOM 5800 N N . GLY A 1 767 ? -37.688 34.469 -37.5 1 24.23 767 GLY A N 1
ATOM 5801 C CA . GLY A 1 767 ? -38.219 33.656 -38.594 1 24.23 767 GLY A CA 1
ATOM 5802 C C . GLY A 1 767 ? -37.344 32.5 -38.969 1 24.23 767 GLY A C 1
ATOM 5803 O O . GLY A 1 767 ? -37.75 31.625 -39.75 1 24.23 767 GLY A O 1
ATOM 5804 N N . ASN A 1 768 ? -35.969 32.688 -39.094 1 24.09 768 ASN A N 1
ATOM 5805 C CA . ASN A 1 768 ? -35.375 31.859 -40.156 1 24.09 768 ASN A CA 1
ATOM 5806 C C . ASN A 1 768 ? -35.344 30.375 -39.75 1 24.09 768 ASN A C 1
ATOM 5808 O O . ASN A 1 768 ? -35.344 30.047 -38.562 1 24.09 768 ASN A O 1
ATOM 5812 N N . PRO A 1 769 ? -35.25 29.344 -40.812 1 24.83 769 PRO A N 1
ATOM 5813 C CA . PRO A 1 769 ? -35.594 27.922 -41 1 24.83 769 PRO A CA 1
ATOM 5814 C C . PRO A 1 769 ? -34.75 27.016 -40.062 1 24.83 769 PRO A C 1
ATOM 5816 O O . PRO A 1 769 ? -33.656 27.406 -39.625 1 24.83 769 PRO A O 1
ATOM 5819 N N . ILE A 1 770 ? -35.375 25.938 -39.469 1 27.19 770 ILE A N 1
ATOM 5820 C CA . ILE A 1 770 ? -35.219 24.797 -38.594 1 27.19 770 ILE A CA 1
ATOM 5821 C C . ILE A 1 770 ? -34.062 23.906 -39.094 1 27.19 770 ILE A C 1
ATOM 5823 O O . ILE A 1 770 ? -34.156 23.359 -40.188 1 27.19 770 ILE A O 1
ATOM 5827 N N . LEU A 1 771 ? -32.781 24.312 -38.938 1 25.75 771 LEU A N 1
ATOM 5828 C CA . LEU A 1 771 ? -31.703 23.484 -39.5 1 25.75 771 LEU A CA 1
ATOM 5829 C C . LEU A 1 771 ? -31.938 22.016 -39.188 1 25.75 771 LEU A C 1
ATOM 5831 O O . LEU A 1 771 ? -32.438 21.672 -38.125 1 25.75 771 LEU A O 1
ATOM 5835 N N . SER A 1 772 ? -31.969 21.125 -40.188 1 23.17 772 SER A N 1
ATOM 5836 C CA . SER A 1 772 ? -32.188 19.703 -40.375 1 23.17 772 SER A CA 1
ATOM 5837 C C . SER A 1 772 ? -31.359 18.875 -39.406 1 23.17 772 SER A C 1
ATOM 5839 O O . SER A 1 772 ? -30.25 19.281 -39.031 1 23.17 772 SER A O 1
ATOM 5841 N N . PRO A 1 773 ? -32 17.859 -38.688 1 24.98 773 PRO A N 1
ATOM 5842 C CA . PRO A 1 773 ? -31.609 16.906 -37.656 1 24.98 773 PRO A CA 1
ATOM 5843 C C . PRO A 1 773 ? -30.359 16.094 -38.031 1 24.98 773 PRO A C 1
ATOM 5845 O O . PRO A 1 773 ? -30.375 15.398 -39.031 1 24.98 773 PRO A O 1
ATOM 5848 N N . THR A 1 774 ? -29.172 16.625 -38.031 1 24.03 774 THR A N 1
ATOM 5849 C CA . THR A 1 774 ? -27.984 15.906 -38.438 1 24.03 774 THR A CA 1
ATOM 5850 C C . THR A 1 774 ? -27.953 14.508 -37.812 1 24.03 774 THR A C 1
ATOM 5852 O O . THR A 1 774 ? -28.172 14.352 -36.625 1 24.03 774 THR A O 1
ATOM 5855 N N . ARG A 1 775 ? -28.047 13.344 -38.625 1 24 775 ARG A N 1
ATOM 5856 C CA . ARG A 1 775 ? -27.984 11.891 -38.531 1 24 775 ARG A CA 1
ATOM 5857 C C . ARG A 1 775 ? -26.734 11.438 -37.781 1 24 775 ARG A C 1
ATOM 5859 O O . ARG A 1 775 ? -25.609 11.625 -38.281 1 24 775 ARG A O 1
ATOM 5866 N N . VAL A 1 776 ? -26.641 11.68 -36.5 1 20.66 776 VAL A N 1
ATOM 5867 C CA . VAL A 1 776 ? -25.484 11.086 -35.844 1 20.66 776 VAL A CA 1
ATOM 5868 C C . VAL A 1 776 ? -25.547 9.562 -35.938 1 20.66 776 VAL A C 1
ATOM 5870 O O . VAL A 1 776 ? -26.547 8.961 -35.531 1 20.66 776 VAL A O 1
ATOM 5873 N N . SER A 1 777 ? -24.984 8.898 -37 1 20.84 777 SER A N 1
ATOM 5874 C CA . SER A 1 777 ? -24.797 7.477 -37.281 1 20.84 777 SER A CA 1
ATOM 5875 C C . SER A 1 777 ? -24.203 6.738 -36.094 1 20.84 777 SER A C 1
ATOM 5877 O O . SER A 1 777 ? -23.109 7.078 -35.625 1 20.84 777 SER A O 1
ATOM 5879 N N . VAL A 1 778 ? -25.031 6.402 -35.125 1 21.52 778 VAL A N 1
ATOM 5880 C CA . VAL A 1 778 ? -24.656 5.285 -34.25 1 21.52 778 VAL A CA 1
ATOM 5881 C C . VAL A 1 778 ? -24.719 3.979 -35.031 1 21.52 778 VAL A C 1
ATOM 5883 O O . VAL A 1 778 ? -25.688 3.713 -35.75 1 21.52 778 VAL A O 1
ATOM 5886 N N . ALA B 1 1 ? 9.961 -2.986 26.328 1 18.81 1 ALA B N 1
ATOM 5887 C CA . ALA B 1 1 ? 11.258 -2.592 26.875 1 18.81 1 ALA B CA 1
ATOM 5888 C C . ALA B 1 1 ? 12.078 -3.814 27.25 1 18.81 1 ALA B C 1
ATOM 5890 O O . ALA B 1 1 ? 13.305 -3.816 27.109 1 18.81 1 ALA B O 1
ATOM 5891 N N . ARG B 1 2 ? 11.359 -4.816 27.891 1 19.25 2 ARG B N 1
ATOM 5892 C CA . ARG B 1 2 ? 11.992 -6.027 28.391 1 19.25 2 ARG B CA 1
ATOM 5893 C C . ARG B 1 2 ? 12.539 -6.879 27.25 1 19.25 2 ARG B C 1
ATOM 5895 O O . ARG B 1 2 ? 13.438 -7.703 27.453 1 19.25 2 ARG B O 1
ATOM 5902 N N . VAL B 1 3 ? 11.82 -6.832 26.062 1 19.64 3 VAL B N 1
ATOM 5903 C CA . VAL B 1 3 ? 12.016 -7.812 25 1 19.64 3 VAL B CA 1
ATOM 5904 C C . VAL B 1 3 ? 13.273 -7.465 24.203 1 19.64 3 VAL B C 1
ATOM 5906 O O . VAL B 1 3 ? 13.523 -8.039 23.141 1 19.64 3 VAL B O 1
ATOM 5909 N N . TYR B 1 4 ? 13.977 -6.328 24.516 1 22.14 4 TYR B N 1
ATOM 5910 C CA . TYR B 1 4 ? 15.156 -5.941 23.75 1 22.14 4 TYR B CA 1
ATOM 5911 C C . TYR B 1 4 ? 16.219 -7.027 23.812 1 22.14 4 TYR B C 1
ATOM 5913 O O . TYR B 1 4 ? 17.094 -7.098 22.953 1 22.14 4 TYR B O 1
ATOM 5921 N N . HIS B 1 5 ? 16.438 -7.652 25.031 1 21.91 5 HIS B N 1
ATOM 5922 C CA . HIS B 1 5 ? 17.688 -8.273 25.422 1 21.91 5 HIS B CA 1
ATOM 5923 C C . HIS B 1 5 ? 17.906 -9.586 24.672 1 21.91 5 HIS B C 1
ATOM 5925 O O . HIS B 1 5 ? 19.047 -10.062 24.562 1 21.91 5 HIS B O 1
ATOM 5931 N N . LEU B 1 6 ? 16.828 -10.398 24.438 1 20.05 6 LEU B N 1
ATOM 5932 C CA . LEU B 1 6 ? 17.172 -11.781 24.125 1 20.05 6 LEU B CA 1
ATOM 5933 C C . LEU B 1 6 ? 17.688 -11.906 22.703 1 20.05 6 LEU B C 1
ATOM 5935 O O . LEU B 1 6 ? 18.531 -12.758 22.406 1 20.05 6 LEU B O 1
ATOM 5939 N N . ALA B 1 7 ? 17.188 -11.125 21.688 1 20.97 7 ALA B N 1
ATOM 5940 C CA . ALA B 1 7 ? 17.328 -11.555 20.297 1 20.97 7 ALA B CA 1
ATOM 5941 C C . ALA B 1 7 ? 18.734 -11.281 19.781 1 20.97 7 ALA B C 1
ATOM 5943 O O . ALA B 1 7 ? 19.031 -11.539 18.609 1 20.97 7 ALA B O 1
ATOM 5944 N N . ARG B 1 8 ? 19.625 -10.516 20.406 1 22.55 8 ARG B N 1
ATOM 5945 C CA . ARG B 1 8 ? 20.953 -10.281 19.844 1 22.55 8 ARG B CA 1
ATOM 5946 C C . ARG B 1 8 ? 21.766 -11.57 19.797 1 22.55 8 ARG B C 1
ATOM 5948 O O . ARG B 1 8 ? 22.938 -11.562 19.438 1 22.55 8 ARG B O 1
ATOM 5955 N N . ILE B 1 9 ? 21.375 -12.672 20.484 1 20.67 9 ILE B N 1
ATOM 5956 C CA . ILE B 1 9 ? 22.375 -13.719 20.641 1 20.67 9 ILE B CA 1
ATOM 5957 C C . ILE B 1 9 ? 22.719 -14.305 19.266 1 20.67 9 ILE B C 1
ATOM 5959 O O . ILE B 1 9 ? 23.891 -14.523 18.969 1 20.67 9 ILE B O 1
ATOM 5963 N N . THR B 1 10 ? 21.797 -14.891 18.516 1 20.77 10 THR B N 1
ATOM 5964 C CA . THR B 1 10 ? 22.203 -16.094 17.797 1 20.77 10 THR B CA 1
ATOM 5965 C C . THR B 1 10 ? 22.938 -15.719 16.516 1 20.77 10 THR B C 1
ATOM 5967 O O . THR B 1 10 ? 23.75 -16.484 16.016 1 20.77 10 THR B O 1
ATOM 5970 N N . LEU B 1 11 ? 22.594 -14.711 15.805 1 20.64 11 LEU B N 1
ATOM 5971 C CA . LEU B 1 11 ? 22.906 -14.914 14.391 1 20.64 11 LEU B CA 1
ATOM 5972 C C . LEU B 1 11 ? 24.375 -14.625 14.117 1 20.64 11 LEU B C 1
ATOM 5974 O O . LEU B 1 11 ? 24.828 -14.766 12.984 1 20.64 11 LEU B O 1
ATOM 5978 N N . VAL B 1 12 ? 25.188 -14.016 14.969 1 20.14 12 VAL B N 1
ATOM 5979 C CA . VAL B 1 12 ? 26.469 -13.633 14.391 1 20.14 12 VAL B CA 1
ATOM 5980 C C . VAL B 1 12 ? 27.359 -14.867 14.219 1 20.14 12 VAL B C 1
ATOM 5982 O O . VAL B 1 12 ? 28.531 -14.75 13.875 1 20.14 12 VAL B O 1
ATOM 5985 N N . ALA B 1 13 ? 26.953 -16.031 14.758 1 18.91 13 ALA B N 1
ATOM 5986 C CA . ALA B 1 13 ? 28.062 -16.984 14.859 1 18.91 13 ALA B CA 1
ATOM 5987 C C . ALA B 1 13 ? 28.578 -17.375 13.477 1 18.91 13 ALA B C 1
ATOM 5989 O O . ALA B 1 13 ? 29.734 -17.812 13.336 1 18.91 13 ALA B O 1
ATOM 5990 N N . VAL B 1 14 ? 27.797 -17.766 12.633 1 19.7 14 VAL B N 1
ATOM 5991 C CA . VAL B 1 14 ? 28.391 -18.812 11.805 1 19.7 14 VAL B CA 1
ATOM 5992 C C . VAL B 1 14 ? 29.391 -18.188 10.828 1 19.7 14 VAL B C 1
ATOM 5994 O O . VAL B 1 14 ? 29.062 -17.938 9.664 1 19.7 14 VAL B O 1
ATOM 5997 N N . GLN B 1 15 ? 30.047 -17.109 11.344 1 17.55 15 GLN B N 1
ATOM 5998 C CA . GLN B 1 15 ? 30.969 -16.641 10.312 1 17.55 15 GLN B CA 1
ATOM 5999 C C . GLN B 1 15 ? 31.938 -17.734 9.891 1 17.55 15 GLN B C 1
ATOM 6001 O O . GLN B 1 15 ? 32.031 -18.078 8.711 1 17.55 15 GLN B O 1
ATOM 6006 N N . SER B 1 16 ? 33.406 -17.484 10.102 1 17.25 16 SER B N 1
ATOM 6007 C CA . SER B 1 16 ? 34.656 -17.656 9.398 1 17.25 16 SER B CA 1
ATOM 6008 C C . SER B 1 16 ? 35.25 -19.047 9.672 1 17.25 16 SER B C 1
ATOM 6010 O O . SER B 1 16 ? 34.969 -19.656 10.703 1 17.25 16 SER B O 1
ATOM 6012 N N . CYS B 1 17 ? 36.281 -19.578 8.82 1 18.03 17 CYS B N 1
ATOM 6013 C CA . CYS B 1 17 ? 36.906 -20.812 8.398 1 18.03 17 CYS B CA 1
ATOM 6014 C C . CYS B 1 17 ? 37.625 -21.484 9.57 1 18.03 17 CYS B C 1
ATOM 6016 O O . CYS B 1 17 ? 37.375 -22.641 9.867 1 18.03 17 CYS B O 1
ATOM 6018 N N . CYS B 1 18 ? 39.125 -21.656 9.477 1 17.53 18 CYS B N 1
ATOM 6019 C CA . CYS B 1 18 ? 40.188 -22.656 9.352 1 17.53 18 CYS B CA 1
ATOM 6020 C C . CYS B 1 18 ? 40.781 -22.969 10.703 1 17.53 18 CYS B C 1
ATOM 6022 O O . CYS B 1 18 ? 40.906 -24.125 11.094 1 17.53 18 CYS B O 1
ATOM 6024 N N . LEU B 1 19 ? 42.312 -22.672 11.039 1 17.56 19 LEU B N 1
ATOM 6025 C CA . LEU B 1 19 ? 43.531 -23.469 11.109 1 17.56 19 LEU B CA 1
ATOM 6026 C C . LEU B 1 19 ? 43.875 -23.781 12.562 1 17.56 19 LEU B C 1
ATOM 6028 O O . LEU B 1 19 ? 44.156 -24.938 12.891 1 17.56 19 LEU B O 1
ATOM 6032 N N . GLN B 1 20 ? 44.844 -23.016 13.359 1 18.34 20 GLN B N 1
ATOM 6033 C CA . GLN B 1 20 ? 46.031 -23.562 14.023 1 18.34 20 GLN B CA 1
ATOM 6034 C C . GLN B 1 20 ? 45.656 -24.188 15.367 1 18.34 20 GLN B C 1
ATOM 6036 O O . GLN B 1 20 ? 44.594 -23.891 15.93 1 18.34 20 GLN B O 1
ATOM 6041 N N . GLY B 1 21 ? 46.688 -24.672 16.344 1 18.45 21 GLY B N 1
ATOM 6042 C CA . GLY B 1 21 ? 47.156 -25.703 17.234 1 18.45 21 GLY B CA 1
ATOM 6043 C C . GLY B 1 21 ? 46.625 -25.594 18.656 1 18.45 21 GLY B C 1
ATOM 6044 O O . GLY B 1 21 ? 46.188 -26.594 19.234 1 18.45 21 GLY B O 1
ATOM 6045 N N . HIS B 1 22 ? 47.062 -24.516 19.531 1 18.33 22 HIS B N 1
ATOM 6046 C CA . HIS B 1 22 ? 47.594 -24.766 20.859 1 18.33 22 HIS B CA 1
ATOM 6047 C C . HIS B 1 22 ? 46.469 -25.062 21.859 1 18.33 22 HIS B C 1
ATOM 6049 O O . HIS B 1 22 ? 45.312 -24.734 21.609 1 18.33 22 HIS B O 1
ATOM 6055 N N . SER B 1 23 ? 46.812 -25.438 23.266 1 17.94 23 SER B N 1
ATOM 6056 C CA . SER B 1 23 ? 46.625 -26.328 24.406 1 17.94 23 SER B CA 1
ATOM 6057 C C . SER B 1 23 ? 45.469 -25.859 25.281 1 17.94 23 SER B C 1
ATOM 6059 O O . SER B 1 23 ? 45.062 -24.703 25.203 1 17.94 23 SER B O 1
ATOM 6061 N N . LEU B 1 24 ? 45.062 -26.766 26.406 1 17.25 24 LEU B N 1
ATOM 6062 C CA . LEU B 1 24 ? 44.125 -27.188 27.422 1 17.25 24 LEU B CA 1
ATOM 6063 C C . LEU B 1 24 ? 44.031 -26.156 28.547 1 17.25 24 LEU B C 1
ATOM 6065 O O . LEU B 1 24 ? 43.25 -26.312 29.484 1 17.25 24 LEU B O 1
ATOM 6069 N N . ALA B 1 25 ? 44.688 -25.062 28.672 1 16.66 25 ALA B N 1
ATOM 6070 C CA . ALA B 1 25 ? 44.969 -24.672 30.062 1 16.66 25 ALA B CA 1
ATOM 6071 C C . ALA B 1 25 ? 43.688 -24.719 30.906 1 16.66 25 ALA B C 1
ATOM 6073 O O . ALA B 1 25 ? 42.594 -24.438 30.422 1 16.66 25 ALA B O 1
ATOM 6074 N N . GLN B 1 26 ? 43.781 -24.984 32.375 1 17.38 26 GLN B N 1
ATOM 6075 C CA . GLN B 1 26 ? 43.688 -25.469 33.781 1 17.38 26 GLN B CA 1
ATOM 6076 C C . GLN B 1 26 ? 42.75 -24.562 34.594 1 17.38 26 GLN B C 1
ATOM 6078 O O . GLN B 1 26 ? 42.125 -25.016 35.531 1 17.38 26 GLN B O 1
ATOM 6083 N N . CYS B 1 27 ? 42.812 -23.125 34.531 1 15.44 27 CYS B N 1
ATOM 6084 C CA . CYS B 1 27 ? 42.906 -22.469 35.812 1 15.44 27 CYS B CA 1
ATOM 6085 C C . CYS B 1 27 ? 41.531 -22.312 36.469 1 15.44 27 CYS B C 1
ATOM 6087 O O . CYS B 1 27 ? 41.438 -22.094 37.656 1 15.44 27 CYS B O 1
ATOM 6089 N N . LEU B 1 28 ? 40.438 -21.875 35.719 1 16.55 28 LEU B N 1
ATOM 6090 C CA . LEU B 1 28 ? 39.656 -21.016 36.594 1 16.55 28 LEU B CA 1
ATOM 6091 C C . LEU B 1 28 ? 38.875 -21.844 37.625 1 16.55 28 LEU B C 1
ATOM 6093 O O . LEU B 1 28 ? 37.938 -22.547 37.281 1 16.55 28 LEU B O 1
ATOM 6097 N N . GLN B 1 29 ? 39.469 -22.328 38.812 1 16.77 29 GLN B N 1
ATOM 6098 C CA . GLN B 1 29 ? 39.125 -23.141 39.969 1 16.77 29 GLN B CA 1
ATOM 6099 C C . GLN B 1 29 ? 38.062 -22.484 40.812 1 16.77 29 GLN B C 1
ATOM 6101 O O . GLN B 1 29 ? 37.219 -23.156 41.406 1 16.77 29 GLN B O 1
ATOM 6106 N N . GLY B 1 30 ? 38.219 -21.125 41.219 1 17.03 30 GLY B N 1
ATOM 6107 C CA . GLY B 1 30 ? 38.188 -20.906 42.656 1 17.03 30 GLY B CA 1
ATOM 6108 C C . GLY B 1 30 ? 36.844 -21.203 43.281 1 17.03 30 GLY B C 1
ATOM 6109 O O . GLY B 1 30 ? 35.844 -21.312 42.562 1 17.03 30 GLY B O 1
ATOM 6110 N N . HIS B 1 31 ? 36.688 -20.797 44.688 1 17.84 31 HIS B N 1
ATOM 6111 C CA . HIS B 1 31 ? 36.25 -21.203 46.031 1 17.84 31 HIS B CA 1
ATOM 6112 C C . HIS B 1 31 ? 34.812 -20.797 46.281 1 17.84 31 HIS B C 1
ATOM 6114 O O . HIS B 1 31 ? 34.25 -19.969 45.562 1 17.84 31 HIS B O 1
ATOM 6120 N N . SER B 1 32 ? 34.25 -21.094 47.625 1 17.95 32 SER B N 1
ATOM 6121 C CA . SER B 1 32 ? 33.156 -21.625 48.438 1 17.95 32 SER B CA 1
ATOM 6122 C C . SER B 1 32 ? 32.312 -20.5 49 1 17.95 32 SER B C 1
ATOM 6124 O O . SER B 1 32 ? 31.406 -20.75 49.812 1 17.95 32 SER B O 1
ATOM 6126 N N . LEU B 1 33 ? 32.25 -19.203 48.531 1 16 33 LEU B N 1
ATOM 6127 C CA . LEU B 1 33 ? 31.953 -18.203 49.562 1 16 33 LEU B CA 1
ATOM 6128 C C . LEU B 1 33 ? 30.594 -18.469 50.188 1 16 33 LEU B C 1
ATOM 6130 O O . LEU B 1 33 ? 29.562 -18.344 49.531 1 16 33 LEU B O 1
ATOM 6134 N N . ALA B 1 34 ? 30.422 -19.438 51.188 1 16.84 34 ALA B N 1
ATOM 6135 C CA . ALA B 1 34 ? 29.391 -19.922 52.125 1 16.84 34 ALA B CA 1
ATOM 6136 C C . ALA B 1 34 ? 28.75 -18.766 52.875 1 16.84 34 ALA B C 1
ATOM 6138 O O . ALA B 1 34 ? 27.531 -18.703 53 1 16.84 34 ALA B O 1
ATOM 6139 N N . GLN B 1 35 ? 29.406 -18.141 53.938 1 15.99 35 GLN B N 1
ATOM 6140 C CA . GLN B 1 35 ? 29.094 -18.141 55.375 1 15.99 35 GLN B CA 1
ATOM 6141 C C . GLN B 1 35 ? 28.219 -16.938 55.75 1 15.99 35 GLN B C 1
ATOM 6143 O O . GLN B 1 35 ? 27.562 -16.953 56.781 1 15.99 35 GLN B O 1
ATOM 6148 N N . CYS B 1 36 ? 28.5 -15.695 55.25 1 15.2 36 CYS B N 1
ATOM 6149 C CA . CYS B 1 36 ? 28.547 -14.758 56.375 1 15.2 36 CYS B CA 1
ATOM 6150 C C . CYS B 1 36 ? 27.172 -14.547 56.969 1 15.2 36 CYS B C 1
ATOM 6152 O O . CYS B 1 36 ? 26.156 -14.781 56.312 1 15.2 36 CYS B O 1
ATOM 6154 N N . LEU B 1 37 ? 26.859 -13.172 57.469 1 15.87 37 LEU B N 1
ATOM 6155 C CA . LEU B 1 37 ? 26.672 -12.609 58.812 1 15.87 37 LEU B CA 1
ATOM 6156 C C . LEU B 1 37 ? 25.188 -12.633 59.188 1 15.87 37 LEU B C 1
ATOM 6158 O O . LEU B 1 37 ? 24.312 -12.711 58.344 1 15.87 37 LEU B O 1
ATOM 6162 N N . GLN B 1 38 ? 24.781 -12.008 60.406 1 16.67 38 GLN B N 1
ATOM 6163 C CA . GLN B 1 38 ? 24.172 -12.016 61.75 1 16.67 38 GLN B CA 1
ATOM 6164 C C . GLN B 1 38 ? 22.781 -11.391 61.719 1 16.67 38 GLN B C 1
ATOM 6166 O O . GLN B 1 38 ? 22.469 -10.625 60.781 1 16.67 38 GLN B O 1
ATOM 6171 N N . GLY B 1 39 ? 21.875 -11.43 62.844 1 17.42 39 GLY B N 1
ATOM 6172 C CA . GLY B 1 39 ? 20.594 -11.727 63.438 1 17.42 39 GLY B CA 1
ATOM 6173 C C . GLY B 1 39 ? 19.688 -10.508 63.562 1 17.42 39 GLY B C 1
ATOM 6174 O O . GLY B 1 39 ? 18.469 -10.641 63.625 1 17.42 39 GLY B O 1
ATOM 6175 N N . HIS B 1 40 ? 20.188 -9.117 63.719 1 17.62 40 HIS B N 1
ATOM 6176 C CA . HIS B 1 40 ? 19.672 -8.422 64.875 1 17.62 40 HIS B CA 1
ATOM 6177 C C . HIS B 1 40 ? 18.266 -7.91 64.625 1 17.62 40 HIS B C 1
ATOM 6179 O O . HIS B 1 40 ? 17.828 -7.766 63.5 1 17.62 40 HIS B O 1
ATOM 6185 N N . SER B 1 41 ? 17.594 -7.305 65.812 1 17.8 41 SER B N 1
ATOM 6186 C CA . SER B 1 41 ? 16.391 -7.199 66.625 1 17.8 41 SER B CA 1
ATOM 6187 C C . SER B 1 41 ? 15.547 -6.004 66.188 1 17.8 41 SER B C 1
ATOM 6189 O O . SER B 1 41 ? 15.992 -4.859 66.312 1 17.8 41 SER B O 1
ATOM 6191 N N . LEU B 1 42 ? 14.984 -5.91 65 1 17 42 LEU B N 1
ATOM 6192 C CA . LEU B 1 42 ? 14.273 -4.727 64.562 1 17 42 LEU B CA 1
ATOM 6193 C C . LEU B 1 42 ? 13.172 -4.336 65.5 1 17 42 LEU B C 1
ATOM 6195 O O . LEU B 1 42 ? 12.273 -5.137 65.812 1 17 42 LEU B O 1
ATOM 6199 N N . VAL B 1 43 ? 13.508 -3.312 66.375 1 17.67 43 VAL B N 1
ATOM 6200 C CA . VAL B 1 43 ? 12.844 -2.664 67.5 1 17.67 43 VAL B CA 1
ATOM 6201 C C . VAL B 1 43 ? 11.484 -2.123 67 1 17.67 43 VAL B C 1
ATOM 6203 O O . VAL B 1 43 ? 11.289 -1.822 65.875 1 17.67 43 VAL B O 1
ATOM 6206 N N . GLN B 1 44 ? 10.445 -1.954 68.062 1 18.45 44 GLN B N 1
ATOM 6207 C CA . GLN B 1 44 ? 9.031 -1.979 68.375 1 18.45 44 GLN B CA 1
ATOM 6208 C C . GLN B 1 44 ? 8.375 -0.623 68.125 1 18.45 44 GLN B C 1
ATOM 6210 O O . GLN B 1 44 ? 7.164 -0.472 68.312 1 18.45 44 GLN B O 1
ATOM 6215 N N . CYS B 1 45 ? 8.852 0.371 67.25 1 17.08 45 CYS B N 1
ATOM 6216 C CA . CYS B 1 45 ? 8.492 1.718 67.688 1 17.08 45 CYS B CA 1
ATOM 6217 C C . CYS B 1 45 ? 6.992 1.948 67.562 1 17.08 45 CYS B C 1
ATOM 6219 O O . CYS B 1 45 ? 6.418 1.737 66.5 1 17.08 45 CYS B O 1
ATOM 6221 N N . SER B 1 46 ? 6.215 2.066 68.75 1 18.47 46 SER B N 1
ATOM 6222 C CA . SER B 1 46 ? 4.836 2.133 69.188 1 18.47 46 SER B CA 1
ATOM 6223 C C . SER B 1 46 ? 4.199 3.473 68.875 1 18.47 46 SER B C 1
ATOM 6225 O O . SER B 1 46 ? 3.107 3.787 69.312 1 18.47 46 SER B O 1
ATOM 6227 N N . VAL B 1 47 ? 4.426 4.203 67.688 1 18.72 47 VAL B N 1
ATOM 6228 C CA . VAL B 1 47 ? 4.121 5.625 67.812 1 18.72 47 VAL B CA 1
ATOM 6229 C C . VAL B 1 47 ? 2.619 5.82 68 1 18.72 47 VAL B C 1
ATOM 6231 O O . VAL B 1 47 ? 1.812 5.199 67.312 1 18.72 47 VAL B O 1
ATOM 6234 N N . SER B 1 48 ? 2.166 6.469 69.125 1 17.91 48 SER B N 1
ATOM 6235 C CA . SER B 1 48 ? 0.946 6.77 69.875 1 17.91 48 SER B CA 1
ATOM 6236 C C . SER B 1 48 ? 0.076 7.773 69.125 1 17.91 48 SER B C 1
ATOM 6238 O O . SER B 1 48 ? 0.516 8.883 68.812 1 17.91 48 SER B O 1
ATOM 6240 N N . CYS B 1 49 ? -0.847 7.367 68.125 1 18.27 49 CYS B N 1
ATOM 6241 C CA . CYS B 1 49 ? -1.763 8.055 67.25 1 18.27 49 CYS B CA 1
ATOM 6242 C C . CYS B 1 49 ? -2.773 8.891 68 1 18.27 49 CYS B C 1
ATOM 6244 O O . CYS B 1 49 ? -3.609 8.344 68.75 1 18.27 49 CYS B O 1
ATOM 6246 N N . ARG B 1 50 ? -2.412 10.047 68.562 1 17.73 50 ARG B N 1
ATOM 6247 C CA . ARG B 1 50 ? -3.305 10.766 69.5 1 17.73 50 ARG B CA 1
ATOM 6248 C C . ARG B 1 50 ? -4.629 11.094 68.812 1 17.73 50 ARG B C 1
ATOM 6250 O O . ARG B 1 50 ? -4.676 11.266 67.562 1 17.73 50 ARG B O 1
ATOM 6257 N N . PRO B 1 51 ? -5.773 11.531 69.562 1 17.73 51 PRO B N 1
ATOM 6258 C CA . PRO B 1 51 ? -7.227 11.375 69.625 1 17.73 51 PRO B CA 1
ATOM 6259 C C . PRO B 1 51 ? -7.984 12.32 68.75 1 17.73 51 PRO B C 1
ATOM 6261 O O . PRO B 1 51 ? -7.391 13.234 68.125 1 17.73 51 PRO B O 1
ATOM 6264 N N . MET B 1 52 ? -9.242 12.891 69.125 1 17.47 52 MET B N 1
ATOM 6265 C CA . MET B 1 52 ? -10.672 12.977 68.875 1 17.47 52 MET B CA 1
ATOM 6266 C C . MET B 1 52 ? -11.039 14.344 68.312 1 17.47 52 MET B C 1
ATOM 6268 O O . MET B 1 52 ? -11.922 14.461 67.5 1 17.47 52 MET B O 1
ATOM 6272 N N . GLU B 1 53 ? -10.641 15.648 68.75 1 17.97 53 GLU B N 1
ATOM 6273 C CA . GLU B 1 53 ? -11.766 16.391 69.312 1 17.97 53 GLU B CA 1
ATOM 6274 C C . GLU B 1 53 ? -12.547 17.125 68.25 1 17.97 53 GLU B C 1
ATOM 6276 O O . GLU B 1 53 ? -13.766 17.25 68.375 1 17.97 53 GLU B O 1
ATOM 6281 N N . SER B 1 54 ? -11.922 17.766 67.25 1 18.72 54 SER B N 1
ATOM 6282 C CA . SER B 1 54 ? -12.32 19.172 67.125 1 18.72 54 SER B CA 1
ATOM 6283 C C . SER B 1 54 ? -13.703 19.297 66.5 1 18.72 54 SER B C 1
ATOM 6285 O O . SER B 1 54 ? -14.18 18.375 65.875 1 18.72 54 SER B O 1
ATOM 6287 N N . PHE B 1 55 ? -14.234 20.656 66.188 1 21.36 55 PHE B N 1
ATOM 6288 C CA . PHE B 1 55 ? -15.383 21.547 66.25 1 21.36 55 PHE B CA 1
ATOM 6289 C C . PHE B 1 55 ? -16.312 21.312 65.062 1 21.36 55 PHE B C 1
ATOM 6291 O O . PHE B 1 55 ? -15.852 21.172 63.906 1 21.36 55 PHE B O 1
ATOM 6298 N N . VAL B 1 56 ? -17.703 21.062 65.188 1 22.11 56 VAL B N 1
ATOM 6299 C CA . VAL B 1 56 ? -18.984 20.5 64.75 1 22.11 56 VAL B CA 1
ATOM 6300 C C . VAL B 1 56 ? -19.688 21.438 63.812 1 22.11 56 VAL B C 1
ATOM 6302 O O . VAL B 1 56 ? -20.797 21.141 63.344 1 22.11 56 VAL B O 1
ATOM 6305 N N . SER B 1 57 ? -19.141 22.734 63.5 1 21.08 57 SER B N 1
ATOM 6306 C CA . SER B 1 57 ? -20.203 23.719 63.25 1 21.08 57 SER B CA 1
ATOM 6307 C C . SER B 1 57 ? -21.125 23.266 62.125 1 21.08 57 SER B C 1
ATOM 6309 O O . SER B 1 57 ? -20.734 22.469 61.281 1 21.08 57 SER B O 1
ATOM 6311 N N . HIS B 1 58 ? -22.453 23.859 62 1 22.28 58 HIS B N 1
ATOM 6312 C CA . HIS B 1 58 ? -23.859 23.594 61.719 1 22.28 58 HIS B CA 1
ATOM 6313 C C . HIS B 1 58 ? -24.156 23.625 60.219 1 22.28 58 HIS B C 1
ATOM 6315 O O . HIS B 1 58 ? -25.312 23.438 59.812 1 22.28 58 HIS B O 1
ATOM 6321 N N . SER B 1 59 ? -23.25 24.312 59.5 1 22.92 59 SER B N 1
ATOM 6322 C CA . SER B 1 59 ? -23.719 25.031 58.312 1 22.92 59 SER B CA 1
ATOM 6323 C C . SER B 1 59 ? -24.438 24.109 57.344 1 22.92 59 SER B C 1
ATOM 6325 O O . SER B 1 59 ? -23.953 23 57.062 1 22.92 59 SER B O 1
ATOM 6327 N N . GLN B 1 60 ? -25.828 24.281 57.156 1 25.08 60 GLN B N 1
ATOM 6328 C CA . GLN B 1 60 ? -26.891 23.5 56.562 1 25.08 60 GLN B CA 1
ATOM 6329 C C . GLN B 1 60 ? -26.531 23.109 55.125 1 25.08 60 GLN B C 1
ATOM 6331 O O . GLN B 1 60 ? -26.328 23.969 54.25 1 25.08 60 GLN B O 1
ATOM 6336 N N . GLY B 1 61 ? -25.75 22.234 54.875 1 23.02 61 GLY B N 1
ATOM 6337 C CA . GLY B 1 61 ? -24.984 21.797 53.719 1 23.02 61 GLY B CA 1
ATOM 6338 C C . GLY B 1 61 ? -25.844 21.375 52.562 1 23.02 61 GLY B C 1
ATOM 6339 O O . GLY B 1 61 ? -26.922 20.797 52.75 1 23.02 61 GLY B O 1
ATOM 6340 N N . PRO B 1 62 ? -25.891 22.266 51.5 1 26.45 62 PRO B N 1
ATOM 6341 C CA . PRO B 1 62 ? -26.891 22.109 50.438 1 26.45 62 PRO B CA 1
ATOM 6342 C C . PRO B 1 62 ? -27.172 20.641 50.094 1 26.45 62 PRO B C 1
ATOM 6344 O O . PRO B 1 62 ? -26.281 19.797 50.281 1 26.45 62 PRO B O 1
ATOM 6347 N N . THR B 1 63 ? -28.422 20.188 50.25 1 23.97 63 THR B N 1
ATOM 6348 C CA . THR B 1 63 ? -28.984 18.844 50.188 1 23.97 63 THR B CA 1
ATOM 6349 C C . THR B 1 63 ? -28.5 18.109 48.969 1 23.97 63 THR B C 1
ATOM 6351 O O . THR B 1 63 ? -28.641 18.594 47.844 1 23.97 63 THR B O 1
ATOM 6354 N N . VAL B 1 64 ? -27.406 17.484 49.062 1 25.25 64 VAL B N 1
ATOM 6355 C CA . VAL B 1 64 ? -26.844 16.594 48.062 1 25.25 64 VAL B CA 1
ATOM 6356 C C . VAL B 1 64 ? -27.922 15.617 47.562 1 25.25 64 VAL B C 1
ATOM 6358 O O . VAL B 1 64 ? -28.422 14.789 48.312 1 25.25 64 VAL B O 1
ATOM 6361 N N . LEU B 1 65 ? -28.922 16.188 46.781 1 24.61 65 LEU B N 1
ATOM 6362 C CA . LEU B 1 65 ? -29.969 15.266 46.344 1 24.61 65 LEU B CA 1
ATOM 6363 C C . LEU B 1 65 ? -29.406 13.867 46.125 1 24.61 65 LEU B C 1
ATOM 6365 O O . LEU B 1 65 ? -28.484 13.688 45.312 1 24.61 65 LEU B O 1
ATOM 6369 N N . GLU B 1 66 ? -29.359 13.078 47.188 1 23.77 66 GLU B N 1
ATOM 6370 C CA . GLU B 1 66 ? -28.984 11.664 47.188 1 23.77 66 GLU B CA 1
ATOM 6371 C C . GLU B 1 66 ? -29.75 10.883 46.125 1 23.77 66 GLU B C 1
ATOM 6373 O O . GLU B 1 66 ? -30.984 10.734 46.219 1 23.77 66 GLU B O 1
ATOM 6378 N N . TYR B 1 67 ? -29.469 11.148 44.938 1 24.81 67 TYR B N 1
ATOM 6379 C CA . TYR B 1 67 ? -30.266 10.375 43.969 1 24.81 67 TYR B CA 1
ATOM 6380 C C . TYR B 1 67 ? -30.391 8.93 44.406 1 24.81 67 TYR B C 1
ATOM 6382 O O . TYR B 1 67 ? -29.406 8.305 44.812 1 24.81 67 TYR B O 1
ATOM 6390 N N . PRO B 1 68 ? -31.484 8.555 45.094 1 23.97 68 PRO B N 1
ATOM 6391 C CA . PRO B 1 68 ? -31.609 7.211 45.656 1 23.97 68 PRO B CA 1
ATOM 6392 C C . PRO B 1 68 ? -30.969 6.133 44.781 1 23.97 68 PRO B C 1
ATOM 6394 O O . PRO B 1 68 ? -30.875 6.293 43.562 1 23.97 68 PRO B O 1
ATOM 6397 N N . GLU B 1 69 ? -30.078 5.434 45.375 1 26.06 69 GLU B N 1
ATOM 6398 C CA . GLU B 1 69 ? -29.422 4.305 44.719 1 26.06 69 GLU B CA 1
ATOM 6399 C C . GLU B 1 69 ? -30.438 3.33 44.156 1 26.06 69 GLU B C 1
ATOM 6401 O O . GLU B 1 69 ? -31.312 2.848 44.844 1 26.06 69 GLU B O 1
ATOM 6406 N N . PRO B 1 70 ? -31.016 3.51 43 1 26.19 70 PRO B N 1
ATOM 6407 C CA . PRO B 1 70 ? -32.125 2.619 42.688 1 26.19 70 PRO B CA 1
ATOM 6408 C C . PRO B 1 70 ? -31.906 1.188 43.188 1 26.19 70 PRO B C 1
ATOM 6410 O O . PRO B 1 70 ? -30.766 0.708 43.156 1 26.19 70 PRO B O 1
ATOM 6413 N N . GLU B 1 71 ? -32.562 0.785 44.281 1 25.61 71 GLU B N 1
ATOM 6414 C CA . GLU B 1 71 ? -32.5 -0.564 44.812 1 25.61 71 GLU B CA 1
ATOM 6415 C C . GLU B 1 71 ? -32.375 -1.609 43.719 1 25.61 71 GLU B C 1
ATOM 6417 O O . GLU B 1 71 ? -33.156 -1.623 42.75 1 25.61 71 GLU B O 1
ATOM 6422 N N . SER B 1 72 ? -31.234 -2.01 43.531 1 26.62 72 SER B N 1
ATOM 6423 C CA . SER B 1 72 ? -30.953 -3.025 42.5 1 26.62 72 SER B CA 1
ATOM 6424 C C . SER B 1 72 ? -31.844 -4.25 42.688 1 26.62 72 SER B C 1
ATOM 6426 O O . SER B 1 72 ? -31.844 -4.863 43.781 1 26.62 72 SER B O 1
ATOM 6428 N N . PRO B 1 73 ? -33.125 -4.234 42.344 1 26.59 73 PRO B N 1
ATOM 6429 C CA . PRO B 1 73 ? -33.969 -5.379 42.688 1 26.59 73 PRO B CA 1
ATOM 6430 C C . PRO B 1 73 ? -33.188 -6.688 42.75 1 26.59 73 PRO B C 1
ATOM 6432 O O . PRO B 1 73 ? -32.312 -6.918 41.906 1 26.59 73 PRO B O 1
ATOM 6435 N N . GLU B 1 74 ? -33 -7.23 43.969 1 27.62 74 GLU B N 1
ATOM 6436 C CA . GLU B 1 74 ? -32.469 -8.562 44.219 1 27.62 74 GLU B CA 1
ATOM 6437 C C . GLU B 1 74 ? -33.219 -9.617 43.406 1 27.62 74 GLU B C 1
ATOM 6439 O O . GLU B 1 74 ? -34.375 -9.953 43.75 1 27.62 74 GLU B O 1
ATOM 6444 N N . ILE B 1 75 ? -33.25 -9.547 42.156 1 27.41 75 ILE B N 1
ATOM 6445 C CA . ILE B 1 75 ? -33.969 -10.586 41.438 1 27.41 75 ILE B CA 1
ATOM 6446 C C . ILE B 1 75 ? -33.594 -11.961 42 1 27.41 75 ILE B C 1
ATOM 6448 O O . ILE B 1 75 ? -32.406 -12.336 41.969 1 27.41 75 ILE B O 1
ATOM 6452 N N . SER B 1 76 ? -34.25 -12.344 43.062 1 23.39 76 SER B N 1
ATOM 6453 C CA . SER B 1 76 ? -34.125 -13.641 43.719 1 23.39 76 SER B CA 1
ATOM 6454 C C . SER B 1 76 ? -33.875 -14.75 42.719 1 23.39 76 SER B C 1
ATOM 6456 O O . SER B 1 76 ? -34.438 -14.719 41.625 1 23.39 76 SER B O 1
ATOM 6458 N N . PRO B 1 77 ? -32.875 -15.523 43 1 26.5 77 PRO B N 1
ATOM 6459 C CA . PRO B 1 77 ? -32.406 -16.516 42.031 1 26.5 77 PRO B CA 1
ATOM 6460 C C . PRO B 1 77 ? -33.5 -17.516 41.625 1 26.5 77 PRO B C 1
ATOM 6462 O O . PRO B 1 77 ? -33.281 -18.375 40.781 1 26.5 77 PRO B O 1
ATOM 6465 N N . GLN B 1 78 ? -34.469 -17.578 42.562 1 24.7 78 GLN B N 1
ATOM 6466 C CA . GLN B 1 78 ? -35.406 -18.703 42.469 1 24.7 78 GLN B CA 1
ATOM 6467 C C . GLN B 1 78 ? -36.281 -18.578 41.219 1 24.7 78 GLN B C 1
ATOM 6469 O O . GLN B 1 78 ? -36.656 -19.594 40.625 1 24.7 78 GLN B O 1
ATOM 6474 N N . GLU B 1 79 ? -37 -17.453 41.312 1 24.16 79 GLU B N 1
ATOM 6475 C CA . GLU B 1 79 ? -38.094 -17.469 40.344 1 24.16 79 GLU B CA 1
ATOM 6476 C C . GLU B 1 79 ? -37.594 -17.438 38.906 1 24.16 79 GLU B C 1
ATOM 6478 O O . GLU B 1 79 ? -38.375 -17.359 37.969 1 24.16 79 GLU B O 1
ATOM 6483 N N . ILE B 1 80 ? -36.5 -16.922 38.844 1 23.39 80 ILE B N 1
ATOM 6484 C CA . ILE B 1 80 ? -36.125 -16.938 37.469 1 23.39 80 ILE B CA 1
ATOM 6485 C C . ILE B 1 80 ? -36.031 -18.391 36.969 1 23.39 80 ILE B C 1
ATOM 6487 O O . ILE B 1 80 ? -35.219 -18.703 36.094 1 23.39 80 ILE B O 1
ATOM 6491 N N . PRO B 1 81 ? -36.562 -19.188 37.844 1 25.73 81 PRO B N 1
ATOM 6492 C CA . PRO B 1 81 ? -36.5 -20.641 37.594 1 25.73 81 PRO B CA 1
ATOM 6493 C C . PRO B 1 81 ? -37.156 -21.047 36.281 1 25.73 81 PRO B C 1
ATOM 6495 O O . PRO B 1 81 ? -36.812 -22.078 35.719 1 25.73 81 PRO B O 1
ATOM 6498 N N . GLY B 1 82 ? -38.375 -20.5 36.188 1 22.89 82 GLY B N 1
ATOM 6499 C CA . GLY B 1 82 ? -39.219 -21.047 35.156 1 22.89 82 GLY B CA 1
ATOM 6500 C C . GLY B 1 82 ? -38.656 -20.906 33.781 1 22.89 82 GLY B C 1
ATOM 6501 O O . GLY B 1 82 ? -38.906 -21.75 32.906 1 22.89 82 GLY B O 1
ATOM 6502 N N . LEU B 1 83 ? -38.375 -19.641 33.562 1 23.14 83 LEU B N 1
ATOM 6503 C CA . LEU B 1 83 ? -38.094 -19.469 32.156 1 23.14 83 LEU B CA 1
ATOM 6504 C C . LEU B 1 83 ? -36.875 -20.266 31.719 1 23.14 83 LEU B C 1
ATOM 6506 O O . LEU B 1 83 ? -36.75 -20.641 30.547 1 23.14 83 LEU B O 1
ATOM 6510 N N . VAL B 1 84 ? -36 -20.516 32.594 1 26.7 84 VAL B N 1
ATOM 6511 C CA . VAL B 1 84 ? -34.906 -21.453 32.406 1 26.7 84 VAL B CA 1
ATOM 6512 C C . VAL B 1 84 ? -35.438 -22.875 32.344 1 26.7 84 VAL B C 1
ATOM 6514 O O . VAL B 1 84 ? -34.875 -23.734 31.688 1 26.7 84 VAL B O 1
ATOM 6517 N N . GLY B 1 85 ? -36.344 -23.234 33.156 1 25.97 85 GLY B N 1
ATOM 6518 C CA . GLY B 1 85 ? -36.969 -24.531 33.344 1 25.97 85 GLY B CA 1
ATOM 6519 C C . GLY B 1 85 ? -37.812 -24.969 32.156 1 25.97 85 GLY B C 1
ATOM 6520 O O . GLY B 1 85 ? -37.906 -26.156 31.859 1 25.97 85 GLY B O 1
ATOM 6521 N N . GLN B 1 86 ? -38.844 -24.234 31.859 1 26.17 86 GLN B N 1
ATOM 6522 C CA . GLN B 1 86 ? -39.625 -24.641 30.703 1 26.17 86 GLN B CA 1
ATOM 6523 C C . GLN B 1 86 ? -38.812 -24.562 29.422 1 26.17 86 GLN B C 1
ATOM 6525 O O . GLN B 1 86 ? -39.188 -25.094 28.375 1 26.17 86 GLN B O 1
ATOM 6530 N N . LEU B 1 87 ? -37.969 -23.625 29.375 1 26.06 87 LEU B N 1
ATOM 6531 C CA . LEU B 1 87 ? -37.188 -23.719 28.156 1 26.06 87 LEU B CA 1
ATOM 6532 C C . LEU B 1 87 ? -36.219 -24.906 28.234 1 26.06 87 LEU B C 1
ATOM 6534 O O . LEU B 1 87 ? -35.375 -25.094 27.344 1 26.06 87 LEU B O 1
ATOM 6538 N N . SER B 1 88 ? -36 -25.562 29.297 1 25 88 SER B N 1
ATOM 6539 C CA . SER B 1 88 ? -35.156 -26.703 29.672 1 25 88 SER B CA 1
ATOM 6540 C C . SER B 1 88 ? -35.625 -27.969 28.984 1 25 88 SER B C 1
ATOM 6542 O O . SER B 1 88 ? -34.875 -28.953 28.891 1 25 88 SER B O 1
ATOM 6544 N N . PRO B 1 89 ? -36.844 -28.25 29.203 1 28.22 89 PRO B N 1
ATOM 6545 C CA . PRO B 1 89 ? -37.094 -29.641 28.812 1 28.22 89 PRO B CA 1
ATOM 6546 C C . PRO B 1 89 ? -36.656 -29.938 27.375 1 28.22 89 PRO B C 1
ATOM 6548 O O . PRO B 1 89 ? -36.156 -31.016 27.094 1 28.22 89 PRO B O 1
ATOM 6551 N N . GLY B 1 90 ? -37.344 -29.266 26.469 1 25.34 90 GLY B N 1
ATOM 6552 C CA . GLY B 1 90 ? -37.156 -29.594 25.062 1 25.34 90 GLY B CA 1
ATOM 6553 C C . GLY B 1 90 ? -35.844 -29.141 24.484 1 25.34 90 GLY B C 1
ATOM 6554 O O . GLY B 1 90 ? -35.625 -29.203 23.281 1 25.34 90 GLY B O 1
ATOM 6555 N N . LEU B 1 91 ? -35.094 -28.312 25.062 1 27.02 91 LEU B N 1
ATOM 6556 C CA . LEU B 1 91 ? -33.719 -27.953 24.719 1 27.02 91 LEU B CA 1
ATOM 6557 C C . LEU B 1 91 ? -32.812 -29.188 24.719 1 27.02 91 LEU B C 1
ATOM 6559 O O . LEU B 1 91 ? -31.656 -29.125 24.297 1 27.02 91 LEU B O 1
ATOM 6563 N N . ASP B 1 92 ? -32.812 -30.172 25.531 1 27.72 92 ASP B N 1
ATOM 6564 C CA . ASP B 1 92 ? -32.156 -31.484 25.656 1 27.72 92 ASP B CA 1
ATOM 6565 C C . ASP B 1 92 ? -32.312 -32.281 24.375 1 27.72 92 ASP B C 1
ATOM 6567 O O . ASP B 1 92 ? -31.422 -33.094 24.047 1 27.72 92 ASP B O 1
ATOM 6571 N N . GLU B 1 93 ? -33.469 -32.5 23.938 1 26.64 93 GLU B N 1
ATOM 6572 C CA . GLU B 1 93 ? -33.656 -33.219 22.672 1 26.64 93 GLU B CA 1
ATOM 6573 C C . GLU B 1 93 ? -33.125 -32.406 21.5 1 26.64 93 GLU B C 1
ATOM 6575 O O . GLU B 1 93 ? -33.469 -32.688 20.344 1 26.64 93 GLU B O 1
ATOM 6580 N N . LEU B 1 94 ? -33.031 -31.062 21.766 1 28.11 94 LEU B N 1
ATOM 6581 C CA . LEU B 1 94 ? -32.312 -30.516 20.609 1 28.11 94 LEU B CA 1
ATOM 6582 C C . LEU B 1 94 ? -31.016 -31.25 20.359 1 28.11 94 LEU B C 1
ATOM 6584 O O . LEU B 1 94 ? -30.172 -31.344 21.25 1 28.11 94 LEU B O 1
ATOM 6588 N N . GLY B 1 95 ? -31.016 -32.25 19.625 1 26.44 95 GLY B N 1
ATOM 6589 C CA . GLY B 1 95 ? -29.969 -33.188 19.297 1 26.44 95 GLY B CA 1
ATOM 6590 C C . GLY B 1 95 ? -28.578 -32.562 19.375 1 26.44 95 GLY B C 1
ATOM 6591 O O . GLY B 1 95 ? -28.422 -31.359 19.391 1 26.44 95 GLY B O 1
ATOM 6592 N N . ASN B 1 96 ? -27.547 -33.312 19.891 1 27.81 96 ASN B N 1
ATOM 6593 C CA . ASN B 1 96 ? -26.094 -33.188 19.938 1 27.81 96 ASN B CA 1
ATOM 6594 C C . ASN B 1 96 ? -25.594 -32.281 18.828 1 27.81 96 ASN B C 1
ATOM 6596 O O . ASN B 1 96 ? -24.812 -32.719 17.969 1 27.81 96 ASN B O 1
ATOM 6600 N N . ASP B 1 97 ? -26.5 -31.594 18.266 1 29.05 97 ASP B N 1
ATOM 6601 C CA . ASP B 1 97 ? -26.047 -30.828 17.094 1 29.05 97 ASP B CA 1
ATOM 6602 C C . ASP B 1 97 ? -24.906 -29.891 17.469 1 29.05 97 ASP B C 1
ATOM 6604 O O . ASP B 1 97 ? -25.078 -28.984 18.281 1 29.05 97 ASP B O 1
ATOM 6608 N N . GLN B 1 98 ? -23.641 -30.438 17.625 1 30.08 98 GLN B N 1
ATOM 6609 C CA . GLN B 1 98 ? -22.312 -29.828 17.656 1 30.08 98 GLN B CA 1
ATOM 6610 C C . GLN B 1 98 ? -22.344 -28.422 17.078 1 30.08 98 GLN B C 1
ATOM 6612 O O . GLN B 1 98 ? -23.125 -28.125 16.172 1 30.08 98 GLN B O 1
ATOM 6617 N N . PRO B 1 99 ? -22.109 -27.484 17.984 1 34.91 99 PRO B N 1
ATOM 6618 C CA . PRO B 1 99 ? -22 -26.156 17.375 1 34.91 99 PRO B CA 1
ATOM 6619 C C . PRO B 1 99 ? -21.562 -26.203 15.922 1 34.91 99 PRO B C 1
ATOM 6621 O O . PRO B 1 99 ? -20.812 -27.109 15.523 1 34.91 99 PRO B O 1
ATOM 6624 N N . PRO B 1 100 ? -22.391 -25.766 15.047 1 33.19 100 PRO B N 1
ATOM 6625 C CA . PRO B 1 100 ? -22.109 -25.969 13.617 1 33.19 100 PRO B CA 1
ATOM 6626 C C . PRO B 1 100 ? -20.641 -25.766 13.273 1 33.19 100 PRO B C 1
ATOM 6628 O O . PRO B 1 100 ? -19.938 -25.031 13.961 1 33.19 100 PRO B O 1
ATOM 6631 N N . ALA B 1 101 ? -19.953 -26.703 12.703 1 34.94 101 ALA B N 1
ATOM 6632 C CA . ALA B 1 101 ? -18.641 -26.859 12.094 1 34.94 101 ALA B CA 1
ATOM 6633 C C . ALA B 1 101 ? -18.141 -25.531 11.516 1 34.94 101 ALA B C 1
ATOM 6635 O O . ALA B 1 101 ? -17.016 -25.438 11.031 1 34.94 101 ALA B O 1
ATOM 6636 N N . TRP B 1 102 ? -19.016 -24.562 11.391 1 36.56 102 TRP B N 1
ATOM 6637 C CA . TRP B 1 102 ? -18.594 -23.312 10.75 1 36.56 102 TRP B CA 1
ATOM 6638 C C . TRP B 1 102 ? -17.656 -22.531 11.648 1 36.56 102 TRP B C 1
ATOM 6640 O O . TRP B 1 102 ? -16.984 -21.594 11.195 1 36.56 102 TRP B O 1
ATOM 6650 N N . THR B 1 103 ? -17.844 -22.672 12.945 1 40.03 103 THR B N 1
ATOM 6651 C CA . THR B 1 103 ? -17.031 -21.859 13.844 1 40.03 103 THR B CA 1
ATOM 6652 C C . THR B 1 103 ? -15.539 -22.094 13.578 1 40.03 103 THR B C 1
ATOM 6654 O O . THR B 1 103 ? -14.711 -21.234 13.867 1 40.03 103 THR B O 1
ATOM 6657 N N . SER B 1 104 ? -15.266 -23.359 13.125 1 42.47 104 SER B N 1
ATOM 6658 C CA . SER B 1 104 ? -13.875 -23.703 12.844 1 42.47 104 SER B CA 1
ATOM 6659 C C . SER B 1 104 ? -13.359 -22.922 11.633 1 42.47 104 SER B C 1
ATOM 6661 O O . SER B 1 104 ? -12.164 -22.938 11.336 1 42.47 104 SER B O 1
ATOM 6663 N N . HIS B 1 105 ? -14.336 -22.406 10.875 1 43.09 105 HIS B N 1
ATOM 6664 C CA . HIS B 1 105 ? -14.031 -21.781 9.594 1 43.09 105 HIS B CA 1
ATOM 6665 C C . HIS B 1 105 ? -13.102 -20.594 9.773 1 43.09 105 HIS B C 1
ATOM 6667 O O . HIS B 1 105 ? -12.344 -20.25 8.859 1 43.09 105 HIS B O 1
ATOM 6673 N N . TYR B 1 106 ? -13.312 -19.969 10.906 1 42.09 106 TYR B N 1
ATOM 6674 C CA . TYR B 1 106 ? -12.672 -18.672 11.062 1 42.09 106 TYR B CA 1
ATOM 6675 C C . TYR B 1 106 ? -11.375 -18.797 11.852 1 42.09 106 TYR B C 1
ATOM 6677 O O . TYR B 1 106 ? -10.727 -17.781 12.148 1 42.09 106 TYR B O 1
ATOM 6685 N N . ARG B 1 107 ? -11.008 -20.047 12.172 1 41.06 107 ARG B N 1
ATOM 6686 C CA . ARG B 1 107 ? -9.984 -20.141 13.203 1 41.06 107 ARG B CA 1
ATOM 6687 C C . ARG B 1 107 ? -8.586 -20.016 12.602 1 41.06 107 ARG B C 1
ATOM 6689 O O . ARG B 1 107 ? -8.234 -20.75 11.672 1 41.06 107 ARG B O 1
ATOM 6696 N N . GLU B 1 108 ? -8.062 -18.906 12.711 1 49.47 108 GLU B N 1
ATOM 6697 C CA . GLU B 1 108 ? -6.633 -18.891 12.43 1 49.47 108 GLU B CA 1
ATOM 6698 C C . GLU B 1 108 ? -5.875 -19.844 13.344 1 49.47 108 GLU B C 1
ATOM 6700 O O . GLU B 1 108 ? -6.039 -19.812 14.562 1 49.47 108 GLU B O 1
ATOM 6705 N N . LYS B 1 109 ? -5.477 -21.016 12.984 1 49.72 109 LYS B N 1
ATOM 6706 C CA . LYS B 1 109 ? -4.777 -22.047 13.734 1 49.72 109 LYS B CA 1
ATOM 6707 C C . LYS B 1 109 ? -3.451 -21.547 14.281 1 49.72 109 LYS B C 1
ATOM 6709 O O . LYS B 1 109 ? -2.656 -20.953 13.547 1 49.72 109 LYS B O 1
ATOM 6714 N N . GLY B 1 110 ? -3.334 -21.25 15.656 1 55.28 110 GLY B N 1
ATOM 6715 C CA . GLY B 1 110 ? -2.047 -20.969 16.281 1 55.28 110 GLY B CA 1
ATOM 6716 C C . GLY B 1 110 ? -0.997 -22.016 15.953 1 55.28 110 GLY B C 1
ATOM 6717 O O . GLY B 1 110 ? -1.286 -23.016 15.281 1 55.28 110 GLY B O 1
ATOM 6718 N N . TRP B 1 111 ? 0.327 -21.75 16.25 1 60.5 111 TRP B N 1
ATOM 6719 C CA . TRP B 1 111 ? 1.457 -22.641 15.992 1 60.5 111 TRP B CA 1
ATOM 6720 C C . TRP B 1 111 ? 1.404 -23.859 16.906 1 60.5 111 TRP B C 1
ATOM 6722 O O . TRP B 1 111 ? 1.285 -23.734 18.125 1 60.5 111 TRP B O 1
ATOM 6732 N N . THR B 1 112 ? 0.955 -24.969 16.516 1 63.56 112 THR B N 1
ATOM 6733 C CA . THR B 1 112 ? 1.158 -26.219 17.234 1 63.56 112 THR B CA 1
ATOM 6734 C C . THR B 1 112 ? 2.305 -27.016 16.625 1 63.56 112 THR B C 1
ATOM 6736 O O . THR B 1 112 ? 2.67 -26.797 15.461 1 63.56 112 THR B O 1
ATOM 6739 N N . LEU B 1 113 ? 3.086 -27.672 17.5 1 62.22 113 LEU B N 1
ATOM 6740 C CA . LEU B 1 113 ? 4.176 -28.516 17 1 62.22 113 LEU B CA 1
ATOM 6741 C C . LEU B 1 113 ? 3.732 -29.328 15.797 1 62.22 113 LEU B C 1
ATOM 6743 O O . LEU B 1 113 ? 4.504 -29.531 14.859 1 62.22 113 LEU B O 1
ATOM 6747 N N . SER B 1 114 ? 2.592 -29.766 15.828 1 66.75 114 SER B N 1
ATOM 6748 C CA . SER B 1 114 ? 2.059 -30.531 14.711 1 66.75 114 SER B CA 1
ATOM 6749 C C . SER B 1 114 ? 1.866 -29.656 13.477 1 66.75 114 SER B C 1
ATOM 6751 O O . SER B 1 114 ? 1.908 -30.156 12.344 1 66.75 114 SER B O 1
ATOM 6753 N N . SER B 1 115 ? 1.816 -28.438 13.805 1 74.75 115 SER B N 1
ATOM 6754 C CA . SER B 1 115 ? 1.645 -27.547 12.664 1 74.75 115 SER B CA 1
ATOM 6755 C C . SER B 1 115 ? 2.98 -27.234 11.992 1 74.75 115 SER B C 1
ATOM 6757 O O . SER B 1 115 ? 3.031 -26.969 10.797 1 74.75 115 SER B O 1
ATOM 6759 N N . LEU B 1 116 ? 4.039 -27.516 12.75 1 80.19 116 LEU B N 1
ATOM 6760 C CA . LEU B 1 116 ? 5.355 -27.203 12.203 1 80.19 116 LEU B CA 1
ATOM 6761 C C . LEU B 1 116 ? 5.922 -28.391 11.43 1 80.19 116 LEU B C 1
ATOM 6763 O O . LEU B 1 116 ? 6.762 -28.219 10.547 1 80.19 116 LEU B O 1
ATOM 6767 N N . PHE B 1 117 ? 5.438 -29.672 11.812 1 88.19 117 PHE B N 1
ATOM 6768 C CA . PHE B 1 117 ? 5.887 -30.875 11.125 1 88.19 117 PHE B CA 1
ATOM 6769 C C . PHE B 1 117 ? 4.703 -31.656 10.57 1 88.19 117 PHE B C 1
ATOM 6771 O O . PHE B 1 117 ? 4.363 -32.719 11.078 1 88.19 117 PHE B O 1
ATOM 6778 N N . PRO B 1 118 ? 4.266 -31.266 9.414 1 88.88 118 PRO B N 1
ATOM 6779 C CA . PRO B 1 118 ? 3.068 -31.891 8.844 1 88.88 118 PRO B CA 1
ATOM 6780 C C . PRO B 1 118 ? 3.256 -33.375 8.562 1 88.88 118 PRO B C 1
ATOM 6782 O O . PRO B 1 118 ? 2.283 -34.125 8.562 1 88.88 118 PRO B O 1
ATOM 6785 N N . ALA B 1 119 ? 4.465 -33.875 8.375 1 90.69 119 ALA B N 1
ATOM 6786 C CA . ALA B 1 119 ? 4.719 -35.281 8.07 1 90.69 119 ALA B CA 1
ATOM 6787 C C . ALA B 1 119 ? 4.277 -36.188 9.219 1 90.69 119 ALA B C 1
ATOM 6789 O O . ALA B 1 119 ? 3.898 -37.344 9.008 1 90.69 119 ALA B O 1
ATOM 6790 N N . LEU B 1 120 ? 4.266 -35.656 10.367 1 87.19 120 LEU B N 1
ATOM 6791 C CA . LEU B 1 120 ? 3.871 -36.438 11.547 1 87.19 120 LEU B CA 1
ATOM 6792 C C . LEU B 1 120 ? 2.363 -36.656 11.578 1 87.19 120 LEU B C 1
ATOM 6794 O O . LEU B 1 120 ? 1.875 -37.562 12.266 1 87.19 120 LEU B O 1
ATOM 6798 N N . VAL B 1 121 ? 1.69 -35.875 10.805 1 85.31 121 VAL B N 1
ATOM 6799 C CA . VAL B 1 121 ? 0.236 -35.969 10.789 1 85.31 121 VAL B CA 1
ATOM 6800 C C . VAL B 1 121 ? -0.209 -36.75 9.555 1 85.31 121 VAL B C 1
ATOM 6802 O O . VAL B 1 121 ? -0.954 -37.75 9.664 1 85.31 121 VAL B O 1
ATOM 6805 N N . TRP B 1 122 ? 0.322 -36.375 8.359 1 86.5 122 TRP B N 1
ATOM 6806 C CA . TRP B 1 122 ? -0.233 -37 7.152 1 86.5 122 TRP B CA 1
ATOM 6807 C C . TRP B 1 122 ? 0.356 -38.375 6.918 1 86.5 122 TRP B C 1
ATOM 6809 O O . TRP B 1 122 ? -0.301 -39.25 6.344 1 86.5 122 TRP B O 1
ATOM 6819 N N . MET B 1 123 ? 1.594 -38.719 7.379 1 89.88 123 MET B N 1
ATOM 6820 C CA . MET B 1 123 ? 2.215 -40 7.102 1 89.88 123 MET B CA 1
ATOM 6821 C C . MET B 1 123 ? 1.479 -41.125 7.824 1 89.88 123 MET B C 1
ATOM 6823 O O . MET B 1 123 ? 1.157 -42.156 7.223 1 89.88 123 MET B O 1
ATOM 6827 N N . PRO B 1 124 ? 1.232 -40.938 9.164 1 88.19 124 PRO B N 1
ATOM 6828 C CA . PRO B 1 124 ? 0.45 -41.969 9.828 1 88.19 124 PRO B CA 1
ATOM 6829 C C . PRO B 1 124 ? -0.958 -42.125 9.258 1 88.19 124 PRO B C 1
ATOM 6831 O O . PRO B 1 124 ? -1.481 -43.219 9.164 1 88.19 124 PRO B O 1
ATOM 6834 N N . SER B 1 125 ? -1.52 -41.031 8.938 1 88.62 125 SER B N 1
ATOM 6835 C CA . SER B 1 125 ? -2.834 -41.062 8.305 1 88.62 125 SER B CA 1
ATOM 6836 C C . SER B 1 125 ? -2.775 -41.781 6.961 1 88.62 125 SER B C 1
ATOM 6838 O O . SER B 1 125 ? -3.695 -42.531 6.613 1 88.62 125 SER B O 1
ATOM 6840 N N . TYR B 1 126 ? -1.735 -41.531 6.215 1 91.19 126 TYR B N 1
ATOM 6841 C CA . TYR B 1 126 ? -1.503 -42.188 4.926 1 91.19 126 TYR B CA 1
ATOM 6842 C C . TYR B 1 126 ? -1.396 -43.688 5.09 1 91.19 126 TYR B C 1
ATOM 6844 O O . TYR B 1 126 ? -2.035 -44.438 4.352 1 91.19 126 TYR B O 1
ATOM 6852 N N . VAL B 1 127 ? -0.688 -44.156 6.098 1 90.56 127 VAL B N 1
ATOM 6853 C CA . VAL B 1 127 ? -0.474 -45.562 6.332 1 90.56 127 VAL B CA 1
ATOM 6854 C C . VAL B 1 127 ? -1.771 -46.219 6.816 1 90.56 127 VAL B C 1
ATOM 6856 O O . VAL B 1 127 ? -2.113 -47.312 6.398 1 90.56 127 VAL B O 1
ATOM 6859 N N . ARG B 1 128 ? -2.496 -45.5 7.621 1 90.31 128 ARG B N 1
ATOM 6860 C CA . ARG B 1 128 ? -3.764 -46.031 8.133 1 90.31 128 ARG B CA 1
ATOM 6861 C C . ARG B 1 128 ? -4.777 -46.188 7.004 1 90.31 128 ARG B C 1
ATOM 6863 O O . ARG B 1 128 ? -5.504 -47.188 6.957 1 90.31 128 ARG B O 1
ATOM 6870 N N . CYS B 1 129 ? -4.762 -45.281 6.152 1 87.38 129 CYS B N 1
ATOM 6871 C CA . CYS B 1 129 ? -5.734 -45.312 5.062 1 87.38 129 CYS B CA 1
ATOM 6872 C C . CYS B 1 129 ? -5.41 -46.406 4.062 1 87.38 129 CYS B C 1
ATOM 6874 O O . CYS B 1 129 ? -6.312 -47.094 3.57 1 87.38 129 CYS B O 1
ATOM 6876 N N . ILE B 1 130 ? -4.145 -46.594 3.74 1 87.38 130 ILE B N 1
ATOM 6877 C CA . ILE B 1 130 ? -3.738 -47.656 2.795 1 87.38 130 ILE B CA 1
ATOM 6878 C C . ILE B 1 130 ? -4.027 -49.031 3.383 1 87.38 130 ILE B C 1
ATOM 6880 O O . ILE B 1 130 ? -4.34 -49.969 2.652 1 87.38 130 ILE B O 1
ATOM 6884 N N . ARG B 1 131 ? -4.027 -49.125 4.75 1 88.69 131 ARG B N 1
ATOM 6885 C CA . ARG B 1 131 ? -4.301 -50.375 5.434 1 88.69 131 ARG B CA 1
ATOM 6886 C C . ARG B 1 131 ? -5.801 -50.562 5.637 1 88.69 131 ARG B C 1
ATOM 6888 O O . ARG B 1 131 ? -6.234 -51.625 6.125 1 88.69 131 ARG B O 1
ATOM 6895 N N . GLY B 1 132 ? -6.574 -49.594 5.234 1 81.88 132 GLY B N 1
ATOM 6896 C CA . GLY B 1 132 ? -8.023 -49.688 5.32 1 81.88 132 GLY B CA 1
ATOM 6897 C C . GLY B 1 132 ? -8.562 -49.375 6.703 1 81.88 132 GLY B C 1
ATOM 6898 O O . GLY B 1 132 ? -9.656 -49.812 7.062 1 81.88 132 GLY B O 1
ATOM 6899 N N . ARG B 1 133 ? -7.91 -48.688 7.656 1 81.62 133 ARG B N 1
ATOM 6900 C CA . ARG B 1 133 ? -8.336 -48.375 9.016 1 81.62 133 ARG B CA 1
ATOM 6901 C C . ARG B 1 133 ? -8.555 -46.875 9.211 1 81.62 133 ARG B C 1
ATOM 6903 O O . ARG B 1 133 ? -8.133 -46.312 10.211 1 81.62 133 ARG B O 1
ATOM 6910 N N . ASP B 1 134 ? -9.078 -46.312 8.211 1 81.25 134 ASP B N 1
ATOM 6911 C CA . ASP B 1 134 ? -9.188 -44.875 8.25 1 81.25 134 ASP B CA 1
ATOM 6912 C C . ASP B 1 134 ? -10.211 -44.406 9.297 1 81.25 134 ASP B C 1
ATOM 6914 O O . ASP B 1 134 ? -11.211 -45.094 9.523 1 81.25 134 ASP B O 1
ATOM 6918 N N . THR B 1 135 ? -9.844 -43.406 10.102 1 79.81 135 THR B N 1
ATOM 6919 C CA . THR B 1 135 ? -10.719 -42.812 11.102 1 79.81 135 THR B CA 1
ATOM 6920 C C . THR B 1 135 ? -11.57 -41.719 10.484 1 79.81 135 THR B C 1
ATOM 6922 O O . THR B 1 135 ? -11.359 -41.344 9.328 1 79.81 135 THR B O 1
ATOM 6925 N N . GLU B 1 136 ? -12.578 -41.188 11.18 1 76.31 136 GLU B N 1
ATOM 6926 C CA . GLU B 1 136 ? -13.445 -40.125 10.719 1 76.31 136 GLU B CA 1
ATOM 6927 C C . GLU B 1 136 ? -12.656 -38.812 10.539 1 76.31 136 GLU B C 1
ATOM 6929 O O . GLU B 1 136 ? -12.961 -38.031 9.641 1 76.31 136 GLU B O 1
ATOM 6934 N N . ALA B 1 137 ? -11.688 -38.688 11.344 1 73.94 137 ALA B N 1
ATOM 6935 C CA . ALA B 1 137 ? -10.836 -37.5 11.234 1 73.94 137 ALA B CA 1
ATOM 6936 C C . ALA B 1 137 ? -10.016 -37.531 9.945 1 73.94 137 ALA B C 1
ATOM 6938 O O . ALA B 1 137 ? -9.797 -36.5 9.328 1 73.94 137 ALA B O 1
ATOM 6939 N N . ASP B 1 138 ? -9.625 -38.719 9.578 1 80.31 138 ASP B N 1
ATOM 6940 C CA . ASP B 1 138 ? -8.867 -38.875 8.336 1 80.31 138 ASP B CA 1
ATOM 6941 C C . ASP B 1 138 ? -9.734 -38.562 7.121 1 80.31 138 ASP B C 1
ATOM 6943 O O . ASP B 1 138 ? -9.281 -37.906 6.176 1 80.31 138 ASP B O 1
ATOM 6947 N N . LYS B 1 139 ? -10.969 -38.969 7.234 1 75.5 139 LYS B N 1
ATOM 6948 C CA . LYS B 1 139 ? -11.883 -38.75 6.117 1 75.5 139 LYS B CA 1
ATOM 6949 C C . LYS B 1 139 ? -12.195 -37.281 5.938 1 75.5 139 LYS B C 1
ATOM 6951 O O . LYS B 1 139 ? -12.289 -36.781 4.809 1 75.5 139 LYS B O 1
ATOM 6956 N N . SER B 1 140 ? -12.258 -36.656 6.996 1 71.62 140 SER B N 1
ATOM 6957 C CA . SER B 1 140 ? -12.539 -35.219 6.934 1 71.62 140 SER B CA 1
ATOM 6958 C C . SER B 1 140 ? -11.344 -34.438 6.391 1 71.62 140 SER B C 1
ATOM 6960 O O . SER B 1 140 ? -11.516 -33.438 5.676 1 71.62 140 SER B O 1
ATOM 6962 N N . ALA B 1 141 ? -10.188 -34.906 6.652 1 73.56 141 ALA B N 1
ATOM 6963 C CA . ALA B 1 141 ? -8.961 -34.219 6.242 1 73.56 141 ALA B CA 1
ATOM 6964 C C . ALA B 1 141 ? -8.648 -34.5 4.773 1 73.56 141 ALA B C 1
ATOM 6966 O O . ALA B 1 141 ? -8.047 -33.656 4.094 1 73.56 141 ALA B O 1
ATOM 6967 N N . MET B 1 142 ? -9.039 -35.625 4.293 1 79.62 142 MET B N 1
ATOM 6968 C CA . MET B 1 142 ? -8.703 -36.062 2.936 1 79.62 142 MET B CA 1
ATOM 6969 C C . MET B 1 142 ? -9.578 -35.344 1.912 1 79.62 142 MET B C 1
ATOM 6971 O O . MET B 1 142 ? -9.203 -35.219 0.747 1 79.62 142 MET B O 1
ATOM 6975 N N . GLY B 1 143 ? -10.617 -34.781 2.346 1 76.38 143 GLY B N 1
ATOM 6976 C CA . GLY B 1 143 ? -11.539 -34.188 1.382 1 76.38 143 GLY B CA 1
ATOM 6977 C C . GLY B 1 143 ? -12.016 -35.188 0.344 1 76.38 143 GLY B C 1
ATOM 6978 O O . GLY B 1 143 ? -12.469 -36.281 0.688 1 76.38 143 GLY B O 1
ATOM 6979 N N . LEU B 1 144 ? -11.852 -34.812 -0.942 1 78.56 144 LEU B N 1
ATOM 6980 C CA . LEU B 1 144 ? -12.297 -35.688 -2.023 1 78.56 144 LEU B CA 1
ATOM 6981 C C . LEU B 1 144 ? -11.125 -36.469 -2.598 1 78.56 144 LEU B C 1
ATOM 6983 O O . LEU B 1 144 ? -11.32 -37.344 -3.455 1 78.56 144 LEU B O 1
ATOM 6987 N N . LEU B 1 145 ? -9.977 -36.219 -2.082 1 88.5 145 LEU B N 1
ATOM 6988 C CA . LEU B 1 145 ? -8.758 -36.844 -2.564 1 88.5 145 LEU B CA 1
ATOM 6989 C C . LEU B 1 145 ? -8.312 -37.969 -1.611 1 88.5 145 LEU B C 1
ATOM 6991 O O . LEU B 1 145 ? -7.578 -37.688 -0.657 1 88.5 145 LEU B O 1
ATOM 6995 N N . THR B 1 146 ? -8.633 -39.094 -1.964 1 88.62 146 THR B N 1
ATOM 6996 C CA . THR B 1 146 ? -8.281 -40.219 -1.114 1 88.62 146 THR B CA 1
ATOM 6997 C C . THR B 1 146 ? -6.828 -40.656 -1.341 1 88.62 146 THR B C 1
ATOM 6999 O O . THR B 1 146 ? -6.324 -40.562 -2.463 1 88.62 146 THR B O 1
ATOM 7002 N N . TYR B 1 147 ? -6.223 -41.156 -0.353 1 92.06 147 TYR B N 1
ATOM 7003 C CA . TYR B 1 147 ? -4.828 -41.562 -0.435 1 92.06 147 TYR B CA 1
ATOM 7004 C C . TYR B 1 147 ? -4.688 -42.844 -1.283 1 92.06 147 TYR B C 1
ATOM 7006 O O . TYR B 1 147 ? -5.539 -43.719 -1.23 1 92.06 147 TYR B O 1
ATOM 7014 N N . SER B 1 148 ? -3.674 -42.844 -2.182 1 92.38 148 SER B N 1
ATOM 7015 C CA . SER B 1 148 ? -3.393 -44 -3.029 1 92.38 148 SER B CA 1
ATOM 7016 C C . SER B 1 148 ? -1.893 -44.188 -3.225 1 92.38 148 SER B C 1
ATOM 7018 O O . SER B 1 148 ? -1.22 -43.344 -3.791 1 92.38 148 SER B O 1
ATOM 7020 N N . LEU B 1 149 ? -1.35 -45.344 -2.775 1 93.56 149 LEU B N 1
ATOM 7021 C CA . LEU B 1 149 ? 0.07 -45.625 -2.947 1 93.56 149 LEU B CA 1
ATOM 7022 C C . LEU B 1 149 ? 0.404 -45.844 -4.418 1 93.56 149 LEU B C 1
ATOM 7024 O O . LEU B 1 149 ? 1.445 -45.406 -4.898 1 93.56 149 LEU B O 1
ATOM 7028 N N . LYS B 1 150 ? -0.435 -46.594 -5.098 1 92.38 150 LYS B N 1
ATOM 7029 C CA . LYS B 1 150 ? -0.233 -46.812 -6.523 1 92.38 150 LYS B CA 1
ATOM 7030 C C . LYS B 1 150 ? -0.205 -45.5 -7.297 1 92.38 150 LYS B C 1
ATOM 7032 O O . LYS B 1 150 ? 0.658 -45.281 -8.148 1 92.38 150 LYS B O 1
ATOM 7037 N N . GLY B 1 151 ? -1.104 -44.656 -6.98 1 93.06 151 GLY B N 1
ATOM 7038 C CA . GLY B 1 151 ? -1.154 -43.375 -7.629 1 93.06 151 GLY B CA 1
ATOM 7039 C C . GLY B 1 151 ? 0.077 -42.531 -7.363 1 93.06 151 GLY B C 1
ATOM 7040 O O . GLY B 1 151 ? 0.634 -41.906 -8.281 1 93.06 151 GLY B O 1
ATOM 7041 N N . ASP B 1 152 ? 0.458 -42.531 -6.129 1 95.81 152 ASP B N 1
ATOM 7042 C CA . ASP B 1 152 ? 1.608 -41.719 -5.742 1 95.81 152 ASP B CA 1
ATOM 7043 C C . ASP B 1 152 ? 2.895 -42.25 -6.367 1 95.81 152 ASP B C 1
ATOM 7045 O O . ASP B 1 152 ? 3.779 -41.5 -6.738 1 95.81 152 ASP B O 1
ATOM 7049 N N . VAL B 1 153 ? 2.98 -43.562 -6.523 1 94.94 153 VAL B N 1
ATOM 7050 C CA . VAL B 1 153 ? 4.18 -44.156 -7.098 1 94.94 153 VAL B CA 1
ATOM 7051 C C . VAL B 1 153 ? 4.238 -43.844 -8.594 1 94.94 153 VAL B C 1
ATOM 7053 O O . VAL B 1 153 ? 5.281 -43.438 -9.117 1 94.94 153 VAL B O 1
ATOM 7056 N N . ILE B 1 154 ? 3.174 -44.031 -9.266 1 92.06 154 ILE B N 1
ATOM 7057 C CA . ILE B 1 154 ? 3.127 -43.781 -10.695 1 92.06 154 ILE B CA 1
ATOM 7058 C C . ILE B 1 154 ? 3.385 -42.281 -10.969 1 92.06 154 ILE B C 1
ATOM 7060 O O . ILE B 1 154 ? 4.141 -41.938 -11.883 1 92.06 154 ILE B O 1
ATOM 7064 N N . SER B 1 155 ? 2.707 -41.531 -10.211 1 94.69 155 SER B N 1
ATOM 7065 C CA . SER B 1 155 ? 2.902 -40.094 -10.344 1 94.69 155 SER B CA 1
ATOM 7066 C C . SER B 1 155 ? 4.352 -39.688 -10.07 1 94.69 155 SER B C 1
ATOM 7068 O O . SER B 1 155 ? 4.941 -38.906 -10.828 1 94.69 155 SER B O 1
ATOM 7070 N N . GLY B 1 156 ? 4.934 -40.156 -9.023 1 95.56 156 GLY B N 1
ATOM 7071 C CA . GLY B 1 156 ? 6.312 -39.844 -8.68 1 95.56 156 GLY B CA 1
ATOM 7072 C C . GLY B 1 156 ? 7.301 -40.281 -9.742 1 95.56 156 GLY B C 1
ATOM 7073 O O . GLY B 1 156 ? 8.258 -39.562 -10.031 1 95.56 156 GLY B O 1
ATOM 7074 N N . LEU B 1 157 ? 7.059 -41.438 -10.297 1 93.06 157 LEU B N 1
ATOM 7075 C CA . LEU B 1 157 ? 7.922 -41.938 -11.367 1 93.06 157 LEU B CA 1
ATOM 7076 C C . LEU B 1 157 ? 7.82 -41.062 -12.609 1 93.06 157 LEU B C 1
ATOM 7078 O O . LEU B 1 157 ? 8.836 -40.719 -13.219 1 93.06 157 LEU B O 1
ATOM 7082 N N . THR B 1 158 ? 6.617 -40.75 -12.914 1 90.31 158 THR B N 1
ATOM 7083 C CA . THR B 1 158 ? 6.387 -39.906 -14.102 1 90.31 158 THR B CA 1
ATOM 7084 C C . THR B 1 158 ? 6.988 -38.531 -13.93 1 90.31 158 THR B C 1
ATOM 7086 O O . THR B 1 158 ? 7.703 -38.031 -14.805 1 90.31 158 THR B O 1
ATOM 7089 N N . VAL B 1 159 ? 6.672 -37.906 -12.82 1 93.69 159 VAL B N 1
ATOM 7090 C CA . VAL B 1 159 ? 7.164 -36.562 -12.547 1 93.69 159 VAL B CA 1
ATOM 7091 C C . VAL B 1 159 ? 8.688 -36.594 -12.414 1 93.69 159 VAL B C 1
ATOM 7093 O O . VAL B 1 159 ? 9.367 -35.656 -12.828 1 93.69 159 VAL B O 1
ATOM 7096 N N . GLY B 1 160 ? 9.203 -37.625 -11.773 1 93.62 160 GLY B N 1
ATOM 7097 C CA . GLY B 1 160 ? 10.648 -37.75 -11.68 1 93.62 160 GLY B CA 1
ATOM 7098 C C . GLY B 1 160 ? 11.328 -37.812 -13.031 1 93.62 160 GLY B C 1
ATOM 7099 O O . GLY B 1 160 ? 12.359 -37.188 -13.242 1 93.62 160 GLY B O 1
ATOM 7100 N N . CYS B 1 161 ? 10.766 -38.531 -13.914 1 88.44 161 CYS B N 1
ATOM 7101 C CA . CYS B 1 161 ? 11.297 -38.625 -15.266 1 88.44 161 CYS B CA 1
ATOM 7102 C C . CYS B 1 161 ? 11.234 -37.312 -16 1 88.44 161 CYS B C 1
ATOM 7104 O O . CYS B 1 161 ? 12.102 -37 -16.812 1 88.44 161 CYS B O 1
ATOM 7106 N N . MET B 1 162 ? 10.227 -36.594 -15.711 1 87.88 162 MET B N 1
ATOM 7107 C CA . MET B 1 162 ? 10.086 -35.25 -16.281 1 87.88 162 MET B CA 1
ATOM 7108 C C . MET B 1 162 ? 11.109 -34.281 -15.688 1 87.88 162 MET B C 1
ATOM 7110 O O . MET B 1 162 ? 11.656 -33.438 -16.391 1 87.88 162 MET B O 1
ATOM 7114 N N . LEU B 1 163 ? 11.344 -34.438 -14.469 1 92.12 163 LEU B N 1
ATOM 7115 C CA . LEU B 1 163 ? 12.172 -33.531 -13.688 1 92.12 163 LEU B CA 1
ATOM 7116 C C . LEU B 1 163 ? 13.641 -33.688 -14.07 1 92.12 163 LEU B C 1
ATOM 7118 O O . LEU B 1 163 ? 14.391 -32.688 -14.047 1 92.12 163 LEU B O 1
ATOM 7122 N N . VAL B 1 164 ? 14.094 -34.781 -14.43 1 90.25 164 VAL B N 1
ATOM 7123 C CA . VAL B 1 164 ? 15.5 -35.031 -14.68 1 90.25 164 VAL B CA 1
ATOM 7124 C C . VAL B 1 164 ? 15.992 -34.188 -15.852 1 90.25 164 VAL B C 1
ATOM 7126 O O . VAL B 1 164 ? 16.953 -33.438 -15.711 1 90.25 164 VAL B O 1
ATOM 7129 N N . PRO B 1 165 ? 15.305 -34.25 -17 1 88.19 165 PRO B N 1
ATOM 7130 C CA . PRO B 1 165 ? 15.758 -33.375 -18.062 1 88.19 165 PRO B CA 1
ATOM 7131 C C . PRO B 1 165 ? 15.531 -31.906 -17.75 1 88.19 165 PRO B C 1
ATOM 7133 O O . PRO B 1 165 ? 16.344 -31.047 -18.109 1 88.19 165 PRO B O 1
ATOM 7136 N N . GLN B 1 166 ? 14.492 -31.594 -17.094 1 89.62 166 GLN B N 1
ATOM 7137 C CA . GLN B 1 166 ? 14.141 -30.219 -16.797 1 89.62 166 GLN B CA 1
ATOM 7138 C C . GLN B 1 166 ? 15.164 -29.578 -15.852 1 89.62 166 GLN B C 1
ATOM 7140 O O . GLN B 1 166 ? 15.508 -28.406 -15.992 1 89.62 166 GLN B O 1
ATOM 7145 N N . CYS B 1 167 ? 15.547 -30.328 -14.852 1 92.12 167 CYS B N 1
ATOM 7146 C CA . CYS B 1 167 ? 16.469 -29.734 -13.891 1 92.12 167 CYS B CA 1
ATOM 7147 C C . CYS B 1 167 ? 17.812 -29.406 -14.555 1 92.12 167 CYS B C 1
ATOM 7149 O O . CYS B 1 167 ? 18.469 -28.438 -14.188 1 92.12 167 CYS B O 1
ATOM 7151 N N . LEU B 1 168 ? 18.219 -30.219 -15.562 1 89.25 168 LEU B N 1
ATOM 7152 C CA . LEU B 1 168 ? 19.422 -29.906 -16.328 1 89.25 168 LEU B CA 1
ATOM 7153 C C . LEU B 1 168 ? 19.234 -28.641 -17.156 1 89.25 168 LEU B C 1
ATOM 7155 O O . LEU B 1 168 ? 20.109 -27.766 -17.141 1 89.25 168 LEU B O 1
ATOM 7159 N N . ALA B 1 169 ? 18.141 -28.578 -17.781 1 90.31 169 ALA B N 1
ATOM 7160 C CA . ALA B 1 169 ? 17.828 -27.422 -18.625 1 90.31 169 ALA B CA 1
ATOM 7161 C C . ALA B 1 169 ? 17.781 -26.141 -17.797 1 90.31 169 ALA B C 1
ATOM 7163 O O . ALA B 1 169 ? 18.297 -25.109 -18.219 1 90.31 169 ALA B O 1
ATOM 7164 N N . PHE B 1 170 ? 17.234 -26.172 -16.672 1 93.69 170 PHE B N 1
ATOM 7165 C CA . PHE B 1 170 ? 17.031 -24.969 -15.875 1 93.69 170 PHE B CA 1
ATOM 7166 C C . PHE B 1 170 ? 18.312 -24.547 -15.18 1 93.69 170 PHE B C 1
ATOM 7168 O O . PHE B 1 170 ? 18.547 -23.359 -14.945 1 93.69 170 PHE B O 1
ATOM 7175 N N . ALA B 1 171 ? 19.156 -25.516 -14.898 1 92.75 171 ALA B N 1
ATOM 7176 C CA . ALA B 1 171 ? 20.5 -25.156 -14.438 1 92.75 171 ALA B CA 1
ATOM 7177 C C . ALA B 1 171 ? 21.266 -24.375 -15.508 1 92.75 171 ALA B C 1
ATOM 7179 O O . ALA B 1 171 ? 21.969 -23.422 -15.195 1 92.75 171 ALA B O 1
ATOM 7180 N N . LEU B 1 172 ? 21.109 -24.859 -16.703 1 89.94 172 LEU B N 1
ATOM 7181 C CA . LEU B 1 172 ? 21.703 -24.156 -17.844 1 89.94 172 LEU B CA 1
ATOM 7182 C C . LEU B 1 172 ? 21.172 -22.734 -17.938 1 89.94 172 LEU B C 1
ATOM 7184 O O . LEU B 1 172 ? 21.938 -21.797 -18.156 1 89.94 172 LEU B O 1
ATOM 7188 N N . LEU B 1 173 ? 19.922 -22.594 -17.734 1 90.62 173 LEU B N 1
ATOM 7189 C CA . LEU B 1 173 ? 19.281 -21.281 -17.797 1 90.62 173 LEU B CA 1
ATOM 7190 C C . LEU B 1 173 ? 19.844 -20.359 -16.719 1 90.62 173 LEU B C 1
ATOM 7192 O O . LEU B 1 173 ? 20.016 -19.172 -16.953 1 90.62 173 LEU B O 1
ATOM 7196 N N . ALA B 1 174 ? 20.125 -20.906 -15.594 1 92.88 174 ALA B N 1
ATOM 7197 C CA . ALA B 1 174 ? 20.688 -20.141 -14.484 1 92.88 174 ALA B CA 1
ATOM 7198 C C . ALA B 1 174 ? 22.172 -19.859 -14.703 1 92.88 174 ALA B C 1
ATOM 7200 O O . ALA B 1 174 ? 22.766 -19.062 -13.969 1 92.88 174 ALA B O 1
ATOM 7201 N N . GLY B 1 175 ? 22.734 -20.469 -15.719 1 90.06 175 GLY B N 1
ATOM 7202 C CA . GLY B 1 175 ? 24.156 -20.328 -15.984 1 90.06 175 GLY B CA 1
ATOM 7203 C C . GLY B 1 175 ? 25.031 -21.109 -15.023 1 90.06 175 GLY B C 1
ATOM 7204 O O . GLY B 1 175 ? 26.141 -20.688 -14.695 1 90.06 175 GLY B O 1
ATOM 7205 N N . LEU B 1 176 ? 24.484 -22.156 -14.531 1 91.69 176 LEU B N 1
ATOM 7206 C CA . LEU B 1 176 ? 25.188 -22.984 -13.555 1 91.69 176 LEU B CA 1
ATOM 7207 C C . LEU B 1 176 ? 25.594 -24.328 -14.164 1 91.69 176 LEU B C 1
ATOM 7209 O O . LEU B 1 176 ? 25.078 -24.719 -15.211 1 91.69 176 LEU B O 1
ATOM 7213 N N . PRO B 1 177 ? 26.562 -24.922 -13.508 1 88.69 177 PRO B N 1
ATOM 7214 C CA . PRO B 1 177 ? 26.859 -26.281 -13.969 1 88.69 177 PRO B CA 1
ATOM 7215 C C . PRO B 1 177 ? 25.641 -27.203 -13.883 1 88.69 177 PRO B C 1
ATOM 7217 O O . PRO B 1 177 ? 24.859 -27.109 -12.93 1 88.69 177 PRO B O 1
ATOM 7220 N N . LEU B 1 178 ? 25.453 -28.031 -14.805 1 87.81 178 LEU B N 1
ATOM 7221 C CA . LEU B 1 178 ? 24.25 -28.859 -14.969 1 87.81 178 LEU B CA 1
ATOM 7222 C C . LEU B 1 178 ? 24.031 -29.719 -13.727 1 87.81 178 LEU B C 1
ATOM 7224 O O . LEU B 1 178 ? 22.875 -30.016 -13.383 1 87.81 178 LEU B O 1
ATOM 7228 N N . GLN B 1 179 ? 25.094 -30.047 -12.984 1 85.69 179 GLN B N 1
ATOM 7229 C CA . GLN B 1 179 ? 24.969 -30.906 -11.812 1 85.69 179 GLN B CA 1
ATOM 7230 C C . GLN B 1 179 ? 24.172 -30.219 -10.711 1 85.69 179 GLN B C 1
ATOM 7232 O O . GLN B 1 179 ? 23.531 -30.875 -9.891 1 85.69 179 GLN B O 1
ATOM 7237 N N . THR B 1 180 ? 24.219 -28.891 -10.695 1 90.06 180 THR B N 1
ATOM 7238 C CA . THR B 1 180 ? 23.484 -28.141 -9.68 1 90.06 180 THR B CA 1
ATOM 7239 C C . THR B 1 180 ? 21.984 -28.359 -9.82 1 90.06 180 THR B C 1
ATOM 7241 O O . THR B 1 180 ? 21.234 -28.203 -8.852 1 90.06 180 THR B O 1
ATOM 7244 N N . GLY B 1 181 ? 21.578 -28.656 -11.047 1 91.56 181 GLY B N 1
ATOM 7245 C CA . GLY B 1 181 ? 20.172 -29 -11.25 1 91.56 181 GLY B CA 1
ATOM 7246 C C . GLY B 1 181 ? 19.734 -30.203 -10.445 1 91.56 181 GLY B C 1
ATOM 7247 O O . GLY B 1 181 ? 18.625 -30.219 -9.891 1 91.56 181 GLY B O 1
ATOM 7248 N N . PHE B 1 182 ? 20.594 -31.188 -10.383 1 90.12 182 PHE B N 1
ATOM 7249 C CA . PHE B 1 182 ? 20.297 -32.375 -9.602 1 90.12 182 PHE B CA 1
ATOM 7250 C C . PHE B 1 182 ? 20.281 -32.062 -8.109 1 90.12 182 PHE B C 1
ATOM 7252 O O . PHE B 1 182 ? 19.422 -32.562 -7.379 1 90.12 182 PHE B O 1
ATOM 7259 N N . TYR B 1 183 ? 21.188 -31.219 -7.715 1 91 183 TYR B N 1
ATOM 7260 C CA . TYR B 1 183 ? 21.234 -30.828 -6.309 1 91 183 TYR B CA 1
ATOM 7261 C C . TYR B 1 183 ? 19.953 -30.156 -5.879 1 91 183 TYR B C 1
ATOM 7263 O O . TYR B 1 183 ? 19.453 -30.391 -4.777 1 91 183 TYR B O 1
ATOM 7271 N N . SER B 1 184 ? 19.422 -29.375 -6.766 1 95 184 SER B N 1
ATOM 7272 C CA . SER B 1 184 ? 18.203 -28.609 -6.477 1 95 184 SER B CA 1
ATOM 7273 C C . SER B 1 184 ? 16.953 -29.484 -6.645 1 95 184 SER B C 1
ATOM 7275 O O . SER B 1 184 ? 15.844 -29.031 -6.395 1 95 184 SER B O 1
ATOM 7277 N N . SER B 1 185 ? 17.109 -30.703 -7.078 1 94.81 185 SER B N 1
ATOM 7278 C CA . SER B 1 185 ? 15.953 -31.547 -7.359 1 94.81 185 SER B CA 1
ATOM 7279 C C . SER B 1 185 ? 15.906 -32.75 -6.418 1 94.81 185 SER B C 1
ATOM 7281 O O . SER B 1 185 ? 15.07 -33.625 -6.582 1 94.81 185 SER B O 1
ATOM 7283 N N . PHE B 1 186 ? 16.781 -32.844 -5.527 1 94.06 186 PHE B N 1
ATOM 7284 C CA . PHE B 1 186 ? 16.734 -33.938 -4.566 1 94.06 186 PHE B CA 1
ATOM 7285 C C . PHE B 1 186 ? 16.469 -33.438 -3.16 1 94.06 186 PHE B C 1
ATOM 7287 O O . PHE B 1 186 ? 15.352 -33.562 -2.648 1 94.06 186 PHE B O 1
ATOM 7294 N N . GLY B 1 187 ? 17.438 -32.688 -2.594 1 92.5 187 GLY B N 1
ATOM 7295 C CA . GLY B 1 187 ? 17.312 -32.156 -1.24 1 92.5 187 GLY B CA 1
ATOM 7296 C C . GLY B 1 187 ? 16.031 -31.406 -1.006 1 92.5 187 GLY B C 1
ATOM 7297 O O . GLY B 1 187 ? 15.266 -31.734 -0.094 1 92.5 187 GLY B O 1
ATOM 7298 N N . PRO B 1 188 ? 15.789 -30.438 -1.841 1 96.31 188 PRO B N 1
ATOM 7299 C CA . PRO B 1 188 ? 14.578 -29.641 -1.664 1 96.31 188 PRO B CA 1
ATOM 7300 C C . PRO B 1 188 ? 13.297 -30.484 -1.722 1 96.31 188 PRO B C 1
ATOM 7302 O O . PRO B 1 188 ? 12.352 -30.219 -0.973 1 96.31 188 PRO B O 1
ATOM 7305 N N . LEU B 1 189 ? 13.242 -31.453 -2.576 1 96.88 189 LEU B N 1
ATOM 7306 C CA . LEU B 1 189 ? 12.062 -32.312 -2.697 1 96.88 189 LEU B CA 1
ATOM 7307 C C . LEU B 1 189 ? 11.836 -33.094 -1.423 1 96.88 189 LEU B C 1
ATOM 7309 O O . LEU B 1 189 ? 10.703 -33.219 -0.941 1 96.88 189 LEU B O 1
ATOM 7313 N N . VAL B 1 190 ? 12.891 -33.594 -0.896 1 95.94 190 VAL B N 1
ATOM 7314 C CA . VAL B 1 190 ? 12.789 -34.406 0.312 1 95.94 190 VAL B CA 1
ATOM 7315 C C . VAL B 1 190 ? 12.289 -33.562 1.47 1 95.94 190 VAL B C 1
ATOM 7317 O O . VAL B 1 190 ? 11.367 -33.938 2.191 1 95.94 190 VAL B O 1
ATOM 7320 N N . VAL B 1 191 ? 12.875 -32.438 1.565 1 96.56 191 VAL B N 1
ATOM 7321 C CA . VAL B 1 191 ? 12.508 -31.562 2.674 1 96.56 191 VAL B CA 1
ATOM 7322 C C . VAL B 1 191 ? 11.078 -31.078 2.494 1 96.56 191 VAL B C 1
ATOM 7324 O O . VAL B 1 191 ? 10.305 -31.016 3.457 1 96.56 191 VAL B O 1
ATOM 7327 N N . TYR B 1 192 ? 10.688 -30.703 1.301 1 97.12 192 TYR B N 1
ATOM 7328 C CA . TYR B 1 192 ? 9.328 -30.25 1.062 1 97.12 192 TYR B CA 1
ATOM 7329 C C . TYR B 1 192 ? 8.328 -31.359 1.358 1 97.12 192 TYR B C 1
ATOM 7331 O O . TYR B 1 192 ? 7.246 -31.109 1.896 1 97.12 192 TYR B O 1
ATOM 7339 N N . GLY B 1 193 ? 8.648 -32.562 0.967 1 95.62 193 GLY B N 1
ATOM 7340 C CA . GLY B 1 193 ? 7.777 -33.688 1.216 1 95.62 193 GLY B CA 1
ATOM 7341 C C . GLY B 1 193 ? 7.484 -33.906 2.689 1 95.62 193 GLY B C 1
ATOM 7342 O O . GLY B 1 193 ? 6.418 -34.406 3.047 1 95.62 193 GLY B O 1
ATOM 7343 N N . LEU B 1 194 ? 8.352 -33.375 3.512 1 94.69 194 LEU B N 1
ATOM 7344 C CA . LEU B 1 194 ? 8.195 -33.594 4.945 1 94.69 194 LEU B CA 1
ATOM 7345 C C . LEU B 1 194 ? 7.465 -32.438 5.59 1 94.69 194 LEU B C 1
ATOM 7347 O O . LEU B 1 194 ? 6.848 -32.562 6.648 1 94.69 194 LEU B O 1
ATOM 7351 N N . PHE B 1 195 ? 7.559 -31.281 4.941 1 95.44 195 PHE B N 1
ATOM 7352 C CA . PHE B 1 195 ? 7.074 -30.109 5.652 1 95.44 195 PHE B CA 1
ATOM 7353 C C . PHE B 1 195 ? 5.906 -29.469 4.91 1 95.44 195 PHE B C 1
ATOM 7355 O O . PHE B 1 195 ? 5.219 -28.594 5.449 1 95.44 195 PHE B O 1
ATOM 7362 N N . GLY B 1 196 ? 5.633 -29.859 3.721 1 94.88 196 GLY B N 1
ATOM 7363 C CA . GLY B 1 196 ? 4.582 -29.25 2.92 1 94.88 196 GLY B CA 1
ATOM 7364 C C . GLY B 1 196 ? 3.188 -29.672 3.338 1 94.88 196 GLY B C 1
ATOM 7365 O O . GLY B 1 196 ? 3.02 -30.703 3.988 1 94.88 196 GLY B O 1
ATOM 7366 N N . THR B 1 197 ? 2.193 -28.812 2.99 1 93 197 THR B N 1
ATOM 7367 C CA . THR B 1 197 ? 0.802 -29.125 3.287 1 93 197 THR B CA 1
ATOM 7368 C C . THR B 1 197 ? 0.006 -29.328 2.002 1 93 197 THR B C 1
ATOM 7370 O O . THR B 1 197 ? -1.071 -29.938 2.02 1 93 197 THR B O 1
ATOM 7373 N N . PHE B 1 198 ? 0.523 -28.812 0.909 1 94.56 198 PHE B N 1
ATOM 7374 C CA . PHE B 1 198 ? -0.081 -29.141 -0.38 1 94.56 198 PHE B CA 1
ATOM 7375 C C . PHE B 1 198 ? 0.209 -30.578 -0.77 1 94.56 198 PHE B C 1
ATOM 7377 O O . PHE B 1 198 ? 1.366 -30.953 -0.964 1 94.56 198 PHE B O 1
ATOM 7384 N N . ARG B 1 199 ? -0.722 -31.281 -0.992 1 94.75 199 ARG B N 1
ATOM 7385 C CA . ARG B 1 199 ? -0.574 -32.719 -1.156 1 94.75 199 ARG B CA 1
ATOM 7386 C C . ARG B 1 199 ? -0.099 -33.062 -2.564 1 94.75 199 ARG B C 1
ATOM 7388 O O . ARG B 1 199 ? 0.47 -34.125 -2.787 1 94.75 199 ARG B O 1
ATOM 7395 N N . GLN B 1 200 ? -0.317 -32.188 -3.451 1 95.19 200 GLN B N 1
ATOM 7396 C CA . GLN B 1 200 ? -0.058 -32.562 -4.832 1 95.19 200 GLN B CA 1
ATOM 7397 C C . GLN B 1 200 ? 1.03 -31.688 -5.453 1 95.19 200 GLN B C 1
ATOM 7399 O O . GLN B 1 200 ? 1.506 -31.969 -6.555 1 95.19 200 GLN B O 1
ATOM 7404 N N . VAL B 1 201 ? 1.469 -30.672 -4.781 1 95.94 201 VAL B N 1
ATOM 7405 C CA . VAL B 1 201 ? 2.445 -29.734 -5.336 1 95.94 201 VAL B CA 1
ATOM 7406 C C . VAL B 1 201 ? 3.781 -30.438 -5.535 1 95.94 201 VAL B C 1
ATOM 7408 O O . VAL B 1 201 ? 4.203 -31.234 -4.688 1 95.94 201 VAL B O 1
ATOM 7411 N N . GLN B 1 202 ? 4.383 -30.219 -6.652 1 95.69 202 GLN B N 1
ATOM 7412 C CA . GLN B 1 202 ? 5.684 -30.781 -7 1 95.69 202 GLN B CA 1
ATOM 7413 C C . GLN B 1 202 ? 6.75 -29.688 -7.086 1 95.69 202 GLN B C 1
ATOM 7415 O O . GLN B 1 202 ? 6.871 -29.016 -8.109 1 95.69 202 GLN B O 1
ATOM 7420 N N . PRO B 1 203 ? 7.617 -29.562 -6.035 1 95.12 203 PRO B N 1
ATOM 7421 C CA . PRO B 1 203 ? 8.656 -28.531 -6.047 1 95.12 203 PRO B CA 1
ATOM 7422 C C . PRO B 1 203 ? 9.852 -28.906 -6.918 1 95.12 203 PRO B C 1
ATOM 7424 O O . PRO B 1 203 ? 10.031 -30.078 -7.258 1 95.12 203 PRO B O 1
ATOM 7427 N N . GLY B 1 204 ? 10.648 -27.984 -7.309 1 95.06 204 GLY B N 1
ATOM 7428 C CA . GLY B 1 204 ? 11.859 -28.172 -8.102 1 95.06 204 GLY B CA 1
ATOM 7429 C C . GLY B 1 204 ? 12.281 -26.906 -8.828 1 95.06 204 GLY B C 1
ATOM 7430 O O . GLY B 1 204 ? 11.703 -25.844 -8.625 1 95.06 204 GLY B O 1
ATOM 7431 N N . PRO B 1 205 ? 13.32 -27.094 -9.562 1 95 205 PRO B N 1
ATOM 7432 C CA . PRO B 1 205 ? 13.734 -25.953 -10.391 1 95 205 PRO B CA 1
ATOM 7433 C C . PRO B 1 205 ? 12.656 -25.531 -11.398 1 95 205 PRO B C 1
ATOM 7435 O O . PRO B 1 205 ? 11.977 -26.391 -11.969 1 95 205 PRO B O 1
ATOM 7438 N N . ALA B 1 206 ? 12.461 -24.297 -11.508 1 91.94 206 ALA B N 1
ATOM 7439 C CA . ALA B 1 206 ? 11.508 -23.734 -12.445 1 91.94 206 ALA B CA 1
ATOM 7440 C C . ALA B 1 206 ? 12.156 -22.641 -13.297 1 91.94 206 ALA B C 1
ATOM 7442 O O . ALA B 1 206 ? 13.188 -22.078 -12.914 1 91.94 206 ALA B O 1
ATOM 7443 N N . ALA B 1 207 ? 11.555 -22.422 -14.398 1 88.62 207 ALA B N 1
ATOM 7444 C CA . ALA B 1 207 ? 12.133 -21.484 -15.359 1 88.62 207 ALA B CA 1
ATOM 7445 C C . ALA B 1 207 ? 12.297 -20.109 -14.742 1 88.62 207 ALA B C 1
ATOM 7447 O O . ALA B 1 207 ? 13.375 -19.516 -14.82 1 88.62 207 ALA B O 1
ATOM 7448 N N . LEU B 1 208 ? 11.273 -19.656 -14.164 1 87.62 208 LEU B N 1
ATOM 7449 C CA . LEU B 1 208 ? 11.289 -18.297 -13.617 1 87.62 208 LEU B CA 1
ATOM 7450 C C . LEU B 1 208 ? 12.328 -18.188 -12.5 1 87.62 208 LEU B C 1
ATOM 7452 O O . LEU B 1 208 ? 13.086 -17.203 -12.461 1 87.62 208 LEU B O 1
ATOM 7456 N N . MET B 1 209 ? 12.328 -19.094 -11.656 1 92.75 209 MET B N 1
ATOM 7457 C CA . MET B 1 209 ? 13.281 -19.078 -10.547 1 92.75 209 MET B CA 1
ATOM 7458 C C . MET B 1 209 ? 14.711 -19.156 -11.062 1 92.75 209 MET B C 1
ATOM 7460 O O . MET B 1 209 ? 15.617 -18.531 -10.5 1 92.75 209 MET B O 1
ATOM 7464 N N . SER B 1 210 ? 14.93 -19.906 -12.047 1 94.19 210 SER B N 1
ATOM 7465 C CA . SER B 1 210 ? 16.266 -20.062 -12.625 1 94.19 210 SER B CA 1
ATOM 7466 C C . SER B 1 210 ? 16.734 -18.781 -13.289 1 94.19 210 SER B C 1
ATOM 7468 O O . SER B 1 210 ? 17.891 -18.406 -13.172 1 94.19 210 SER B O 1
ATOM 7470 N N . MET B 1 211 ? 15.859 -18.234 -13.977 1 90.81 211 MET B N 1
ATOM 7471 C CA . MET B 1 211 ? 16.203 -16.953 -14.602 1 90.81 211 MET B CA 1
ATOM 7472 C C . MET B 1 211 ? 16.547 -15.906 -13.555 1 90.81 211 MET B C 1
ATOM 7474 O O . MET B 1 211 ? 17.531 -15.188 -13.703 1 90.81 211 MET B O 1
ATOM 7478 N N . LEU B 1 212 ? 15.719 -15.82 -12.523 1 92 212 LEU B N 1
ATOM 7479 C CA . LEU B 1 212 ? 15.969 -14.859 -11.453 1 92 212 LEU B CA 1
ATOM 7480 C C . LEU B 1 212 ? 17.297 -15.133 -10.773 1 92 212 LEU B C 1
ATOM 7482 O O . LEU B 1 212 ? 18.031 -14.195 -10.406 1 92 212 LEU B O 1
ATOM 7486 N N . THR B 1 213 ? 17.578 -16.359 -10.617 1 94.44 213 THR B N 1
ATOM 7487 C CA . THR B 1 213 ? 18.859 -16.75 -10.031 1 94.44 213 THR B CA 1
ATOM 7488 C C . THR B 1 213 ? 20.016 -16.281 -10.914 1 94.44 213 THR B C 1
ATOM 7490 O O . THR B 1 213 ? 20.984 -15.703 -10.414 1 94.44 213 THR B O 1
ATOM 7493 N N . GLY B 1 214 ? 19.891 -16.562 -12.156 1 91.94 214 GLY B N 1
ATOM 7494 C CA . GLY B 1 214 ? 20.922 -16.125 -13.078 1 91.94 214 GLY B CA 1
ATOM 7495 C C . GLY B 1 214 ? 21.141 -14.625 -13.062 1 91.94 214 GLY B C 1
ATOM 7496 O O . GLY B 1 214 ? 22.281 -14.156 -13.008 1 91.94 214 GLY B O 1
ATOM 7497 N N . GLN B 1 215 ? 20.078 -13.922 -13.078 1 88.19 215 GLN B N 1
ATOM 7498 C CA . GLN B 1 215 ? 20.156 -12.461 -13.086 1 88.19 215 GLN B CA 1
ATOM 7499 C C . GLN B 1 215 ? 20.766 -11.938 -11.789 1 88.19 215 GLN B C 1
ATOM 7501 O O . GLN B 1 215 ? 21.531 -10.977 -11.797 1 88.19 215 GLN B O 1
ATOM 7506 N N . ALA B 1 216 ? 20.344 -12.523 -10.719 1 90.12 216 ALA B N 1
ATOM 7507 C CA . ALA B 1 216 ? 20.875 -12.102 -9.422 1 90.12 216 ALA B CA 1
ATOM 7508 C C . ALA B 1 216 ? 22.375 -12.328 -9.352 1 90.12 216 ALA B C 1
ATOM 7510 O O . ALA B 1 216 ? 23.125 -11.469 -8.852 1 90.12 216 ALA B O 1
ATOM 7511 N N . LEU B 1 217 ? 22.812 -13.445 -9.852 1 91.88 217 LEU B N 1
ATOM 7512 C CA . LEU B 1 217 ? 24.234 -13.773 -9.836 1 91.88 217 LEU B CA 1
ATOM 7513 C C . LEU B 1 217 ? 25.016 -12.836 -10.75 1 91.88 217 LEU B C 1
ATOM 7515 O O . LEU B 1 217 ? 26.125 -12.422 -10.414 1 91.88 217 LEU B O 1
ATOM 7519 N N . ASP B 1 218 ? 24.422 -12.594 -11.875 1 87 218 ASP B N 1
ATOM 7520 C CA . ASP B 1 218 ? 25.047 -11.641 -12.781 1 87 218 ASP B CA 1
ATOM 7521 C C . ASP B 1 218 ? 25.203 -10.273 -12.117 1 87 218 ASP B C 1
ATOM 7523 O O . ASP B 1 218 ? 26.234 -9.617 -12.273 1 87 218 ASP B O 1
ATOM 7527 N N . GLY B 1 219 ? 24.203 -9.891 -11.422 1 82.31 219 GLY B N 1
ATOM 7528 C CA . GLY B 1 219 ? 24.234 -8.609 -10.734 1 82.31 219 GLY B CA 1
ATOM 7529 C C . GLY B 1 219 ? 25.266 -8.547 -9.625 1 82.31 219 GLY B C 1
ATOM 7530 O O . GLY B 1 219 ? 25.797 -7.473 -9.32 1 82.31 219 GLY B O 1
ATOM 7531 N N . MET B 1 220 ? 25.625 -9.68 -9.094 1 85.81 220 MET B N 1
ATOM 7532 C CA . MET B 1 220 ? 26.609 -9.758 -8.016 1 85.81 220 MET B CA 1
ATOM 7533 C C . MET B 1 220 ? 28.031 -9.867 -8.586 1 85.81 220 MET B C 1
ATOM 7535 O O . MET B 1 220 ? 29 -9.867 -7.836 1 85.81 220 MET B O 1
ATOM 7539 N N . GLY B 1 221 ? 28.156 -9.945 -9.852 1 83.94 221 GLY B N 1
ATOM 7540 C CA . GLY B 1 221 ? 29.453 -10.047 -10.5 1 83.94 221 GLY B CA 1
ATOM 7541 C C . GLY B 1 221 ? 30.031 -11.453 -10.477 1 83.94 221 GLY B C 1
ATOM 7542 O O . GLY B 1 221 ? 31.234 -11.641 -10.672 1 83.94 221 GLY B O 1
ATOM 7543 N N . LEU B 1 222 ? 29.172 -12.438 -10.156 1 84.81 222 LEU B N 1
ATOM 7544 C CA . LEU B 1 222 ? 29.594 -13.828 -10.109 1 84.81 222 LEU B CA 1
ATOM 7545 C C . LEU B 1 222 ? 29.359 -14.516 -11.445 1 84.81 222 LEU B C 1
ATOM 7547 O O . LEU B 1 222 ? 28.297 -15.109 -11.664 1 84.81 222 LEU B O 1
ATOM 7551 N N . LEU B 1 223 ? 30.312 -14.492 -12.25 1 75.5 223 LEU B N 1
ATOM 7552 C CA . LEU B 1 223 ? 30.078 -14.867 -13.641 1 75.5 223 LEU B CA 1
ATOM 7553 C C . LEU B 1 223 ? 30.453 -16.328 -13.891 1 75.5 223 LEU B C 1
ATOM 7555 O O . LEU B 1 223 ? 29.844 -17 -14.719 1 75.5 223 LEU B O 1
ATOM 7559 N N . THR B 1 224 ? 31.531 -16.781 -13.344 1 71.94 224 THR B N 1
ATOM 7560 C CA . THR B 1 224 ? 31.938 -18.141 -13.688 1 71.94 224 THR B CA 1
ATOM 7561 C C . THR B 1 224 ? 32.594 -18.828 -12.5 1 71.94 224 THR B C 1
ATOM 7563 O O . THR B 1 224 ? 32.906 -18.188 -11.5 1 71.94 224 THR B O 1
ATOM 7566 N N . GLY B 1 225 ? 32.406 -20.125 -12.586 1 74.12 225 GLY B N 1
ATOM 7567 C CA . GLY B 1 225 ? 33.25 -20.922 -11.711 1 74.12 225 GLY B CA 1
ATOM 7568 C C . GLY B 1 225 ? 32.562 -21.297 -10.406 1 74.12 225 GLY B C 1
ATOM 7569 O O . GLY B 1 225 ? 31.328 -21.406 -10.352 1 74.12 225 GLY B O 1
ATOM 7570 N N . GLU B 1 226 ? 33.344 -21.531 -9.438 1 80.38 226 GLU B N 1
ATOM 7571 C CA . GLU B 1 226 ? 32.938 -22 -8.117 1 80.38 226 GLU B CA 1
ATOM 7572 C C . GLU B 1 226 ? 32.25 -20.875 -7.336 1 80.38 226 GLU B C 1
ATOM 7574 O O . GLU B 1 226 ? 31.344 -21.141 -6.543 1 80.38 226 GLU B O 1
ATOM 7579 N N . SER B 1 227 ? 32.594 -19.734 -7.73 1 86.31 227 SER B N 1
ATOM 7580 C CA . SER B 1 227 ? 31.984 -18.594 -7.047 1 86.31 227 SER B CA 1
ATOM 7581 C C . SER B 1 227 ? 30.531 -18.438 -7.441 1 86.31 227 SER B C 1
ATOM 7583 O O . SER B 1 227 ? 29.703 -18.016 -6.625 1 86.31 227 SER B O 1
ATOM 7585 N N . ARG B 1 228 ? 30.234 -18.812 -8.672 1 89.75 228 ARG B N 1
ATOM 7586 C CA . ARG B 1 228 ? 28.859 -18.734 -9.133 1 89.75 228 ARG B CA 1
ATOM 7587 C C . ARG B 1 228 ? 27.984 -19.781 -8.461 1 89.75 228 ARG B C 1
ATOM 7589 O O . ARG B 1 228 ? 26.844 -19.5 -8.07 1 89.75 228 ARG B O 1
ATOM 7596 N N . MET B 1 229 ? 28.609 -20.938 -8.281 1 89.44 229 MET B N 1
ATOM 7597 C CA . MET B 1 229 ? 27.875 -22 -7.594 1 89.44 229 MET B CA 1
ATOM 7598 C C . MET B 1 229 ? 27.656 -21.641 -6.129 1 89.44 229 MET B C 1
ATOM 7600 O O . MET B 1 229 ? 26.578 -21.891 -5.582 1 89.44 229 MET B O 1
ATOM 7604 N N . ALA B 1 230 ? 28.625 -21.047 -5.582 1 89.5 230 ALA B N 1
ATOM 7605 C CA . ALA B 1 230 ? 28.516 -20.625 -4.188 1 89.5 230 ALA B CA 1
ATOM 7606 C C . ALA B 1 230 ? 27.469 -19.516 -4.031 1 89.5 230 ALA B C 1
ATOM 7608 O O . ALA B 1 230 ? 26.734 -19.484 -3.039 1 89.5 230 ALA B O 1
ATOM 7609 N N . GLY B 1 231 ? 27.484 -18.672 -4.996 1 91.88 231 GLY B N 1
ATOM 7610 C CA . GLY B 1 231 ? 26.484 -17.609 -4.988 1 91.88 231 GLY B CA 1
ATOM 7611 C C . GLY B 1 231 ? 25.062 -18.141 -5.102 1 91.88 231 GLY B C 1
ATOM 7612 O O . GLY B 1 231 ? 24.156 -17.625 -4.449 1 91.88 231 GLY B O 1
ATOM 7613 N N . ALA B 1 232 ? 24.938 -19.156 -5.938 1 94 232 ALA B N 1
ATOM 7614 C CA . ALA B 1 232 ? 23.609 -19.766 -6.109 1 94 232 ALA B CA 1
ATOM 7615 C C . ALA B 1 232 ? 23.156 -20.438 -4.816 1 94 232 ALA B C 1
ATOM 7617 O O . ALA B 1 232 ? 21.984 -20.328 -4.449 1 94 232 ALA B O 1
ATOM 7618 N N . ALA B 1 233 ? 24.078 -21.078 -4.184 1 93.12 233 ALA B N 1
ATOM 7619 C CA . ALA B 1 233 ? 23.766 -21.703 -2.906 1 93.12 233 ALA B CA 1
ATOM 7620 C C . ALA B 1 233 ? 23.406 -20.656 -1.85 1 93.12 233 ALA B C 1
ATOM 7622 O O . ALA B 1 233 ? 22.516 -20.875 -1.028 1 93.12 233 ALA B O 1
ATOM 7623 N N . LEU B 1 234 ? 24.078 -19.609 -1.891 1 92.88 234 LEU B N 1
ATOM 7624 C CA . LEU B 1 234 ? 23.812 -18.516 -0.965 1 92.88 234 LEU B CA 1
ATOM 7625 C C . LEU B 1 234 ? 22.406 -17.953 -1.203 1 92.88 234 LEU B C 1
ATOM 7627 O O . LEU B 1 234 ? 21.703 -17.609 -0.251 1 92.88 234 LEU B O 1
ATOM 7631 N N . LEU B 1 235 ? 22.094 -17.812 -2.451 1 94.62 235 LEU B N 1
ATOM 7632 C CA . LEU B 1 235 ? 20.75 -17.328 -2.783 1 94.62 235 LEU B CA 1
ATOM 7633 C C . LEU B 1 235 ? 19.688 -18.281 -2.277 1 94.62 235 LEU B C 1
ATOM 7635 O O . LEU B 1 235 ? 18.641 -17.844 -1.768 1 94.62 235 LEU B O 1
ATOM 7639 N N . SER B 1 236 ? 19.953 -19.531 -2.506 1 96 236 SER B N 1
ATOM 7640 C CA . SER B 1 236 ? 19.016 -20.516 -2.004 1 96 236 SER B CA 1
ATOM 7641 C C . SER B 1 236 ? 18.859 -20.422 -0.489 1 96 236 SER B C 1
ATOM 7643 O O . SER B 1 236 ? 17.75 -20.531 0.039 1 96 236 SER B O 1
ATOM 7645 N N . TRP B 1 237 ? 19.906 -20.203 0.14 1 94.56 237 TRP B N 1
ATOM 7646 C CA . TRP B 1 237 ? 19.891 -20.031 1.588 1 94.56 237 TRP B CA 1
ATOM 7647 C C . TRP B 1 237 ? 19.125 -18.766 1.97 1 94.56 237 TRP B C 1
ATOM 7649 O O . TRP B 1 237 ? 18.328 -18.781 2.908 1 94.56 237 TRP B O 1
ATOM 7659 N N . GLY B 1 238 ? 19.422 -17.734 1.309 1 94.12 238 GLY B N 1
ATOM 7660 C CA . GLY B 1 238 ? 18.719 -16.484 1.567 1 94.12 238 GLY B CA 1
ATOM 7661 C C . GLY B 1 238 ? 17.219 -16.578 1.354 1 94.12 238 GLY B C 1
ATOM 7662 O O . GLY B 1 238 ? 16.453 -16.078 2.164 1 94.12 238 GLY B O 1
ATOM 7663 N N . VAL B 1 239 ? 16.828 -17.219 0.255 1 96.19 239 VAL B N 1
ATOM 7664 C CA . VAL B 1 239 ? 15.406 -17.438 -0.031 1 96.19 239 VAL B CA 1
ATOM 7665 C C . VAL B 1 239 ? 14.781 -18.281 1.067 1 96.19 239 VAL B C 1
ATOM 7667 O O . VAL B 1 239 ? 13.664 -18.016 1.52 1 96.19 239 VAL B O 1
ATOM 7670 N N . GLY B 1 240 ? 15.555 -19.25 1.454 1 97 240 GLY B N 1
ATOM 7671 C CA . GLY B 1 240 ? 15.07 -20.141 2.5 1 97 240 GLY B CA 1
ATOM 7672 C C . GLY B 1 240 ? 14.875 -19.438 3.832 1 97 240 GLY B C 1
ATOM 7673 O O . GLY B 1 240 ? 13.805 -19.531 4.434 1 97 240 GLY B O 1
ATOM 7674 N N . VAL B 1 241 ? 15.797 -18.703 4.25 1 95.19 241 VAL B N 1
ATOM 7675 C CA . VAL B 1 241 ? 15.758 -18.016 5.543 1 95.19 241 VAL B CA 1
ATOM 7676 C C . VAL B 1 241 ? 14.664 -16.953 5.531 1 95.19 241 VAL B C 1
ATOM 7678 O O . VAL B 1 241 ? 13.906 -16.828 6.496 1 95.19 241 VAL B O 1
ATOM 7681 N N . SER B 1 242 ? 14.672 -16.266 4.465 1 94.69 242 SER B N 1
ATOM 7682 C CA . SER B 1 242 ? 13.633 -15.25 4.344 1 94.69 242 SER B CA 1
ATOM 7683 C C . SER B 1 242 ? 12.242 -15.875 4.387 1 94.69 242 SER B C 1
ATOM 7685 O O . SER B 1 242 ? 11.336 -15.336 5.027 1 94.69 242 SER B O 1
ATOM 7687 N N . SER B 1 243 ? 12.039 -16.938 3.729 1 95.69 243 SER B N 1
ATOM 7688 C CA . SER B 1 243 ? 10.75 -17.625 3.703 1 95.69 243 SER B CA 1
ATOM 7689 C C . SER B 1 243 ? 10.367 -18.141 5.09 1 95.69 243 SER B C 1
ATOM 7691 O O . SER B 1 243 ? 9.219 -18 5.512 1 95.69 243 SER B O 1
ATOM 7693 N N . VAL B 1 244 ? 11.328 -18.672 5.773 1 94.94 244 VAL B N 1
ATOM 7694 C CA . VAL B 1 244 ? 11.062 -19.203 7.102 1 94.94 244 VAL B CA 1
ATOM 7695 C C . VAL B 1 244 ? 10.719 -18.062 8.062 1 94.94 244 VAL B C 1
ATOM 7697 O O . VAL B 1 244 ? 9.781 -18.172 8.852 1 94.94 244 VAL B O 1
ATOM 7700 N N . LEU B 1 245 ? 11.414 -17.016 7.926 1 92.5 245 LEU B N 1
ATOM 7701 C CA . LEU B 1 245 ? 11.164 -15.867 8.789 1 92.5 245 LEU B CA 1
ATOM 7702 C C . LEU B 1 245 ? 9.773 -15.289 8.531 1 92.5 245 LEU B C 1
ATOM 7704 O O . LEU B 1 245 ? 9.031 -15 9.469 1 92.5 245 LEU B O 1
ATOM 7708 N N . LEU B 1 246 ? 9.461 -15.172 7.324 1 88.88 246 LEU B N 1
ATOM 7709 C CA . LEU B 1 246 ? 8.148 -14.641 6.969 1 88.88 246 LEU B CA 1
ATOM 7710 C C . LEU B 1 246 ? 7.043 -15.594 7.391 1 88.88 246 LEU B C 1
ATOM 7712 O O . LEU B 1 246 ? 5.973 -15.164 7.832 1 88.88 246 LEU B O 1
ATOM 7716 N N . GLY B 1 247 ? 7.305 -16.891 7.203 1 88.88 247 GLY B N 1
ATOM 7717 C CA . GLY B 1 247 ? 6.332 -17.891 7.629 1 88.88 247 GLY B CA 1
ATOM 7718 C C . GLY B 1 247 ? 6.098 -17.891 9.133 1 88.88 247 GLY B C 1
ATOM 7719 O O . GLY B 1 247 ? 4.957 -17.984 9.586 1 88.88 247 GLY B O 1
ATOM 7720 N N . MET B 1 248 ? 7.125 -17.688 9.805 1 86.31 248 MET B N 1
ATOM 7721 C CA . MET B 1 248 ? 7.023 -17.672 11.258 1 86.31 248 MET B CA 1
ATOM 7722 C C . MET B 1 248 ? 6.277 -16.422 11.734 1 86.31 248 MET B C 1
ATOM 7724 O O . MET B 1 248 ? 5.574 -16.469 12.75 1 86.31 248 MET B O 1
ATOM 7728 N N . MET B 1 249 ? 6.387 -15.406 10.938 1 82.5 249 MET B N 1
ATOM 7729 C CA . MET B 1 249 ? 5.676 -14.164 11.25 1 82.5 249 MET B CA 1
ATOM 7730 C C . MET B 1 249 ? 4.25 -14.211 10.719 1 82.5 249 MET B C 1
ATOM 7732 O O . MET B 1 249 ? 3.518 -13.219 10.812 1 82.5 249 MET B O 1
ATOM 7736 N N . ARG B 1 250 ? 3.865 -15.258 10.055 1 82.31 250 ARG B N 1
ATOM 7737 C CA . ARG B 1 250 ? 2.533 -15.492 9.508 1 82.31 250 ARG B CA 1
ATOM 7738 C C . ARG B 1 250 ? 2.219 -14.516 8.391 1 82.31 250 ARG B C 1
ATOM 7740 O O . ARG B 1 250 ? 1.131 -13.938 8.352 1 82.31 250 ARG B O 1
ATOM 7747 N N . PHE B 1 251 ? 3.221 -14.297 7.641 1 78.56 251 PHE B N 1
ATOM 7748 C CA . PHE B 1 251 ? 3.053 -13.422 6.488 1 78.56 251 PHE B CA 1
ATOM 7749 C C . PHE B 1 251 ? 2.564 -14.211 5.273 1 78.56 251 PHE B C 1
ATOM 7751 O O . PHE B 1 251 ? 2.84 -13.828 4.133 1 78.56 251 PHE B O 1
ATOM 7758 N N . GLY B 1 252 ? 1.892 -15.281 5.477 1 77.19 252 GLY B N 1
ATOM 7759 C CA . GLY B 1 252 ? 1.344 -16.047 4.371 1 77.19 252 GLY B CA 1
ATOM 7760 C C . GLY B 1 252 ? 0.354 -15.266 3.533 1 77.19 252 GLY B C 1
ATOM 7761 O O . GLY B 1 252 ? 0.115 -15.602 2.371 1 77.19 252 GLY B O 1
ATOM 7762 N N . PHE B 1 253 ? -0.056 -14.141 4.016 1 75.19 253 PHE B N 1
ATOM 7763 C CA . PHE B 1 253 ? -1.066 -13.336 3.332 1 75.19 253 PHE B CA 1
ATOM 7764 C C . PHE B 1 253 ? -0.441 -12.523 2.207 1 75.19 253 PHE B C 1
ATOM 7766 O O . PHE B 1 253 ? -1.15 -11.992 1.347 1 75.19 253 PHE B O 1
ATOM 7773 N N . ILE B 1 254 ? 0.849 -12.508 2.18 1 75.62 254 ILE B N 1
ATOM 7774 C CA . ILE B 1 254 ? 1.552 -11.703 1.188 1 75.62 254 ILE B CA 1
ATOM 7775 C C . ILE B 1 254 ? 1.174 -12.172 -0.216 1 75.62 254 ILE B C 1
ATOM 7777 O O . ILE B 1 254 ? 1.238 -11.391 -1.173 1 75.62 254 ILE B O 1
ATOM 7781 N N . VAL B 1 255 ? 0.799 -13.43 -0.313 1 73.69 255 VAL B N 1
ATOM 7782 C CA . VAL B 1 255 ? 0.414 -14 -1.599 1 73.69 255 VAL B CA 1
ATOM 7783 C C . VAL B 1 255 ? -0.761 -13.219 -2.182 1 73.69 255 VAL B C 1
ATOM 7785 O O . VAL B 1 255 ? -0.914 -13.133 -3.402 1 73.69 255 VAL B O 1
ATOM 7788 N N . ASP B 1 256 ? -1.491 -12.57 -1.385 1 75.38 256 ASP B N 1
ATOM 7789 C CA . ASP B 1 256 ? -2.736 -11.922 -1.791 1 75.38 256 ASP B CA 1
ATOM 7790 C C . ASP B 1 256 ? -2.484 -10.492 -2.264 1 75.38 256 ASP B C 1
ATOM 7792 O O . ASP B 1 256 ? -3.396 -9.828 -2.752 1 75.38 256 ASP B O 1
ATOM 7796 N N . PHE B 1 257 ? -1.272 -10.141 -2.188 1 74 257 PHE B N 1
ATOM 7797 C CA . PHE B 1 257 ? -1.011 -8.742 -2.51 1 74 257 PHE B CA 1
ATOM 7798 C C . PHE B 1 257 ? -0.583 -8.594 -3.965 1 74 257 PHE B C 1
ATOM 7800 O O . PHE B 1 257 ? -0.319 -7.48 -4.43 1 74 257 PHE B O 1
ATOM 7807 N N . MET B 1 258 ? -0.551 -9.688 -4.637 1 76.06 258 MET B N 1
ATOM 7808 C CA . MET B 1 258 ? -0.24 -9.594 -6.059 1 76.06 258 MET B CA 1
ATOM 7809 C C . MET B 1 258 ? -1.445 -9.984 -6.906 1 76.06 258 MET B C 1
ATOM 7811 O O . MET B 1 258 ? -1.975 -11.086 -6.77 1 76.06 258 MET B O 1
ATOM 7815 N N . SER B 1 259 ? -1.876 -9.047 -7.727 1 80.81 259 SER B N 1
ATOM 7816 C CA . SER B 1 259 ? -3.018 -9.312 -8.594 1 80.81 259 SER B CA 1
ATOM 7817 C C . SER B 1 259 ? -2.66 -10.32 -9.68 1 80.81 259 SER B C 1
ATOM 7819 O O . SER B 1 259 ? -1.485 -10.492 -10.016 1 80.81 259 SER B O 1
ATOM 7821 N N . HIS B 1 260 ? -3.605 -11 -10.141 1 79.44 260 HIS B N 1
ATOM 7822 C CA . HIS B 1 260 ? -3.396 -11.922 -11.25 1 79.44 260 HIS B CA 1
ATOM 7823 C C . HIS B 1 260 ? -2.873 -11.203 -12.484 1 79.44 260 HIS B C 1
ATOM 7825 O O . HIS B 1 260 ? -2.049 -11.742 -13.219 1 79.44 260 HIS B O 1
ATOM 7831 N N . SER B 1 261 ? -3.314 -9.984 -12.594 1 83.44 261 SER B N 1
ATOM 7832 C CA . SER B 1 261 ? -2.902 -9.195 -13.742 1 83.44 261 SER B CA 1
ATOM 7833 C C . SER B 1 261 ? -1.414 -8.867 -13.688 1 83.44 261 SER B C 1
ATOM 7835 O O . SER B 1 261 ? -0.703 -9.008 -14.68 1 83.44 261 SER B O 1
ATOM 7837 N N . VAL B 1 262 ? -0.958 -8.477 -12.547 1 85.19 262 VAL B N 1
ATOM 7838 C CA . VAL B 1 262 ? 0.447 -8.125 -12.375 1 85.19 262 VAL B CA 1
ATOM 7839 C C . VAL B 1 262 ? 1.314 -9.375 -12.5 1 85.19 262 VAL B C 1
ATOM 7841 O O . VAL B 1 262 ? 2.375 -9.344 -13.133 1 85.19 262 VAL B O 1
ATOM 7844 N N . MET B 1 263 ? 0.841 -10.445 -11.93 1 83.75 263 MET B N 1
ATOM 7845 C CA . MET B 1 263 ? 1.572 -11.703 -12.016 1 83.75 263 MET B CA 1
ATOM 7846 C C . MET B 1 263 ? 1.68 -12.172 -13.461 1 83.75 263 MET B C 1
ATOM 7848 O O . MET B 1 263 ? 2.73 -12.656 -13.891 1 83.75 263 MET B O 1
ATOM 7852 N N . ASN B 1 264 ? 0.629 -12.023 -14.172 1 86.94 264 ASN B N 1
ATOM 7853 C CA . ASN B 1 264 ? 0.626 -12.422 -15.578 1 86.94 264 ASN B CA 1
ATOM 7854 C C . ASN B 1 264 ? 1.599 -11.578 -16.391 1 86.94 264 ASN B C 1
ATOM 7856 O O . ASN B 1 264 ? 2.268 -12.094 -17.297 1 86.94 264 ASN B O 1
ATOM 7860 N N . SER B 1 265 ? 1.566 -10.312 -16.125 1 89.88 265 SER B N 1
ATOM 7861 C CA . SER B 1 265 ? 2.461 -9.422 -16.859 1 89.88 265 SER B CA 1
ATOM 7862 C C . SER B 1 265 ? 3.922 -9.734 -16.562 1 89.88 265 SER B C 1
ATOM 7864 O O . SER B 1 265 ? 4.754 -9.758 -17.469 1 89.88 265 SER B O 1
ATOM 7866 N N . PHE B 1 266 ? 4.133 -9.945 -15.344 1 87.06 266 PHE B N 1
ATOM 7867 C CA . PHE B 1 266 ? 5.484 -10.281 -14.914 1 87.06 266 PHE B CA 1
ATOM 7868 C C . PHE B 1 266 ? 5.934 -11.602 -15.531 1 87.06 266 PHE B C 1
ATOM 7870 O O . PHE B 1 266 ? 7.043 -11.703 -16.062 1 87.06 266 PHE B O 1
ATOM 7877 N N . CYS B 1 267 ? 5.133 -12.609 -15.445 1 86.31 267 CYS B N 1
ATOM 7878 C CA . CYS B 1 267 ? 5.441 -13.922 -16 1 86.31 267 CYS B CA 1
ATOM 7879 C C . CYS B 1 267 ? 5.609 -13.844 -17.516 1 86.31 267 CYS B C 1
ATOM 7881 O O . CYS B 1 267 ? 6.484 -14.508 -18.078 1 86.31 267 CYS B O 1
ATOM 7883 N N . SER B 1 268 ? 4.766 -13.07 -18.141 1 91.31 268 SER B N 1
ATOM 7884 C CA . SER B 1 268 ? 4.863 -12.914 -19.594 1 91.31 268 SER B CA 1
ATOM 7885 C C . SER B 1 268 ? 6.18 -12.258 -20 1 91.31 268 SER B C 1
ATOM 7887 O O . SER B 1 268 ? 6.828 -12.688 -20.953 1 91.31 268 SER B O 1
ATOM 7889 N N . ALA B 1 269 ? 6.531 -11.242 -19.312 1 92.19 269 ALA B N 1
ATOM 7890 C CA . ALA B 1 269 ? 7.801 -10.578 -19.594 1 92.19 269 ALA B CA 1
ATOM 7891 C C . ALA B 1 269 ? 8.977 -11.516 -19.344 1 92.19 269 ALA B C 1
ATOM 7893 O O . ALA B 1 269 ? 9.93 -11.547 -20.125 1 92.19 269 ALA B O 1
ATOM 7894 N N . ALA B 1 270 ? 8.898 -12.25 -18.266 1 89.06 270 ALA B N 1
ATOM 7895 C CA . ALA B 1 270 ? 9.938 -13.234 -17.953 1 89.06 270 ALA B CA 1
ATOM 7896 C C . ALA B 1 270 ? 10.016 -14.312 -19.016 1 89.06 270 ALA B C 1
ATOM 7898 O O . ALA B 1 270 ? 11.109 -14.75 -19.391 1 89.06 270 ALA B O 1
ATOM 7899 N N . GLY B 1 271 ? 8.844 -14.766 -19.469 1 91.62 271 GLY B N 1
ATOM 7900 C CA . GLY B 1 271 ? 8.82 -15.742 -20.547 1 91.62 271 GLY B CA 1
ATOM 7901 C C . GLY B 1 271 ? 9.523 -15.273 -21.797 1 91.62 271 GLY B C 1
ATOM 7902 O O . GLY B 1 271 ? 10.289 -16.016 -22.422 1 91.62 271 GLY B O 1
ATOM 7903 N N . VAL B 1 272 ? 9.297 -14.07 -22.156 1 93 272 VAL B N 1
ATOM 7904 C CA . VAL B 1 272 ? 9.938 -13.492 -23.328 1 93 272 VAL B CA 1
ATOM 7905 C C . VAL B 1 272 ? 11.445 -13.422 -23.109 1 93 272 VAL B C 1
ATOM 7907 O O . VAL B 1 272 ? 12.227 -13.75 -24.016 1 93 272 VAL B O 1
ATOM 7910 N N . THR B 1 273 ? 11.789 -13.023 -22 1 90.75 273 THR B N 1
ATOM 7911 C CA . THR B 1 273 ? 13.211 -12.898 -21.688 1 90.75 273 THR B CA 1
ATOM 7912 C C . THR B 1 273 ? 13.891 -14.258 -21.688 1 90.75 273 THR B C 1
ATOM 7914 O O . THR B 1 273 ? 15 -14.406 -22.219 1 90.75 273 THR B O 1
ATOM 7917 N N . ILE B 1 274 ? 13.234 -15.273 -21.094 1 91.25 274 ILE B N 1
ATOM 7918 C CA . ILE B 1 274 ? 13.773 -16.625 -21.031 1 91.25 274 ILE B CA 1
ATOM 7919 C C . ILE B 1 274 ? 13.914 -17.188 -22.438 1 91.25 274 ILE B C 1
ATOM 7921 O O . ILE B 1 274 ? 14.977 -17.688 -22.812 1 91.25 274 ILE B O 1
ATOM 7925 N N . ALA B 1 275 ? 12.906 -17.047 -23.219 1 92.94 275 ALA B N 1
ATOM 7926 C CA . ALA B 1 275 ? 12.914 -17.578 -24.578 1 92.94 275 ALA B CA 1
ATOM 7927 C C . ALA B 1 275 ? 14.023 -16.938 -25.422 1 92.94 275 ALA B C 1
ATOM 7929 O O . ALA B 1 275 ? 14.734 -17.625 -26.141 1 92.94 275 ALA B O 1
ATOM 7930 N N . THR B 1 276 ? 14.188 -15.703 -25.281 1 92.38 276 THR B N 1
ATOM 7931 C CA . THR B 1 276 ? 15.188 -14.984 -26.047 1 92.38 276 THR B CA 1
ATOM 7932 C C . THR B 1 276 ? 16.594 -15.367 -25.594 1 92.38 276 THR B C 1
ATOM 7934 O O . THR B 1 276 ? 17.5 -15.508 -26.422 1 92.38 276 THR B O 1
ATOM 7937 N N . SER B 1 277 ? 16.766 -15.547 -24.359 1 89.56 277 SER B N 1
ATOM 7938 C CA . SER B 1 277 ? 18.078 -15.867 -23.812 1 89.56 277 SER B CA 1
ATOM 7939 C C . SER B 1 277 ? 18.562 -17.234 -24.297 1 89.56 277 SER B C 1
ATOM 7941 O O . SER B 1 277 ? 19.766 -17.484 -24.359 1 89.56 277 SER B O 1
ATOM 7943 N N . GLN B 1 278 ? 17.625 -18.078 -24.625 1 90.5 278 GLN B N 1
ATOM 7944 C CA . GLN B 1 278 ? 17.969 -19.438 -25 1 90.5 278 GLN B CA 1
ATOM 7945 C C . GLN B 1 278 ? 18.219 -19.547 -26.5 1 90.5 278 GLN B C 1
ATOM 7947 O O . GLN B 1 278 ? 18.766 -20.547 -26.984 1 90.5 278 GLN B O 1
ATOM 7952 N N . LEU B 1 279 ? 17.922 -18.531 -27.234 1 92.5 279 LEU B N 1
ATOM 7953 C CA . LEU B 1 279 ? 18.125 -18.547 -28.688 1 92.5 279 LEU B CA 1
ATOM 7954 C C . LEU B 1 279 ? 19.609 -18.656 -29.016 1 92.5 279 LEU B C 1
ATOM 7956 O O . LEU B 1 279 ? 19.984 -19.172 -30.078 1 92.5 279 LEU B O 1
ATOM 7960 N N . LYS B 1 280 ? 20.5 -18.281 -28.172 1 91.44 280 LYS B N 1
ATOM 7961 C CA . LYS B 1 280 ? 21.938 -18.422 -28.406 1 91.44 280 LYS B CA 1
ATOM 7962 C C . LYS B 1 280 ? 22.344 -19.891 -28.531 1 91.44 280 LYS B C 1
ATOM 7964 O O . LYS B 1 280 ? 23.188 -20.234 -29.375 1 91.44 280 LYS B O 1
ATOM 7969 N N . HIS B 1 281 ? 21.719 -20.719 -27.734 1 90.62 281 HIS B N 1
ATOM 7970 C CA . HIS B 1 281 ? 22.016 -22.141 -27.766 1 90.62 281 HIS B CA 1
ATOM 7971 C C . HIS B 1 281 ? 21.359 -22.812 -28.969 1 90.62 281 HIS B C 1
ATOM 7973 O O . HIS B 1 281 ? 21.875 -23.781 -29.516 1 90.62 281 HIS B O 1
ATOM 7979 N N . MET B 1 282 ? 20.203 -22.234 -29.328 1 92.44 282 MET B N 1
ATOM 7980 C CA . MET B 1 282 ? 19.5 -22.766 -30.5 1 92.44 282 MET B CA 1
ATOM 7981 C C . MET B 1 282 ? 20.25 -22.453 -31.781 1 92.44 282 MET B C 1
ATOM 7983 O O . MET B 1 282 ? 20.219 -23.234 -32.719 1 92.44 282 MET B O 1
ATOM 7987 N N . LEU B 1 283 ? 20.906 -21.312 -31.766 1 93 283 LEU B N 1
ATOM 7988 C CA . LEU B 1 283 ? 21.609 -20.844 -32.938 1 93 283 LEU B CA 1
ATOM 7989 C C . LEU B 1 283 ? 23.094 -21.234 -32.906 1 93 283 LEU B C 1
ATOM 7991 O O . LEU B 1 283 ? 23.781 -21.219 -33.938 1 93 283 LEU B O 1
ATOM 7995 N N . GLY B 1 284 ? 23.531 -21.641 -31.766 1 91.31 284 GLY B N 1
ATOM 7996 C CA . GLY B 1 284 ? 24.922 -22 -31.594 1 91.31 284 GLY B CA 1
ATOM 7997 C C . GLY B 1 284 ? 25.859 -20.797 -31.578 1 91.31 284 GLY B C 1
ATOM 7998 O O . GLY B 1 284 ? 26.969 -20.859 -32.094 1 91.31 284 GLY B O 1
ATOM 7999 N N . ILE B 1 285 ? 25.328 -19.672 -31.141 1 90.81 285 ILE B N 1
ATOM 8000 C CA . ILE B 1 285 ? 26.094 -18.438 -31.062 1 90.81 285 ILE B CA 1
ATOM 8001 C C . ILE B 1 285 ? 26.688 -18.266 -29.672 1 90.81 285 ILE B C 1
ATOM 8003 O O . ILE B 1 285 ? 25.984 -18.469 -28.672 1 90.81 285 ILE B O 1
ATOM 8007 N N . LYS B 1 286 ? 27.953 -18.047 -29.594 1 85.94 286 LYS B N 1
ATOM 8008 C CA . LYS B 1 286 ? 28.578 -17.719 -28.312 1 85.94 286 LYS B CA 1
ATOM 8009 C C . LYS B 1 286 ? 28.344 -16.266 -27.938 1 85.94 286 LYS B C 1
ATOM 8011 O O . LYS B 1 286 ? 28.781 -15.359 -28.656 1 85.94 286 LYS B O 1
ATOM 8016 N N . MET B 1 287 ? 27.562 -16.062 -27 1 86.31 287 MET B N 1
ATOM 8017 C CA . MET B 1 287 ? 27.203 -14.711 -26.578 1 86.31 287 MET B CA 1
ATOM 8018 C C . MET B 1 287 ? 27.5 -14.5 -25.109 1 86.31 287 MET B C 1
ATOM 8020 O O . MET B 1 287 ? 27.188 -15.359 -24.281 1 86.31 287 MET B O 1
ATOM 8024 N N . PRO B 1 288 ? 28.156 -13.344 -24.859 1 80.62 288 PRO B N 1
ATOM 8025 C CA . PRO B 1 288 ? 28.328 -13.016 -23.438 1 80.62 288 PRO B CA 1
ATOM 8026 C C . PRO B 1 288 ? 27 -12.664 -22.766 1 80.62 288 PRO B C 1
ATOM 8028 O O . PRO B 1 288 ? 26.047 -12.273 -23.438 1 80.62 288 PRO B O 1
ATOM 8031 N N . ARG B 1 289 ? 26.984 -12.891 -21.578 1 76.62 289 ARG B N 1
ATOM 8032 C CA . ARG B 1 289 ? 25.781 -12.57 -20.828 1 76.62 289 ARG B CA 1
ATOM 8033 C C . ARG B 1 289 ? 25.547 -11.062 -20.781 1 76.62 289 ARG B C 1
ATOM 8035 O O . ARG B 1 289 ? 26.469 -10.297 -20.516 1 76.62 289 ARG B O 1
ATOM 8042 N N . LYS B 1 290 ? 24.328 -10.719 -21.141 1 77.44 290 LYS B N 1
ATOM 8043 C CA . LYS B 1 290 ? 23.938 -9.312 -21.141 1 77.44 290 LYS B CA 1
ATOM 8044 C C . LYS B 1 290 ? 22.938 -9.008 -20.031 1 77.44 290 LYS B C 1
ATOM 8046 O O . LYS B 1 290 ? 22.188 -9.898 -19.594 1 77.44 290 LYS B O 1
ATOM 8051 N N . GLU B 1 291 ? 22.984 -7.789 -19.672 1 74.25 291 GLU B N 1
ATOM 8052 C CA . GLU B 1 291 ? 22.172 -7.371 -18.531 1 74.25 291 GLU B CA 1
ATOM 8053 C C . GLU B 1 291 ? 20.719 -7.141 -18.953 1 74.25 291 GLU B C 1
ATOM 8055 O O . GLU B 1 291 ? 19.781 -7.48 -18.219 1 74.25 291 GLU B O 1
ATOM 8060 N N . TYR B 1 292 ? 20.578 -6.645 -20.156 1 83.38 292 TYR B N 1
ATOM 8061 C CA . TYR B 1 292 ? 19.234 -6.227 -20.547 1 83.38 292 TYR B CA 1
ATOM 8062 C C . TYR B 1 292 ? 18.75 -7.023 -21.75 1 83.38 292 TYR B C 1
ATOM 8064 O O . TYR B 1 292 ? 19.547 -7.465 -22.578 1 83.38 292 TYR B O 1
ATOM 8072 N N . TRP B 1 293 ? 17.422 -7.203 -21.797 1 88.25 293 TRP B N 1
ATOM 8073 C CA . TRP B 1 293 ? 16.781 -7.984 -22.844 1 88.25 293 TRP B CA 1
ATOM 8074 C C . TRP B 1 293 ? 17.078 -7.391 -24.219 1 88.25 293 TRP B C 1
ATOM 8076 O O . TRP B 1 293 ? 17.375 -8.125 -25.172 1 88.25 293 TRP B O 1
ATOM 8086 N N . TRP B 1 294 ? 17 -6 -24.312 1 88.81 294 TRP B N 1
ATOM 8087 C CA . TRP B 1 294 ? 17.188 -5.363 -25.609 1 88.81 294 TRP B CA 1
ATOM 8088 C C . TRP B 1 294 ? 18.625 -5.559 -26.109 1 88.81 294 TRP B C 1
ATOM 8090 O O . TRP B 1 294 ? 18.859 -5.633 -27.312 1 88.81 294 TRP B O 1
ATOM 8100 N N . GLN B 1 295 ? 19.625 -5.668 -25.234 1 90.25 295 GLN B N 1
ATOM 8101 C CA . GLN B 1 295 ? 21 -5.934 -25.609 1 90.25 295 GLN B CA 1
ATOM 8102 C C . GLN B 1 295 ? 21.156 -7.352 -26.156 1 90.25 295 GLN B C 1
ATOM 8104 O O . GLN B 1 295 ? 21.922 -7.578 -27.094 1 90.25 295 GLN B O 1
ATOM 8109 N N . THR B 1 296 ? 20.453 -8.273 -25.578 1 90.12 296 THR B N 1
ATOM 8110 C CA . THR B 1 296 ? 20.484 -9.656 -26.031 1 90.12 296 THR B CA 1
ATOM 8111 C C . THR B 1 296 ? 19.922 -9.766 -27.438 1 90.12 296 THR B C 1
ATOM 8113 O O . THR B 1 296 ? 20.5 -10.422 -28.312 1 90.12 296 THR B O 1
ATOM 8116 N N . VAL B 1 297 ? 18.812 -9.102 -27.656 1 92.12 297 VAL B N 1
ATOM 8117 C CA . VAL B 1 297 ? 18.156 -9.156 -28.953 1 92.12 297 VAL B CA 1
ATOM 8118 C C . VAL B 1 297 ? 19.047 -8.492 -30 1 92.12 297 VAL B C 1
ATOM 8120 O O . VAL B 1 297 ? 19.203 -9.016 -31.109 1 92.12 297 VAL B O 1
ATOM 8123 N N . SER B 1 298 ? 19.609 -7.371 -29.609 1 92 298 SER B N 1
ATOM 8124 C CA . SER B 1 298 ? 20.484 -6.656 -30.547 1 92 298 SER B CA 1
ATOM 8125 C C . SER B 1 298 ? 21.703 -7.484 -30.906 1 92 298 SER B C 1
ATOM 8127 O O . SER B 1 298 ? 22.141 -7.5 -32.062 1 92 298 SER B O 1
ATOM 8129 N N . TYR B 1 299 ? 22.234 -8.195 -29.938 1 92.25 299 TYR B N 1
ATOM 8130 C CA . TYR B 1 299 ? 23.406 -9.016 -30.188 1 92.25 299 TYR B CA 1
ATOM 8131 C C . TYR B 1 299 ? 23.062 -10.203 -31.078 1 92.25 299 TYR B C 1
ATOM 8133 O O . TYR B 1 299 ? 23.812 -10.531 -32 1 92.25 299 TYR B O 1
ATOM 8141 N N . LEU B 1 300 ? 22 -10.844 -30.859 1 92.81 300 LEU B N 1
ATOM 8142 C CA . LEU B 1 300 ? 21.578 -12 -31.641 1 92.81 300 LEU B CA 1
ATOM 8143 C C . LEU B 1 300 ? 21.328 -11.617 -33.094 1 92.81 300 LEU B C 1
ATOM 8145 O O . LEU B 1 300 ? 21.703 -12.352 -34 1 92.81 300 LEU B O 1
ATOM 8149 N N . VAL B 1 301 ? 20.672 -10.484 -33.25 1 92.88 301 VAL B N 1
ATOM 8150 C CA . VAL B 1 301 ? 20.359 -10.031 -34.594 1 92.88 301 VAL B CA 1
ATOM 8151 C C . VAL B 1 301 ? 21.641 -9.664 -35.344 1 92.88 301 VAL B C 1
ATOM 8153 O O . VAL B 1 301 ? 21.766 -9.961 -36.531 1 92.88 301 VAL B O 1
ATOM 8156 N N . SER B 1 302 ? 22.562 -9.125 -34.656 1 92.88 302 SER B N 1
ATOM 8157 C CA . SER B 1 302 ? 23.812 -8.703 -35.25 1 92.88 302 SER B CA 1
ATOM 8158 C C . SER B 1 302 ? 24.703 -9.906 -35.562 1 92.88 302 SER B C 1
ATOM 8160 O O . SER B 1 302 ? 25.531 -9.852 -36.469 1 92.88 302 SER B O 1
ATOM 8162 N N . HIS B 1 303 ? 24.547 -11.039 -34.938 1 93.19 303 HIS B N 1
ATOM 8163 C CA . HIS B 1 303 ? 25.438 -12.18 -35.125 1 93.19 303 HIS B CA 1
ATOM 8164 C C . HIS B 1 303 ? 24.688 -13.375 -35.688 1 93.19 303 HIS B C 1
ATOM 8166 O O . HIS B 1 303 ? 25.109 -14.523 -35.531 1 93.19 303 HIS B O 1
ATOM 8172 N N . ILE B 1 304 ? 23.609 -13.148 -36.281 1 92.06 304 ILE B N 1
ATOM 8173 C CA . ILE B 1 304 ? 22.766 -14.211 -36.812 1 92.06 304 ILE B CA 1
ATOM 8174 C C . ILE B 1 304 ? 23.531 -14.984 -37.906 1 92.06 304 ILE B C 1
ATOM 8176 O O . ILE B 1 304 ? 23.281 -16.172 -38.125 1 92.06 304 ILE B O 1
ATOM 8180 N N . SER B 1 305 ? 24.547 -14.344 -38.5 1 91.44 305 SER B N 1
ATOM 8181 C CA . SER B 1 305 ? 25.344 -14.969 -39.531 1 91.44 305 SER B CA 1
ATOM 8182 C C . SER B 1 305 ? 26.266 -16.031 -39 1 91.44 305 SER B C 1
ATOM 8184 O O . SER B 1 305 ? 26.734 -16.922 -39.719 1 91.44 305 SER B O 1
ATOM 8186 N N . GLU B 1 306 ? 26.484 -16.062 -37.719 1 91.75 306 GLU B N 1
ATOM 8187 C CA . GLU B 1 306 ? 27.375 -17.016 -37.062 1 91.75 306 GLU B CA 1
ATOM 8188 C C . GLU B 1 306 ? 26.625 -18.281 -36.656 1 91.75 306 GLU B C 1
ATOM 8190 O O . GLU B 1 306 ? 27.219 -19.219 -36.125 1 91.75 306 GLU B O 1
ATOM 8195 N N . ALA B 1 307 ? 25.391 -18.391 -37.062 1 93.19 307 ALA B N 1
ATOM 8196 C CA . ALA B 1 307 ? 24.578 -19.531 -36.656 1 93.19 307 ALA B CA 1
ATOM 8197 C C . ALA B 1 307 ? 25.078 -20.828 -37.281 1 93.19 307 ALA B C 1
ATOM 8199 O O . ALA B 1 307 ? 25.5 -20.828 -38.438 1 93.19 307 ALA B O 1
ATOM 8200 N N . LYS B 1 308 ? 25.062 -21.859 -36.5 1 92.19 308 LYS B N 1
ATOM 8201 C CA . LYS B 1 308 ? 25.5 -23.172 -36.969 1 92.19 308 LYS B CA 1
ATOM 8202 C C . LYS B 1 308 ? 24.312 -24.016 -37.438 1 92.19 308 LYS B C 1
ATOM 8204 O O . LYS B 1 308 ? 23.406 -24.312 -36.656 1 92.19 308 LYS B O 1
ATOM 8209 N N . GLY B 1 309 ? 24.312 -24.5 -38.562 1 90.62 309 GLY B N 1
ATOM 8210 C CA . GLY B 1 309 ? 23.203 -25.172 -39.219 1 90.62 309 GLY B CA 1
ATOM 8211 C C . GLY B 1 309 ? 22.766 -26.422 -38.469 1 90.62 309 GLY B C 1
ATOM 8212 O O . GLY B 1 309 ? 21.562 -26.609 -38.25 1 90.62 309 GLY B O 1
ATOM 8213 N N . TYR B 1 310 ? 23.766 -27.297 -38.062 1 89.81 310 TYR B N 1
ATOM 8214 C CA . TYR B 1 310 ? 23.422 -28.547 -37.406 1 89.81 310 TYR B CA 1
ATOM 8215 C C . TYR B 1 310 ? 22.797 -28.281 -36.031 1 89.81 310 TYR B C 1
ATOM 8217 O O . TYR B 1 310 ? 21.859 -28.969 -35.656 1 89.81 310 TYR B O 1
ATOM 8225 N N . THR B 1 311 ? 23.359 -27.25 -35.406 1 91.75 311 THR B N 1
ATOM 8226 C CA . THR B 1 311 ? 22.828 -26.859 -34.094 1 91.75 311 THR B CA 1
ATOM 8227 C C . THR B 1 311 ? 21.406 -26.328 -34.25 1 91.75 311 THR B C 1
ATOM 8229 O O . THR B 1 311 ? 20.531 -26.672 -33.438 1 91.75 311 THR B O 1
ATOM 8232 N N . CYS B 1 312 ? 21.156 -25.594 -35.25 1 93.62 312 CYS B N 1
ATOM 8233 C CA . CYS B 1 312 ? 19.844 -25.016 -35.5 1 93.62 312 CYS B CA 1
ATOM 8234 C C . CYS B 1 312 ? 18.828 -26.109 -35.844 1 93.62 312 CYS B C 1
ATOM 8236 O O . CYS B 1 312 ? 17.688 -26.078 -35.344 1 93.62 312 CYS B O 1
ATOM 8238 N N . ALA B 1 313 ? 19.281 -26.938 -36.625 1 92.31 313 ALA B N 1
ATOM 8239 C CA . ALA B 1 313 ? 18.375 -28 -37.062 1 92.31 313 ALA B CA 1
ATOM 8240 C C . ALA B 1 313 ? 17.922 -28.859 -35.875 1 92.31 313 ALA B C 1
ATOM 8242 O O . ALA B 1 313 ? 16.734 -29.188 -35.781 1 92.31 313 ALA B O 1
ATOM 8243 N N . LEU B 1 314 ? 18.859 -29.188 -35.094 1 91.81 314 LEU B N 1
ATOM 8244 C CA . LEU B 1 314 ? 18.516 -30.016 -33.938 1 91.81 314 LEU B CA 1
ATOM 8245 C C . LEU B 1 314 ? 17.609 -29.25 -33 1 91.81 314 LEU B C 1
ATOM 8247 O O . LEU B 1 314 ? 16.562 -29.75 -32.594 1 91.81 314 LEU B O 1
ATOM 8251 N N . GLY B 1 315 ? 17.984 -28.062 -32.688 1 93.5 315 GLY B N 1
ATOM 8252 C CA . GLY B 1 315 ? 17.219 -27.266 -31.734 1 93.5 315 GLY B CA 1
ATOM 8253 C C . GLY B 1 315 ? 15.812 -26.953 -32.219 1 93.5 315 GLY B C 1
ATOM 8254 O O . GLY B 1 315 ? 14.844 -27.203 -31.484 1 93.5 315 GLY B O 1
ATOM 8255 N N . PHE B 1 316 ? 15.648 -26.469 -33.406 1 95.06 316 PHE B N 1
ATOM 8256 C CA . PHE B 1 316 ? 14.344 -26.031 -33.906 1 95.06 316 PHE B CA 1
ATOM 8257 C C . PHE B 1 316 ? 13.445 -27.234 -34.188 1 95.06 316 PHE B C 1
ATOM 8259 O O . PHE B 1 316 ? 12.234 -27.156 -34.031 1 95.06 316 PHE B O 1
ATOM 8266 N N . SER B 1 317 ? 14.055 -28.312 -34.562 1 93.69 317 SER B N 1
ATOM 8267 C CA . SER B 1 317 ? 13.25 -29.5 -34.781 1 93.69 317 SER B CA 1
ATOM 8268 C C . SER B 1 317 ? 12.703 -30.062 -33.469 1 93.69 317 SER B C 1
ATOM 8270 O O . SER B 1 317 ? 11.539 -30.469 -33.406 1 93.69 317 SER B O 1
ATOM 8272 N N . LEU B 1 318 ? 13.539 -30.094 -32.531 1 93.62 318 LEU B N 1
ATOM 8273 C CA . LEU B 1 318 ? 13.094 -30.562 -31.219 1 93.62 318 LEU B CA 1
ATOM 8274 C C . LEU B 1 318 ? 12.023 -29.641 -30.641 1 93.62 318 LEU B C 1
ATOM 8276 O O . LEU B 1 318 ? 11.047 -30.094 -30.047 1 93.62 318 LEU B O 1
ATOM 8280 N N . LEU B 1 319 ? 12.211 -28.344 -30.781 1 94.25 319 LEU B N 1
ATOM 8281 C CA . LEU B 1 319 ? 11.219 -27.375 -30.312 1 94.25 319 LEU B CA 1
ATOM 8282 C C . LEU B 1 319 ? 9.883 -27.594 -31.016 1 94.25 319 LEU B C 1
ATOM 8284 O O . LEU B 1 319 ? 8.828 -27.578 -30.375 1 94.25 319 LEU B O 1
ATOM 8288 N N . ALA B 1 320 ? 9.945 -27.734 -32.281 1 92.31 320 ALA B N 1
ATOM 8289 C CA . ALA B 1 320 ? 8.734 -27.969 -33.062 1 92.31 320 ALA B CA 1
ATOM 8290 C C . ALA B 1 320 ? 8 -29.219 -32.594 1 92.31 320 ALA B C 1
ATOM 8292 O O . ALA B 1 320 ? 6.77 -29.234 -32.531 1 92.31 320 ALA B O 1
ATOM 8293 N N . THR B 1 321 ? 8.758 -30.234 -32.344 1 88.88 321 THR B N 1
ATOM 8294 C CA . THR B 1 321 ? 8.164 -31.484 -31.891 1 88.88 321 THR B CA 1
ATOM 8295 C C . THR B 1 321 ? 7.492 -31.297 -30.531 1 88.88 321 THR B C 1
ATOM 8297 O O . THR B 1 321 ? 6.371 -31.75 -30.312 1 88.88 321 THR B O 1
ATOM 8300 N N . LEU B 1 322 ? 8.172 -30.672 -29.656 1 89.69 322 LEU B N 1
ATOM 8301 C CA . LEU B 1 322 ? 7.637 -30.422 -28.328 1 89.69 322 LEU B CA 1
ATOM 8302 C C . LEU B 1 322 ? 6.363 -29.594 -28.391 1 89.69 322 LEU B C 1
ATOM 8304 O O . LEU B 1 322 ? 5.367 -29.906 -27.734 1 89.69 322 LEU B O 1
ATOM 8308 N N . LEU B 1 323 ? 6.383 -28.562 -29.172 1 89.06 323 LEU B N 1
ATOM 8309 C CA . LEU B 1 323 ? 5.227 -27.672 -29.312 1 89.06 323 LEU B CA 1
ATOM 8310 C C . LEU B 1 323 ? 4.059 -28.406 -29.953 1 89.06 323 LEU B C 1
ATOM 8312 O O . LEU B 1 323 ? 2.902 -28.203 -29.578 1 89.06 323 LEU B O 1
ATOM 8316 N N . ALA B 1 324 ? 4.348 -29.219 -30.875 1 85.25 324 ALA B N 1
ATOM 8317 C CA . ALA B 1 324 ? 3.314 -30 -31.547 1 85.25 324 ALA B CA 1
ATOM 8318 C C . ALA B 1 324 ? 2.643 -30.984 -30.594 1 85.25 324 ALA B C 1
ATOM 8320 O O . ALA B 1 324 ? 1.42 -31.141 -30.609 1 85.25 324 ALA B O 1
ATOM 8321 N N . LEU B 1 325 ? 3.4 -31.578 -29.828 1 83.38 325 LEU B N 1
ATOM 8322 C CA . LEU B 1 325 ? 2.855 -32.531 -28.875 1 83.38 325 LEU B CA 1
ATOM 8323 C C . LEU B 1 325 ? 2.004 -31.812 -27.828 1 83.38 325 LEU B C 1
ATOM 8325 O O . LEU B 1 325 ? 0.956 -32.344 -27.422 1 83.38 325 LEU B O 1
ATOM 8329 N N . LYS B 1 326 ? 2.486 -30.734 -27.422 1 82.75 326 LYS B N 1
ATOM 8330 C CA . LYS B 1 326 ? 1.722 -29.953 -26.453 1 82.75 326 LYS B CA 1
ATOM 8331 C C . LYS B 1 326 ? 0.395 -29.484 -27.031 1 82.75 326 LYS B C 1
ATOM 8333 O O . LYS B 1 326 ? -0.645 -29.562 -26.375 1 82.75 326 LYS B O 1
ATOM 8338 N N . GLN B 1 327 ? 0.436 -28.953 -28.188 1 79.56 327 GLN B N 1
ATOM 8339 C CA . GLN B 1 327 ? -0.774 -28.484 -28.859 1 79.56 327 GLN B CA 1
ATOM 8340 C C . GLN B 1 327 ? -1.76 -29.625 -29.094 1 79.56 327 GLN B C 1
ATOM 8342 O O . GLN B 1 327 ? -2.975 -29.422 -29 1 79.56 327 GLN B O 1
ATOM 8347 N N . TRP B 1 328 ? -1.241 -30.688 -29.391 1 76.75 328 TRP B N 1
ATOM 8348 C CA . TRP B 1 328 ? -2.084 -31.875 -29.578 1 76.75 328 TRP B CA 1
ATOM 8349 C C . TRP B 1 328 ? -2.818 -32.219 -28.297 1 76.75 328 TRP B C 1
ATOM 8351 O O . TRP B 1 328 ? -4.012 -32.531 -28.328 1 76.75 328 TRP B O 1
ATOM 8361 N N . LYS B 1 329 ? -2.154 -32.125 -27.234 1 74.88 329 LYS B N 1
ATOM 8362 C CA . LYS B 1 329 ? -2.729 -32.469 -25.938 1 74.88 329 LYS B CA 1
ATOM 8363 C C . LYS B 1 329 ? -3.789 -31.469 -25.516 1 74.88 329 LYS B C 1
ATOM 8365 O O . LYS B 1 329 ? -4.816 -31.844 -24.938 1 74.88 329 LYS B O 1
ATOM 8370 N N . THR B 1 330 ? -3.557 -30.219 -25.766 1 68.5 330 THR B N 1
ATOM 8371 C CA . THR B 1 330 ? -4.449 -29.156 -25.297 1 68.5 330 THR B CA 1
ATOM 8372 C C . THR B 1 330 ? -5.645 -29.016 -26.219 1 68.5 330 THR B C 1
ATOM 8374 O O . THR B 1 330 ? -6.605 -28.297 -25.906 1 68.5 330 THR B O 1
ATOM 8377 N N . ALA B 1 331 ? -5.535 -29.469 -27.391 1 61.03 331 ALA B N 1
ATOM 8378 C CA . ALA B 1 331 ? -6.621 -29.328 -28.344 1 61.03 331 ALA B CA 1
ATOM 8379 C C . ALA B 1 331 ? -7.875 -30.062 -27.875 1 61.03 331 ALA B C 1
ATOM 8381 O O . ALA B 1 331 ? -8.969 -29.844 -28.406 1 61.03 331 ALA B O 1
ATOM 8382 N N . GLY B 1 332 ? -7.992 -30.281 -26.625 1 54.16 332 GLY B N 1
ATOM 8383 C CA . GLY B 1 332 ? -9.141 -30.719 -25.844 1 54.16 332 GLY B CA 1
ATOM 8384 C C . GLY B 1 332 ? -9.93 -31.828 -26.516 1 54.16 332 GLY B C 1
ATOM 8385 O O . GLY B 1 332 ? -10.055 -32.938 -25.984 1 54.16 332 GLY B O 1
ATOM 8386 N N . ASN B 1 333 ? -11.109 -31.438 -27.469 1 56.84 333 ASN B N 1
ATOM 8387 C CA . ASN B 1 333 ? -12.203 -32.25 -27.969 1 56.84 333 ASN B CA 1
ATOM 8388 C C . ASN B 1 333 ? -11.781 -33.062 -29.203 1 56.84 333 ASN B C 1
ATOM 8390 O O . ASN B 1 333 ? -10.922 -32.625 -29.969 1 56.84 333 ASN B O 1
ATOM 8394 N N . ALA B 1 334 ? -12.086 -34.312 -29.125 1 58.53 334 ALA B N 1
ATOM 8395 C CA . ALA B 1 334 ? -11.875 -35.219 -30.25 1 58.53 334 ALA B CA 1
ATOM 8396 C C . ALA B 1 334 ? -12.211 -34.531 -31.578 1 58.53 334 ALA B C 1
ATOM 8398 O O . ALA B 1 334 ? -11.516 -34.719 -32.562 1 58.53 334 ALA B O 1
ATOM 8399 N N . ASP B 1 335 ? -13.148 -33.625 -31.375 1 57.66 335 ASP B N 1
ATOM 8400 C CA . ASP B 1 335 ? -13.617 -33 -32.594 1 57.66 335 ASP B CA 1
ATOM 8401 C C . ASP B 1 335 ? -12.602 -31.969 -33.094 1 57.66 335 ASP B C 1
ATOM 8403 O O . ASP B 1 335 ? -12.359 -31.875 -34.312 1 57.66 335 ASP B O 1
ATOM 8407 N N . THR B 1 336 ? -12.008 -31.312 -32.219 1 62.16 336 THR B N 1
ATOM 8408 C CA . THR B 1 336 ? -11.039 -30.297 -32.625 1 62.16 336 THR B CA 1
ATOM 8409 C C . THR B 1 336 ? -9.773 -30.953 -33.156 1 62.16 336 THR B C 1
ATOM 8411 O O . THR B 1 336 ? -9.141 -30.438 -34.094 1 62.16 336 THR B O 1
ATOM 8414 N N . ARG B 1 337 ? -9.43 -32.094 -32.656 1 65.12 337 ARG B N 1
ATOM 8415 C CA . ARG B 1 337 ? -8.242 -32.812 -33.094 1 65.12 337 ARG B CA 1
ATOM 8416 C C . ARG B 1 337 ? -8.461 -33.438 -34.5 1 65.12 337 ARG B C 1
ATOM 8418 O O . ARG B 1 337 ? -7.535 -33.5 -35.312 1 65.12 337 ARG B O 1
ATOM 8425 N N . GLN B 1 338 ? -9.758 -33.812 -34.719 1 60.59 338 GLN B N 1
ATOM 8426 C CA . GLN B 1 338 ? -10.078 -34.406 -36 1 60.59 338 GLN B CA 1
ATOM 8427 C C . GLN B 1 338 ? -10.039 -33.375 -37.125 1 60.59 338 GLN B C 1
ATOM 8429 O O . GLN B 1 338 ? -9.797 -33.719 -38.281 1 60.59 338 GLN B O 1
ATOM 8434 N N . LYS B 1 339 ? -10.375 -32.188 -36.594 1 59.5 339 LYS B N 1
ATOM 8435 C CA . LYS B 1 339 ? -10.477 -31.156 -37.625 1 59.5 339 LYS B CA 1
ATOM 8436 C C . LYS B 1 339 ? -9.094 -30.641 -38.031 1 59.5 339 LYS B C 1
ATOM 8438 O O . LYS B 1 339 ? -8.93 -30.047 -39.094 1 59.5 339 LYS B O 1
ATOM 8443 N N . HIS B 1 340 ? -8.141 -30.969 -37.25 1 63.19 340 HIS B N 1
ATOM 8444 C CA . HIS B 1 340 ? -6.809 -30.484 -37.562 1 63.19 340 HIS B CA 1
ATOM 8445 C C . HIS B 1 340 ? -6.094 -31.422 -38.531 1 63.19 340 HIS B C 1
ATOM 8447 O O . HIS B 1 340 ? -6.098 -32.625 -38.344 1 63.19 340 HIS B O 1
ATOM 8453 N N . PRO B 1 341 ? -5.613 -30.859 -39.719 1 60.03 341 PRO B N 1
ATOM 8454 C CA . PRO B 1 341 ? -5.059 -31.719 -40.781 1 60.03 341 PRO B CA 1
ATOM 8455 C C . PRO B 1 341 ? -3.904 -32.594 -40.281 1 60.03 341 PRO B C 1
ATOM 8457 O O . PRO B 1 341 ? -3.736 -33.719 -40.75 1 60.03 341 PRO B O 1
ATOM 8460 N N . ILE B 1 342 ? -3.176 -32.156 -39.375 1 65.25 342 ILE B N 1
ATOM 8461 C CA . ILE B 1 342 ? -2.002 -32.906 -38.938 1 65.25 342 ILE B CA 1
ATOM 8462 C C . ILE B 1 342 ? -2.396 -33.875 -37.812 1 65.25 342 ILE B C 1
ATOM 8464 O O . ILE B 1 342 ? -1.92 -35 -37.781 1 65.25 342 ILE B O 1
ATOM 8468 N N . TRP B 1 343 ? -3.348 -33.5 -37.031 1 63.88 343 TRP B N 1
ATOM 8469 C CA . TRP B 1 343 ? -3.691 -34.281 -35.875 1 63.88 343 TRP B CA 1
ATOM 8470 C C . TRP B 1 343 ? -4.641 -35.438 -36.219 1 63.88 343 TRP B C 1
ATOM 8472 O O . TRP B 1 343 ? -4.801 -36.375 -35.438 1 63.88 343 TRP B O 1
ATOM 8482 N N . ARG B 1 344 ? -5.273 -35.281 -37.344 1 61.09 344 ARG B N 1
ATOM 8483 C CA . ARG B 1 344 ? -6.223 -36.281 -37.781 1 61.09 344 ARG B CA 1
ATOM 8484 C C . ARG B 1 344 ? -5.543 -37.656 -37.938 1 61.09 344 ARG B C 1
ATOM 8486 O O . ARG B 1 344 ? -6.184 -38.688 -37.75 1 61.09 344 ARG B O 1
ATOM 8493 N N . ARG B 1 345 ? -4.285 -37.562 -38.219 1 61.66 345 ARG B N 1
ATOM 8494 C CA . ARG B 1 345 ? -3.584 -38.812 -38.469 1 61.66 345 ARG B CA 1
ATOM 8495 C C . ARG B 1 345 ? -3.152 -39.469 -37.156 1 61.66 345 ARG B C 1
ATOM 8497 O O . ARG B 1 345 ? -2.693 -40.594 -37.125 1 61.66 345 ARG B O 1
ATOM 8504 N N . LEU B 1 346 ? -3.26 -38.719 -36.125 1 65.75 346 LEU B N 1
ATOM 8505 C CA . LEU B 1 346 ? -2.912 -39.219 -34.781 1 65.75 346 LEU B CA 1
ATOM 8506 C C . LEU B 1 346 ? -4.152 -39.719 -34.062 1 65.75 346 LEU B C 1
ATOM 8508 O O . LEU B 1 346 ? -5.277 -39.375 -34.406 1 65.75 346 LEU B O 1
ATOM 8512 N N . PRO B 1 347 ? -4.027 -40.781 -33.281 1 61.69 347 PRO B N 1
ATOM 8513 C CA . PRO B 1 347 ? -5.211 -41.312 -32.594 1 61.69 347 PRO B CA 1
ATOM 8514 C C . PRO B 1 347 ? -6.035 -40.219 -31.906 1 61.69 347 PRO B C 1
ATOM 8516 O O . PRO B 1 347 ? -5.5 -39.438 -31.125 1 61.69 347 PRO B O 1
ATOM 8519 N N . VAL B 1 348 ? -7.203 -39.969 -32.375 1 59.16 348 VAL B N 1
ATOM 8520 C CA . VAL B 1 348 ? -8.078 -38.906 -31.922 1 59.16 348 VAL B CA 1
ATOM 8521 C C . VAL B 1 348 ? -9.031 -39.406 -30.844 1 59.16 348 VAL B C 1
ATOM 8523 O O . VAL B 1 348 ? -9.602 -38.656 -30.078 1 59.16 348 VAL B O 1
ATOM 8526 N N . ASP B 1 349 ? -9.258 -40.812 -30.875 1 60.78 349 ASP B N 1
ATOM 8527 C CA . ASP B 1 349 ? -10.258 -41.375 -29.969 1 60.78 349 ASP B CA 1
ATOM 8528 C C . ASP B 1 349 ? -9.688 -41.531 -28.562 1 60.78 349 ASP B C 1
ATOM 8530 O O . ASP B 1 349 ? -8.672 -42.188 -28.359 1 60.78 349 ASP B O 1
ATOM 8534 N N . ALA B 1 350 ? -10.242 -40.781 -27.609 1 64 350 ALA B N 1
ATOM 8535 C CA . ALA B 1 350 ? -9.805 -40.781 -26.203 1 64 350 ALA B CA 1
ATOM 8536 C C . ALA B 1 350 ? -9.789 -42.219 -25.656 1 64 350 ALA B C 1
ATOM 8538 O O . ALA B 1 350 ? -9.086 -42.5 -24.688 1 64 350 ALA B O 1
ATOM 8539 N N . LYS B 1 351 ? -10.672 -43.125 -26.234 1 61.19 351 LYS B N 1
ATOM 8540 C CA . LYS B 1 351 ? -10.844 -44.469 -25.703 1 61.19 351 LYS B CA 1
ATOM 8541 C C . LYS B 1 351 ? -9.836 -45.438 -26.328 1 61.19 351 LYS B C 1
ATOM 8543 O O . LYS B 1 351 ? -9.68 -46.562 -25.859 1 61.19 351 LYS B O 1
ATOM 8548 N N . SER B 1 352 ? -8.93 -44.906 -27.297 1 65 352 SER B N 1
ATOM 8549 C CA . SER B 1 352 ? -8.031 -45.812 -28.016 1 65 352 SER B CA 1
ATOM 8550 C C . SER B 1 352 ? -6.68 -45.906 -27.328 1 65 352 SER B C 1
ATOM 8552 O O . SER B 1 352 ? -6.262 -44.969 -26.641 1 65 352 SER B O 1
ATOM 8554 N N . THR B 1 353 ? -6.035 -47.094 -27.344 1 68.38 353 THR B N 1
ATOM 8555 C CA . THR B 1 353 ? -4.719 -47.375 -26.781 1 68.38 353 THR B CA 1
ATOM 8556 C C . THR B 1 353 ? -3.668 -46.438 -27.375 1 68.38 353 THR B C 1
ATOM 8558 O O . THR B 1 353 ? -2.76 -45.969 -26.672 1 68.38 353 THR B O 1
ATOM 8561 N N . GLY B 1 354 ? -3.775 -46.156 -28.578 1 71.88 354 GLY B N 1
ATOM 8562 C CA . GLY B 1 354 ? -2.855 -45.25 -29.234 1 71.88 354 GLY B CA 1
ATOM 8563 C C . GLY B 1 354 ? -2.889 -43.844 -28.656 1 71.88 354 GLY B C 1
ATOM 8564 O O . GLY B 1 354 ? -1.847 -43.219 -28.5 1 71.88 354 GLY B O 1
ATOM 8565 N N . PHE B 1 355 ? -4.059 -43.438 -28.297 1 74.19 355 PHE B N 1
ATOM 8566 C CA . PHE B 1 355 ? -4.211 -42.125 -27.703 1 74.19 355 PHE B CA 1
ATOM 8567 C C . PHE B 1 355 ? -3.547 -42.062 -26.328 1 74.19 355 PHE B C 1
ATOM 8569 O O . PHE B 1 355 ? -2.877 -41.094 -25.984 1 74.19 355 PHE B O 1
ATOM 8576 N N . ARG B 1 356 ? -3.691 -43.062 -25.641 1 73.75 356 ARG B N 1
ATOM 8577 C CA . ARG B 1 356 ? -3.117 -43.125 -24.297 1 73.75 356 ARG B CA 1
ATOM 8578 C C . ARG B 1 356 ? -1.593 -43.125 -24.359 1 73.75 356 ARG B C 1
ATOM 8580 O O . ARG B 1 356 ? -0.935 -42.531 -23.5 1 73.75 356 ARG B O 1
ATOM 8587 N N . ILE B 1 357 ? -1.128 -43.812 -25.312 1 79.25 357 ILE B N 1
ATOM 8588 C CA . ILE B 1 357 ? 0.318 -43.875 -25.5 1 79.25 357 ILE B CA 1
ATOM 8589 C C . ILE B 1 357 ? 0.848 -42.531 -25.938 1 79.25 357 ILE B C 1
ATOM 8591 O O . ILE B 1 357 ? 1.856 -42.031 -25.422 1 79.25 357 ILE B O 1
ATOM 8595 N N . LEU B 1 358 ? 0.219 -42 -26.844 1 79.06 358 LEU B N 1
ATOM 8596 C CA . LEU B 1 358 ? 0.643 -40.688 -27.328 1 79.06 358 LEU B CA 1
ATOM 8597 C C . LEU B 1 358 ? 0.528 -39.625 -26.234 1 79.06 358 LEU B C 1
ATOM 8599 O O . LEU B 1 358 ? 1.334 -38.688 -26.172 1 79.06 358 LEU B O 1
ATOM 8603 N N . LYS B 1 359 ? -0.474 -39.781 -25.422 1 79.75 359 LYS B N 1
ATOM 8604 C CA . LYS B 1 359 ? -0.619 -38.875 -24.297 1 79.75 359 LYS B CA 1
ATOM 8605 C C . LYS B 1 359 ? 0.533 -39.031 -23.312 1 79.75 359 LYS B C 1
ATOM 8607 O O . LYS B 1 359 ? 1.059 -38.031 -22.797 1 79.75 359 LYS B O 1
ATOM 8612 N N . LEU B 1 360 ? 0.899 -40.219 -23.062 1 80.75 360 LEU B N 1
ATOM 8613 C CA . LEU B 1 360 ? 2.041 -40.469 -22.188 1 80.75 360 LEU B CA 1
ATOM 8614 C C . LEU B 1 360 ? 3.324 -39.906 -22.797 1 80.75 360 LEU B C 1
ATOM 8616 O O . LEU B 1 360 ? 4.156 -39.344 -22.094 1 80.75 360 LEU B O 1
ATOM 8620 N N . ILE B 1 361 ? 3.424 -40.094 -24.031 1 81.62 361 ILE B N 1
ATOM 8621 C CA . ILE B 1 361 ? 4.594 -39.562 -24.734 1 81.62 361 ILE B CA 1
ATOM 8622 C C . ILE B 1 361 ? 4.609 -38.031 -24.656 1 81.62 361 ILE B C 1
ATOM 8624 O O . ILE B 1 361 ? 5.668 -37.438 -24.484 1 81.62 361 ILE B O 1
ATOM 8628 N N . ALA B 1 362 ? 3.512 -37.5 -24.781 1 80.75 362 ALA B N 1
ATOM 8629 C CA . ALA B 1 362 ? 3.404 -36.062 -24.703 1 80.75 362 ALA B CA 1
ATOM 8630 C C . ALA B 1 362 ? 3.768 -35.562 -23.297 1 80.75 362 ALA B C 1
ATOM 8632 O O . ALA B 1 362 ? 4.41 -34.5 -23.156 1 80.75 362 ALA B O 1
ATOM 8633 N N . ASP B 1 363 ? 3.383 -36.344 -22.391 1 80.5 363 ASP B N 1
ATOM 8634 C CA . ASP B 1 363 ? 3.684 -35.938 -21.016 1 80.5 363 ASP B CA 1
ATOM 8635 C C . ASP B 1 363 ? 5.164 -36.125 -20.703 1 80.5 363 ASP B C 1
ATOM 8637 O O . ASP B 1 363 ? 5.738 -35.375 -19.922 1 80.5 363 ASP B O 1
ATOM 8641 N N . LEU B 1 364 ? 5.758 -37.094 -21.297 1 85.5 364 LEU B N 1
ATOM 8642 C CA . LEU B 1 364 ? 7.176 -37.344 -21.109 1 85.5 364 LEU B CA 1
ATOM 8643 C C . LEU B 1 364 ? 7.996 -36.781 -22.266 1 85.5 364 LEU B C 1
ATOM 8645 O O . LEU B 1 364 ? 9.039 -37.344 -22.625 1 85.5 364 LEU B O 1
ATOM 8649 N N . SER B 1 365 ? 7.426 -35.812 -22.906 1 85.25 365 SER B N 1
ATOM 8650 C CA . SER B 1 365 ? 8.07 -35.25 -24.078 1 85.25 365 SER B CA 1
ATOM 8651 C C . SER B 1 365 ? 9.461 -34.688 -23.734 1 85.25 365 SER B C 1
ATOM 8653 O O . SER B 1 365 ? 10.375 -34.75 -24.562 1 85.25 365 SER B O 1
ATOM 8655 N N . SER B 1 366 ? 9.641 -34.188 -22.516 1 84.5 366 SER B N 1
ATOM 8656 C CA . SER B 1 366 ? 10.938 -33.656 -22.125 1 84.5 366 SER B CA 1
ATOM 8657 C C . SER B 1 366 ? 11.992 -34.781 -22.109 1 84.5 366 SER B C 1
ATOM 8659 O O . SER B 1 366 ? 13.133 -34.562 -22.516 1 84.5 366 SER B O 1
ATOM 8661 N N . LEU B 1 367 ? 11.617 -35.906 -21.609 1 84.69 367 LEU B N 1
ATOM 8662 C CA . LEU B 1 367 ? 12.531 -37.031 -21.578 1 84.69 367 LEU B CA 1
ATOM 8663 C C . LEU B 1 367 ? 12.852 -37.5 -23 1 84.69 367 LEU B C 1
ATOM 8665 O O . LEU B 1 367 ? 14.008 -37.812 -23.312 1 84.69 367 LE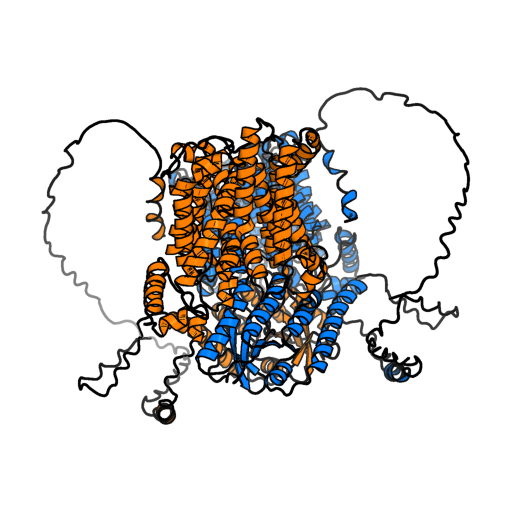U B O 1
ATOM 8669 N N . LEU B 1 368 ? 11.844 -37.5 -23.766 1 85.38 368 LEU B N 1
ATOM 8670 C CA . LEU B 1 368 ? 12.039 -37.906 -25.156 1 85.38 368 LEU B CA 1
ATOM 8671 C C . LEU B 1 368 ? 12.977 -36.938 -25.859 1 85.38 368 LEU B C 1
ATOM 8673 O O . LEU B 1 368 ? 13.828 -37.344 -26.656 1 85.38 368 LEU B O 1
ATOM 8677 N N . ALA B 1 369 ? 12.789 -35.719 -25.625 1 86.69 369 ALA B N 1
ATOM 8678 C CA . ALA B 1 369 ? 13.641 -34.688 -26.25 1 86.69 369 ALA B CA 1
ATOM 8679 C C . ALA B 1 369 ? 15.102 -34.875 -25.844 1 86.69 369 ALA B C 1
ATOM 8681 O O . ALA B 1 369 ? 16 -34.75 -26.688 1 86.69 369 ALA B O 1
ATOM 8682 N N . VAL B 1 370 ? 15.375 -35.188 -24.641 1 85.12 370 VAL B N 1
ATOM 8683 C CA . VAL B 1 370 ? 16.734 -35.375 -24.156 1 85.12 370 VAL B CA 1
ATOM 8684 C C . VAL B 1 370 ? 17.328 -36.656 -24.766 1 85.12 370 VAL B C 1
ATOM 8686 O O . VAL B 1 370 ? 18.5 -36.688 -25.125 1 85.12 370 VAL B O 1
ATOM 8689 N N . LEU B 1 371 ? 16.469 -37.656 -24.859 1 87.06 371 LEU B N 1
ATOM 8690 C CA . LEU B 1 371 ? 16.922 -38.906 -25.453 1 87.06 371 LEU B CA 1
ATOM 8691 C C . LEU B 1 371 ? 17.297 -38.719 -26.922 1 87.06 371 LEU B C 1
ATOM 8693 O O . LEU B 1 371 ? 18.328 -39.188 -27.391 1 87.06 371 LEU B O 1
ATOM 8697 N N . ILE B 1 372 ? 16.406 -38.031 -27.578 1 88.31 372 ILE B N 1
ATOM 8698 C CA . ILE B 1 372 ? 16.688 -37.719 -28.984 1 88.31 372 ILE B CA 1
ATOM 8699 C C . ILE B 1 372 ? 17.938 -36.844 -29.094 1 88.31 372 ILE B C 1
ATOM 8701 O O . ILE B 1 372 ? 18.781 -37.094 -29.969 1 88.31 372 ILE B O 1
ATOM 8705 N N . GLY B 1 373 ? 18 -35.875 -28.281 1 88.25 373 GLY B N 1
ATOM 8706 C CA . GLY B 1 373 ? 19.188 -35.062 -28.25 1 88.25 373 GLY B CA 1
ATOM 8707 C C . GLY B 1 373 ? 20.453 -35.812 -28 1 88.25 373 GLY B C 1
ATOM 8708 O O . GLY B 1 373 ? 21.484 -35.562 -28.641 1 88.25 373 GLY B O 1
ATOM 8709 N N . TRP B 1 374 ? 20.359 -36.719 -27.062 1 86.38 374 TRP B N 1
ATOM 8710 C CA . TRP B 1 374 ? 21.516 -37.562 -26.734 1 86.38 374 TRP B CA 1
ATOM 8711 C C . TRP B 1 374 ? 21.938 -38.406 -27.938 1 86.38 374 TRP B C 1
ATOM 8713 O O . TRP B 1 374 ? 23.141 -38.531 -28.219 1 86.38 374 TRP B O 1
ATOM 8723 N N . LEU B 1 375 ? 21 -38.969 -28.609 1 89.06 375 LEU B N 1
ATOM 8724 C CA . LEU B 1 375 ? 21.297 -39.781 -29.766 1 89.06 375 LEU B CA 1
ATOM 8725 C C . LEU B 1 375 ? 21.984 -38.969 -30.859 1 89.06 375 LEU B C 1
ATOM 8727 O O . LEU B 1 375 ? 22.938 -39.438 -31.484 1 89.06 375 LEU B O 1
ATOM 8731 N N . TRP B 1 376 ? 21.484 -37.875 -31.031 1 88.44 376 TRP B N 1
ATOM 8732 C CA . TRP B 1 376 ? 22.078 -37 -32.062 1 88.44 376 TRP B CA 1
ATOM 8733 C C . TRP B 1 376 ? 23.469 -36.531 -31.609 1 88.44 376 TRP B C 1
ATOM 8735 O O . TRP B 1 376 ? 24.375 -36.375 -32.438 1 88.44 376 TRP B O 1
ATOM 8745 N N . GLY B 1 377 ? 23.531 -36.188 -30.359 1 87.31 377 GLY B N 1
ATOM 8746 C CA . GLY B 1 377 ? 24.844 -35.844 -29.844 1 87.31 377 GLY B CA 1
ATOM 8747 C C . GLY B 1 377 ? 25.891 -36.906 -30.078 1 87.31 377 GLY B C 1
ATOM 8748 O O . GLY B 1 377 ? 27.016 -36.625 -30.484 1 87.31 377 GLY B O 1
ATOM 8749 N N . PHE B 1 378 ? 25.406 -38.125 -29.875 1 86.62 378 PHE B N 1
ATOM 8750 C CA . PHE B 1 378 ? 26.281 -39.281 -30.109 1 86.62 378 PHE B CA 1
ATOM 8751 C C . PHE B 1 378 ? 26.641 -39.375 -31.594 1 86.62 378 PHE B C 1
ATOM 8753 O O . PHE B 1 378 ? 27.797 -39.594 -31.938 1 86.62 378 PHE B O 1
ATOM 8760 N N . ALA B 1 379 ? 25.703 -39.188 -32.375 1 89.5 379 ALA B N 1
ATOM 8761 C CA . ALA B 1 379 ? 25.906 -39.281 -33.812 1 89.5 379 ALA B CA 1
ATOM 8762 C C . ALA B 1 379 ? 26.859 -38.188 -34.312 1 89.5 379 ALA B C 1
ATOM 8764 O O . ALA B 1 379 ? 27.719 -38.438 -35.156 1 89.5 379 ALA B O 1
ATOM 8765 N N . TYR B 1 380 ? 26.719 -37.094 -33.781 1 86.94 380 TYR B N 1
ATOM 8766 C CA . TYR B 1 380 ? 27.562 -35.969 -34.219 1 86.94 380 TYR B CA 1
ATOM 8767 C C . TYR B 1 380 ? 29 -36.156 -33.75 1 86.94 380 TYR B C 1
ATOM 8769 O O . TYR B 1 380 ? 29.938 -35.844 -34.5 1 86.94 380 TYR B O 1
ATOM 8777 N N . ARG B 1 381 ? 29.141 -36.594 -32.594 1 85.12 381 ARG B N 1
ATOM 8778 C CA . ARG B 1 381 ? 30.484 -36.875 -32.094 1 85.12 381 ARG B CA 1
ATOM 8779 C C . ARG B 1 381 ? 31.172 -37.938 -32.938 1 85.12 381 ARG B C 1
ATOM 8781 O O . ARG B 1 381 ? 32.344 -37.812 -33.25 1 85.12 381 ARG B O 1
ATOM 8788 N N . GLN B 1 382 ? 30.469 -38.938 -33.344 1 87.5 382 GLN B N 1
ATOM 8789 C CA . GLN B 1 382 ? 31.016 -40 -34.188 1 87.5 382 GLN B CA 1
ATOM 8790 C C . GLN B 1 382 ? 31.344 -39.531 -35.594 1 87.5 382 GLN B C 1
ATOM 8792 O O . GLN B 1 382 ? 32.312 -39.969 -36.188 1 87.5 382 GLN B O 1
ATOM 8797 N N . ALA B 1 383 ? 30.531 -38.594 -35.969 1 88.62 383 ALA B N 1
ATOM 8798 C CA . ALA B 1 383 ? 30.719 -38.031 -37.312 1 88.62 383 ALA B CA 1
ATOM 8799 C C . ALA B 1 383 ? 31.797 -36.938 -37.312 1 88.62 383 ALA B C 1
ATOM 8801 O O . ALA B 1 383 ? 32.219 -36.5 -38.375 1 88.62 383 ALA B O 1
ATOM 8802 N N . GLY B 1 384 ? 32.281 -36.5 -36.219 1 83.5 384 GLY B N 1
ATOM 8803 C CA . GLY B 1 384 ? 33.344 -35.5 -36.125 1 83.5 384 GLY B CA 1
ATOM 8804 C C . GLY B 1 384 ? 32.812 -34.062 -36.344 1 83.5 384 GLY B C 1
ATOM 8805 O O . GLY B 1 384 ? 33.562 -33.188 -36.75 1 83.5 384 GLY B O 1
ATOM 8806 N N . ILE B 1 385 ? 31.578 -33.906 -36.188 1 82.88 385 ILE B N 1
ATOM 8807 C CA . ILE B 1 385 ? 31 -32.594 -36.375 1 82.88 385 ILE B CA 1
ATOM 8808 C C . ILE B 1 385 ? 31.172 -31.781 -35.094 1 82.88 385 ILE B C 1
ATOM 8810 O O . ILE B 1 385 ? 30.609 -32.125 -34.031 1 82.88 385 ILE B O 1
ATOM 8814 N N . ASP B 1 386 ? 31.938 -30.75 -35.125 1 78 386 ASP B N 1
ATOM 8815 C CA . ASP B 1 386 ? 32.281 -29.953 -33.969 1 78 386 ASP B CA 1
ATOM 8816 C C . ASP B 1 386 ? 31.375 -28.719 -33.875 1 78 386 ASP B C 1
ATOM 8818 O O . ASP B 1 386 ? 31.484 -27.938 -32.938 1 78 386 ASP B O 1
ATOM 8822 N N . SER B 1 387 ? 30.438 -28.688 -34.719 1 80.19 387 SER B N 1
ATOM 8823 C CA . SER B 1 387 ? 29.594 -27.5 -34.75 1 80.19 387 SER B CA 1
ATOM 8824 C C . SER B 1 387 ? 28.5 -27.547 -33.688 1 80.19 387 SER B C 1
ATOM 8826 O O . SER B 1 387 ? 27.812 -26.562 -33.438 1 80.19 387 SER B O 1
ATOM 8828 N N . VAL B 1 388 ? 28.422 -28.641 -33.062 1 85.31 388 VAL B N 1
ATOM 8829 C CA . VAL B 1 388 ? 27.406 -28.797 -32.031 1 85.31 388 VAL B CA 1
ATOM 8830 C C . VAL B 1 388 ? 28.062 -28.781 -30.641 1 85.31 388 VAL B C 1
ATOM 8832 O O . VAL B 1 388 ? 28.922 -29.625 -30.359 1 85.31 388 VAL B O 1
ATOM 8835 N N . ALA B 1 389 ? 27.656 -27.75 -29.891 1 84.56 389 ALA B N 1
ATOM 8836 C CA . ALA B 1 389 ? 28.234 -27.625 -28.562 1 84.56 389 ALA B CA 1
ATOM 8837 C C . ALA B 1 389 ? 27.625 -28.641 -27.609 1 84.56 389 ALA B C 1
ATOM 8839 O O . ALA B 1 389 ? 26.406 -28.672 -27.406 1 84.56 389 ALA B O 1
ATOM 8840 N N . LEU B 1 390 ? 28.469 -29.5 -27.062 1 82.94 390 LEU B N 1
ATOM 8841 C CA . LEU B 1 390 ? 28.031 -30.484 -26.094 1 82.94 390 LEU B CA 1
ATOM 8842 C C . LEU B 1 390 ? 28.281 -30 -24.672 1 82.94 390 LEU B C 1
ATOM 8844 O O . LEU B 1 390 ? 29.078 -29.078 -24.453 1 82.94 390 LEU B O 1
ATOM 8848 N N . VAL B 1 391 ? 27.562 -30.516 -23.703 1 80.69 391 VAL B N 1
ATOM 8849 C CA . VAL B 1 391 ? 27.719 -30.172 -22.297 1 80.69 391 VAL B CA 1
ATOM 8850 C C . VAL B 1 391 ? 29.141 -30.469 -21.828 1 80.69 391 VAL B C 1
ATOM 8852 O O . VAL B 1 391 ? 29.766 -29.641 -21.156 1 80.69 391 VAL B O 1
ATOM 8855 N N . GLY B 1 392 ? 29.75 -31.406 -22.297 1 70.88 392 GLY B N 1
ATOM 8856 C CA . GLY B 1 392 ? 31.141 -31.719 -21.984 1 70.88 392 GLY B CA 1
ATOM 8857 C C . GLY B 1 392 ? 31.312 -32.406 -20.641 1 70.88 392 GLY B C 1
ATOM 8858 O O . GLY B 1 392 ? 30.344 -32.875 -20.031 1 70.88 392 GLY B O 1
ATOM 8859 N N . ASN B 1 393 ? 32.562 -32.406 -20.172 1 62.47 393 ASN B N 1
ATOM 8860 C CA . ASN B 1 393 ? 32.938 -33.188 -19.016 1 62.47 393 ASN B CA 1
ATOM 8861 C C . ASN B 1 393 ? 32.375 -32.594 -17.719 1 62.47 393 ASN B C 1
ATOM 8863 O O . ASN B 1 393 ? 32.594 -31.422 -17.406 1 62.47 393 ASN B O 1
ATOM 8867 N N . ILE B 1 394 ? 31.422 -33.344 -17.234 1 61.78 394 ILE B N 1
ATOM 8868 C CA . ILE B 1 394 ? 30.891 -32.969 -15.922 1 61.78 394 ILE B CA 1
ATOM 8869 C C . ILE B 1 394 ? 31.656 -33.688 -14.828 1 61.78 394 ILE B C 1
ATOM 8871 O O . ILE B 1 394 ? 31.906 -34.906 -14.922 1 61.78 394 ILE B O 1
ATOM 8875 N N . GLU B 1 395 ? 32.656 -33.219 -14.234 1 56.16 395 GLU B N 1
ATOM 8876 C CA . GLU B 1 395 ? 33.344 -33.875 -13.133 1 56.16 395 GLU B CA 1
ATOM 8877 C C . GLU B 1 395 ? 32.344 -34.656 -12.266 1 56.16 395 GLU B C 1
ATOM 8879 O O . GLU B 1 395 ? 31.234 -34.188 -12.039 1 56.16 395 GLU B O 1
ATOM 8884 N N . SER B 1 396 ? 32.281 -36.062 -12.414 1 54.41 396 SER B N 1
ATOM 8885 C CA . SER B 1 396 ? 31.422 -37.031 -11.742 1 54.41 396 SER B CA 1
ATOM 8886 C C . SER B 1 396 ? 31 -36.562 -10.359 1 54.41 396 SER B C 1
ATOM 8888 O O . SER B 1 396 ? 31.766 -36.688 -9.398 1 54.41 396 SER B O 1
ATOM 8890 N N . ALA B 1 397 ? 30.609 -35.438 -10.086 1 55.16 397 ALA B N 1
ATOM 8891 C CA . ALA B 1 397 ? 30.578 -34.906 -8.727 1 55.16 397 ALA B CA 1
ATOM 8892 C C . ALA B 1 397 ? 29.359 -35.406 -7.961 1 55.16 397 ALA B C 1
ATOM 8894 O O . ALA B 1 397 ? 28.234 -35.344 -8.469 1 55.16 397 ALA B O 1
ATOM 8895 N N . GLY B 1 398 ? 29.453 -36.625 -7.297 1 63.81 398 GLY B N 1
ATOM 8896 C CA . GLY B 1 398 ? 28.484 -36.906 -6.238 1 63.81 398 GLY B CA 1
ATOM 8897 C C . GLY B 1 398 ? 27.953 -35.656 -5.586 1 63.81 398 GLY B C 1
ATOM 8898 O O . GLY B 1 398 ? 28.328 -34.531 -5.961 1 63.81 398 GLY B O 1
ATOM 8899 N N . PHE B 1 399 ? 26.828 -35.844 -4.848 1 75.06 399 PHE B N 1
ATOM 8900 C CA . PHE B 1 399 ? 26.25 -34.75 -4.086 1 75.06 399 PHE B CA 1
ATOM 8901 C C . PHE B 1 399 ? 27.297 -34.094 -3.201 1 75.06 399 PHE B C 1
ATOM 8903 O O . PHE B 1 399 ? 28.141 -34.781 -2.617 1 75.06 399 PHE B O 1
ATOM 8910 N N . GLN B 1 400 ? 27.578 -32.844 -3.402 1 73.44 400 GLN B N 1
ATOM 8911 C CA . GLN B 1 400 ? 28.453 -32.094 -2.533 1 73.44 400 GLN B CA 1
ATOM 8912 C C . GLN B 1 400 ? 27.672 -31.375 -1.435 1 73.44 400 GLN B C 1
ATOM 8914 O O . GLN B 1 400 ? 26.609 -30.812 -1.689 1 73.44 400 GLN B O 1
ATOM 8919 N N . PHE B 1 401 ? 28.062 -31.688 -0.219 1 80.62 401 PHE B N 1
ATOM 8920 C CA . PHE B 1 401 ? 27.406 -31.047 0.915 1 80.62 401 PHE B CA 1
ATOM 8921 C C . PHE B 1 401 ? 28.281 -29.938 1.482 1 80.62 401 PHE B C 1
ATOM 8923 O O . PHE B 1 401 ? 29.5 -30.078 1.569 1 80.62 401 PHE B O 1
ATOM 8930 N N . GLY B 1 402 ? 27.812 -28.766 1.451 1 75.75 402 GLY B N 1
ATOM 8931 C CA . GLY B 1 402 ? 28.547 -27.672 2.068 1 75.75 402 GLY B CA 1
ATOM 8932 C C . GLY B 1 402 ? 27.828 -26.344 1.986 1 75.75 402 GLY B C 1
ATOM 8933 O O . GLY B 1 402 ? 26.812 -26.219 1.303 1 75.75 402 GLY B O 1
ATOM 8934 N N . LEU B 1 403 ? 28.172 -25.484 2.92 1 74.88 403 LEU B N 1
ATOM 8935 C CA . LEU B 1 403 ? 27.703 -24.094 2.861 1 74.88 403 LEU B CA 1
ATOM 8936 C C . LEU B 1 403 ? 28.812 -23.188 2.34 1 74.88 403 LEU B C 1
ATOM 8938 O O . LEU B 1 403 ? 30 -23.484 2.504 1 74.88 403 LEU B O 1
ATOM 8942 N N . PRO B 1 404 ? 28.312 -22.203 1.537 1 73.69 404 PRO B N 1
ATOM 8943 C CA . PRO B 1 404 ? 29.344 -21.297 1.036 1 73.69 404 PRO B CA 1
ATOM 8944 C C . PRO B 1 404 ? 30.234 -20.75 2.146 1 73.69 404 PRO B C 1
ATOM 8946 O O . PRO B 1 404 ? 29.766 -20.547 3.271 1 73.69 404 PRO B O 1
ATOM 8949 N N . ASP B 1 405 ? 31.422 -20.594 1.865 1 75.94 405 ASP B N 1
ATOM 8950 C CA . ASP B 1 405 ? 32.438 -20.141 2.816 1 75.94 405 ASP B CA 1
ATOM 8951 C C . ASP B 1 405 ? 32.094 -18.75 3.344 1 75.94 405 ASP B C 1
ATOM 8953 O O . ASP B 1 405 ? 31.5 -17.938 2.637 1 75.94 405 ASP B O 1
ATOM 8957 N N . SER B 1 406 ? 32.312 -18.547 4.598 1 75.31 406 SER B N 1
ATOM 8958 C CA . SER B 1 406 ? 32.031 -17.281 5.273 1 75.31 406 SER B CA 1
ATOM 8959 C C . SER B 1 406 ? 32.719 -16.109 4.582 1 75.31 406 SER B C 1
ATOM 8961 O O . SER B 1 406 ? 32.188 -15 4.547 1 75.31 406 SER B O 1
ATOM 8963 N N . GLY B 1 407 ? 33.875 -16.406 4.121 1 67.06 407 GLY B N 1
ATOM 8964 C CA . GLY B 1 407 ? 34.594 -15.375 3.391 1 67.06 407 GLY B CA 1
ATOM 8965 C C . GLY B 1 407 ? 33.875 -14.922 2.143 1 67.06 407 GLY B C 1
ATOM 8966 O O . GLY B 1 407 ? 33.812 -13.719 1.857 1 67.06 407 GLY B O 1
ATOM 8967 N N . PHE B 1 408 ? 33.281 -15.875 1.599 1 74.69 408 PHE B N 1
ATOM 8968 C CA . PHE B 1 408 ? 32.5 -15.57 0.389 1 74.69 408 PHE B CA 1
ATOM 8969 C C . PHE B 1 408 ? 31.266 -14.75 0.719 1 74.69 408 PHE B C 1
ATOM 8971 O O . PHE B 1 408 ? 30.984 -13.758 0.052 1 74.69 408 PHE B O 1
ATOM 8978 N N . VAL B 1 409 ? 30.75 -15.078 1.779 1 75.69 409 VAL B N 1
ATOM 8979 C CA . VAL B 1 409 ? 29.516 -14.414 2.178 1 75.69 409 VAL B CA 1
ATOM 8980 C C . VAL B 1 409 ? 29.797 -12.953 2.506 1 75.69 409 VAL B C 1
ATOM 8982 O O . VAL B 1 409 ? 29 -12.07 2.186 1 75.69 409 VAL B O 1
ATOM 8985 N N . SER B 1 410 ? 30.906 -12.703 3.021 1 73.19 410 SER B N 1
ATOM 8986 C CA . SER B 1 410 ? 31.281 -11.352 3.408 1 73.19 410 SER B CA 1
ATOM 8987 C C . SER B 1 410 ? 31.641 -10.508 2.189 1 73.19 410 SER B C 1
ATOM 8989 O O . SER B 1 410 ? 31.609 -9.273 2.248 1 73.19 410 SER B O 1
ATOM 8991 N N . SER B 1 411 ? 32 -11.172 1.168 1 74.88 411 SER B N 1
ATOM 8992 C CA . SER B 1 411 ? 32.438 -10.445 -0.025 1 74.88 411 SER B CA 1
ATOM 8993 C C . SER B 1 411 ? 31.234 -9.953 -0.83 1 74.88 411 SER B C 1
ATOM 8995 O O . SER B 1 411 ? 31.359 -9.023 -1.632 1 74.88 411 SER B O 1
ATOM 8997 N N . VAL B 1 412 ? 30.203 -10.555 -0.549 1 77.19 412 VAL B N 1
ATOM 8998 C CA . VAL B 1 412 ? 29 -10.195 -1.301 1 77.19 412 VAL B CA 1
ATOM 8999 C C . VAL B 1 412 ? 28.281 -9.039 -0.605 1 77.19 412 VAL B C 1
ATOM 9001 O O . VAL B 1 412 ? 28.078 -9.07 0.609 1 77.19 412 VAL B O 1
ATOM 9004 N N . LYS B 1 413 ? 28.109 -7.945 -1.345 1 72.12 413 LYS B N 1
ATOM 9005 C CA . LYS B 1 413 ? 27.391 -6.797 -0.814 1 72.12 413 LYS B CA 1
ATOM 9006 C C . LYS B 1 413 ? 25.969 -7.184 -0.387 1 72.12 413 LYS B C 1
ATOM 9008 O O . LYS B 1 413 ? 25.234 -7.801 -1.157 1 72.12 413 LYS B O 1
ATOM 9013 N N . ILE B 1 414 ? 25.578 -6.793 0.722 1 74.62 414 ILE B N 1
ATOM 9014 C CA . ILE B 1 414 ? 24.344 -7.203 1.363 1 74.62 414 ILE B CA 1
ATOM 9015 C C . ILE B 1 414 ? 23.156 -6.727 0.532 1 74.62 414 ILE B C 1
ATOM 9017 O O . ILE B 1 414 ? 22.141 -7.434 0.411 1 74.62 414 ILE B O 1
ATOM 9021 N N . ASP B 1 415 ? 23.234 -5.602 -0.041 1 71.25 415 ASP B N 1
ATOM 9022 C CA . ASP B 1 415 ? 22.109 -5.051 -0.792 1 71.25 415 ASP B CA 1
ATOM 9023 C C . ASP B 1 415 ? 21.875 -5.828 -2.086 1 71.25 415 ASP B C 1
ATOM 9025 O O . ASP B 1 415 ? 20.734 -6.008 -2.514 1 71.25 415 ASP B O 1
ATOM 9029 N N . GLN B 1 416 ? 22.984 -6.344 -2.654 1 79.38 416 GLN B N 1
ATOM 9030 C CA . GLN B 1 416 ? 22.875 -7.059 -3.922 1 79.38 416 GLN B CA 1
ATOM 9031 C C . GLN B 1 416 ? 22.344 -8.477 -3.711 1 79.38 416 GLN B C 1
ATOM 9033 O O . GLN B 1 416 ? 21.875 -9.117 -4.652 1 79.38 416 GLN B O 1
ATOM 9038 N N . PHE B 1 417 ? 22.406 -8.82 -2.506 1 85.5 417 PHE B N 1
ATOM 9039 C CA . PHE B 1 417 ? 22 -10.18 -2.164 1 85.5 417 PHE B CA 1
ATOM 9040 C C . PHE B 1 417 ? 20.578 -10.195 -1.589 1 85.5 417 PHE B C 1
ATOM 9042 O O . PHE B 1 417 ? 19.75 -11.016 -1.981 1 85.5 417 PHE B O 1
ATOM 9049 N N . ILE B 1 418 ? 20.234 -9.289 -0.756 1 86.69 418 ILE B N 1
ATOM 9050 C CA . ILE B 1 418 ? 19 -9.336 0.034 1 86.69 418 ILE B CA 1
ATOM 9051 C C . ILE B 1 418 ? 17.797 -9.047 -0.861 1 86.69 418 ILE B C 1
ATOM 9053 O O . ILE B 1 418 ? 16.75 -9.672 -0.718 1 86.69 418 ILE B O 1
ATOM 9057 N N . VAL B 1 419 ? 17.969 -8.156 -1.807 1 82.5 419 VAL B N 1
ATOM 9058 C CA . VAL B 1 419 ? 16.828 -7.738 -2.621 1 82.5 419 VAL B CA 1
ATOM 9059 C C . VAL B 1 419 ? 16.422 -8.875 -3.553 1 82.5 419 VAL B C 1
ATOM 9061 O O . VAL B 1 419 ? 15.25 -9.273 -3.574 1 82.5 419 VAL B O 1
ATOM 9064 N N . PRO B 1 420 ? 17.375 -9.445 -4.23 1 88.75 420 PRO B N 1
ATOM 9065 C CA . PRO B 1 420 ? 16.969 -10.57 -5.078 1 88.75 420 PRO B CA 1
ATOM 9066 C C . PRO B 1 420 ? 16.422 -11.75 -4.27 1 88.75 420 PRO B C 1
ATOM 9068 O O . PRO B 1 420 ? 15.484 -12.414 -4.699 1 88.75 420 PRO B O 1
ATOM 9071 N N . ALA B 1 421 ? 17.031 -11.984 -3.131 1 93.06 421 ALA B N 1
ATOM 9072 C CA . ALA B 1 421 ? 16.562 -13.086 -2.291 1 93.06 421 ALA B CA 1
ATOM 9073 C C . ALA B 1 421 ? 15.117 -12.883 -1.862 1 93.06 421 ALA B C 1
ATOM 9075 O O . ALA B 1 421 ? 14.32 -13.812 -1.884 1 93.06 421 ALA B O 1
ATOM 9076 N N . LEU B 1 422 ? 14.75 -11.711 -1.579 1 89.31 422 LEU B N 1
ATOM 9077 C CA . LEU B 1 422 ? 13.391 -11.406 -1.149 1 89.31 422 LEU B CA 1
ATOM 9078 C C . LEU B 1 422 ? 12.414 -11.508 -2.316 1 89.31 422 LEU B C 1
ATOM 9080 O O . LEU B 1 422 ? 11.297 -12 -2.156 1 89.31 422 LEU B O 1
ATOM 9084 N N . VAL B 1 423 ? 12.883 -11.047 -3.408 1 86.75 423 VAL B N 1
ATOM 9085 C CA . VAL B 1 423 ? 12.047 -11.109 -4.605 1 86.75 423 VAL B CA 1
ATOM 9086 C C . VAL B 1 423 ? 11.758 -12.57 -4.953 1 86.75 423 VAL B C 1
ATOM 9088 O O . VAL B 1 423 ? 10.609 -12.93 -5.23 1 86.75 423 VAL B O 1
ATOM 9091 N N . MET B 1 424 ? 12.766 -13.367 -4.883 1 94.19 424 MET B N 1
ATOM 9092 C CA . MET B 1 424 ? 12.617 -14.781 -5.203 1 94.19 424 MET B CA 1
ATOM 9093 C C . MET B 1 424 ? 11.727 -15.484 -4.18 1 94.19 424 MET B C 1
ATOM 9095 O O . MET B 1 424 ? 10.984 -16.406 -4.52 1 94.19 424 MET B O 1
ATOM 9099 N N . THR B 1 425 ? 11.82 -15.031 -2.943 1 94.06 425 THR B N 1
ATOM 9100 C CA . THR B 1 425 ? 10.977 -15.586 -1.896 1 94.06 425 THR B CA 1
ATOM 9101 C C . THR B 1 425 ? 9.5 -15.328 -2.197 1 94.06 425 THR B C 1
ATOM 9103 O O . THR B 1 425 ? 8.68 -16.25 -2.148 1 94.06 425 THR B O 1
ATOM 9106 N N . VAL B 1 426 ? 9.227 -14.164 -2.584 1 88.44 426 VAL B N 1
ATOM 9107 C CA . VAL B 1 426 ? 7.836 -13.773 -2.814 1 88.44 426 VAL B CA 1
ATOM 9108 C C . VAL B 1 426 ? 7.312 -14.438 -4.082 1 88.44 426 VAL B C 1
ATOM 9110 O O . VAL B 1 426 ? 6.227 -15.023 -4.078 1 88.44 426 VAL B O 1
ATOM 9113 N N . VAL B 1 427 ? 8.102 -14.43 -5.098 1 87.44 427 VAL B N 1
ATOM 9114 C CA . VAL B 1 427 ? 7.695 -14.992 -6.383 1 87.44 427 VAL B CA 1
ATOM 9115 C C . VAL B 1 427 ? 7.512 -16.5 -6.25 1 87.44 427 VAL B C 1
ATOM 9117 O O . VAL B 1 427 ? 6.531 -17.062 -6.75 1 87.44 427 VAL B O 1
ATOM 9120 N N . GLY B 1 428 ? 8.492 -17.078 -5.625 1 91.88 428 GLY B N 1
ATOM 9121 C CA . GLY B 1 428 ? 8.398 -18.516 -5.434 1 91.88 428 GLY B CA 1
ATOM 9122 C C . GLY B 1 428 ? 7.195 -18.938 -4.609 1 91.88 428 GLY B C 1
ATOM 9123 O O . GLY B 1 428 ? 6.535 -19.922 -4.922 1 91.88 428 GLY B O 1
ATOM 9124 N N . TYR B 1 429 ? 6.914 -18.188 -3.65 1 92.69 429 TYR B N 1
ATOM 9125 C CA . TYR B 1 429 ? 5.781 -18.484 -2.781 1 92.69 429 TYR B CA 1
ATOM 9126 C C . TYR B 1 429 ? 4.461 -18.312 -3.525 1 92.69 429 TYR B C 1
ATOM 9128 O O . TYR B 1 429 ? 3.58 -19.172 -3.443 1 92.69 429 TYR B O 1
ATOM 9136 N N . ILE B 1 430 ? 4.352 -17.281 -4.246 1 85.75 430 ILE B N 1
ATOM 9137 C CA . ILE B 1 430 ? 3.115 -17 -4.965 1 85.75 430 ILE B CA 1
ATOM 9138 C C . ILE B 1 430 ? 2.865 -18.078 -6.008 1 85.75 430 ILE B C 1
ATOM 9140 O O . ILE B 1 430 ? 1.736 -18.547 -6.168 1 85.75 430 ILE B O 1
ATOM 9144 N N . GLU B 1 431 ? 3.865 -18.484 -6.676 1 86.56 431 GLU B N 1
ATOM 9145 C CA . GLU B 1 431 ? 3.738 -19.547 -7.672 1 86.56 431 GLU B CA 1
ATOM 9146 C C . GLU B 1 431 ? 3.291 -20.859 -7.031 1 86.56 431 GLU B C 1
ATOM 9148 O O . GLU B 1 431 ? 2.443 -21.562 -7.582 1 86.56 431 GLU B O 1
ATOM 9153 N N . THR B 1 432 ? 3.875 -21.125 -5.93 1 93.12 432 THR B N 1
ATOM 9154 C CA . THR B 1 432 ? 3.566 -22.375 -5.242 1 93.12 432 THR B CA 1
ATOM 9155 C C . THR B 1 432 ? 2.127 -22.375 -4.734 1 93.12 432 THR B C 1
ATOM 9157 O O . THR B 1 432 ? 1.399 -23.344 -4.91 1 93.12 432 THR B O 1
ATOM 9160 N N . VAL B 1 433 ? 1.683 -21.297 -4.184 1 89.06 433 VAL B N 1
ATOM 9161 C CA . VAL B 1 433 ? 0.339 -21.219 -3.619 1 89.06 433 VAL B CA 1
ATOM 9162 C C . VAL B 1 433 ? -0.692 -21.172 -4.746 1 89.06 433 VAL B C 1
ATOM 9164 O O . VAL B 1 433 ? -1.772 -21.766 -4.633 1 89.06 433 VAL B O 1
ATOM 9167 N N . ALA B 1 434 ? -0.344 -20.516 -5.773 1 81.25 434 ALA B N 1
ATOM 9168 C CA . ALA B 1 434 ? -1.272 -20.422 -6.898 1 81.25 434 ALA B CA 1
ATOM 9169 C C . ALA B 1 434 ? -1.636 -21.812 -7.43 1 81.25 434 ALA B C 1
ATOM 9171 O O . ALA B 1 434 ? -2.812 -22.109 -7.648 1 81.25 434 ALA B O 1
ATOM 9172 N N . VAL B 1 435 ? -0.695 -22.625 -7.566 1 86.75 435 VAL B N 1
ATOM 9173 C CA . VAL B 1 435 ? -0.945 -23.953 -8.117 1 86.75 435 VAL B CA 1
ATOM 9174 C C . VAL B 1 435 ? -1.508 -24.875 -7.027 1 86.75 435 VAL B C 1
ATOM 9176 O O . VAL B 1 435 ? -2.461 -25.625 -7.266 1 86.75 435 VAL B O 1
ATOM 9179 N N . GLY B 1 436 ? -0.944 -24.797 -5.898 1 90.88 436 GLY B N 1
ATOM 9180 C CA . GLY B 1 436 ? -1.402 -25.641 -4.805 1 90.88 436 GLY B CA 1
ATOM 9181 C C . GLY B 1 436 ? -2.848 -25.391 -4.422 1 90.88 436 GLY B C 1
ATOM 9182 O O . GLY B 1 436 ? -3.619 -26.328 -4.219 1 90.88 436 GLY B O 1
ATOM 9183 N N . ALA B 1 437 ? -3.217 -24.156 -4.344 1 83.88 437 ALA B N 1
ATOM 9184 C CA . ALA B 1 437 ? -4.574 -23.781 -3.943 1 83.88 437 ALA B CA 1
ATOM 9185 C C . ALA B 1 437 ? -5.594 -24.25 -4.973 1 83.88 437 ALA B C 1
ATOM 9187 O O . ALA B 1 437 ? -6.719 -24.625 -4.621 1 83.88 437 ALA B O 1
ATOM 9188 N N . LYS B 1 438 ? -5.223 -24.234 -6.188 1 80.06 438 LYS B N 1
ATOM 9189 C CA . LYS B 1 438 ? -6.117 -24.672 -7.25 1 80.06 438 LYS B CA 1
ATOM 9190 C C . LYS B 1 438 ? -6.484 -26.141 -7.07 1 80.06 438 LYS B C 1
ATOM 9192 O O . LYS B 1 438 ? -7.664 -26.516 -7.113 1 80.06 438 LYS B O 1
ATOM 9197 N N . PHE B 1 439 ? -5.539 -26.922 -6.785 1 86.38 439 PHE B N 1
ATOM 9198 C CA . PHE B 1 439 ? -5.793 -28.344 -6.668 1 86.38 439 PHE B CA 1
ATOM 9199 C C . PHE B 1 439 ? -6.402 -28.672 -5.309 1 86.38 439 PHE B C 1
ATOM 9201 O O . PHE B 1 439 ? -7.215 -29.594 -5.195 1 86.38 439 PHE B O 1
ATOM 9208 N N . ALA B 1 440 ? -6.035 -27.906 -4.332 1 87.06 440 ALA B N 1
ATOM 9209 C CA . ALA B 1 440 ? -6.641 -28.094 -3.016 1 87.06 440 ALA B CA 1
ATOM 9210 C C . ALA B 1 440 ? -8.133 -27.781 -3.049 1 87.06 440 ALA B C 1
ATOM 9212 O O . ALA B 1 440 ? -8.938 -28.469 -2.428 1 87.06 440 ALA B O 1
ATOM 9213 N N . SER B 1 441 ? -8.445 -26.781 -3.738 1 77.75 441 SER B N 1
ATOM 9214 C CA . SER B 1 441 ? -9.844 -26.391 -3.848 1 77.75 441 SER B CA 1
ATOM 9215 C C . SER B 1 441 ? -10.656 -27.422 -4.625 1 77.75 441 SER B C 1
ATOM 9217 O O . SER B 1 441 ? -11.781 -27.75 -4.242 1 77.75 441 SER B O 1
ATOM 9219 N N . LYS B 1 442 ? -10.078 -27.875 -5.625 1 76.69 442 LYS B N 1
ATOM 9220 C CA . LYS B 1 442 ? -10.742 -28.891 -6.43 1 76.69 442 LYS B CA 1
ATOM 9221 C C . LYS B 1 442 ? -10.977 -30.156 -5.625 1 76.69 442 LYS B C 1
ATOM 9223 O O . LYS B 1 442 ? -12.039 -30.781 -5.734 1 76.69 442 LYS B O 1
ATOM 9228 N N . ALA B 1 443 ? -10.016 -30.516 -4.891 1 83.75 443 ALA B N 1
ATOM 9229 C CA . ALA B 1 443 ? -10.109 -31.734 -4.094 1 83.75 443 ALA B CA 1
ATOM 9230 C C . ALA B 1 443 ? -10.719 -31.453 -2.723 1 83.75 443 ALA B C 1
ATOM 9232 O O . ALA B 1 443 ? -10.938 -32.375 -1.931 1 83.75 443 ALA B O 1
ATOM 9233 N N . ARG B 1 444 ? -10.953 -30.203 -2.436 1 80.75 444 ARG B N 1
ATOM 9234 C CA . ARG B 1 444 ? -11.633 -29.75 -1.232 1 80.75 444 ARG B CA 1
ATOM 9235 C C . ARG B 1 444 ? -10.883 -30.172 0.023 1 80.75 444 ARG B C 1
ATOM 9237 O O . ARG B 1 444 ? -11.484 -30.703 0.958 1 80.75 444 ARG B O 1
ATOM 9244 N N . TYR B 1 445 ? -9.648 -30.125 -0.023 1 82.69 445 TYR B N 1
ATOM 9245 C CA . TYR B 1 445 ? -8.891 -30.344 1.204 1 82.69 445 TYR B CA 1
ATOM 9246 C C . TYR B 1 445 ? -8.258 -29.047 1.694 1 82.69 445 TYR B C 1
ATOM 9248 O O . TYR B 1 445 ? -8.18 -28.078 0.95 1 82.69 445 TYR B O 1
ATOM 9256 N N . GLU B 1 446 ? -7.812 -29.047 2.906 1 80.88 446 GLU B N 1
ATOM 9257 C CA . GLU B 1 446 ? -7.312 -27.812 3.52 1 80.88 446 GLU B CA 1
ATOM 9258 C C . GLU B 1 446 ? -5.785 -27.766 3.492 1 80.88 446 GLU B C 1
ATOM 9260 O O . GLU B 1 446 ? -5.129 -28.812 3.441 1 80.88 446 GLU B O 1
ATOM 9265 N N . TYR B 1 447 ? -5.277 -26.578 3.389 1 87.44 447 TYR B N 1
ATOM 9266 C CA . TYR B 1 447 ? -3.848 -26.297 3.48 1 87.44 447 TYR B CA 1
ATOM 9267 C C . TYR B 1 447 ? -3.578 -25.094 4.359 1 87.44 447 TYR B C 1
ATOM 9269 O O . TYR B 1 447 ? -4.5 -24.344 4.715 1 87.44 447 TYR B O 1
ATOM 9277 N N . ASP B 1 448 ? -2.35 -24.953 4.832 1 87.12 448 ASP B N 1
ATOM 9278 C CA . ASP B 1 448 ? -1.921 -23.812 5.633 1 87.12 448 ASP B CA 1
ATOM 9279 C C . ASP B 1 448 ? -0.881 -22.984 4.887 1 87.12 448 ASP B C 1
ATOM 9281 O O . ASP B 1 448 ? 0.263 -23.406 4.723 1 87.12 448 ASP B O 1
ATOM 9285 N N . SER B 1 449 ? -1.325 -21.797 4.582 1 86.5 449 SER B N 1
ATOM 9286 C CA . SER B 1 449 ? -0.471 -20.922 3.779 1 86.5 449 SER B CA 1
ATOM 9287 C C . SER B 1 449 ? 0.806 -20.562 4.527 1 86.5 449 SER B C 1
ATOM 9289 O O . SER B 1 449 ? 1.87 -20.422 3.92 1 86.5 449 SER B O 1
ATOM 9291 N N . ASN B 1 450 ? 0.746 -20.375 5.836 1 88.06 450 ASN B N 1
ATOM 9292 C CA . ASN B 1 450 ? 1.934 -20.031 6.617 1 88.06 450 ASN B CA 1
ATOM 9293 C C . ASN B 1 450 ? 2.912 -21.203 6.68 1 88.06 450 ASN B C 1
ATOM 9295 O O . ASN B 1 450 ? 4.125 -21 6.594 1 88.06 450 ASN B O 1
ATOM 9299 N N . GLN B 1 451 ? 2.383 -22.328 6.793 1 91.19 451 GLN B N 1
ATOM 9300 C CA . GLN B 1 451 ? 3.215 -23.531 6.82 1 91.19 451 GLN B CA 1
ATOM 9301 C C . GLN B 1 451 ? 3.863 -23.781 5.465 1 91.19 451 GLN B C 1
ATOM 9303 O O . GLN B 1 451 ? 4.984 -24.281 5.391 1 91.19 451 GLN B O 1
ATOM 9308 N N . GLU B 1 452 ? 3.146 -23.469 4.48 1 93.06 452 GLU B N 1
ATOM 9309 C CA . GLU B 1 452 ? 3.711 -23.641 3.146 1 93.06 452 GLU B CA 1
ATOM 9310 C C . GLU B 1 452 ? 4.914 -22.734 2.932 1 93.06 452 GLU B C 1
ATOM 9312 O O . GLU B 1 452 ? 5.863 -23.094 2.236 1 93.06 452 GLU B O 1
ATOM 9317 N N . LEU B 1 453 ? 4.797 -21.578 3.469 1 93.19 453 LEU B N 1
ATOM 9318 C CA . LEU B 1 453 ? 5.934 -20.672 3.404 1 93.19 453 LEU B CA 1
ATOM 9319 C C . LEU B 1 453 ? 7.141 -21.25 4.129 1 93.19 453 LEU B C 1
ATOM 9321 O O . LEU B 1 453 ? 8.266 -21.188 3.623 1 93.19 453 LEU B O 1
ATOM 9325 N N . ILE B 1 454 ? 6.953 -21.828 5.25 1 94.5 454 ILE B N 1
ATOM 9326 C CA . ILE B 1 454 ? 8.016 -22.453 6.023 1 94.5 454 ILE B CA 1
ATOM 9327 C C . ILE B 1 454 ? 8.539 -23.672 5.277 1 94.5 454 ILE B C 1
ATOM 9329 O O . ILE B 1 454 ? 9.75 -23.891 5.199 1 94.5 454 ILE B O 1
ATOM 9333 N N . ALA B 1 455 ? 7.641 -24.422 4.719 1 96 455 ALA B N 1
ATOM 9334 C CA . ALA B 1 455 ? 8.023 -25.625 3.979 1 96 455 ALA B CA 1
ATOM 9335 C C . ALA B 1 455 ? 8.906 -25.266 2.785 1 96 455 ALA B C 1
ATOM 9337 O O . ALA B 1 455 ? 9.93 -25.922 2.551 1 96 455 ALA B O 1
ATOM 9338 N N . LEU B 1 456 ? 8.539 -24.297 2.084 1 95.94 456 LEU B N 1
ATOM 9339 C CA . LEU B 1 456 ? 9.328 -23.859 0.939 1 95.94 456 LEU B CA 1
ATOM 9340 C C . LEU B 1 456 ? 10.68 -23.312 1.391 1 95.94 456 LEU B C 1
ATOM 9342 O O . LEU B 1 456 ? 11.688 -23.516 0.709 1 95.94 456 LEU B O 1
ATOM 9346 N N . GLY B 1 457 ? 10.617 -22.547 2.479 1 97 457 GLY B N 1
ATOM 9347 C CA . GLY B 1 457 ? 11.867 -22.031 3.029 1 97 457 GLY B CA 1
ATOM 9348 C C . GLY B 1 457 ? 12.828 -23.141 3.43 1 97 457 GLY B C 1
ATOM 9349 O O . GLY B 1 457 ? 14.008 -23.109 3.061 1 97 457 GLY B O 1
ATOM 9350 N N . LEU B 1 458 ? 12.328 -24.094 4.137 1 96.5 458 LEU B N 1
ATOM 9351 C CA . LEU B 1 458 ? 13.156 -25.203 4.562 1 96.5 458 LEU B CA 1
ATOM 9352 C C . LEU B 1 458 ? 13.641 -26.016 3.363 1 96.5 458 LEU B C 1
ATOM 9354 O O . LEU B 1 458 ? 14.758 -26.547 3.367 1 96.5 458 LEU B O 1
ATOM 9358 N N . SER B 1 459 ? 12.773 -26.172 2.416 1 97.25 459 SER B N 1
ATOM 9359 C CA . SER B 1 459 ? 13.148 -26.844 1.174 1 97.25 459 SER B CA 1
ATOM 9360 C C . SER B 1 459 ? 14.344 -26.156 0.514 1 97.25 459 SER B C 1
ATOM 9362 O O . SER B 1 459 ? 15.289 -26.828 0.093 1 97.25 459 SER B O 1
ATOM 9364 N N . ASN B 1 460 ? 14.328 -24.859 0.472 1 97.69 460 ASN B N 1
ATOM 9365 C CA . ASN B 1 460 ? 15.422 -24.109 -0.142 1 97.69 460 ASN B CA 1
ATOM 9366 C C . ASN B 1 460 ? 16.672 -24.141 0.721 1 97.69 460 ASN B C 1
ATOM 9368 O O . ASN B 1 460 ? 17.797 -24.141 0.199 1 97.69 460 ASN B O 1
ATOM 9372 N N . ILE B 1 461 ? 16.5 -24.172 2.018 1 95.75 461 ILE B N 1
ATOM 9373 C CA . ILE B 1 461 ? 17.656 -24.328 2.9 1 95.75 461 ILE B CA 1
ATOM 9374 C C . ILE B 1 461 ? 18.281 -25.703 2.68 1 95.75 461 ILE B C 1
ATOM 9376 O O . ILE B 1 461 ? 19.516 -25.844 2.648 1 95.75 461 ILE B O 1
ATOM 9380 N N . GLY B 1 462 ? 17.469 -26.688 2.566 1 93.88 462 GLY B N 1
ATOM 9381 C CA . GLY B 1 462 ? 17.953 -28.016 2.24 1 93.88 462 GLY B CA 1
ATOM 9382 C C . GLY B 1 462 ? 18.734 -28.062 0.936 1 93.88 462 GLY B C 1
ATOM 9383 O O . GLY B 1 462 ? 19.734 -28.781 0.828 1 93.88 462 GLY B O 1
ATOM 9384 N N . GLY B 1 463 ? 18.25 -27.344 -0.048 1 93.69 463 GLY B N 1
ATOM 9385 C CA . GLY B 1 463 ? 18.984 -27.234 -1.305 1 93.69 463 GLY B CA 1
ATOM 9386 C C . GLY B 1 463 ? 20.312 -26.516 -1.17 1 93.69 463 GLY B C 1
ATOM 9387 O O . GLY B 1 463 ? 21.297 -26.891 -1.788 1 93.69 463 GLY B O 1
ATOM 9388 N N . ALA B 1 464 ? 20.281 -25.5 -0.367 1 94.06 464 ALA B N 1
ATOM 9389 C CA . ALA B 1 464 ? 21.484 -24.703 -0.167 1 94.06 464 ALA B CA 1
ATOM 9390 C C . ALA B 1 464 ? 22.609 -25.547 0.428 1 94.06 464 ALA B C 1
ATOM 9392 O O . ALA B 1 464 ? 23.781 -25.375 0.066 1 94.06 464 ALA B O 1
ATOM 9393 N N . VAL B 1 465 ? 22.281 -26.422 1.276 1 92.69 465 VAL B N 1
ATOM 9394 C CA . VAL B 1 465 ? 23.266 -27.266 1.948 1 92.69 465 VAL B CA 1
ATOM 9395 C C . VAL B 1 465 ? 23.906 -28.234 0.941 1 92.69 465 VAL B C 1
ATOM 9397 O O . VAL B 1 465 ? 25.031 -28.688 1.132 1 92.69 465 VAL B O 1
ATOM 9400 N N . MET B 1 466 ? 23.25 -28.406 -0.175 1 90.75 466 MET B N 1
ATOM 9401 C CA . MET B 1 466 ? 23.75 -29.297 -1.215 1 90.75 466 MET B CA 1
ATOM 9402 C C . MET B 1 466 ? 24.281 -28.5 -2.404 1 90.75 466 MET B C 1
ATOM 9404 O O . MET B 1 466 ? 24.484 -29.047 -3.484 1 90.75 466 MET B O 1
ATOM 9408 N N . PHE B 1 467 ? 24.375 -27.219 -2.234 1 89.94 467 PHE B N 1
ATOM 9409 C CA . PHE B 1 467 ? 24.875 -26.297 -3.246 1 89.94 467 PHE B CA 1
ATOM 9410 C C . PHE B 1 467 ? 23.922 -26.219 -4.422 1 89.94 467 PHE B C 1
ATOM 9412 O O . PHE B 1 467 ? 24.344 -26.094 -5.574 1 89.94 467 PHE B O 1
ATOM 9419 N N . GLY B 1 468 ? 22.703 -26.453 -4.078 1 93.19 468 GLY B N 1
ATOM 9420 C CA . GLY B 1 468 ? 21.656 -26.203 -5.062 1 93.19 468 GLY B CA 1
ATOM 9421 C C . GLY B 1 468 ? 21.25 -24.75 -5.16 1 93.19 468 GLY B C 1
ATOM 9422 O O . GLY B 1 468 ? 21.812 -23.891 -4.457 1 93.19 468 GLY B O 1
ATOM 9423 N N . TYR B 1 469 ? 20.406 -24.391 -6.113 1 95.62 469 TYR B N 1
ATOM 9424 C CA . TYR B 1 469 ? 19.875 -23.047 -6.27 1 95.62 469 TYR B CA 1
ATOM 9425 C C . TYR B 1 469 ? 18.375 -23.031 -5.984 1 95.62 469 TYR B C 1
ATOM 9427 O O . TYR B 1 469 ? 17.766 -24.078 -5.762 1 95.62 469 TYR B O 1
ATOM 9435 N N . PRO B 1 470 ? 17.781 -21.875 -5.84 1 97.19 470 PRO B N 1
ATOM 9436 C CA . PRO B 1 470 ? 16.406 -21.766 -5.344 1 97.19 470 PRO B CA 1
ATOM 9437 C C . PRO B 1 470 ? 15.406 -22.531 -6.199 1 97.19 470 PRO B C 1
ATOM 9439 O O . PRO B 1 470 ? 15.531 -22.562 -7.426 1 97.19 470 PRO B O 1
ATOM 9442 N N . THR B 1 471 ? 14.43 -23.125 -5.484 1 96.88 471 THR B N 1
ATOM 9443 C CA . THR B 1 471 ? 13.391 -23.922 -6.117 1 96.88 471 THR B CA 1
ATOM 9444 C C . THR B 1 471 ? 12.008 -23.438 -5.703 1 96.88 471 THR B C 1
ATOM 9446 O O . THR B 1 471 ? 11.875 -22.641 -4.773 1 96.88 471 THR B O 1
ATOM 9449 N N . THR B 1 472 ? 11 -23.797 -6.453 1 95.25 472 THR B N 1
ATOM 9450 C CA . THR B 1 472 ? 9.617 -23.422 -6.184 1 95.25 472 THR B CA 1
ATOM 9451 C C . THR B 1 472 ? 8.664 -24.5 -6.707 1 95.25 472 THR B C 1
ATOM 9453 O O . THR B 1 472 ? 9.102 -25.5 -7.27 1 95.25 472 THR B O 1
ATOM 9456 N N . GLY B 1 473 ? 7.402 -24.297 -6.426 1 93.12 473 GLY B N 1
ATOM 9457 C CA . GLY B 1 473 ? 6.398 -25.172 -6.988 1 93.12 473 GLY B CA 1
ATOM 9458 C C . GLY B 1 473 ? 6.137 -24.922 -8.461 1 93.12 473 GLY B C 1
ATOM 9459 O O . GLY B 1 473 ? 6.051 -23.781 -8.891 1 93.12 473 GLY B O 1
ATOM 9460 N N . SER B 1 474 ? 6.043 -26.047 -9.18 1 89.62 474 SER B N 1
ATOM 9461 C CA . SER B 1 474 ? 5.824 -25.953 -10.625 1 89.62 474 SER B CA 1
ATOM 9462 C C . SER B 1 474 ? 4.379 -26.281 -10.984 1 89.62 474 SER B C 1
ATOM 9464 O O . SER B 1 474 ? 3.809 -27.25 -10.484 1 89.62 474 SER B O 1
ATOM 9466 N N . PHE B 1 475 ? 3.82 -25.5 -11.875 1 82.75 475 PHE B N 1
ATOM 9467 C CA . PHE B 1 475 ? 2.461 -25.75 -12.336 1 82.75 475 PHE B CA 1
ATOM 9468 C C . PHE B 1 475 ? 2.402 -27 -13.211 1 82.75 475 PHE B C 1
ATOM 9470 O O . PHE B 1 475 ? 1.534 -27.859 -13.023 1 82.75 475 PHE B O 1
ATOM 9477 N N . SER B 1 476 ? 3.322 -27.094 -14.148 1 82.62 476 SER B N 1
ATOM 9478 C CA . SER B 1 476 ? 3.316 -28.172 -15.117 1 82.62 476 SER B CA 1
ATOM 9479 C C . SER B 1 476 ? 3.514 -29.531 -14.438 1 82.62 476 SER B C 1
ATOM 9481 O O . SER B 1 476 ? 2.736 -30.453 -14.664 1 82.62 476 SER B O 1
ATOM 9483 N N . ARG B 1 477 ? 4.488 -29.641 -13.555 1 90.75 477 ARG B N 1
ATOM 9484 C CA . ARG B 1 477 ? 4.758 -30.922 -12.891 1 90.75 477 ARG B CA 1
ATOM 9485 C C . ARG B 1 477 ? 3.627 -31.281 -11.938 1 90.75 477 ARG B C 1
ATOM 9487 O O . ARG B 1 477 ? 3.289 -32.469 -11.797 1 90.75 477 ARG B O 1
ATOM 9494 N N . THR B 1 478 ? 3.051 -30.281 -11.289 1 92.94 478 THR B N 1
ATOM 9495 C CA . THR B 1 478 ? 1.943 -30.547 -10.383 1 92.94 478 THR B CA 1
ATOM 9496 C C . THR B 1 478 ? 0.715 -31.031 -11.141 1 92.94 478 THR B C 1
ATOM 9498 O O . THR B 1 478 ? 0.031 -31.953 -10.703 1 92.94 478 THR B O 1
ATOM 9501 N N . ALA B 1 479 ? 0.464 -30.438 -12.25 1 86.38 479 ALA B N 1
ATOM 9502 C CA . ALA B 1 479 ? -0.671 -30.844 -13.07 1 86.38 479 ALA B CA 1
ATOM 9503 C C . ALA B 1 479 ? -0.494 -32.281 -13.578 1 86.38 479 ALA B C 1
ATOM 9505 O O . ALA B 1 479 ? -1.436 -33.062 -13.547 1 86.38 479 ALA B O 1
ATOM 9506 N N . VAL B 1 480 ? 0.655 -32.594 -14.031 1 86 480 VAL B N 1
ATOM 9507 C CA . VAL B 1 480 ? 0.939 -33.938 -14.516 1 86 480 VAL B CA 1
ATOM 9508 C C . VAL B 1 480 ? 0.886 -34.938 -13.359 1 86 480 VAL B C 1
ATOM 9510 O O . VAL B 1 480 ? 0.351 -36.031 -13.5 1 86 480 VAL B O 1
ATOM 9513 N N . GLY B 1 481 ? 1.463 -34.562 -12.25 1 92.06 481 GLY B N 1
ATOM 9514 C CA . GLY B 1 481 ? 1.377 -35.406 -11.07 1 92.06 481 GLY B CA 1
ATOM 9515 C C . GLY B 1 481 ? -0.05 -35.719 -10.664 1 92.06 481 GLY B C 1
ATOM 9516 O O . GLY B 1 481 ? -0.38 -36.875 -10.367 1 92.06 481 GLY B O 1
ATOM 9517 N N . ALA B 1 482 ? -0.869 -34.719 -10.688 1 90.5 482 ALA B N 1
ATOM 9518 C CA . ALA B 1 482 ? -2.275 -34.875 -10.336 1 90.5 482 ALA B CA 1
ATOM 9519 C C . ALA B 1 482 ? -2.984 -35.781 -11.344 1 90.5 482 ALA B C 1
ATOM 9521 O O . ALA B 1 482 ? -3.807 -36.625 -10.969 1 90.5 482 ALA B O 1
ATOM 9522 N N . MET B 1 483 ? -2.645 -35.625 -12.578 1 84.94 483 MET B N 1
ATOM 9523 C CA . MET B 1 483 ? -3.252 -36.438 -13.648 1 84.94 483 MET B CA 1
ATOM 9524 C C . MET B 1 483 ? -2.896 -37.906 -13.508 1 84.94 483 MET B C 1
ATOM 9526 O O . MET B 1 483 ? -3.703 -38.781 -13.836 1 84.94 483 MET B O 1
ATOM 9530 N N . PHE B 1 484 ? -1.758 -38.125 -13.008 1 89.81 484 PHE B N 1
ATOM 9531 C CA . PHE B 1 484 ? -1.288 -39.5 -12.922 1 89.81 484 PHE B CA 1
ATOM 9532 C C . PHE B 1 484 ? -1.569 -40.094 -11.539 1 89.81 484 PHE B C 1
ATOM 9534 O O . PHE B 1 484 ? -1.102 -41.188 -11.211 1 89.81 484 PHE B O 1
ATOM 9541 N N . GLY B 1 485 ? -2.27 -39.25 -10.734 1 89.75 485 GLY B N 1
ATOM 9542 C CA . GLY B 1 485 ? -2.842 -39.844 -9.539 1 89.75 485 GLY B CA 1
ATOM 9543 C C . GLY B 1 485 ? -2.148 -39.406 -8.266 1 89.75 485 GLY B C 1
ATOM 9544 O O . GLY B 1 485 ? -2.26 -40.094 -7.234 1 89.75 485 GLY B O 1
ATOM 9545 N N . ALA B 1 486 ? -1.481 -38.375 -8.242 1 94.94 486 ALA B N 1
ATOM 9546 C CA . ALA B 1 486 ? -0.851 -37.906 -7.008 1 94.94 486 ALA B CA 1
ATOM 9547 C C . ALA B 1 486 ? -1.896 -37.594 -5.941 1 94.94 486 ALA B C 1
ATOM 9549 O O . ALA B 1 486 ? -2.852 -36.844 -6.195 1 94.94 486 ALA B O 1
ATOM 9550 N N . THR B 1 487 ? -1.708 -38.156 -4.734 1 94.56 487 THR B N 1
ATOM 9551 C CA . THR B 1 487 ? -2.695 -37.938 -3.682 1 94.56 487 THR B CA 1
ATOM 9552 C C . THR B 1 487 ? -2.029 -37.438 -2.412 1 94.56 487 THR B C 1
ATOM 9554 O O . THR B 1 487 ? -2.705 -36.938 -1.509 1 94.56 487 THR B O 1
ATOM 9557 N N . SER B 1 488 ? -0.761 -37.594 -2.379 1 94.69 488 SER B N 1
ATOM 9558 C CA . SER B 1 488 ? -0.017 -37.156 -1.202 1 94.69 488 SER B CA 1
ATOM 9559 C C . SER B 1 488 ? 1.403 -36.75 -1.569 1 94.69 488 SER B C 1
ATOM 9561 O O . SER B 1 488 ? 1.798 -36.812 -2.734 1 94.69 488 SER B O 1
ATOM 9563 N N . LEU B 1 489 ? 2.129 -36.312 -0.549 1 95.69 489 LEU B N 1
ATOM 9564 C CA . LEU B 1 489 ? 3.496 -35.875 -0.766 1 95.69 489 LEU B CA 1
ATOM 9565 C C . LEU B 1 489 ? 4.449 -37.031 -0.926 1 95.69 489 LEU B C 1
ATOM 9567 O O . LEU B 1 489 ? 5.637 -36.875 -1.192 1 95.69 489 LEU B O 1
ATOM 9571 N N . MET B 1 490 ? 3.9 -38.25 -0.876 1 95.12 490 MET B N 1
ATOM 9572 C CA . MET B 1 490 ? 4.695 -39.438 -1.212 1 95.12 490 MET B CA 1
ATOM 9573 C C . MET B 1 490 ? 5.133 -39.375 -2.672 1 95.12 490 MET B C 1
ATOM 9575 O O . MET B 1 490 ? 6.199 -39.906 -3.018 1 95.12 490 MET B O 1
ATOM 9579 N N . SER B 1 491 ? 4.324 -38.812 -3.459 1 96.31 491 SER B N 1
ATOM 9580 C CA . SER B 1 491 ? 4.676 -38.656 -4.867 1 96.31 491 SER B CA 1
ATOM 9581 C C . SER B 1 491 ? 5.941 -37.812 -5.031 1 96.31 491 SER B C 1
ATOM 9583 O O . SER B 1 491 ? 6.777 -38.125 -5.887 1 96.31 491 SER B O 1
ATOM 9585 N N . VAL B 1 492 ? 6.082 -36.781 -4.242 1 97 492 VAL B N 1
ATOM 9586 C CA . VAL B 1 492 ? 7.246 -35.906 -4.281 1 97 492 VAL B CA 1
ATOM 9587 C C . VAL B 1 492 ? 8.484 -36.688 -3.82 1 97 492 VAL B C 1
ATOM 9589 O O . VAL B 1 492 ? 9.562 -36.531 -4.395 1 97 492 VAL B O 1
ATOM 9592 N N . LEU B 1 493 ? 8.32 -37.5 -2.795 1 96.31 493 LEU B N 1
ATOM 9593 C CA . LEU B 1 493 ? 9.422 -38.312 -2.285 1 96.31 493 LEU B CA 1
ATOM 9594 C C . LEU B 1 493 ? 9.859 -39.344 -3.316 1 96.31 493 LEU B C 1
ATOM 9596 O O . LEU B 1 493 ? 11.055 -39.594 -3.479 1 96.31 493 LEU B O 1
ATOM 9600 N N . MET B 1 494 ? 8.922 -39.875 -3.992 1 96.06 494 MET B N 1
ATOM 9601 C CA . MET B 1 494 ? 9.234 -40.844 -5.047 1 96.06 494 MET B CA 1
ATOM 9602 C C . MET B 1 494 ? 9.961 -40.156 -6.203 1 96.06 494 MET B C 1
ATOM 9604 O O . MET B 1 494 ? 10.875 -40.75 -6.793 1 96.06 494 MET B O 1
ATOM 9608 N N . ALA B 1 495 ? 9.484 -39.031 -6.57 1 96.5 495 ALA B N 1
ATOM 9609 C CA . ALA B 1 495 ? 10.164 -38.281 -7.625 1 96.5 495 ALA B CA 1
ATOM 9610 C C . ALA B 1 495 ? 11.609 -37.969 -7.246 1 96.5 495 ALA B C 1
ATOM 9612 O O . ALA B 1 495 ? 12.5 -38.031 -8.102 1 96.5 495 ALA B O 1
ATOM 9613 N N . SER B 1 496 ? 11.844 -37.656 -5.977 1 96.12 496 SER B N 1
ATOM 9614 C CA . SER B 1 496 ? 13.203 -37.375 -5.504 1 96.12 496 SER B CA 1
ATOM 9615 C C . SER B 1 496 ? 14.078 -38.625 -5.633 1 96.12 496 SER B C 1
ATOM 9617 O O . SER B 1 496 ? 15.273 -38.5 -5.906 1 96.12 496 SER B O 1
ATOM 9619 N N . LEU B 1 497 ? 13.516 -39.75 -5.441 1 95.06 497 LEU B N 1
ATOM 9620 C CA . LEU B 1 497 ? 14.25 -41 -5.578 1 95.06 497 LEU B CA 1
ATOM 9621 C C . LEU B 1 497 ? 14.648 -41.219 -7.031 1 95.06 497 LEU B C 1
ATOM 9623 O O . LEU B 1 497 ? 15.734 -41.75 -7.309 1 95.06 497 LEU B O 1
ATOM 9627 N N . VAL B 1 498 ? 13.781 -40.906 -7.867 1 93.81 498 VAL B N 1
ATOM 9628 C CA . VAL B 1 498 ? 14.078 -41.031 -9.289 1 93.81 498 VAL B CA 1
ATOM 9629 C C . VAL B 1 498 ? 15.266 -40.156 -9.656 1 93.81 498 VAL B C 1
ATOM 9631 O O . VAL B 1 498 ? 16.156 -40.562 -10.406 1 93.81 498 VAL B O 1
ATOM 9634 N N . VAL B 1 499 ? 15.25 -38.969 -9.18 1 92.31 499 VAL B N 1
ATOM 9635 C CA . VAL B 1 499 ? 16.344 -38.031 -9.453 1 92.31 499 VAL B CA 1
ATOM 9636 C C . VAL B 1 499 ? 17.641 -38.594 -8.867 1 92.31 499 VAL B C 1
ATOM 9638 O O . VAL B 1 499 ? 18.703 -38.469 -9.5 1 92.31 499 VAL B O 1
ATOM 9641 N N . LEU B 1 500 ? 17.562 -39.125 -7.664 1 90.62 500 LEU B N 1
ATOM 9642 C CA . LEU B 1 500 ? 18.75 -39.719 -7.035 1 90.62 500 LEU B CA 1
ATOM 9643 C C . LEU B 1 500 ? 19.312 -40.844 -7.902 1 90.62 500 LEU B C 1
ATOM 9645 O O . LEU B 1 500 ? 20.531 -40.906 -8.086 1 90.62 500 LEU B O 1
ATOM 9649 N N . LEU B 1 501 ? 18.469 -41.594 -8.445 1 89.19 501 LEU B N 1
ATOM 9650 C CA . LEU B 1 501 ? 18.891 -42.688 -9.305 1 89.19 501 LEU B CA 1
ATOM 9651 C C . LEU B 1 501 ? 19.484 -42.156 -10.609 1 89.19 501 LEU B C 1
ATOM 9653 O O . LEU B 1 501 ? 20.453 -42.688 -11.125 1 89.19 501 LEU B O 1
ATOM 9657 N N . ALA B 1 502 ? 18.906 -41.156 -11.078 1 87.44 502 ALA B N 1
ATOM 9658 C CA . ALA B 1 502 ? 19.359 -40.562 -12.336 1 87.44 502 ALA B CA 1
ATOM 9659 C C . ALA B 1 502 ? 20.766 -39.969 -12.18 1 87.44 502 ALA B C 1
ATOM 9661 O O . ALA B 1 502 ? 21.562 -40 -13.109 1 87.44 502 ALA B O 1
ATOM 9662 N N . VAL B 1 503 ? 21.047 -39.344 -11.094 1 84 503 VAL B N 1
ATOM 9663 C CA . VAL B 1 503 ? 22.359 -38.75 -10.844 1 84 503 VAL B CA 1
ATOM 9664 C C . VAL B 1 503 ? 23.453 -39.812 -11.008 1 84 503 VAL B C 1
ATOM 9666 O O . VAL B 1 503 ? 24.516 -39.531 -11.57 1 84 503 VAL B O 1
ATOM 9669 N N . TYR B 1 504 ? 23.219 -40.938 -10.609 1 81.31 504 TYR B N 1
ATOM 9670 C CA . TYR B 1 504 ? 24.25 -41.969 -10.625 1 81.31 504 TYR B CA 1
ATOM 9671 C C . TYR B 1 504 ? 24.266 -42.719 -11.953 1 81.31 504 TYR B C 1
ATOM 9673 O O . TYR B 1 504 ? 25.297 -43.25 -12.367 1 81.31 504 TYR B O 1
ATOM 9681 N N . CYS B 1 505 ? 23.156 -42.656 -12.672 1 78.12 505 CYS B N 1
ATOM 9682 C CA . CYS B 1 505 ? 23.062 -43.438 -13.898 1 78.12 505 CYS B CA 1
ATOM 9683 C C . CYS B 1 505 ? 23.266 -42.562 -15.125 1 78.12 505 CYS B C 1
ATOM 9685 O O . CYS B 1 505 ? 23.609 -43.062 -16.203 1 78.12 505 CYS B O 1
ATOM 9687 N N . ILE B 1 506 ? 23.062 -41.344 -15.039 1 76.38 506 ILE B N 1
ATOM 9688 C CA . ILE B 1 506 ? 22.875 -40.531 -16.25 1 76.38 506 ILE B CA 1
ATOM 9689 C C . ILE B 1 506 ? 24.125 -39.688 -16.484 1 76.38 506 ILE B C 1
ATOM 9691 O O . ILE B 1 506 ? 24.266 -39.094 -17.547 1 76.38 506 ILE B O 1
ATOM 9695 N N . THR B 1 507 ? 25.141 -39.75 -15.773 1 73.06 507 THR B N 1
ATOM 9696 C CA . THR B 1 507 ? 26.328 -38.938 -15.938 1 73.06 507 THR B CA 1
ATOM 9697 C C . THR B 1 507 ? 26.906 -39.094 -17.344 1 73.06 507 THR B C 1
ATOM 9699 O O . THR B 1 507 ? 27.188 -38.094 -18.016 1 73.06 507 THR B O 1
ATOM 9702 N N . PRO B 1 508 ? 27 -40.281 -17.906 1 73.5 508 PRO B N 1
ATOM 9703 C CA . PRO B 1 508 ? 27.562 -40.406 -19.25 1 73.5 508 PRO B CA 1
ATOM 9704 C C . PRO B 1 508 ? 26.656 -39.844 -20.328 1 73.5 508 PRO B C 1
ATOM 9706 O O . PRO B 1 508 ? 27.156 -39.344 -21.359 1 73.5 508 PRO B O 1
ATOM 9709 N N . VAL B 1 509 ? 25.453 -39.844 -20.062 1 76.81 509 VAL B N 1
ATOM 9710 C CA . VAL B 1 509 ? 24.484 -39.344 -21.031 1 76.81 509 VAL B CA 1
ATOM 9711 C C . VAL B 1 509 ? 24.562 -37.812 -21.094 1 76.81 509 VAL B C 1
ATOM 9713 O O . VAL B 1 509 ? 24.469 -37.219 -22.172 1 76.81 509 VAL B O 1
ATOM 9716 N N . ILE B 1 510 ? 24.859 -37.219 -20.031 1 80.94 510 ILE B N 1
ATOM 9717 C CA . ILE B 1 510 ? 24.859 -35.781 -19.938 1 80.94 510 ILE B CA 1
ATOM 9718 C C . ILE B 1 510 ? 26.062 -35.188 -20.672 1 80.94 510 ILE B C 1
ATOM 9720 O O . ILE B 1 510 ? 25.969 -34.125 -21.266 1 80.94 510 ILE B O 1
ATOM 9724 N N . GLU B 1 511 ? 27.078 -35.906 -20.656 1 82.38 511 GLU B N 1
ATOM 9725 C CA . GLU B 1 511 ? 28.297 -35.406 -21.281 1 82.38 511 GLU B CA 1
ATOM 9726 C C . GLU B 1 511 ? 28.141 -35.281 -22.797 1 82.38 511 GLU B C 1
ATOM 9728 O O . GLU B 1 511 ? 28.75 -34.438 -23.422 1 82.38 511 GLU B O 1
ATOM 9733 N N . LEU B 1 512 ? 27.266 -36.125 -23.344 1 85.25 512 LEU B N 1
ATOM 9734 C CA . LEU B 1 512 ? 27.109 -36.125 -24.797 1 85.25 512 LEU B CA 1
ATOM 9735 C C . LEU B 1 512 ? 25.875 -35.344 -25.219 1 85.25 512 LEU B C 1
ATOM 9737 O O . LEU B 1 512 ? 25.578 -35.219 -26.422 1 85.25 512 LEU B O 1
ATOM 9741 N N . LEU B 1 513 ? 25.312 -34.688 -24.344 1 87.69 513 LEU B N 1
ATOM 9742 C CA . LEU B 1 513 ? 24.078 -33.969 -24.641 1 87.69 513 LEU B CA 1
ATOM 9743 C C . LEU B 1 513 ? 24.375 -32.594 -25.219 1 87.69 513 LEU B C 1
ATOM 9745 O O . LEU B 1 513 ? 25.094 -31.797 -24.609 1 87.69 513 LEU B O 1
ATOM 9749 N N . PRO B 1 514 ? 23.891 -32.344 -26.422 1 89.75 514 PRO B N 1
ATOM 9750 C CA . PRO B 1 514 ? 24.047 -31 -26.969 1 89.75 514 PRO B CA 1
ATOM 9751 C C . PRO B 1 514 ? 23.234 -29.953 -26.219 1 89.75 514 PRO B C 1
ATOM 9753 O O . PRO B 1 514 ? 22.109 -30.234 -25.797 1 89.75 514 PRO B O 1
ATOM 9756 N N . LEU B 1 515 ? 23.734 -28.781 -26.125 1 89.5 515 LEU B N 1
ATOM 9757 C CA . LEU B 1 515 ? 23.016 -27.672 -25.5 1 89.5 515 LEU B CA 1
ATOM 9758 C C . LEU B 1 515 ? 21.75 -27.328 -26.266 1 89.5 515 LEU B C 1
ATOM 9760 O O . LEU B 1 515 ? 20.75 -26.906 -25.688 1 89.5 515 LEU B O 1
ATOM 9764 N N . SER B 1 516 ? 21.781 -27.531 -27.5 1 91.44 516 SER B N 1
ATOM 9765 C CA . SER B 1 516 ? 20.656 -27.25 -28.375 1 91.44 516 SER B CA 1
ATOM 9766 C C . SER B 1 516 ? 19.5 -28.219 -28.141 1 91.44 516 SER B C 1
ATOM 9768 O O . SER B 1 516 ? 18.375 -28 -28.594 1 91.44 516 SER B O 1
ATOM 9770 N N . ALA B 1 517 ? 19.781 -29.25 -27.406 1 90.25 517 ALA B N 1
ATOM 9771 C CA . ALA B 1 517 ? 18.719 -30.203 -27.031 1 90.25 517 ALA B CA 1
ATOM 9772 C C . ALA B 1 517 ? 18.016 -29.766 -25.75 1 90.25 517 ALA B C 1
ATOM 9774 O O . ALA B 1 517 ? 16.859 -30.141 -25.516 1 90.25 517 ALA B O 1
ATOM 9775 N N . LEU B 1 518 ? 18.625 -28.984 -24.984 1 87.69 518 LEU B N 1
ATOM 9776 C CA . LEU B 1 518 ? 18.078 -28.547 -23.719 1 87.69 518 LEU B CA 1
ATOM 9777 C C . LEU B 1 518 ? 17.328 -27.234 -23.859 1 87.69 518 LEU B C 1
ATOM 9779 O O . LEU B 1 518 ? 16.328 -27.016 -23.188 1 87.69 518 LEU B O 1
ATOM 9783 N N . ALA B 1 519 ? 17.734 -26.375 -24.75 1 92.31 519 ALA B N 1
ATOM 9784 C CA . ALA B 1 519 ? 17.172 -25.047 -24.938 1 92.31 519 ALA B CA 1
ATOM 9785 C C . ALA B 1 519 ? 15.688 -25.141 -25.297 1 92.31 519 ALA B C 1
ATOM 9787 O O . ALA B 1 519 ? 14.875 -24.344 -24.812 1 92.31 519 ALA B O 1
ATOM 9788 N N . PRO B 1 520 ? 15.336 -26.125 -26.141 1 92.69 520 PRO B N 1
ATOM 9789 C CA . PRO B 1 520 ? 13.922 -26.234 -26.516 1 92.69 520 PRO B CA 1
ATOM 9790 C C . PRO B 1 520 ? 13.023 -26.484 -25.297 1 92.69 520 PRO B C 1
ATOM 9792 O O . PRO B 1 520 ? 11.883 -26.016 -25.266 1 92.69 520 PRO B O 1
ATOM 9795 N N . LEU B 1 521 ? 13.508 -27.203 -24.375 1 89 521 LEU B N 1
ATOM 9796 C CA . LEU B 1 521 ? 12.734 -27.469 -23.156 1 89 521 LEU B CA 1
ATOM 9797 C C . LEU B 1 521 ? 12.469 -26.172 -22.391 1 89 521 LEU B C 1
ATOM 9799 O O . LEU B 1 521 ? 11.359 -25.953 -21.906 1 89 521 LEU B O 1
ATOM 9803 N N . ILE B 1 522 ? 13.422 -25.359 -22.344 1 89.88 522 ILE B N 1
ATOM 9804 C CA . ILE B 1 522 ? 13.32 -24.094 -21.641 1 89.88 522 ILE B CA 1
ATOM 9805 C C . ILE B 1 522 ? 12.359 -23.156 -22.375 1 89.88 522 ILE B C 1
ATOM 9807 O O . ILE B 1 522 ? 11.484 -22.547 -21.766 1 89.88 522 ILE B O 1
ATOM 9811 N N . ILE B 1 523 ? 12.531 -23.141 -23.641 1 92.56 523 ILE B N 1
ATOM 9812 C CA . ILE B 1 523 ? 11.719 -22.234 -24.453 1 92.56 523 ILE B CA 1
ATOM 9813 C C . ILE B 1 523 ? 10.25 -22.672 -24.375 1 92.56 523 ILE B C 1
ATOM 9815 O O . ILE B 1 523 ? 9.352 -21.828 -24.312 1 92.56 523 ILE B O 1
ATOM 9819 N N . GLN B 1 524 ? 10.055 -23.953 -24.406 1 87.94 524 GLN B N 1
ATOM 9820 C CA . GLN B 1 524 ? 8.688 -24.453 -24.281 1 87.94 524 GLN B CA 1
ATOM 9821 C C . GLN B 1 524 ? 8.055 -23.984 -22.969 1 87.94 524 GLN B C 1
ATOM 9823 O O . GLN B 1 524 ? 6.891 -23.578 -22.953 1 87.94 524 GLN B O 1
ATOM 9828 N N . GLY B 1 525 ? 8.773 -24.109 -21.938 1 82.06 525 GLY B N 1
ATOM 9829 C CA . GLY B 1 525 ? 8.289 -23.609 -20.656 1 82.06 525 GLY B CA 1
ATOM 9830 C C . GLY B 1 525 ? 8.047 -22.125 -20.641 1 82.06 525 GLY B C 1
ATOM 9831 O O . GLY B 1 525 ? 7.07 -21.641 -20.047 1 82.06 525 GLY B O 1
ATOM 9832 N N . ALA B 1 526 ? 8.875 -21.422 -21.281 1 88.75 526 ALA B N 1
ATOM 9833 C CA . ALA B 1 526 ? 8.789 -19.953 -21.328 1 88.75 526 ALA B CA 1
ATOM 9834 C C . ALA B 1 526 ? 7.547 -19.516 -22.109 1 88.75 526 ALA B C 1
ATOM 9836 O O . ALA B 1 526 ? 6.84 -18.594 -21.688 1 88.75 526 ALA B O 1
ATOM 9837 N N . ILE B 1 527 ? 7.227 -20.172 -23.156 1 87.44 527 ILE B N 1
ATOM 9838 C CA . ILE B 1 527 ? 6.098 -19.812 -24 1 87.44 527 ILE B CA 1
ATOM 9839 C C . ILE B 1 527 ? 4.789 -20.094 -23.266 1 87.44 527 ILE B C 1
ATOM 9841 O O . ILE B 1 527 ? 3.818 -19.359 -23.406 1 87.44 527 ILE B O 1
ATOM 9845 N N . SER B 1 528 ? 4.844 -21.016 -22.438 1 80.69 528 SER B N 1
ATOM 9846 C CA . SER B 1 528 ? 3.635 -21.438 -21.734 1 80.69 528 SER B CA 1
ATOM 9847 C C . SER B 1 528 ? 3.197 -20.391 -20.719 1 80.69 528 SER B C 1
ATOM 9849 O O . SER B 1 528 ? 2.023 -20.328 -20.344 1 80.69 528 SER B O 1
ATOM 9851 N N . VAL B 1 529 ? 4.039 -19.547 -20.328 1 82.25 529 VAL B N 1
ATOM 9852 C CA . VAL B 1 529 ? 3.691 -18.594 -19.281 1 82.25 529 VAL B CA 1
ATOM 9853 C C . VAL B 1 529 ? 3.328 -17.25 -19.906 1 82.25 529 VAL B C 1
ATOM 9855 O O . VAL B 1 529 ? 2.799 -16.375 -19.234 1 82.25 529 VAL B O 1
ATOM 9858 N N . ILE B 1 530 ? 3.541 -17.141 -21.172 1 87.88 530 ILE B N 1
ATOM 9859 C CA . ILE B 1 530 ? 3.182 -15.914 -21.875 1 87.88 530 ILE B CA 1
ATOM 9860 C C . ILE B 1 530 ? 1.685 -15.914 -22.188 1 87.88 530 ILE B C 1
ATOM 9862 O O . ILE B 1 530 ? 1.188 -16.797 -22.891 1 87.88 530 ILE B O 1
ATOM 9866 N N . ASN B 1 531 ? 0.929 -15 -21.625 1 86.94 531 ASN B N 1
ATOM 9867 C CA . ASN B 1 531 ? -0.518 -14.922 -21.797 1 86.94 531 ASN B CA 1
ATOM 9868 C C . ASN B 1 531 ? -0.94 -13.602 -22.422 1 86.94 531 ASN B C 1
ATOM 9870 O O . ASN B 1 531 ? -1.36 -12.68 -21.719 1 86.94 531 ASN B O 1
ATOM 9874 N N . ILE B 1 532 ? -1.074 -13.547 -23.641 1 86.75 532 ILE B N 1
ATOM 9875 C CA . ILE B 1 532 ? -1.426 -12.328 -24.359 1 86.75 532 ILE B CA 1
ATOM 9876 C C . ILE B 1 532 ? -2.922 -12.062 -24.234 1 86.75 532 ILE B C 1
ATOM 9878 O O . ILE B 1 532 ? -3.359 -10.906 -24.266 1 86.75 532 ILE B O 1
ATOM 9882 N N . HIS B 1 533 ? -3.684 -13.133 -24.047 1 84.62 533 HIS B N 1
ATOM 9883 C CA . HIS B 1 533 ? -5.133 -13.023 -23.922 1 84.62 533 HIS B CA 1
ATOM 9884 C C . HIS B 1 533 ? -5.52 -12.188 -22.703 1 84.62 533 HIS B C 1
ATOM 9886 O O . HIS B 1 533 ? -6.469 -11.398 -22.766 1 84.62 533 HIS B O 1
ATOM 9892 N N . GLU B 1 534 ? -4.809 -12.359 -21.703 1 84.38 534 GLU B N 1
ATOM 9893 C CA . GLU B 1 534 ? -5.125 -11.617 -20.484 1 84.38 534 GLU B CA 1
ATOM 9894 C C . GLU B 1 534 ? -4.957 -10.117 -20.688 1 84.38 534 GLU B C 1
ATOM 9896 O O . GLU B 1 534 ? -5.676 -9.32 -20.094 1 84.38 534 GLU B O 1
ATOM 9901 N N . PHE B 1 535 ? -3.99 -9.695 -21.516 1 88.94 535 PHE B N 1
ATOM 9902 C CA . PHE B 1 535 ? -3.791 -8.289 -21.828 1 88.94 535 PHE B CA 1
ATOM 9903 C C . PHE B 1 535 ? -4.988 -7.719 -22.578 1 88.94 535 PHE B C 1
ATOM 9905 O O . PHE B 1 535 ? -5.398 -6.582 -22.328 1 88.94 535 PHE B O 1
ATOM 9912 N N . GLN B 1 536 ? -5.562 -8.562 -23.375 1 87 536 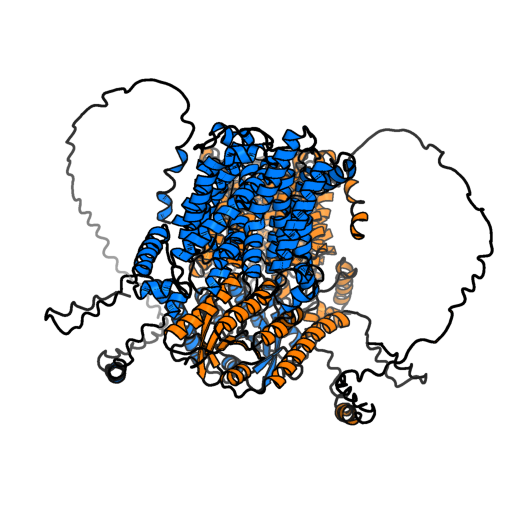GLN B N 1
ATOM 9913 C CA . GLN B 1 536 ? -6.723 -8.133 -24.156 1 87 536 GLN B CA 1
ATOM 9914 C C . GLN B 1 536 ? -7.957 -7.988 -23.266 1 87 536 GLN B C 1
ATOM 9916 O O . GLN B 1 536 ? -8.742 -7.051 -23.422 1 87 536 GLN B O 1
ATOM 9921 N N . VAL B 1 537 ? -8.062 -8.898 -22.422 1 83.06 537 VAL B N 1
ATOM 9922 C CA . VAL B 1 537 ? -9.188 -8.859 -21.5 1 83.06 537 VAL B CA 1
ATOM 9923 C C . VAL B 1 537 ? -9.078 -7.625 -20.609 1 83.06 537 VAL B C 1
ATOM 9925 O O . VAL B 1 537 ? -10.07 -6.941 -20.359 1 83.06 537 VAL B O 1
ATOM 9928 N N . ALA B 1 538 ? -7.883 -7.406 -20.141 1 85.62 538 ALA B N 1
ATOM 9929 C CA . ALA B 1 538 ? -7.664 -6.266 -19.25 1 85.62 538 ALA B CA 1
ATOM 9930 C C . ALA B 1 538 ? -7.938 -4.949 -19.984 1 85.62 538 ALA B C 1
ATOM 9932 O O . ALA B 1 538 ? -8.469 -4.008 -19.391 1 85.62 538 ALA B O 1
ATOM 9933 N N . ARG B 1 539 ? -7.594 -4.867 -21.25 1 85.81 539 ARG B N 1
ATOM 9934 C CA . ARG B 1 539 ? -7.805 -3.66 -22.047 1 85.81 539 ARG B CA 1
ATOM 9935 C C . ARG B 1 539 ? -9.289 -3.357 -22.203 1 85.81 539 ARG B C 1
ATOM 9937 O O . ARG B 1 539 ? -9.695 -2.193 -22.188 1 85.81 539 ARG B O 1
ATOM 9944 N N . ARG B 1 540 ? -10.07 -4.445 -22.219 1 79 540 ARG B N 1
ATOM 9945 C CA . ARG B 1 540 ? -11.508 -4.293 -22.391 1 79 540 ARG B CA 1
ATOM 9946 C C . ARG B 1 540 ? -12.195 -4.004 -21.062 1 79 540 ARG B C 1
ATOM 9948 O O . ARG B 1 540 ? -13.18 -3.266 -21.016 1 79 540 ARG B O 1
ATOM 9955 N N . ALA B 1 541 ? -11.672 -4.57 -20.094 1 77.25 541 ALA B N 1
ATOM 9956 C CA . ALA B 1 541 ? -12.328 -4.492 -18.797 1 77.25 541 ALA B CA 1
ATOM 9957 C C . ALA B 1 541 ? -12.023 -3.168 -18.109 1 77.25 541 ALA B C 1
ATOM 9959 O O . ALA B 1 541 ? -12.922 -2.521 -17.562 1 77.25 541 ALA B O 1
ATOM 9960 N N . SER B 1 542 ? -10.758 -2.793 -18.031 1 80.81 542 SER B N 1
ATOM 9961 C CA . SER B 1 542 ? -10.352 -1.588 -17.312 1 80.81 542 SER B CA 1
ATOM 9962 C C . SER B 1 542 ? -9.047 -1.025 -17.875 1 80.81 542 SER B C 1
ATOM 9964 O O . SER B 1 542 ? -8.008 -1.684 -17.812 1 80.81 542 SER B O 1
ATOM 9966 N N . LEU B 1 543 ? -9.086 0.198 -18.234 1 82.44 543 LEU B N 1
ATOM 9967 C CA . LEU B 1 543 ? -7.902 0.84 -18.797 1 82.44 543 LEU B CA 1
ATOM 9968 C C . LEU B 1 543 ? -6.824 1.001 -17.734 1 82.44 543 LEU B C 1
ATOM 9970 O O . LEU B 1 543 ? -5.633 0.885 -18.031 1 82.44 543 LEU B O 1
ATOM 9974 N N . SER B 1 544 ? -7.258 1.286 -16.562 1 81.56 544 SER B N 1
ATOM 9975 C CA . SER B 1 544 ? -6.285 1.432 -15.484 1 81.56 544 SER B CA 1
ATOM 9976 C C . SER B 1 544 ? -5.551 0.121 -15.219 1 81.56 544 SER B C 1
ATOM 9978 O O . SER B 1 544 ? -4.344 0.118 -14.977 1 81.56 544 SER B O 1
ATOM 9980 N N . GLU B 1 545 ? -6.25 -0.92 -15.273 1 82.81 545 GLU B N 1
ATOM 9981 C CA . GLU B 1 545 ? -5.633 -2.227 -15.078 1 82.81 545 GLU B CA 1
ATOM 9982 C C . GLU B 1 545 ? -4.691 -2.57 -16.234 1 82.81 545 GLU B C 1
ATOM 9984 O O . GLU B 1 545 ? -3.625 -3.152 -16.016 1 82.81 545 GLU B O 1
ATOM 9989 N N . PHE B 1 546 ? -5.137 -2.217 -17.375 1 89 546 PHE B N 1
ATOM 9990 C CA . PHE B 1 546 ? -4.316 -2.471 -18.547 1 89 546 PHE B CA 1
ATOM 9991 C C . PHE B 1 546 ? -3.01 -1.69 -18.484 1 89 546 PHE B C 1
ATOM 9993 O O . PHE B 1 546 ? -1.946 -2.219 -18.812 1 89 546 PHE B O 1
ATOM 10000 N N . LEU B 1 547 ? -3.039 -0.508 -18.016 1 88.19 547 LEU B N 1
ATOM 10001 C CA . LEU B 1 547 ? -1.849 0.329 -17.922 1 88.19 547 LEU B CA 1
ATOM 10002 C C . LEU B 1 547 ? -0.885 -0.211 -16.859 1 88.19 547 LEU B C 1
ATOM 10004 O O . LEU B 1 547 ? 0.333 -0.145 -17.047 1 88.19 547 LEU B O 1
ATOM 10008 N N . VAL B 1 548 ? -1.423 -0.698 -15.82 1 87.69 548 VAL B N 1
ATOM 10009 C CA . VAL B 1 548 ? -0.588 -1.303 -14.789 1 87.69 548 VAL B CA 1
ATOM 10010 C C . VAL B 1 548 ? 0.107 -2.543 -15.344 1 87.69 548 VAL B C 1
ATOM 10012 O O . VAL B 1 548 ? 1.3 -2.75 -15.109 1 87.69 548 VAL B O 1
ATOM 10015 N N . MET B 1 549 ? -0.638 -3.334 -16.094 1 91.31 549 MET B N 1
ATOM 10016 C CA . MET B 1 549 ? -0.08 -4.539 -16.703 1 91.31 549 MET B CA 1
ATOM 10017 C C . MET B 1 549 ? 1.011 -4.184 -17.703 1 91.31 549 MET B C 1
ATOM 10019 O O . MET B 1 549 ? 2.08 -4.797 -17.703 1 91.31 549 MET B O 1
ATOM 10023 N N . LEU B 1 550 ? 0.73 -3.189 -18.453 1 93.19 550 LEU B N 1
ATOM 10024 C CA . LEU B 1 550 ? 1.677 -2.781 -19.484 1 93.19 550 LEU B CA 1
ATOM 10025 C C . LEU B 1 550 ? 2.953 -2.223 -18.859 1 93.19 550 LEU B C 1
ATOM 10027 O O . LEU B 1 550 ? 4.055 -2.533 -19.312 1 93.19 550 LEU B O 1
ATOM 10031 N N . ALA B 1 551 ? 2.781 -1.414 -17.844 1 91.81 551 ALA B N 1
ATOM 10032 C CA . ALA B 1 551 ? 3.943 -0.849 -17.172 1 91.81 551 ALA B CA 1
ATOM 10033 C C . ALA B 1 551 ? 4.801 -1.947 -16.547 1 91.81 551 ALA B C 1
ATOM 10035 O O . ALA B 1 551 ? 6.031 -1.908 -16.625 1 91.81 551 ALA B O 1
ATOM 10036 N N . THR B 1 552 ? 4.152 -2.875 -15.93 1 90.75 552 THR B N 1
ATOM 10037 C CA . THR B 1 552 ? 4.863 -3.994 -15.32 1 90.75 552 THR B CA 1
ATOM 10038 C C . THR B 1 552 ? 5.605 -4.801 -16.375 1 90.75 552 THR B C 1
ATOM 10040 O O . THR B 1 552 ? 6.766 -5.168 -16.188 1 90.75 552 THR B O 1
ATOM 10043 N N . PHE B 1 553 ? 4.941 -5.051 -17.5 1 94.06 553 PHE B N 1
ATOM 10044 C CA . PHE B 1 553 ? 5.523 -5.816 -18.594 1 94.06 553 PHE B CA 1
ATOM 10045 C C . PHE B 1 553 ? 6.727 -5.094 -19.188 1 94.06 553 PHE B C 1
ATOM 10047 O O . PHE B 1 553 ? 7.793 -5.688 -19.344 1 94.06 553 PHE B O 1
ATOM 10054 N N . VAL B 1 554 ? 6.613 -3.846 -19.406 1 94.25 554 VAL B N 1
ATOM 10055 C CA . VAL B 1 554 ? 7.641 -3.059 -20.094 1 94.25 554 VAL B CA 1
ATOM 10056 C C . VAL B 1 554 ? 8.852 -2.896 -19.172 1 94.25 554 VAL B C 1
ATOM 10058 O O . VAL B 1 554 ? 9.992 -3.051 -19.609 1 94.25 554 VAL B O 1
ATOM 10061 N N . VAL B 1 555 ? 8.602 -2.645 -17.938 1 91.25 555 VAL B N 1
ATOM 10062 C CA . VAL B 1 555 ? 9.711 -2.451 -17 1 91.25 555 VAL B CA 1
ATOM 10063 C C . VAL B 1 555 ? 10.43 -3.777 -16.781 1 91.25 555 VAL B C 1
ATOM 10065 O O . VAL B 1 555 ? 11.656 -3.812 -16.656 1 91.25 555 VAL B O 1
ATOM 10068 N N . SER B 1 556 ? 9.664 -4.812 -16.734 1 89.31 556 SER B N 1
ATOM 10069 C CA . SER B 1 556 ? 10.273 -6.129 -16.562 1 89.31 556 SER B CA 1
ATOM 10070 C C . SER B 1 556 ? 11.148 -6.488 -17.75 1 89.31 556 SER B C 1
ATOM 10072 O O . SER B 1 556 ? 12.203 -7.105 -17.594 1 89.31 556 SER B O 1
ATOM 10074 N N . LEU B 1 557 ? 10.758 -6.098 -18.906 1 90.5 557 LEU B N 1
ATOM 10075 C CA . LEU B 1 557 ? 11.484 -6.438 -20.125 1 90.5 557 LEU B CA 1
ATOM 10076 C C . LEU B 1 557 ? 12.664 -5.492 -20.344 1 90.5 557 LEU B C 1
ATOM 10078 O O . LEU B 1 557 ? 13.75 -5.926 -20.734 1 90.5 557 LEU B O 1
ATOM 10082 N N . ALA B 1 558 ? 12.438 -4.242 -20.094 1 89.19 558 ALA B N 1
ATOM 10083 C CA . ALA B 1 558 ? 13.438 -3.219 -20.406 1 89.19 558 ALA B CA 1
ATOM 10084 C C . ALA B 1 558 ? 14.547 -3.203 -19.359 1 89.19 558 ALA B C 1
ATOM 10086 O O . ALA B 1 558 ? 15.703 -2.898 -19.672 1 89.19 558 ALA B O 1
ATOM 10087 N N . LEU B 1 559 ? 14.211 -3.49 -18.219 1 84.75 559 LEU B N 1
ATOM 10088 C CA . LEU B 1 559 ? 15.203 -3.486 -17.156 1 84.75 559 LEU B CA 1
ATOM 10089 C C . LEU B 1 559 ? 15.406 -4.891 -16.609 1 84.75 559 LEU B C 1
ATOM 10091 O O . LEU B 1 559 ? 15.602 -5.844 -17.359 1 84.75 559 LEU B O 1
ATOM 10095 N N . ASP B 1 560 ? 15.172 -5.078 -15.352 1 78.44 560 ASP B N 1
ATOM 10096 C CA . ASP B 1 560 ? 15.227 -6.375 -14.688 1 78.44 560 ASP B CA 1
ATOM 10097 C C . ASP B 1 560 ? 13.852 -6.781 -14.164 1 78.44 560 ASP B C 1
ATOM 10099 O O . ASP B 1 560 ? 13.031 -5.926 -13.836 1 78.44 560 ASP B O 1
ATOM 10103 N N . VAL B 1 561 ? 13.758 -8.047 -14.227 1 76.38 561 VAL B N 1
ATOM 10104 C CA . VAL B 1 561 ? 12.469 -8.602 -13.82 1 76.38 561 VAL B CA 1
ATOM 10105 C C . VAL B 1 561 ? 12.18 -8.211 -12.375 1 76.38 561 VAL B C 1
ATOM 10107 O O . VAL B 1 561 ? 11.016 -8.008 -12 1 76.38 561 VAL B O 1
ATOM 10110 N N . LYS B 1 562 ? 13.219 -8.055 -11.539 1 76.56 562 LYS B N 1
ATOM 10111 C CA . LYS B 1 562 ? 12.992 -7.68 -10.141 1 76.56 562 LYS B CA 1
ATOM 10112 C C . LYS B 1 562 ? 12.367 -6.289 -10.039 1 76.56 562 LYS B C 1
ATOM 10114 O O . LYS B 1 562 ? 11.516 -6.051 -9.188 1 76.56 562 LYS B O 1
ATOM 10119 N N . TYR B 1 563 ? 12.695 -5.406 -10.938 1 81.62 563 TYR B N 1
ATOM 10120 C CA . TYR B 1 563 ? 12.117 -4.066 -10.953 1 81.62 563 TYR B CA 1
ATOM 10121 C C . TYR B 1 563 ? 10.695 -4.09 -11.492 1 81.62 563 TYR B C 1
ATOM 10123 O O . TYR B 1 563 ? 9.852 -3.285 -11.086 1 81.62 563 TYR B O 1
ATOM 10131 N N . GLY B 1 564 ? 10.516 -5.016 -12.422 1 84.5 564 GLY B N 1
ATOM 10132 C CA . GLY B 1 564 ? 9.156 -5.172 -12.922 1 84.5 564 GLY B CA 1
ATOM 10133 C C . GLY B 1 564 ? 8.172 -5.609 -11.859 1 84.5 564 GLY B C 1
ATOM 10134 O O . GLY B 1 564 ? 7.066 -5.066 -11.766 1 84.5 564 GLY B O 1
ATOM 10135 N N . LEU B 1 565 ? 8.648 -6.523 -11.094 1 82.5 565 LEU B N 1
ATOM 10136 C CA . LEU B 1 565 ? 7.793 -7.004 -10.016 1 82.5 565 LEU B CA 1
ATOM 10137 C C . LEU B 1 565 ? 7.531 -5.895 -9 1 82.5 565 LEU B C 1
ATOM 10139 O O . LEU B 1 565 ? 6.398 -5.723 -8.539 1 82.5 565 LEU B O 1
ATOM 10143 N N . LEU B 1 566 ? 8.531 -5.191 -8.625 1 82.5 566 LEU B N 1
ATOM 10144 C CA . LEU B 1 566 ? 8.391 -4.094 -7.676 1 82.5 566 LEU B CA 1
ATOM 10145 C C . LEU B 1 566 ? 7.453 -3.021 -8.219 1 82.5 566 LEU B C 1
ATOM 10147 O O . LEU B 1 566 ? 6.609 -2.496 -7.488 1 82.5 566 LEU B O 1
ATOM 10151 N N . MET B 1 567 ? 7.621 -2.777 -9.461 1 84.75 567 MET B N 1
ATOM 10152 C CA . MET B 1 567 ? 6.762 -1.792 -10.109 1 84.75 567 MET B CA 1
ATOM 10153 C C . MET B 1 567 ? 5.309 -2.252 -10.109 1 84.75 567 MET B C 1
ATOM 10155 O O . MET B 1 567 ? 4.406 -1.472 -9.797 1 84.75 567 MET B O 1
ATOM 10159 N N . GLY B 1 568 ? 5.152 -3.451 -10.539 1 85.56 568 GLY B N 1
ATOM 10160 C CA . GLY B 1 568 ? 3.805 -3.994 -10.516 1 85.56 568 GLY B CA 1
ATOM 10161 C C . GLY B 1 568 ? 3.162 -3.951 -9.141 1 85.56 568 GLY B C 1
ATOM 10162 O O . GLY B 1 568 ? 1.992 -3.588 -9.008 1 85.56 568 GLY B O 1
ATOM 10163 N N . PHE B 1 569 ? 3.904 -4.191 -8.148 1 82.38 569 PHE B N 1
ATOM 10164 C CA . PHE B 1 569 ? 3.424 -4.172 -6.773 1 82.38 569 PHE B CA 1
ATOM 10165 C C . PHE B 1 569 ? 3.064 -2.756 -6.344 1 82.38 569 PHE B C 1
ATOM 10167 O O . PHE B 1 569 ? 1.982 -2.523 -5.801 1 82.38 569 PHE B O 1
ATOM 10174 N N . VAL B 1 570 ? 3.965 -1.866 -6.586 1 82.38 570 VAL B N 1
ATOM 10175 C CA . VAL B 1 570 ? 3.77 -0.478 -6.184 1 82.38 570 VAL B CA 1
ATOM 10176 C C . VAL B 1 570 ? 2.551 0.101 -6.898 1 82.38 570 VAL B C 1
ATOM 10178 O O . VAL B 1 570 ? 1.712 0.758 -6.277 1 82.38 570 VAL B O 1
ATOM 10181 N N . LEU B 1 571 ? 2.443 -0.194 -8.148 1 83.62 571 LEU B N 1
ATOM 10182 C CA . LEU B 1 571 ? 1.324 0.338 -8.922 1 83.62 571 LEU B CA 1
ATOM 10183 C C . LEU B 1 571 ? 0.009 -0.292 -8.477 1 83.62 571 LEU B C 1
ATOM 10185 O O . LEU B 1 571 ? -1.031 0.369 -8.469 1 83.62 571 LEU B O 1
ATOM 10189 N N . SER B 1 572 ? 0.09 -1.564 -8.141 1 83.44 572 SER B N 1
ATOM 10190 C CA . SER B 1 572 ? -1.116 -2.229 -7.652 1 83.44 572 SER B CA 1
ATOM 10191 C C . SER B 1 572 ? -1.58 -1.632 -6.328 1 83.44 572 SER B C 1
ATOM 10193 O O . SER B 1 572 ? -2.779 -1.438 -6.117 1 83.44 572 SER B O 1
ATOM 10195 N N . VAL B 1 573 ? -0.653 -1.397 -5.508 1 81.44 573 VAL B N 1
ATOM 10196 C CA . VAL B 1 573 ? -0.969 -0.812 -4.211 1 81.44 573 VAL B CA 1
ATOM 10197 C C . VAL B 1 573 ? -1.503 0.605 -4.398 1 81.44 573 VAL B C 1
ATOM 10199 O O . VAL B 1 573 ? -2.496 0.989 -3.773 1 81.44 573 VAL B O 1
ATOM 10202 N N . LEU B 1 574 ? -0.812 1.348 -5.242 1 79.25 574 LEU B N 1
ATOM 10203 C CA . LEU B 1 574 ? -1.246 2.717 -5.5 1 79.25 574 LEU B CA 1
ATOM 10204 C C . LEU B 1 574 ? -2.643 2.736 -6.113 1 79.25 574 LEU B C 1
ATOM 10206 O O . LEU B 1 574 ? -3.457 3.604 -5.785 1 79.25 574 LEU B O 1
ATOM 10210 N N . LYS B 1 575 ? -2.896 1.851 -6.98 1 81.31 575 LYS B N 1
ATOM 10211 C CA . LYS B 1 575 ? -4.219 1.746 -7.59 1 81.31 575 LYS B CA 1
ATOM 10212 C C . LYS B 1 575 ? -5.281 1.412 -6.547 1 81.31 575 LYS B C 1
ATOM 10214 O O . LYS B 1 575 ? -6.355 2.016 -6.531 1 81.31 575 LYS B O 1
ATOM 10219 N N . THR B 1 576 ? -4.965 0.472 -5.77 1 81.19 576 THR B N 1
ATOM 10220 C CA . THR B 1 576 ? -5.891 0.072 -4.719 1 81.19 576 THR B CA 1
ATOM 10221 C C . THR B 1 576 ? -6.145 1.227 -3.754 1 81.19 576 THR B C 1
ATOM 10223 O O . THR B 1 576 ? -7.285 1.465 -3.35 1 81.19 576 THR B O 1
ATOM 10226 N N . MET B 1 577 ? -5.117 1.881 -3.439 1 80.56 577 MET B N 1
ATOM 10227 C CA . MET B 1 577 ? -5.246 3.023 -2.541 1 80.56 577 MET B CA 1
ATOM 10228 C C . MET B 1 577 ? -6.086 4.125 -3.18 1 80.56 577 MET B C 1
ATOM 10230 O O . MET B 1 577 ? -6.875 4.785 -2.5 1 80.56 577 MET B O 1
ATOM 10234 N N . ASN B 1 578 ? -5.871 4.359 -4.367 1 78.88 578 ASN B N 1
ATOM 10235 C CA . ASN B 1 578 ? -6.66 5.355 -5.082 1 78.88 578 ASN B CA 1
ATOM 10236 C C . ASN B 1 578 ? -8.141 4.98 -5.117 1 78.88 578 ASN B C 1
ATOM 10238 O O . ASN B 1 578 ? -9.008 5.852 -5.043 1 78.88 578 ASN B O 1
ATOM 10242 N N . GLU B 1 579 ? -8.375 3.762 -5.273 1 79.44 579 GLU B N 1
ATOM 10243 C CA . GLU B 1 579 ? -9.758 3.289 -5.27 1 79.44 579 GLU B CA 1
ATOM 10244 C C . GLU B 1 579 ? -10.398 3.463 -3.893 1 79.44 579 GLU B C 1
ATOM 10246 O O . GLU B 1 579 ? -11.586 3.752 -3.789 1 79.44 579 GLU B O 1
ATOM 10251 N N . LEU B 1 580 ? -9.633 3.238 -2.953 1 80.88 580 LEU B N 1
ATOM 10252 C CA . LEU B 1 580 ? -10.133 3.436 -1.596 1 80.88 580 LEU B CA 1
ATOM 10253 C C . LEU B 1 580 ? -10.383 4.914 -1.316 1 80.88 580 LEU B C 1
ATOM 10255 O O . LEU B 1 580 ? -11.32 5.262 -0.598 1 80.88 580 LEU B O 1
ATOM 10259 N N . ALA B 1 581 ? -9.531 5.695 -1.87 1 81.56 581 ALA B N 1
ATOM 10260 C CA . ALA B 1 581 ? -9.625 7.133 -1.637 1 81.56 581 ALA B CA 1
ATOM 10261 C C . ALA B 1 581 ? -10.805 7.738 -2.387 1 81.56 581 ALA B C 1
ATOM 10263 O O . ALA B 1 581 ? -11.289 8.812 -2.027 1 81.56 581 ALA B O 1
ATOM 10264 N N . ASN B 1 582 ? -11.258 7.043 -3.418 1 82.31 582 ASN B N 1
ATOM 10265 C CA . ASN B 1 582 ? -12.359 7.547 -4.227 1 82.31 582 ASN B CA 1
ATOM 10266 C C . ASN B 1 582 ? -13.539 6.574 -4.238 1 82.31 582 ASN B C 1
ATOM 10268 O O . ASN B 1 582 ? -13.906 6.047 -5.289 1 82.31 582 ASN B O 1
ATOM 10272 N N . PRO B 1 583 ? -14.141 6.484 -3.082 1 84.75 583 PRO B N 1
ATOM 10273 C CA . PRO B 1 583 ? -15.305 5.594 -3.033 1 84.75 583 PRO B CA 1
ATOM 10274 C C . PRO B 1 583 ? -16.531 6.184 -3.725 1 84.75 583 PRO B C 1
ATOM 10276 O O . PRO B 1 583 ? -16.562 7.383 -4.02 1 84.75 583 PRO B O 1
ATOM 10279 N N . ASN B 1 584 ? -17.406 5.309 -4.102 1 84.38 584 ASN B N 1
ATOM 10280 C CA . ASN B 1 584 ? -18.688 5.789 -4.625 1 84.38 584 ASN B CA 1
ATOM 10281 C C . ASN B 1 584 ? -19.5 6.488 -3.549 1 84.38 584 ASN B C 1
ATOM 10283 O O . ASN B 1 584 ? -19.844 5.891 -2.525 1 84.38 584 ASN B O 1
ATOM 10287 N N . LEU B 1 585 ? -19.609 7.766 -3.666 1 88.5 585 LEU B N 1
ATOM 10288 C CA . LEU B 1 585 ? -20.453 8.594 -2.811 1 88.5 585 LEU B CA 1
ATOM 10289 C C . LEU B 1 585 ? -21.672 9.102 -3.576 1 88.5 585 LEU B C 1
ATOM 10291 O O . LEU B 1 585 ? -21.531 9.602 -4.695 1 88.5 585 LEU B O 1
ATOM 10295 N N . ALA B 1 586 ? -22.875 8.789 -2.994 1 87.81 586 ALA B N 1
ATOM 10296 C CA . ALA B 1 586 ? -24.078 9.195 -3.725 1 87.81 586 ALA B CA 1
ATOM 10297 C C . ALA B 1 586 ? -25.172 9.664 -2.77 1 87.81 586 ALA B C 1
ATOM 10299 O O . ALA B 1 586 ? -25.172 9.297 -1.593 1 87.81 586 ALA B O 1
ATOM 10300 N N . VAL B 1 587 ? -25.969 10.578 -3.305 1 91.44 587 VAL B N 1
ATOM 10301 C CA . VAL B 1 587 ? -27.172 11 -2.6 1 91.44 587 VAL B CA 1
ATOM 10302 C C . VAL B 1 587 ? -28.328 10.039 -2.906 1 91.44 587 VAL B C 1
ATOM 10304 O O . VAL B 1 587 ? -28.516 9.633 -4.055 1 91.44 587 VAL B O 1
ATOM 10307 N N . PHE B 1 588 ? -28.984 9.664 -1.889 1 89.62 588 PHE B N 1
ATOM 10308 C CA . PHE B 1 588 ? -30.031 8.664 -2.045 1 89.62 588 PHE B CA 1
ATOM 10309 C C . PHE B 1 588 ? -31.406 9.289 -1.881 1 89.62 588 PHE B C 1
ATOM 10311 O O . PHE B 1 588 ? -31.578 10.25 -1.133 1 89.62 588 PHE B O 1
ATOM 10318 N N . GLY B 1 589 ? -32.312 8.742 -2.672 1 88.75 589 GLY B N 1
ATOM 10319 C CA . GLY B 1 589 ? -33.75 9.078 -2.568 1 88.75 589 GLY B CA 1
ATOM 10320 C C . GLY B 1 589 ? -34.625 7.891 -2.232 1 88.75 589 GLY B C 1
ATOM 10321 O O . GLY B 1 589 ? -34.188 6.742 -2.34 1 88.75 589 GLY B O 1
ATOM 10322 N N . GLN B 1 590 ? -35.75 8.219 -1.745 1 87.38 590 GLN B N 1
ATOM 10323 C CA . GLN B 1 590 ? -36.688 7.18 -1.321 1 87.38 590 GLN B CA 1
ATOM 10324 C C . GLN B 1 590 ? -37.594 6.727 -2.48 1 87.38 590 GLN B C 1
ATOM 10326 O O . GLN B 1 590 ? -38.156 7.555 -3.195 1 87.38 590 GLN B O 1
ATOM 10331 N N . LEU B 1 591 ? -37.531 5.469 -2.816 1 79.19 591 LEU B N 1
ATOM 10332 C CA . LEU B 1 591 ? -38.438 4.914 -3.814 1 79.19 591 LEU B CA 1
ATOM 10333 C C . LEU B 1 591 ? -39.75 4.449 -3.166 1 79.19 591 LEU B C 1
ATOM 10335 O O . LEU B 1 591 ? -40.781 5.074 -3.352 1 79.19 591 LEU B O 1
ATOM 10339 N N . GLU B 1 592 ? -39.719 3.254 -2.658 1 71.5 592 GLU B N 1
ATOM 10340 C CA . GLU B 1 592 ? -40.875 2.723 -1.956 1 71.5 592 GLU B CA 1
ATOM 10341 C C . GLU B 1 592 ? -40.531 2.314 -0.528 1 71.5 592 GLU B C 1
ATOM 10343 O O . GLU B 1 592 ? -39.531 1.608 -0.306 1 71.5 592 GLU B O 1
ATOM 10348 N N . GLY B 1 593 ? -41.312 2.83 0.373 1 65.5 593 GLY B N 1
ATOM 10349 C CA . GLY B 1 593 ? -41.094 2.416 1.751 1 65.5 593 GLY B CA 1
ATOM 10350 C C . GLY B 1 593 ? -39.75 2.902 2.32 1 65.5 593 GLY B C 1
ATOM 10351 O O . GLY B 1 593 ? -39.5 4.105 2.322 1 65.5 593 GLY B O 1
ATOM 10352 N N . THR B 1 594 ? -38.938 1.881 2.664 1 67.5 594 THR B N 1
ATOM 10353 C CA . THR B 1 594 ? -37.688 2.178 3.307 1 67.5 594 THR B CA 1
ATOM 10354 C C . THR B 1 594 ? -36.5 1.877 2.367 1 67.5 594 THR B C 1
ATOM 10356 O O . THR B 1 594 ? -35.375 1.783 2.803 1 67.5 594 THR B O 1
ATOM 10359 N N . THR B 1 595 ? -36.875 1.811 1.098 1 74.69 595 THR B N 1
ATOM 10360 C CA . THR B 1 595 ? -35.844 1.487 0.14 1 74.69 595 THR B CA 1
ATOM 10361 C C . THR B 1 595 ? -35.281 2.756 -0.496 1 74.69 595 THR B C 1
ATOM 10363 O O . THR B 1 595 ? -36 3.518 -1.126 1 74.69 595 THR B O 1
ATOM 10366 N N . PHE B 1 596 ? -34.062 2.977 -0.214 1 82.62 596 PHE B N 1
ATOM 10367 C CA . PHE B 1 596 ? -33.375 4.133 -0.768 1 82.62 596 PHE B CA 1
ATOM 10368 C C . PHE B 1 596 ? -32.406 3.715 -1.878 1 82.62 596 PHE B C 1
ATOM 10370 O O . PHE B 1 596 ? -31.75 2.68 -1.774 1 82.62 596 PHE B O 1
ATOM 10377 N N . ARG B 1 597 ? -32.469 4.449 -2.963 1 79.5 597 ARG B N 1
ATOM 10378 C CA . ARG B 1 597 ? -31.594 4.16 -4.098 1 79.5 597 ARG B CA 1
ATOM 10379 C C . ARG B 1 597 ? -30.891 5.426 -4.578 1 79.5 597 ARG B C 1
ATOM 10381 O O . ARG B 1 597 ? -31.328 6.539 -4.273 1 79.5 597 ARG B O 1
ATOM 10388 N N . ASP B 1 598 ? -29.828 5.164 -5.246 1 82.56 598 ASP B N 1
ATOM 10389 C CA . ASP B 1 598 ? -29.031 6.25 -5.809 1 82.56 598 ASP B CA 1
ATOM 10390 C C . ASP B 1 598 ? -29.859 7.074 -6.797 1 82.56 598 ASP B C 1
ATOM 10392 O O . ASP B 1 598 ? -30.344 6.547 -7.797 1 82.56 598 ASP B O 1
ATOM 10396 N N . ILE B 1 599 ? -29.953 8.312 -6.492 1 82.44 599 ILE B N 1
ATOM 10397 C CA . ILE B 1 599 ? -30.812 9.188 -7.293 1 82.44 599 ILE B CA 1
ATOM 10398 C C . ILE B 1 599 ? -30.25 9.297 -8.711 1 82.44 599 ILE B C 1
ATOM 10400 O O . ILE B 1 599 ? -30.984 9.641 -9.641 1 82.44 599 ILE B O 1
ATOM 10404 N N . ARG B 1 600 ? -29.047 9.047 -8.969 1 79.38 600 ARG B N 1
ATOM 10405 C CA . ARG B 1 600 ? -28.422 9.102 -10.289 1 79.38 600 ARG B CA 1
ATOM 10406 C C . ARG B 1 600 ? -28.969 8.008 -11.195 1 79.38 600 ARG B C 1
ATOM 10408 O O . ARG B 1 600 ? -29.141 8.219 -12.398 1 79.38 600 ARG B O 1
ATOM 10415 N N . ASN B 1 601 ? -29.188 6.895 -10.516 1 73.81 601 ASN B N 1
ATOM 10416 C CA . ASN B 1 601 ? -29.625 5.719 -11.266 1 73.81 601 ASN B CA 1
ATOM 10417 C C . ASN B 1 601 ? -31.141 5.562 -11.242 1 73.81 601 ASN B C 1
ATOM 10419 O O . ASN B 1 601 ? -31.703 4.891 -12.102 1 73.81 601 ASN B O 1
ATOM 10423 N N . PHE B 1 602 ? -31.703 6.18 -10.195 1 75.44 602 PHE B N 1
ATOM 10424 C CA . PHE B 1 602 ? -33.156 6.129 -10.055 1 75.44 602 PHE B CA 1
ATOM 10425 C C . PHE B 1 602 ? -33.719 7.531 -9.906 1 75.44 602 PHE B C 1
ATOM 10427 O O . PHE B 1 602 ? -34.031 7.969 -8.797 1 75.44 602 PHE B O 1
ATOM 10434 N N . PRO B 1 603 ? -34 8.156 -10.961 1 71.5 603 PRO B N 1
ATOM 10435 C CA . PRO B 1 603 ? -34.438 9.547 -10.93 1 71.5 603 PRO B CA 1
ATOM 10436 C C . PRO B 1 603 ? -35.812 9.703 -10.273 1 71.5 603 PRO B C 1
ATOM 10438 O O . PRO B 1 603 ? -36.188 10.797 -9.836 1 71.5 603 PRO B O 1
ATOM 10441 N N . ASN B 1 604 ? -36.562 8.578 -10.172 1 75.25 604 ASN B N 1
ATOM 10442 C CA . ASN B 1 604 ? -37.875 8.648 -9.578 1 75.25 604 ASN B CA 1
ATOM 10443 C C . ASN B 1 604 ? -37.812 8.586 -8.055 1 75.25 604 ASN B C 1
ATOM 10445 O O . ASN B 1 604 ? -38.844 8.727 -7.379 1 75.25 604 ASN B O 1
ATOM 10449 N N . ALA B 1 605 ? -36.656 8.594 -7.566 1 84.56 605 ALA B N 1
ATOM 10450 C CA . ALA B 1 605 ? -36.531 8.547 -6.113 1 84.56 605 ALA B CA 1
ATOM 10451 C C . ALA B 1 605 ? -36.688 9.93 -5.5 1 84.56 605 ALA B C 1
ATOM 10453 O O . ALA B 1 605 ? -36.156 10.914 -5.992 1 84.56 605 ALA B O 1
ATOM 10454 N N . ARG B 1 606 ? -37.562 9.938 -4.516 1 85.06 606 ARG B N 1
ATOM 10455 C CA . ARG B 1 606 ? -37.906 11.211 -3.885 1 85.06 606 ARG B CA 1
ATOM 10456 C C . ARG B 1 606 ? -36.969 11.516 -2.732 1 85.06 606 ARG B C 1
ATOM 10458 O O . ARG B 1 606 ? -36.719 10.672 -1.866 1 85.06 606 ARG B O 1
ATOM 10465 N N . GLN B 1 607 ? -36.469 12.703 -2.75 1 88.19 607 GLN B N 1
ATOM 10466 C CA . GLN B 1 607 ? -35.625 13.141 -1.65 1 88.19 607 GLN B CA 1
ATOM 10467 C C . GLN B 1 607 ? -36.469 13.641 -0.474 1 88.19 607 GLN B C 1
ATOM 10469 O O . GLN B 1 607 ? -37.531 14.195 -0.667 1 88.19 607 GLN B O 1
ATOM 10474 N N . LEU B 1 608 ? -36 13.383 0.644 1 89.06 608 LEU B N 1
ATOM 10475 C CA . LEU B 1 608 ? -36.688 13.828 1.84 1 89.06 608 LEU B CA 1
ATOM 10476 C C . LEU B 1 608 ? -36.719 15.352 1.918 1 89.06 608 LEU B C 1
ATOM 10478 O O . LEU B 1 608 ? -35.812 16.016 1.415 1 89.06 608 LEU B O 1
ATOM 10482 N N . SER B 1 609 ? -37.75 15.891 2.504 1 86.69 609 SER B N 1
ATOM 10483 C CA . SER B 1 609 ? -37.938 17.328 2.518 1 86.69 609 SER B CA 1
ATOM 10484 C C . SER B 1 609 ? -36.938 18.016 3.447 1 86.69 609 SER B C 1
ATOM 10486 O O . SER B 1 609 ? -36.406 19.094 3.127 1 86.69 609 SER B O 1
ATOM 10488 N N . ASN B 1 610 ? -36.656 17.406 4.578 1 92.75 610 ASN B N 1
ATOM 10489 C CA . ASN B 1 610 ? -35.812 18.094 5.57 1 92.75 610 ASN B CA 1
ATOM 10490 C C . ASN B 1 610 ? -34.5 17.344 5.82 1 92.75 610 ASN B C 1
ATOM 10492 O O . ASN B 1 610 ? -33.844 17.609 6.812 1 92.75 610 ASN B O 1
ATOM 10496 N N . ALA B 1 611 ? -34.281 16.375 4.957 1 94.56 611 ALA B N 1
ATOM 10497 C CA . ALA B 1 611 ? -33.062 15.586 5.207 1 94.56 611 ALA B CA 1
ATOM 10498 C C . ALA B 1 611 ? -32.406 15.188 3.896 1 94.56 611 ALA B C 1
ATOM 10500 O O . ALA B 1 611 ? -33.062 15.086 2.857 1 94.56 611 ALA B O 1
ATOM 10501 N N . VAL B 1 612 ? -31.125 15.141 3.967 1 94.69 612 VAL B N 1
ATOM 10502 C CA . VAL B 1 612 ? -30.344 14.602 2.863 1 94.69 612 VAL B CA 1
ATOM 10503 C C . VAL B 1 612 ? -29.75 13.242 3.258 1 94.69 612 VAL B C 1
ATOM 10505 O O . VAL B 1 612 ? -29.172 13.102 4.336 1 94.69 612 VAL B O 1
ATOM 10508 N N . VAL B 1 613 ? -30.016 12.242 2.455 1 94.69 613 VAL B N 1
ATOM 10509 C CA . VAL B 1 613 ? -29.5 10.906 2.717 1 94.69 613 VAL B CA 1
ATOM 10510 C C . VAL B 1 613 ? -28.328 10.609 1.788 1 94.69 613 VAL B C 1
ATOM 10512 O O . VAL B 1 613 ? -28.469 10.695 0.565 1 94.69 613 VAL B O 1
ATOM 10515 N N . ILE B 1 614 ? -27.188 10.328 2.43 1 94.69 614 ILE B N 1
ATOM 10516 C CA . ILE B 1 614 ? -26.016 10 1.622 1 94.69 614 ILE B CA 1
ATOM 10517 C C . ILE B 1 614 ? -25.516 8.602 1.985 1 94.69 614 ILE B C 1
ATOM 10519 O O . ILE B 1 614 ? -25.75 8.125 3.096 1 94.69 614 ILE B O 1
ATOM 10523 N N . ARG B 1 615 ? -24.891 7.945 1.048 1 91.88 615 ARG B N 1
ATOM 10524 C CA . ARG B 1 615 ? -24.297 6.633 1.275 1 91.88 615 ARG B CA 1
ATOM 10525 C C . ARG B 1 615 ? -22.891 6.566 0.691 1 91.88 615 ARG B C 1
ATOM 10527 O O . ARG B 1 615 ? -22.641 7.098 -0.391 1 91.88 615 ARG B O 1
ATOM 10534 N N . MET B 1 616 ? -22.031 6.074 1.503 1 89.44 616 MET B N 1
ATOM 10535 C CA . MET B 1 616 ? -20.672 5.793 1.028 1 89.44 616 MET B CA 1
ATOM 10536 C C . MET B 1 616 ? -20.438 4.289 0.919 1 89.44 616 MET B C 1
ATOM 10538 O O . MET B 1 616 ? -20.609 3.557 1.896 1 89.44 616 MET B O 1
ATOM 10542 N N . ASP B 1 617 ? -20 3.857 -0.265 1 87.19 617 ASP B N 1
ATOM 10543 C CA . ASP B 1 617 ? -19.781 2.436 -0.517 1 87.19 617 ASP B CA 1
ATOM 10544 C C . ASP B 1 617 ? -18.312 2.057 -0.292 1 87.19 617 ASP B C 1
ATOM 10546 O O . ASP B 1 617 ? -17.625 1.654 -1.229 1 87.19 617 ASP B O 1
ATOM 10550 N N . ALA B 1 618 ? -17.922 2.221 0.874 1 87.19 618 ALA B N 1
ATOM 10551 C CA . ALA B 1 618 ? -16.531 1.903 1.222 1 87.19 618 ALA B CA 1
ATOM 10552 C C . ALA B 1 618 ? -16.344 1.859 2.734 1 87.19 618 ALA B C 1
ATOM 10554 O O . ALA B 1 618 ? -17.25 2.236 3.49 1 87.19 618 ALA B O 1
ATOM 10555 N N . ARG B 1 619 ? -15.25 1.296 3.117 1 87.25 619 ARG B N 1
ATOM 10556 C CA . ARG B 1 619 ? -14.828 1.474 4.504 1 87.25 619 ARG B CA 1
ATOM 10557 C C . ARG B 1 619 ? -14.484 2.932 4.789 1 87.25 619 ARG B C 1
ATOM 10559 O O . ARG B 1 619 ? -14.016 3.65 3.9 1 87.25 619 ARG B O 1
ATOM 10566 N N . LEU B 1 620 ? -14.82 3.334 5.953 1 89.75 620 LEU B N 1
ATOM 10567 C CA . LEU B 1 620 ? -14.453 4.691 6.348 1 89.75 620 LEU B CA 1
ATOM 10568 C C . LEU B 1 620 ? -13.102 4.703 7.047 1 89.75 620 LEU B C 1
ATOM 10570 O O . LEU B 1 620 ? -13 4.332 8.219 1 89.75 620 LEU B O 1
ATOM 10574 N N . ASN B 1 621 ? -12.141 5.066 6.32 1 87.25 621 ASN B N 1
ATOM 10575 C CA . ASN B 1 621 ? -10.781 5.117 6.844 1 87.25 621 ASN B CA 1
ATOM 10576 C C . ASN B 1 621 ? -10.07 6.406 6.438 1 87.25 621 ASN B C 1
ATOM 10578 O O . ASN B 1 621 ? -10.695 7.32 5.898 1 87.25 621 ASN B O 1
ATOM 10582 N N . PHE B 1 622 ? -8.867 6.496 6.781 1 81.31 622 PHE B N 1
ATOM 10583 C CA . PHE B 1 622 ? -8.109 7.73 6.598 1 81.31 622 PHE B CA 1
ATOM 10584 C C . PHE B 1 622 ? -8.055 8.117 5.125 1 81.31 622 PHE B C 1
ATOM 10586 O O . PHE B 1 622 ? -7.949 9.297 4.789 1 81.31 622 PHE B O 1
ATOM 10593 N N . THR B 1 623 ? -8.203 7.168 4.219 1 81.94 623 THR B N 1
ATOM 10594 C CA . THR B 1 623 ? -8.016 7.418 2.795 1 81.94 623 THR B CA 1
ATOM 10595 C C . THR B 1 623 ? -9.195 8.188 2.217 1 81.94 623 THR B C 1
ATOM 10597 O O . THR B 1 623 ? -9.055 8.875 1.202 1 81.94 623 THR B O 1
ATOM 10600 N N . ASN B 1 624 ? -10.32 8.055 2.812 1 88.19 624 ASN B N 1
ATOM 10601 C CA . ASN B 1 624 ? -11.5 8.633 2.182 1 88.19 624 ASN B CA 1
ATOM 10602 C C . ASN B 1 624 ? -12.281 9.516 3.154 1 88.19 624 ASN B C 1
ATOM 10604 O O . ASN B 1 624 ? -13.367 9.992 2.832 1 88.19 624 ASN B O 1
ATOM 10608 N N . SER B 1 625 ? -11.781 9.703 4.328 1 88.19 625 SER B N 1
ATOM 10609 C CA . SER B 1 625 ? -12.469 10.469 5.363 1 88.19 625 SER B CA 1
ATOM 10610 C C . SER B 1 625 ? -12.68 11.922 4.934 1 88.19 625 SER B C 1
ATOM 10612 O O . SER B 1 625 ? -13.758 12.484 5.137 1 88.19 625 SER B O 1
ATOM 10614 N N . ARG B 1 626 ? -11.711 12.516 4.395 1 83.88 626 ARG B N 1
ATOM 10615 C CA . ARG B 1 626 ? -11.82 13.898 3.941 1 83.88 626 ARG B CA 1
ATOM 10616 C C . ARG B 1 626 ? -12.867 14.039 2.844 1 83.88 626 ARG B C 1
ATOM 10618 O O . ARG B 1 626 ? -13.664 14.977 2.855 1 83.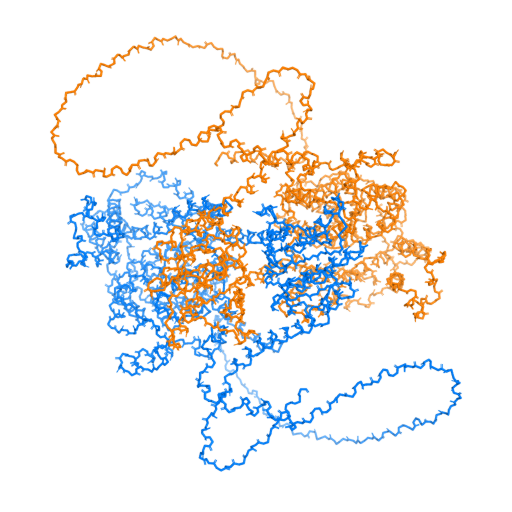88 626 ARG B O 1
ATOM 10625 N N . LYS B 1 627 ? -12.844 13.125 1.965 1 85.06 627 LYS B N 1
ATOM 10626 C CA . LYS B 1 627 ? -13.781 13.172 0.844 1 85.06 627 LYS B CA 1
ATOM 10627 C C . LYS B 1 627 ? -15.219 13.016 1.324 1 85.06 627 LYS B C 1
ATOM 10629 O O . LYS B 1 627 ? -16.125 13.656 0.794 1 85.06 627 LYS B O 1
ATOM 10634 N N . LEU B 1 628 ? -15.406 12.133 2.238 1 90.44 628 LEU B N 1
ATOM 10635 C CA . LEU B 1 628 ? -16.75 11.961 2.793 1 90.44 628 LEU B CA 1
ATOM 10636 C C . LEU B 1 628 ? -17.234 13.258 3.434 1 90.44 628 LEU B C 1
ATOM 10638 O O . LEU B 1 628 ? -18.375 13.672 3.205 1 90.44 628 LEU B O 1
ATOM 10642 N N . LYS B 1 629 ? -16.422 13.805 4.262 1 88.06 629 LYS B N 1
ATOM 10643 C CA . LYS B 1 629 ? -16.812 15.031 4.957 1 88.06 629 LYS B CA 1
ATOM 10644 C C . LYS B 1 629 ? -17.125 16.156 3.967 1 88.06 629 LYS B C 1
ATOM 10646 O O . LYS B 1 629 ? -18.141 16.828 4.094 1 88.06 629 LYS B O 1
ATOM 10651 N N . GLU B 1 630 ? -16.297 16.312 3.021 1 83.69 630 GLU B N 1
ATOM 10652 C CA . GLU B 1 630 ? -16.5 17.359 2.027 1 83.69 630 GLU B CA 1
ATOM 10653 C C . GLU B 1 630 ? -17.75 17.109 1.211 1 83.69 630 GLU B C 1
ATOM 10655 O O . GLU B 1 630 ? -18.516 18.031 0.925 1 83.69 630 GLU B O 1
ATOM 10660 N N . PHE B 1 631 ? -17.969 15.883 0.861 1 88.19 631 PHE B N 1
ATOM 10661 C CA . PHE B 1 631 ? -19.156 15.523 0.091 1 88.19 631 PHE B CA 1
ATOM 10662 C 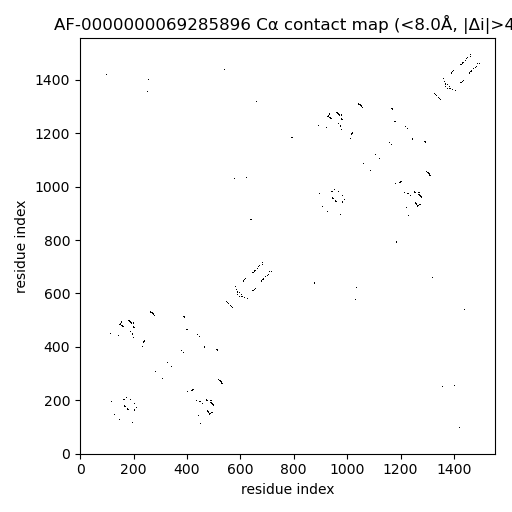C . PHE B 1 631 ? -20.422 15.758 0.904 1 88.19 631 PHE B C 1
ATOM 10664 O O . PHE B 1 631 ? -21.406 16.266 0.382 1 88.19 631 PHE B O 1
ATOM 10671 N N . ALA B 1 632 ? -20.359 15.359 2.105 1 92.31 632 ALA B N 1
ATOM 10672 C CA . ALA B 1 632 ? -21.516 15.492 2.982 1 92.31 632 ALA B CA 1
ATOM 10673 C C . ALA B 1 632 ? -21.906 16.953 3.15 1 92.31 632 ALA B C 1
ATOM 10675 O O . ALA B 1 632 ? -23.078 17.312 2.998 1 92.31 632 ALA B O 1
ATOM 10676 N N . VAL B 1 633 ? -21 17.766 3.434 1 86.81 633 VAL B N 1
ATOM 10677 C CA . VAL B 1 633 ? -21.266 19.188 3.646 1 86.81 633 VAL B CA 1
ATOM 10678 C C . VAL B 1 633 ? -21.766 19.812 2.35 1 86.81 633 VAL B C 1
ATOM 10680 O O . VAL B 1 633 ? -22.688 20.625 2.361 1 86.81 633 VAL B O 1
ATOM 10683 N N . ARG B 1 634 ? -21.172 19.391 1.294 1 84.12 634 ARG B N 1
ATOM 10684 C CA . ARG B 1 634 ? -21.578 19.938 -0.002 1 84.12 634 ARG B CA 1
ATOM 10685 C C . ARG B 1 634 ? -23 19.516 -0.357 1 84.12 634 ARG B C 1
ATOM 10687 O O . ARG B 1 634 ? -23.75 20.281 -0.948 1 84.12 634 ARG B O 1
ATOM 10694 N N . ALA B 1 635 ? -23.281 18.266 -0.096 1 88.25 635 ALA B N 1
ATOM 10695 C CA . ALA B 1 635 ? -24.625 17.766 -0.379 1 88.25 635 ALA B CA 1
ATOM 10696 C C . ALA B 1 635 ? -25.688 18.578 0.361 1 88.25 635 ALA B C 1
ATOM 10698 O O . ALA B 1 635 ? -26.734 18.891 -0.196 1 88.25 635 ALA B O 1
ATOM 10699 N N . VAL B 1 636 ? -25.438 18.922 1.553 1 88.81 636 VAL B N 1
ATOM 10700 C CA . VAL B 1 636 ? -26.359 19.719 2.363 1 88.81 636 VAL B CA 1
ATOM 10701 C C . VAL B 1 636 ? -26.453 21.141 1.792 1 88.81 636 VAL B C 1
ATOM 10703 O O . VAL B 1 636 ? -27.547 21.688 1.691 1 88.81 636 VAL B O 1
ATOM 10706 N N . GLN B 1 637 ? -25.359 21.656 1.417 1 82.25 637 GLN B N 1
ATOM 10707 C CA . GLN B 1 637 ? -25.328 23.016 0.877 1 82.25 637 GLN B CA 1
ATOM 10708 C C . GLN B 1 637 ? -26.141 23.125 -0.408 1 82.25 637 GLN B C 1
ATOM 10710 O O . GLN B 1 637 ? -26.844 24.109 -0.62 1 82.25 637 GLN B O 1
ATOM 10715 N N . ILE B 1 638 ? -25.984 22.156 -1.189 1 81.31 638 ILE B N 1
ATOM 10716 C CA . ILE B 1 638 ? -26.688 22.156 -2.469 1 81.31 638 ILE B CA 1
ATOM 10717 C C . ILE B 1 638 ? -28.203 22.078 -2.232 1 81.31 638 ILE B C 1
ATOM 10719 O O . ILE B 1 638 ? -28.969 22.75 -2.916 1 81.31 638 ILE B O 1
ATOM 10723 N N . ARG B 1 639 ? -28.547 21.266 -1.349 1 86.19 639 ARG B N 1
ATOM 10724 C CA . ARG B 1 639 ? -29.953 21.141 -1.023 1 86.19 639 ARG B CA 1
ATOM 10725 C C . ARG B 1 639 ? -30.516 22.438 -0.438 1 86.19 639 ARG B C 1
ATOM 10727 O O . ARG B 1 639 ? -31.656 22.812 -0.721 1 86.19 639 ARG B O 1
ATOM 10734 N N . GLU B 1 640 ? -29.781 23.031 0.308 1 83.69 640 GLU B N 1
ATOM 10735 C CA . GLU B 1 640 ? -30.188 24.297 0.905 1 83.69 640 GLU B CA 1
ATOM 10736 C C . GLU B 1 640 ? -30.281 25.406 -0.146 1 83.69 640 GLU B C 1
ATOM 10738 O O . GLU B 1 640 ? -31.156 26.266 -0.078 1 83.69 640 GLU B O 1
ATOM 10743 N N . ALA B 1 641 ? -29.359 25.391 -1.022 1 75.69 641 ALA B N 1
ATOM 10744 C CA . ALA B 1 641 ? -29.359 26.375 -2.102 1 75.69 641 ALA B CA 1
ATOM 10745 C C . ALA B 1 641 ? -30.609 26.234 -2.971 1 75.69 641 ALA B C 1
ATOM 10747 O O . ALA B 1 641 ? -31.047 27.203 -3.594 1 75.69 641 ALA B O 1
ATOM 10748 N N . GLY B 1 642 ? -31.141 24.984 -2.982 1 75.06 642 GLY B N 1
ATOM 10749 C CA . GLY B 1 642 ? -32.375 24.734 -3.74 1 75.06 642 GLY B CA 1
ATOM 10750 C C . GLY B 1 642 ? -33.625 25.188 -3.016 1 75.06 642 GLY B C 1
ATOM 10751 O O . GLY B 1 642 ? -34.719 25.016 -3.521 1 75.06 642 GLY B O 1
ATOM 10752 N N . GLY B 1 643 ? -33.469 25.844 -1.865 1 78.44 643 GLY B N 1
ATOM 10753 C CA . GLY B 1 643 ? -34.594 26.422 -1.159 1 78.44 643 GLY B CA 1
ATOM 10754 C C . GLY B 1 643 ? -35.125 25.531 -0.052 1 78.44 643 GLY B C 1
ATOM 10755 O O . GLY B 1 643 ? -36.094 25.891 0.637 1 78.44 643 GLY B O 1
ATOM 10756 N N . ASN B 1 644 ? -34.562 24.406 0.133 1 84.94 644 ASN B N 1
ATOM 10757 C CA . ASN B 1 644 ? -35.062 23.484 1.16 1 84.94 644 ASN B CA 1
ATOM 10758 C C . ASN B 1 644 ? -34.312 23.672 2.475 1 84.94 644 ASN B C 1
ATOM 10760 O O . ASN B 1 644 ? -33.094 23.984 2.473 1 84.94 644 ASN B O 1
ATOM 10764 N N . LYS B 1 645 ? -35 23.672 3.496 1 89.38 645 LYS B N 1
ATOM 10765 C CA . LYS B 1 645 ? -34.344 23.688 4.805 1 89.38 645 LYS B CA 1
ATOM 10766 C C . LYS B 1 645 ? -33.906 22.281 5.219 1 89.38 645 LYS B C 1
ATOM 10768 O O . LYS B 1 645 ? -34.75 21.391 5.367 1 89.38 645 LYS B O 1
ATOM 10773 N N . VAL B 1 646 ? -32.656 22.141 5.336 1 93.38 646 VAL B N 1
ATOM 10774 C CA . VAL B 1 646 ? -32.125 20.844 5.703 1 93.38 646 VAL B CA 1
ATOM 10775 C C . VAL B 1 646 ? -31.812 20.812 7.199 1 93.38 646 VAL B C 1
ATOM 10777 O O . VAL B 1 646 ? -31.016 21.609 7.695 1 93.38 646 VAL B O 1
ATOM 10780 N N . GLU B 1 647 ? -32.438 19.906 7.891 1 94 647 GLU B N 1
ATOM 10781 C CA . GLU B 1 647 ? -32.25 19.781 9.336 1 94 647 GLU B CA 1
ATOM 10782 C C . GLU B 1 647 ? -31.391 18.562 9.672 1 94 647 GLU B C 1
ATOM 10784 O O . GLU B 1 647 ? -30.734 18.547 10.719 1 94 647 GLU B O 1
ATOM 10789 N N . PHE B 1 648 ? -31.5 17.594 8.766 1 95.25 648 PHE B N 1
ATOM 10790 C CA . PHE B 1 648 ? -30.797 16.359 9.078 1 95.25 648 PHE B CA 1
ATOM 10791 C C . PHE B 1 648 ? -29.953 15.898 7.902 1 95.25 648 PHE B C 1
ATOM 10793 O O . PHE B 1 648 ? -30.344 16.062 6.746 1 95.25 648 PHE B O 1
ATOM 10800 N N . LEU B 1 649 ? -28.781 15.445 8.203 1 96.31 649 LEU B N 1
ATOM 10801 C CA . LEU B 1 649 ? -27.984 14.648 7.277 1 96.31 649 LEU B CA 1
ATOM 10802 C C . LEU B 1 649 ? -27.938 13.188 7.711 1 96.31 649 LEU B C 1
ATOM 10804 O O . LEU B 1 649 ? -27.516 12.875 8.828 1 96.31 649 LEU B O 1
ATOM 10808 N N . VAL B 1 650 ? -28.438 12.32 6.883 1 95.31 650 VAL B N 1
ATOM 10809 C CA . VAL B 1 650 ? -28.484 10.898 7.199 1 95.31 650 VAL B CA 1
ATOM 10810 C C . VAL B 1 650 ? -27.422 10.148 6.395 1 95.31 650 VAL B C 1
ATOM 10812 O O . VAL B 1 650 ? -27.422 10.195 5.164 1 95.31 650 VAL B O 1
ATOM 10815 N N . ILE B 1 651 ? -26.516 9.508 7.086 1 95.75 651 ILE B N 1
ATOM 10816 C CA . ILE B 1 651 ? -25.531 8.641 6.434 1 95.75 651 ILE B CA 1
ATOM 10817 C C . ILE B 1 651 ? -26 7.191 6.504 1 95.75 651 ILE B C 1
ATOM 10819 O O . ILE B 1 651 ? -26.141 6.629 7.594 1 95.75 651 ILE B O 1
ATOM 10823 N N . ASP B 1 652 ? -26.297 6.621 5.379 1 93.06 652 ASP B N 1
ATOM 10824 C CA . ASP B 1 652 ? -26.578 5.191 5.301 1 93.06 652 ASP B CA 1
ATOM 10825 C C . ASP B 1 652 ? -25.297 4.371 5.359 1 93.06 652 ASP B C 1
ATOM 10827 O O . ASP B 1 652 ? -24.578 4.242 4.359 1 93.06 652 ASP B O 1
ATOM 10831 N N . ALA B 1 653 ? -25.062 3.764 6.496 1 90.5 653 ALA B N 1
ATOM 10832 C CA . ALA B 1 653 ? -23.797 3.094 6.73 1 90.5 653 ALA B CA 1
ATOM 10833 C C . ALA B 1 653 ? -23.875 1.616 6.359 1 90.5 653 ALA B C 1
ATOM 10835 O O . ALA B 1 653 ? -23.031 0.815 6.785 1 90.5 653 ALA B O 1
ATOM 10836 N N . LYS B 1 654 ? -24.859 1.258 5.527 1 83.62 654 LYS B N 1
ATOM 10837 C CA . LYS B 1 654 ? -25.047 -0.135 5.133 1 83.62 654 LYS B CA 1
ATOM 10838 C C . LYS B 1 654 ? -23.844 -0.662 4.371 1 83.62 654 LYS B C 1
ATOM 10840 O O . LYS B 1 654 ? -23.5 -1.842 4.477 1 83.62 654 LYS B O 1
ATOM 10845 N N . ALA B 1 655 ? -23.234 0.266 3.633 1 85.69 655 ALA B N 1
ATOM 10846 C CA . ALA B 1 655 ? -22.109 -0.152 2.789 1 85.69 655 ALA B CA 1
ATOM 10847 C C . ALA B 1 655 ? -20.781 0.236 3.416 1 85.69 655 ALA B C 1
ATOM 10849 O O . ALA B 1 655 ? -19.719 0.06 2.803 1 85.69 655 ALA B O 1
ATOM 10850 N N . ILE B 1 656 ? -20.844 0.784 4.668 1 89.56 656 ILE B N 1
ATOM 10851 C CA . ILE B 1 656 ? -19.609 1.068 5.395 1 89.56 656 ILE B CA 1
ATOM 10852 C C . ILE B 1 656 ? -19.188 -0.159 6.199 1 89.56 656 ILE B C 1
ATOM 10854 O O . ILE B 1 656 ? -19.797 -0.472 7.23 1 89.56 656 ILE B O 1
ATOM 10858 N N . ASN B 1 657 ? -18.172 -0.771 5.746 1 84.88 657 ASN B N 1
ATOM 10859 C CA . ASN B 1 657 ? -17.844 -2.098 6.254 1 84.88 657 ASN B CA 1
ATOM 10860 C C . ASN B 1 657 ? -16.938 -2.014 7.484 1 84.88 657 ASN B C 1
ATOM 10862 O O . ASN B 1 657 ? -16.859 -2.967 8.258 1 84.88 657 ASN B O 1
ATOM 10866 N N . HIS B 1 658 ? -16.266 -0.969 7.605 1 85.12 658 HIS B N 1
ATOM 10867 C CA . HIS B 1 658 ? -15.367 -0.752 8.734 1 85.12 658 HIS B CA 1
ATOM 10868 C C . HIS B 1 658 ? -15.023 0.727 8.891 1 85.12 658 HIS B C 1
ATOM 10870 O O . HIS B 1 658 ? -15.164 1.504 7.945 1 85.12 658 HIS B O 1
ATOM 10876 N N . VAL B 1 659 ? -14.617 1.062 10.172 1 87.5 659 VAL B N 1
ATOM 10877 C CA . VAL B 1 659 ? -14.211 2.432 10.461 1 87.5 659 VAL B CA 1
ATOM 10878 C C . VAL B 1 659 ? -12.938 2.426 11.305 1 87.5 659 VAL B C 1
ATOM 10880 O O . VAL B 1 659 ? -12.812 1.636 12.242 1 87.5 659 VAL B O 1
ATOM 10883 N N . ASP B 1 660 ? -12 3.221 10.906 1 84.69 660 ASP B N 1
ATOM 10884 C CA . ASP B 1 660 ? -10.797 3.354 11.727 1 84.69 660 ASP B CA 1
ATOM 10885 C C . ASP B 1 660 ? -10.852 4.621 12.57 1 84.69 660 ASP B C 1
ATOM 10887 O O . ASP B 1 660 ? -11.859 5.324 12.586 1 84.69 660 ASP B O 1
ATOM 10891 N N . LEU B 1 661 ? -9.82 4.898 13.273 1 83.25 661 LEU B N 1
ATOM 10892 C CA . LEU B 1 661 ? -9.805 6.023 14.195 1 83.25 661 LEU B CA 1
ATOM 10893 C C . LEU B 1 661 ? -9.961 7.344 13.445 1 83.25 661 LEU B C 1
ATOM 10895 O O . LEU B 1 661 ? -10.633 8.258 13.922 1 83.25 661 LEU B O 1
ATOM 10899 N N . THR B 1 662 ? -9.25 7.465 12.336 1 85.44 662 THR B N 1
ATOM 10900 C CA . THR B 1 662 ? -9.406 8.672 11.531 1 85.44 662 THR B CA 1
ATOM 10901 C C . THR B 1 662 ? -10.852 8.836 11.07 1 85.44 662 THR B C 1
ATOM 10903 O O . THR B 1 662 ? -11.367 9.953 11.016 1 85.44 662 THR B O 1
ATOM 10906 N N . GLY B 1 663 ? -11.406 7.695 10.711 1 89.31 663 GLY B N 1
ATOM 10907 C CA . GLY B 1 663 ? -12.82 7.727 10.352 1 89.31 663 GLY B CA 1
ATOM 10908 C C . GLY B 1 663 ? -13.719 8.188 11.484 1 89.31 663 GLY B C 1
ATOM 10909 O O . GLY B 1 663 ? -14.656 8.953 11.266 1 89.31 663 GLY B O 1
ATOM 10910 N N . CYS B 1 664 ? -13.461 7.727 12.633 1 88.44 664 CYS B N 1
ATOM 10911 C CA . CYS B 1 664 ? -14.234 8.117 13.812 1 88.44 664 CYS B CA 1
ATOM 10912 C C . CYS B 1 664 ? -14.117 9.617 14.062 1 88.44 664 CYS B C 1
ATOM 10914 O O . CYS B 1 664 ? -15.117 10.297 14.297 1 88.44 664 CYS B O 1
ATOM 10916 N N . GLU B 1 665 ? -12.953 10.102 13.961 1 86.25 665 GLU B N 1
ATOM 10917 C CA . GLU B 1 665 ? -12.711 11.523 14.164 1 86.25 665 GLU B CA 1
ATOM 10918 C C . GLU B 1 665 ? -13.422 12.359 13.102 1 86.25 665 GLU B C 1
ATOM 10920 O O . GLU B 1 665 ? -13.906 13.461 13.391 1 86.25 665 GLU B O 1
ATOM 10925 N N . THR B 1 666 ? -13.422 11.859 11.953 1 89 666 THR B N 1
ATOM 10926 C CA . THR B 1 666 ? -14.055 12.57 10.852 1 89 666 THR B CA 1
ATOM 10927 C C . THR B 1 666 ? -15.562 12.672 11.07 1 89 666 THR B C 1
ATOM 10929 O O . THR B 1 666 ? -16.172 13.688 10.75 1 89 666 THR B O 1
ATOM 10932 N N . LEU B 1 667 ? -16.109 11.609 11.57 1 92.94 667 LEU B N 1
ATOM 10933 C CA . LEU B 1 667 ? -17.547 11.633 11.859 1 92.94 667 LEU B CA 1
ATOM 10934 C C . LEU B 1 667 ? -17.859 12.672 12.938 1 92.94 667 LEU B C 1
ATOM 10936 O O . LEU B 1 667 ? -18.859 13.375 12.852 1 92.94 667 LEU B O 1
ATOM 10940 N N . GLU B 1 668 ? -17.016 12.773 13.891 1 90 668 GLU B N 1
ATOM 10941 C CA . GLU B 1 668 ? -17.188 13.781 14.93 1 90 668 GLU B CA 1
ATOM 10942 C C . GLU B 1 668 ? -17.016 15.188 14.367 1 90 668 GLU B C 1
ATOM 10944 O O . GLU B 1 668 ? -17.812 16.078 14.68 1 90 668 GLU B O 1
ATOM 10949 N N . SER B 1 669 ? -15.992 15.312 13.586 1 88.06 669 SER B N 1
ATOM 10950 C CA . SER B 1 669 ? -15.742 16.609 12.961 1 88.06 669 SER B CA 1
ATOM 10951 C C . SER B 1 669 ? -16.906 17.016 12.055 1 88.06 669 SER B C 1
ATOM 10953 O O . SER B 1 669 ? -17.234 18.188 11.945 1 88.06 669 SER B O 1
ATOM 10955 N N . LEU B 1 670 ? -17.422 16.047 11.367 1 91.88 670 LEU B N 1
ATOM 10956 C CA . LEU B 1 670 ? -18.578 16.297 10.508 1 91.88 670 LEU B CA 1
ATOM 10957 C C . LEU B 1 670 ? -19.781 16.719 11.344 1 91.88 670 LEU B C 1
ATOM 10959 O O . LEU B 1 670 ? -20.5 17.656 10.969 1 91.88 670 LEU B O 1
ATOM 10963 N N . ALA B 1 671 ? -20 16.062 12.438 1 93 671 ALA B N 1
ATOM 10964 C CA . ALA B 1 671 ? -21.094 16.422 13.328 1 93 671 ALA B CA 1
ATOM 10965 C C . ALA B 1 671 ? -20.938 17.844 13.859 1 93 671 ALA B C 1
ATOM 10967 O O . ALA B 1 671 ? -21.922 18.578 13.984 1 93 671 ALA B O 1
ATOM 10968 N N . GLU B 1 672 ? -19.766 18.188 14.156 1 88.19 672 GLU B N 1
ATOM 10969 C CA . GLU B 1 672 ? -19.469 19.531 14.641 1 88.19 672 GLU B CA 1
ATOM 10970 C C . GLU B 1 672 ? -19.75 20.578 13.562 1 88.19 672 GLU B C 1
ATOM 10972 O O . GLU B 1 672 ? -20.312 21.625 13.852 1 88.19 672 GLU B O 1
ATOM 10977 N N . ALA B 1 673 ? -19.344 20.297 12.438 1 86 673 ALA B N 1
ATOM 10978 C CA . ALA B 1 673 ? -19.547 21.203 11.32 1 86 673 ALA B CA 1
ATOM 10979 C C . ALA B 1 673 ? -21.031 21.406 11.047 1 86 673 ALA B C 1
ATOM 10981 O O . ALA B 1 673 ? -21.469 22.516 10.742 1 86 673 ALA B O 1
ATOM 10982 N N . LEU B 1 674 ? -21.766 20.344 11.141 1 91.06 674 LEU B N 1
ATOM 10983 C CA . LEU B 1 674 ? -23.203 20.422 10.898 1 91.06 674 LEU B CA 1
ATOM 10984 C C . LEU B 1 674 ? -23.906 21.156 12.023 1 91.06 674 LEU B C 1
ATOM 10986 O O . LEU B 1 674 ? -24.797 21.984 11.773 1 91.06 674 LEU B O 1
ATOM 10990 N N . LYS B 1 675 ? -23.484 20.891 13.195 1 89.69 675 LYS B N 1
ATOM 10991 C CA . LYS B 1 675 ? -24.094 21.531 14.352 1 89.69 675 LYS B CA 1
ATOM 10992 C C . LYS B 1 675 ? -23.922 23.047 14.297 1 89.69 675 LYS B C 1
ATOM 10994 O O . LYS B 1 675 ? -24.828 23.797 14.672 1 89.69 675 LYS B O 1
ATOM 10999 N N . SER B 1 676 ? -22.844 23.453 13.898 1 84.12 676 SER B N 1
ATOM 11000 C CA . SER B 1 676 ? -22.547 24.891 13.805 1 84.12 676 SER B CA 1
ATOM 11001 C C . SER B 1 676 ? -23.516 25.594 12.859 1 84.12 676 SER B C 1
ATOM 11003 O O . SER B 1 676 ? -23.703 26.797 12.938 1 84.12 676 SER B O 1
ATOM 11005 N N . HIS B 1 677 ? -24.234 24.812 12.055 1 86.31 677 HIS B N 1
ATOM 11006 C CA . HIS B 1 677 ? -25.203 25.391 11.125 1 86.31 677 HIS B CA 1
ATOM 11007 C C . HIS B 1 677 ? -26.625 24.906 11.43 1 86.31 677 HIS B C 1
ATOM 11009 O O . HIS B 1 677 ? -27.5 24.953 10.562 1 86.31 677 HIS B O 1
ATOM 11015 N N . GLY B 1 678 ? -26.719 24.328 12.555 1 87.94 678 GLY B N 1
ATOM 11016 C CA . GLY B 1 678 ? -28.047 23.953 13.023 1 87.94 678 GLY B CA 1
ATOM 11017 C C . GLY B 1 678 ? -28.531 22.625 12.453 1 87.94 678 GLY B C 1
ATOM 11018 O O . GLY B 1 678 ? -29.734 22.359 12.422 1 87.94 678 GLY B O 1
ATOM 11019 N N . GLN B 1 679 ? -27.703 21.906 11.883 1 93.81 679 GLN B N 1
ATOM 11020 C CA . GLN B 1 679 ? -28.062 20.609 11.328 1 93.81 679 GLN B CA 1
ATOM 11021 C C . GLN B 1 679 ? -27.594 19.469 12.234 1 93.81 679 GLN B C 1
ATOM 11023 O O . GLN B 1 679 ? -26.703 19.656 13.062 1 93.81 679 GLN B O 1
ATOM 11028 N N . GLN B 1 680 ? -28.266 18.266 12.117 1 94.81 680 GLN B N 1
ATOM 11029 C CA . GLN B 1 680 ? -27.922 17.109 12.938 1 94.81 680 GLN B CA 1
ATOM 11030 C C . GLN B 1 680 ? -27.5 15.93 12.078 1 94.81 680 GLN B C 1
ATOM 11032 O O . GLN B 1 680 ? -28.047 15.719 10.984 1 94.81 680 GLN B O 1
ATOM 11037 N N . LEU B 1 681 ? -26.562 15.203 12.609 1 95.81 681 LEU B N 1
ATOM 11038 C CA . LEU B 1 681 ? -26.047 14.031 11.914 1 95.81 681 LEU B CA 1
ATOM 11039 C C . LEU B 1 681 ? -26.75 12.766 12.398 1 95.81 681 LEU B C 1
ATOM 11041 O O . LEU B 1 681 ? -26.828 12.523 13.602 1 95.81 681 LEU B O 1
ATOM 11045 N N . VAL B 1 682 ? -27.312 11.992 11.477 1 94.31 682 VAL B N 1
ATOM 11046 C CA . VAL B 1 682 ? -27.922 10.711 11.773 1 94.31 682 VAL B CA 1
ATOM 11047 C C . VAL B 1 682 ? -27.219 9.602 11 1 94.31 682 VAL B C 1
ATOM 11049 O O . VAL B 1 682 ? -27.031 9.703 9.789 1 94.31 682 VAL B O 1
ATOM 11052 N N . ILE B 1 683 ? -26.734 8.594 11.68 1 94.31 683 ILE B N 1
ATOM 11053 C CA . ILE B 1 683 ? -26.109 7.453 11.031 1 94.31 683 ILE B CA 1
ATOM 11054 C C . ILE B 1 683 ? -27 6.227 11.148 1 94.31 683 ILE B C 1
ATOM 11056 O O . ILE B 1 683 ? -27.359 5.82 12.258 1 94.31 683 ILE B O 1
ATOM 11060 N N . ALA B 1 684 ? -27.312 5.699 10 1 90.31 684 ALA B N 1
ATOM 11061 C CA . ALA B 1 684 ? -28.25 4.574 9.961 1 90.31 684 ALA B CA 1
ATOM 11062 C C . ALA B 1 684 ? -27.547 3.303 9.484 1 90.31 684 ALA B C 1
ATOM 11064 O O . ALA B 1 684 ? -26.516 3.367 8.82 1 90.31 684 ALA B O 1
ATOM 11065 N N . ASN B 1 685 ? -28.094 2.117 9.82 1 85.19 685 ASN B N 1
ATOM 11066 C CA . ASN B 1 685 ? -27.688 0.799 9.344 1 85.19 685 ASN B CA 1
ATOM 11067 C C . ASN B 1 685 ? -26.25 0.469 9.766 1 85.19 685 ASN B C 1
ATOM 11069 O O . ASN B 1 685 ? -25.438 0.039 8.945 1 85.19 685 ASN B O 1
ATOM 11073 N N . LEU B 1 686 ? -26.031 0.671 10.984 1 84.88 686 LEU B N 1
ATOM 11074 C CA . LEU B 1 686 ? -24.703 0.4 11.516 1 84.88 686 LEU B CA 1
ATOM 11075 C C . LEU B 1 686 ? -24.453 -1.101 11.625 1 84.88 686 LEU B C 1
ATOM 11077 O O . LEU B 1 686 ? -25.297 -1.834 12.156 1 84.88 686 LEU B O 1
ATOM 11081 N N . LYS B 1 687 ? -23.312 -1.489 11.039 1 80.56 687 LYS B N 1
ATOM 11082 C CA . LYS B 1 687 ? -22.906 -2.885 11.133 1 80.56 687 LYS B CA 1
ATOM 11083 C C . LYS B 1 687 ? -22.188 -3.158 12.453 1 80.56 687 LYS B C 1
ATOM 11085 O O . LYS B 1 687 ? -21.734 -2.227 13.125 1 80.56 687 LYS B O 1
ATOM 11090 N N . GLY B 1 688 ? -22.094 -4.391 12.805 1 76.94 688 GLY B N 1
ATOM 11091 C CA . GLY B 1 688 ? -21.453 -4.801 14.055 1 76.94 688 GLY B CA 1
ATOM 11092 C C . GLY B 1 688 ? -20.047 -4.281 14.211 1 76.94 688 GLY B C 1
ATOM 11093 O O . GLY B 1 688 ? -19.734 -3.561 15.164 1 76.94 688 GLY B O 1
ATOM 11094 N N . PRO B 1 689 ? -19.219 -4.578 13.203 1 77.19 689 PRO B N 1
ATOM 11095 C CA . PRO B 1 689 ? -17.828 -4.145 13.32 1 77.19 689 PRO B CA 1
ATOM 11096 C C . PRO B 1 689 ? -17.688 -2.623 13.375 1 77.19 689 PRO B C 1
ATOM 11098 O O . PRO B 1 689 ? -16.797 -2.104 14.039 1 77.19 689 PRO B O 1
ATOM 11101 N N . VAL B 1 690 ? -18.531 -1.921 12.734 1 86 690 VAL B N 1
ATOM 11102 C CA . VAL B 1 690 ? -18.5 -0.462 12.719 1 86 690 VAL B CA 1
ATOM 11103 C C . VAL B 1 690 ? -18.938 0.08 14.078 1 86 690 VAL B C 1
ATOM 11105 O O . VAL B 1 690 ? -18.297 0.975 14.633 1 86 690 VAL B O 1
ATOM 11108 N N . SER B 1 691 ? -19.984 -0.524 14.594 1 84 691 SER B N 1
ATOM 11109 C CA . SER B 1 691 ? -20.516 -0.095 15.883 1 84 691 SER B CA 1
ATOM 11110 C C . SER B 1 691 ? -19.5 -0.312 17 1 84 691 SER B C 1
ATOM 11112 O O . SER B 1 691 ? -19.391 0.504 17.922 1 84 691 SER B O 1
ATOM 11114 N N . LYS B 1 692 ? -18.844 -1.397 16.875 1 81.88 692 LYS B N 1
ATOM 11115 C CA . LYS B 1 692 ? -17.844 -1.712 17.891 1 81.88 692 LYS B CA 1
ATOM 11116 C C . LYS B 1 692 ? -16.734 -0.665 17.906 1 81.88 692 LYS B C 1
ATOM 11118 O O . LYS B 1 692 ? -16.359 -0.168 18.969 1 81.88 692 LYS B O 1
ATOM 11123 N N . CYS B 1 693 ? -16.266 -0.323 16.781 1 83.12 693 CYS B N 1
ATOM 11124 C CA . CYS B 1 693 ? -15.18 0.646 16.672 1 83.12 693 CYS B CA 1
ATOM 11125 C C . CYS B 1 693 ? -15.633 2.027 17.125 1 83.12 693 CYS B C 1
ATOM 11127 O O . CYS B 1 693 ? -14.883 2.742 17.797 1 83.12 693 CYS B O 1
ATOM 11129 N N . LEU B 1 694 ? -16.797 2.414 16.812 1 87.56 694 LEU B N 1
ATOM 11130 C CA . LEU B 1 694 ? -17.344 3.709 17.203 1 87.56 694 LEU B CA 1
ATOM 11131 C C . LEU B 1 694 ? -17.453 3.811 18.734 1 87.56 694 LEU B C 1
ATOM 11133 O O . LEU B 1 694 ? -17.094 4.84 19.312 1 87.56 694 LEU B O 1
ATOM 11137 N N . HIS B 1 695 ? -17.906 2.758 19.297 1 84.12 695 HIS B N 1
ATOM 11138 C CA . HIS B 1 695 ? -18.078 2.742 20.734 1 84.12 695 HIS B CA 1
ATOM 11139 C C . HIS B 1 695 ? -16.734 2.793 21.453 1 84.12 695 HIS B C 1
ATOM 11141 O O . HIS B 1 695 ? -16.594 3.494 22.453 1 84.12 695 HIS B O 1
ATOM 11147 N N . GLN B 1 696 ? -15.836 2.047 20.922 1 81.94 696 GLN B N 1
ATOM 11148 C CA . GLN B 1 696 ? -14.516 1.995 21.531 1 81.94 696 GLN B CA 1
ATOM 11149 C C . GLN B 1 696 ? -13.805 3.338 21.422 1 81.94 696 GLN B C 1
ATOM 11151 O O . GLN B 1 696 ? -13.008 3.703 22.297 1 81.94 696 GLN B O 1
ATOM 11156 N N . ALA B 1 697 ? -14.156 4.047 20.375 1 83 697 ALA B N 1
ATOM 11157 C CA . ALA B 1 697 ? -13.523 5.344 20.156 1 83 697 ALA B CA 1
ATOM 11158 C C . ALA B 1 697 ? -14.281 6.453 20.875 1 83 697 ALA B C 1
ATOM 11160 O O . ALA B 1 697 ? -13.859 7.609 20.875 1 83 697 ALA B O 1
ATOM 11161 N N . GLY B 1 698 ? -15.43 6.176 21.484 1 82.06 698 GLY B N 1
ATOM 11162 C CA . GLY B 1 698 ? -16.219 7.152 22.234 1 82.06 698 GLY B CA 1
ATOM 11163 C C . GLY B 1 698 ? -17.016 8.07 21.328 1 82.06 698 GLY B C 1
ATOM 11164 O O . GLY B 1 698 ? -17.438 9.148 21.75 1 82.06 698 GLY B O 1
ATOM 11165 N N . VAL B 1 699 ? -17.297 7.609 20.156 1 86.38 699 VAL B N 1
ATOM 11166 C CA . VAL B 1 699 ? -17.953 8.453 19.172 1 86.38 699 VAL B CA 1
ATOM 11167 C C . VAL B 1 699 ? -19.422 8.617 19.516 1 86.38 699 VAL B C 1
ATOM 11169 O O . VAL B 1 699 ? -19.984 9.703 19.375 1 86.38 699 VAL B O 1
ATOM 11172 N N . PRO B 1 700 ? -20.062 7.543 20.031 1 86.62 700 PRO B N 1
ATOM 11173 C CA . PRO B 1 700 ? -21.484 7.699 20.344 1 86.62 700 PRO B CA 1
ATOM 11174 C C . PRO B 1 700 ? -21.734 8.797 21.375 1 86.62 700 PRO B C 1
ATOM 11176 O O . PRO B 1 700 ? -22.672 9.578 21.234 1 86.62 700 PRO B O 1
ATOM 11179 N N . GLU B 1 701 ? -20.875 8.883 22.344 1 85 701 GLU B N 1
ATOM 11180 C CA . GLU B 1 701 ? -21.016 9.922 23.359 1 85 701 GLU B CA 1
ATOM 11181 C C . GLU B 1 701 ? -20.766 11.305 22.781 1 85 701 GLU B C 1
ATOM 11183 O O . GLU B 1 701 ? -21.5 12.258 23.062 1 85 701 GLU B O 1
ATOM 11188 N N . SER B 1 702 ? -19.797 11.383 22.016 1 87.44 702 SER B N 1
ATOM 11189 C CA . SER B 1 702 ? -19.469 12.648 21.375 1 87.44 702 SER B CA 1
ATOM 11190 C C . SER B 1 702 ? -20.562 13.102 20.422 1 87.44 702 SER B C 1
ATOM 11192 O O . SER B 1 702 ? -20.891 14.289 20.359 1 87.44 702 SER B O 1
ATOM 11194 N N . LEU B 1 703 ? -21.125 12.188 19.688 1 89.69 703 LEU B N 1
ATOM 11195 C CA . LEU B 1 703 ? -22.188 12.5 18.734 1 89.69 703 LEU B CA 1
ATOM 11196 C C . LEU B 1 703 ? -23.453 12.945 19.453 1 89.69 703 LEU B C 1
ATOM 11198 O O . LEU B 1 703 ? -24.156 13.836 18.969 1 89.69 703 LEU B O 1
ATOM 11202 N N . ARG B 1 704 ? -23.688 12.328 20.578 1 86.06 704 ARG B N 1
ATOM 11203 C CA . ARG B 1 704 ? -24.859 12.711 21.359 1 86.06 704 ARG B CA 1
ATOM 11204 C C . ARG B 1 704 ? -24.734 14.141 21.859 1 86.06 704 ARG B C 1
ATOM 11206 O O . ARG B 1 704 ? -25.719 14.898 21.844 1 86.06 704 ARG B O 1
ATOM 11213 N N . LYS B 1 705 ? -23.625 14.453 22.281 1 87.56 705 LYS B N 1
ATOM 11214 C CA . LYS B 1 705 ? -23.359 15.805 22.766 1 87.56 705 LYS B CA 1
ATOM 11215 C C . LYS B 1 705 ? -23.531 16.828 21.656 1 87.56 705 LYS B C 1
ATOM 11217 O O . LYS B 1 705 ? -23.906 17.969 21.906 1 87.56 705 LYS B O 1
ATOM 11222 N N . LEU B 1 706 ? -23.359 16.359 20.469 1 89.38 706 LEU B N 1
ATOM 11223 C CA . LEU B 1 706 ? -23.438 17.25 19.312 1 89.38 706 LEU B CA 1
ATOM 11224 C C . LEU B 1 706 ? -24.812 17.188 18.656 1 89.38 706 LEU B C 1
ATOM 11226 O O . LEU B 1 706 ? -25.031 17.781 17.609 1 89.38 706 LEU B O 1
ATOM 11230 N N . GLY B 1 707 ? -25.672 16.406 19.219 1 86.25 707 GLY B N 1
ATOM 11231 C CA . GLY B 1 707 ? -27.031 16.312 18.719 1 86.25 707 GLY B CA 1
ATOM 11232 C C . GLY B 1 707 ? -27.188 15.25 17.641 1 86.25 707 GLY B C 1
ATOM 11233 O O . GLY B 1 707 ? -28.203 15.219 16.938 1 86.25 707 GLY B O 1
ATOM 11234 N N . GLY B 1 708 ? -26.219 14.445 17.547 1 90.44 708 GLY B N 1
ATOM 11235 C CA . GLY B 1 708 ? -26.281 13.391 16.547 1 90.44 708 GLY B CA 1
ATOM 11236 C C . GLY B 1 708 ? -26.969 12.133 17.031 1 90.44 708 GLY B C 1
ATOM 11237 O O . GLY B 1 708 ? -27.219 11.984 18.234 1 90.44 708 GLY B O 1
ATOM 11238 N N . HIS B 1 709 ? -27.375 11.227 16.031 1 89.38 709 HIS B N 1
ATOM 11239 C CA . HIS B 1 709 ? -28.109 10.008 16.344 1 89.38 709 HIS B CA 1
ATOM 11240 C C . HIS B 1 709 ? -27.516 8.797 15.641 1 89.38 709 HIS B C 1
ATOM 11242 O O . HIS B 1 709 ? -27.062 8.906 14.492 1 89.38 709 HIS B O 1
ATOM 11248 N N . LEU B 1 710 ? -27.484 7.746 16.422 1 89.75 710 LEU B N 1
ATOM 11249 C CA . LEU B 1 710 ? -27.094 6.461 15.859 1 89.75 710 LEU B CA 1
ATOM 11250 C C . LEU B 1 710 ? -28.266 5.496 15.812 1 89.75 710 LEU B C 1
ATOM 11252 O O . LEU B 1 710 ? -28.922 5.258 16.844 1 89.75 710 LEU B O 1
ATOM 11256 N N . CYS B 1 711 ? -28.5 5.055 14.594 1 85.12 711 CYS B N 1
ATOM 11257 C CA . CYS B 1 711 ? -29.672 4.191 14.406 1 85.12 711 CYS B CA 1
ATOM 11258 C C . CYS B 1 711 ? -29.266 2.842 13.828 1 85.12 711 CYS B C 1
ATOM 11260 O O . CYS B 1 711 ? -28.328 2.766 13.023 1 85.12 711 CYS B O 1
ATOM 11262 N N . LEU B 1 712 ? -29.938 1.811 14.156 1 79.12 712 LEU B N 1
ATOM 11263 C CA . LEU B 1 712 ? -29.656 0.463 13.68 1 79.12 712 LEU B CA 1
ATOM 11264 C C . LEU B 1 712 ? -30.234 0.251 12.281 1 79.12 712 LEU B C 1
ATOM 11266 O O . LEU B 1 712 ? -29.75 -0.589 11.523 1 79.12 712 LEU B O 1
ATOM 11270 N N . SER B 1 713 ? -31.344 0.935 12.039 1 80.88 713 SER B N 1
ATOM 11271 C CA . SER B 1 713 ? -32.031 0.742 10.766 1 80.88 713 SER B CA 1
ATOM 11272 C C . SER B 1 713 ? -32.375 2.076 10.125 1 80.88 713 SER B C 1
ATOM 11274 O O . SER B 1 713 ? -32.312 3.123 10.773 1 80.88 713 SER B O 1
ATOM 11276 N N . MET B 1 714 ? -32.688 1.959 8.875 1 84.38 714 MET B N 1
ATOM 11277 C CA . MET B 1 714 ? -33.125 3.162 8.164 1 84.38 714 MET B CA 1
ATOM 11278 C C . MET B 1 714 ? -34.5 3.625 8.672 1 84.38 714 MET B C 1
ATOM 11280 O O . MET B 1 714 ? -34.781 4.824 8.695 1 84.38 714 MET B O 1
ATOM 11284 N N . GLU B 1 715 ? -35.281 2.676 9.062 1 81.12 715 GLU B N 1
ATOM 11285 C CA . GLU B 1 715 ? -36.594 3.008 9.617 1 81.12 715 GLU B CA 1
ATOM 11286 C C . GLU B 1 715 ? -36.469 3.873 10.867 1 81.12 715 GLU B C 1
ATOM 11288 O O . GLU B 1 715 ? -37.219 4.844 11.039 1 81.12 715 GLU B O 1
ATOM 11293 N N . ALA B 1 716 ? -35.562 3.486 11.656 1 82.88 716 ALA B N 1
ATOM 11294 C CA . ALA B 1 716 ? -35.312 4.258 12.867 1 82.88 716 ALA B CA 1
ATOM 11295 C C . ALA B 1 716 ? -34.781 5.656 12.539 1 82.88 716 ALA B C 1
ATOM 11297 O O . ALA B 1 716 ? -35.156 6.629 13.211 1 82.88 716 ALA B O 1
ATOM 11298 N N . ALA B 1 717 ? -34 5.754 11.57 1 88.75 717 ALA B N 1
ATOM 11299 C CA . ALA B 1 717 ? -33.469 7.047 11.141 1 88.75 717 ALA B CA 1
ATOM 11300 C C . ALA B 1 717 ? -34.594 7.945 10.617 1 88.75 717 ALA B C 1
ATOM 11302 O O . ALA B 1 717 ? -34.594 9.148 10.875 1 88.75 717 ALA B O 1
ATOM 11303 N N . LEU B 1 718 ? -35.5 7.312 9.891 1 87.81 718 LEU B N 1
ATOM 11304 C CA . LEU B 1 718 ? -36.625 8.07 9.359 1 87.81 718 LEU B CA 1
ATOM 11305 C C . LEU B 1 718 ? -37.562 8.555 10.477 1 87.81 718 LEU B C 1
ATOM 11307 O O . LEU B 1 718 ? -38.125 9.641 10.391 1 87.81 718 LEU B O 1
ATOM 11311 N N . ALA B 1 719 ? -37.656 7.734 11.43 1 85.88 719 ALA B N 1
ATOM 11312 C CA . ALA B 1 719 ? -38.438 8.133 12.586 1 85.88 719 ALA B CA 1
ATOM 11313 C C . ALA B 1 719 ? -37.844 9.367 13.266 1 85.88 719 ALA B C 1
ATOM 11315 O O . ALA B 1 719 ? -38.594 10.234 13.734 1 85.88 719 ALA B O 1
ATOM 11316 N N . VAL B 1 720 ? -36.562 9.422 13.391 1 87.75 720 VAL B N 1
ATOM 11317 C CA . VAL B 1 720 ? -35.875 10.57 13.969 1 87.75 720 VAL B CA 1
ATOM 11318 C C . VAL B 1 720 ? -36.125 11.805 13.102 1 87.75 720 VAL B C 1
ATOM 11320 O O . VAL B 1 720 ? -36.406 12.891 13.625 1 87.75 720 VAL B O 1
ATOM 11323 N N . VAL B 1 721 ? -36 11.633 11.844 1 90 721 VAL B N 1
ATOM 11324 C CA . VAL B 1 721 ? -36.156 12.734 10.898 1 90 721 VAL B CA 1
ATOM 11325 C C . VAL B 1 721 ? -37.594 13.266 10.938 1 90 721 VAL B C 1
ATOM 11327 O O . VAL B 1 721 ? -37.812 14.469 10.805 1 90 721 VAL B O 1
ATOM 11330 N N . GLU B 1 722 ? -38.531 12.289 11.102 1 86 722 GLU B N 1
ATOM 11331 C CA . GLU B 1 722 ? -39.938 12.672 11.125 1 86 722 GLU B CA 1
ATOM 11332 C C . GLU B 1 722 ? -40.375 13.156 12.508 1 86 722 GLU B C 1
ATOM 11334 O O . GLU B 1 722 ? -41.438 13.742 12.664 1 86 722 GLU B O 1
ATOM 11339 N N . GLY B 1 723 ? -39.531 13.039 13.422 1 81.38 723 GLY B N 1
ATOM 11340 C CA . GLY B 1 723 ? -39.844 13.5 14.773 1 81.38 723 GLY B CA 1
ATOM 11341 C C . GLY B 1 723 ? -40.688 12.523 15.562 1 81.38 723 GLY B C 1
ATOM 11342 O O . GLY B 1 723 ? -41.344 12.906 16.531 1 81.38 723 GLY B O 1
ATOM 11343 N N . THR B 1 724 ? -40.844 11.258 15.102 1 69.25 724 THR B N 1
ATOM 11344 C CA . THR B 1 724 ? -41.688 10.289 15.773 1 69.25 724 THR B CA 1
ATOM 11345 C C . THR B 1 724 ? -40.875 9.422 16.734 1 69.25 724 THR B C 1
ATOM 11347 O O . THR B 1 724 ? -41.438 8.617 17.484 1 69.25 724 THR B O 1
ATOM 11350 N N . SER B 1 725 ? -39.594 9.367 16.719 1 60.75 725 SER B N 1
ATOM 11351 C CA . SER B 1 725 ? -38.75 8.297 17.25 1 60.75 725 SER B CA 1
ATOM 11352 C C . SER B 1 725 ? -38.5 8.492 18.734 1 60.75 725 SER B C 1
ATOM 11354 O O . SER B 1 725 ? -38.281 9.617 19.188 1 60.75 725 SER B O 1
ATOM 11356 N N . GLN B 1 726 ? -38.844 7.508 19.531 1 52.59 726 GLN B N 1
ATOM 11357 C CA . GLN B 1 726 ? -38.344 7.301 20.891 1 52.59 726 GLN B CA 1
ATOM 11358 C C . GLN B 1 726 ? -36.844 7.012 20.906 1 52.59 726 GLN B C 1
ATOM 11360 O O . GLN B 1 726 ? -36.406 5.98 20.391 1 52.59 726 GLN B O 1
ATOM 11365 N N . ALA B 1 727 ? -35.969 7.836 20.875 1 51.84 727 ALA B N 1
ATOM 11366 C CA . ALA B 1 727 ? -34.531 7.914 20.875 1 51.84 727 ALA B CA 1
ATOM 11367 C C . ALA B 1 727 ? -33.906 6.82 21.75 1 51.84 727 ALA B C 1
ATOM 11369 O O . ALA B 1 727 ? -32.906 6.23 21.391 1 51.84 727 ALA B O 1
ATOM 11370 N N . VAL B 1 728 ? -34.5 6.461 22.875 1 50.62 728 VAL B N 1
ATOM 11371 C CA . VAL B 1 728 ? -33.938 5.695 23.969 1 50.62 728 VAL B CA 1
ATOM 11372 C C . VAL B 1 728 ? -33.812 4.227 23.562 1 50.62 728 VAL B C 1
ATOM 11374 O O . VAL B 1 728 ? -32.781 3.582 23.859 1 50.62 728 VAL B O 1
ATOM 11377 N N . GLU B 1 729 ? -34.75 3.648 22.875 1 52.97 729 GLU B N 1
ATOM 11378 C CA . GLU B 1 729 ? -34.75 2.213 22.609 1 52.97 729 GLU B CA 1
ATOM 11379 C C . GLU B 1 729 ? -33.688 1.832 21.594 1 52.97 729 GLU B C 1
ATOM 11381 O O . GLU B 1 729 ? -33.062 0.768 21.703 1 52.97 729 GLU B O 1
ATOM 11386 N N . GLU B 1 730 ? -33.281 2.701 20.812 1 58.59 730 GLU B N 1
ATOM 11387 C CA . GLU B 1 730 ? -32.312 2.4 19.75 1 58.59 730 GLU B CA 1
ATOM 11388 C C . GLU B 1 730 ? -30.891 2.375 20.297 1 58.59 730 GLU B C 1
ATOM 11390 O O . GLU B 1 730 ? -30.062 1.562 19.859 1 58.59 730 GLU B O 1
ATOM 11395 N N . ASP B 1 731 ? -30.703 3.127 21.234 1 60.16 731 ASP B N 1
ATOM 11396 C CA . ASP B 1 731 ? -29.375 3.121 21.859 1 60.16 731 ASP B CA 1
ATOM 11397 C C . ASP B 1 731 ? -29.109 1.789 22.562 1 60.16 731 ASP B C 1
ATOM 11399 O O . ASP B 1 731 ? -27.984 1.279 22.531 1 60.16 731 ASP B O 1
ATOM 11403 N N . GLN B 1 732 ? -30.234 1.248 23.078 1 60.44 732 GLN B N 1
ATOM 11404 C CA . GLN B 1 732 ? -30.094 -0.03 23.766 1 60.44 732 GLN B CA 1
ATOM 11405 C C . GLN B 1 732 ? -29.812 -1.158 22.781 1 60.44 732 GLN B C 1
ATOM 11407 O O . GLN B 1 732 ? -29 -2.043 23.062 1 60.44 732 GLN B O 1
ATOM 11412 N N . GLU B 1 733 ? -30.422 -1.025 21.719 1 65.31 733 GLU B N 1
ATOM 11413 C CA . GLU B 1 733 ? -30.219 -2.076 20.734 1 65.31 733 GLU B CA 1
ATOM 11414 C C . GLU B 1 733 ? -28.812 -2.025 20.156 1 65.31 733 GLU B C 1
ATOM 11416 O O . GLU B 1 733 ? -28.188 -3.066 19.922 1 65.31 733 GLU B O 1
ATOM 11421 N N . LEU B 1 734 ? -28.391 -0.859 20.047 1 70.38 734 LEU B N 1
ATOM 11422 C CA . LEU B 1 734 ? -27.031 -0.703 19.531 1 70.38 734 LEU B CA 1
ATOM 11423 C C . LEU B 1 734 ? -26 -1.172 20.547 1 70.38 734 LEU B C 1
ATOM 11425 O O . LEU B 1 734 ? -25 -1.805 20.188 1 70.38 734 LEU B O 1
ATOM 11429 N N . SER B 1 735 ? -26.312 -0.843 21.75 1 67.62 735 SER B N 1
ATOM 11430 C CA . SER B 1 735 ? -25.406 -1.293 22.797 1 67.62 735 SER B CA 1
ATOM 11431 C C . SER B 1 735 ? -25.391 -2.814 22.906 1 67.62 735 SER B C 1
ATOM 11433 O O . SER B 1 735 ? -24.344 -3.41 23.156 1 67.62 735 SER B O 1
ATOM 11435 N N . GLU B 1 736 ? -26.547 -3.369 22.656 1 68.62 736 GLU B N 1
ATOM 11436 C CA . GLU B 1 736 ? -26.625 -4.828 22.672 1 68.62 736 GLU B CA 1
ATOM 11437 C C . GLU B 1 736 ? -25.891 -5.434 21.484 1 68.62 736 GLU B C 1
ATOM 11439 O O . GLU B 1 736 ? -25.234 -6.473 21.625 1 68.62 736 GLU B O 1
ATOM 11444 N N . LEU B 1 737 ? -25.984 -4.75 20.484 1 67.94 737 LEU B N 1
ATOM 11445 C CA . LEU B 1 737 ? -25.266 -5.219 19.312 1 67.94 737 LEU B CA 1
ATOM 11446 C C . LEU B 1 737 ? -23.75 -5.16 19.547 1 67.94 737 LEU B C 1
ATOM 11448 O O . LEU B 1 737 ? -23.031 -6.105 19.219 1 67.94 737 LEU B O 1
ATOM 11452 N N . VAL B 1 738 ? -23.344 -4.137 20.109 1 70.44 738 VAL B N 1
ATOM 11453 C CA . VAL B 1 738 ? -21.922 -3.959 20.391 1 70.44 738 VAL B CA 1
ATOM 11454 C C . VAL B 1 738 ? -21.453 -5.031 21.359 1 70.44 738 VAL B C 1
ATOM 11456 O O . VAL B 1 738 ? -20.359 -5.586 21.219 1 70.44 738 VAL B O 1
ATOM 11459 N N . ARG B 1 739 ? -22.297 -5.293 22.297 1 66 739 ARG B N 1
ATOM 11460 C CA . ARG B 1 739 ? -21.969 -6.332 23.266 1 66 739 ARG B CA 1
ATOM 11461 C C . ARG B 1 739 ? -21.875 -7.699 22.594 1 66 739 ARG B C 1
ATOM 11463 O O . ARG B 1 739 ? -20.953 -8.461 22.875 1 66 739 ARG B O 1
ATOM 11470 N N . ARG B 1 740 ? -22.719 -7.992 21.703 1 59.94 740 ARG B N 1
ATOM 11471 C CA . ARG B 1 740 ? -22.719 -9.281 21.016 1 59.94 740 ARG B CA 1
ATOM 11472 C C . ARG B 1 740 ? -21.5 -9.422 20.109 1 59.94 740 ARG B C 1
ATOM 11474 O O . ARG B 1 740 ? -20.891 -10.484 20.047 1 59.94 740 ARG B O 1
ATOM 11481 N N . VAL B 1 741 ? -21.188 -8.352 19.5 1 64 741 VAL B N 1
ATOM 11482 C CA . VAL B 1 741 ? -20.062 -8.383 18.562 1 64 741 VAL B CA 1
ATOM 11483 C C . VAL B 1 741 ? -18.766 -8.555 19.344 1 64 741 VAL B C 1
ATOM 11485 O O . VAL B 1 741 ? -17.859 -9.266 18.891 1 64 741 VAL B O 1
ATOM 11488 N N . THR B 1 742 ? -18.719 -7.871 20.422 1 58.97 742 THR B N 1
ATOM 11489 C CA . THR B 1 742 ? -17.531 -7.957 21.25 1 58.97 742 THR B CA 1
ATOM 11490 C C . THR B 1 742 ? -17.406 -9.352 21.859 1 58.97 742 THR B C 1
ATOM 11492 O O . THR B 1 742 ? -16.297 -9.898 21.953 1 58.97 742 THR B O 1
ATOM 11495 N N . MET B 1 743 ? -18.578 -9.875 22.25 1 47.91 743 MET B N 1
ATOM 11496 C CA . MET B 1 743 ? -18.594 -11.211 22.844 1 47.91 743 MET B CA 1
ATOM 11497 C C . MET B 1 743 ? -18.281 -12.281 21.812 1 47.91 743 MET B C 1
ATOM 11499 O O . MET B 1 743 ? -17.578 -13.25 22.094 1 47.91 743 MET B O 1
ATOM 11503 N N . ALA B 1 744 ? -18.844 -12.078 20.734 1 49.53 744 ALA B N 1
ATOM 11504 C CA . ALA B 1 744 ? -18.609 -13.039 19.656 1 49.53 744 ALA B CA 1
ATOM 11505 C C . ALA B 1 744 ? -17.109 -13.141 19.344 1 49.53 744 ALA B C 1
ATOM 11507 O O . ALA B 1 744 ? -16.594 -14.227 19.109 1 49.53 744 ALA B O 1
ATOM 11508 N N . LYS B 1 745 ? -16.484 -12.047 19.438 1 51.22 745 LYS B N 1
ATOM 11509 C CA . LYS B 1 745 ? -15.047 -12.07 19.219 1 51.22 745 LYS B CA 1
ATOM 11510 C C . LYS B 1 745 ? -14.328 -12.758 20.391 1 51.22 745 LYS B C 1
ATOM 11512 O O . LYS B 1 745 ? -13.359 -13.492 20.172 1 51.22 745 LYS B O 1
ATOM 11517 N N . GLN B 1 746 ? -14.836 -12.531 21.688 1 43.56 746 GLN B N 1
ATOM 11518 C CA . GLN B 1 746 ? -14.25 -13.172 22.859 1 43.56 746 GLN B CA 1
ATOM 11519 C C . GLN B 1 746 ? -14.492 -14.68 22.828 1 43.56 746 GLN B C 1
ATOM 11521 O O . GLN B 1 746 ? -13.609 -15.461 23.203 1 43.56 746 GLN B O 1
ATOM 11526 N N . ILE B 1 747 ? -15.648 -15.047 22.516 1 37.94 747 ILE B N 1
ATOM 11527 C CA . ILE B 1 747 ? -15.953 -16.469 22.422 1 37.94 747 ILE B CA 1
ATOM 11528 C C . ILE B 1 747 ? -15.078 -17.109 21.359 1 37.94 747 ILE B C 1
ATOM 11530 O O . ILE B 1 747 ? -14.57 -18.219 21.547 1 37.94 747 ILE B O 1
ATOM 11534 N N . GLN B 1 748 ? -14.922 -16.344 20.391 1 41.69 748 GLN B N 1
ATOM 11535 C CA . GLN B 1 748 ? -14.016 -16.844 19.359 1 41.69 748 GLN B CA 1
ATOM 11536 C C . GLN B 1 748 ? -12.602 -17.016 19.906 1 41.69 748 GLN B C 1
ATOM 11538 O O . GLN B 1 748 ? -11.93 -18 19.594 1 41.69 748 GLN B O 1
ATOM 11543 N N . TYR B 1 749 ? -12.273 -16.141 20.812 1 38.22 749 TYR B N 1
ATOM 11544 C CA . TYR B 1 749 ? -10.977 -16.25 21.469 1 38.22 749 TYR B CA 1
ATOM 11545 C C . TYR B 1 749 ? -10.992 -17.344 22.547 1 38.22 749 TYR B C 1
ATOM 11547 O O . TYR B 1 749 ? -10 -18.062 22.719 1 38.22 749 TYR B O 1
ATOM 11555 N N . ALA B 1 750 ? -12.07 -17.516 23.375 1 32.53 750 ALA B N 1
ATOM 11556 C CA . ALA B 1 750 ? -12.164 -18.5 24.453 1 32.53 750 ALA B CA 1
ATOM 11557 C C . ALA B 1 750 ? -12.273 -19.906 23.906 1 32.53 750 ALA B C 1
ATOM 11559 O O . ALA B 1 750 ? -11.75 -20.859 24.5 1 32.53 750 ALA B O 1
ATOM 11560 N N . THR B 1 751 ? -13.086 -20.125 23.031 1 33.94 751 THR B N 1
ATOM 11561 C CA . THR B 1 751 ? -13.258 -21.484 22.531 1 33.94 751 THR B CA 1
ATOM 11562 C C . THR B 1 751 ? -12.031 -21.938 21.766 1 33.94 751 THR B C 1
ATOM 11564 O O . THR B 1 751 ? -11.93 -23.109 21.391 1 33.94 751 THR B O 1
ATOM 11567 N N . SER B 1 752 ? -11.266 -21.094 21.406 1 32.09 752 SER B N 1
ATOM 11568 C CA . SER B 1 752 ? -9.992 -21.531 20.844 1 32.09 752 SER B CA 1
ATOM 11569 C C . SER B 1 752 ? -9.094 -22.141 21.922 1 32.09 752 SER B C 1
ATOM 11571 O O . SER B 1 752 ? -7.984 -22.594 21.625 1 32.09 752 SER B O 1
ATOM 11573 N N . SER B 1 753 ? -9.531 -22.031 23.234 1 26.73 753 SER B N 1
ATOM 11574 C CA . SER B 1 753 ? -8.781 -22.797 24.219 1 26.73 753 SER B CA 1
ATOM 11575 C C . SER B 1 753 ? -9.219 -24.266 24.234 1 26.73 753 SER B C 1
ATOM 11577 O O . SER B 1 753 ? -10.414 -24.562 24.219 1 26.73 753 SER B O 1
ATOM 11579 N N . PRO B 1 754 ? -8.438 -25.25 23.891 1 27.92 754 PRO B N 1
ATOM 11580 C CA . PRO B 1 754 ? -8.719 -26.688 23.875 1 27.92 754 PRO B CA 1
ATOM 11581 C C . PRO B 1 754 ? -9.492 -27.156 25.109 1 27.92 754 PRO B C 1
ATOM 11583 O O . PRO B 1 754 ? -10.016 -28.266 25.125 1 27.92 754 PRO B O 1
ATOM 11586 N N . HIS B 1 755 ? -9.328 -26.656 26.344 1 28.91 755 HIS B N 1
ATOM 11587 C CA . HIS B 1 755 ? -9.625 -27.453 27.516 1 28.91 755 HIS B CA 1
ATOM 11588 C C . HIS B 1 755 ? -11.125 -27.625 27.703 1 28.91 755 HIS B C 1
ATOM 11590 O O . HIS B 1 755 ? -11.57 -28.219 28.688 1 28.91 755 HIS B O 1
ATOM 11596 N N . VAL B 1 756 ? -11.914 -26.859 27.172 1 27.42 756 VAL B N 1
ATOM 11597 C CA . VAL B 1 756 ? -13.25 -27.141 27.703 1 27.42 756 VAL B CA 1
ATOM 11598 C C . VAL B 1 756 ? -13.859 -28.328 26.969 1 27.42 756 VAL B C 1
ATOM 11600 O O . VAL B 1 756 ? -14.438 -28.188 25.906 1 27.42 756 VAL B O 1
ATOM 11603 N N . PHE B 1 757 ? -13.016 -29.438 26.734 1 26.33 757 PHE B N 1
ATOM 11604 C CA . PHE B 1 757 ? -13.656 -30.703 26.406 1 26.33 757 PHE B CA 1
ATOM 11605 C C . PHE B 1 757 ? -14.758 -31.047 27.391 1 26.33 757 PHE B C 1
ATOM 11607 O O . PHE B 1 757 ? -14.539 -30.984 28.609 1 26.33 757 PHE B O 1
ATOM 11614 N N . CYS B 1 758 ? -15.953 -30.922 27.031 1 24.55 758 CYS B N 1
ATOM 11615 C CA . CYS B 1 758 ? -17.109 -31.469 27.734 1 24.55 758 CYS B CA 1
ATOM 11616 C C . CYS B 1 758 ? -16.859 -32.938 28.109 1 24.55 758 CYS B C 1
ATOM 11618 O O . CYS B 1 758 ? -16.688 -33.781 27.234 1 24.55 758 CYS B O 1
ATOM 11620 N N . GLN B 1 759 ? -16.109 -33.281 29.172 1 24.58 759 GLN B N 1
ATOM 11621 C CA . GLN B 1 759 ? -16.312 -34.531 29.875 1 24.58 759 GLN B CA 1
ATOM 11622 C C . GLN B 1 759 ? -17.797 -34.844 30.062 1 24.58 759 GLN B C 1
ATOM 11624 O O . GLN B 1 759 ? -18.422 -34.312 30.984 1 24.58 759 GLN B O 1
ATOM 11629 N N . GLY B 1 760 ? -18.609 -34.781 29.031 1 24.75 760 GLY B N 1
ATOM 11630 C CA . GLY B 1 760 ? -19.891 -35.438 29.219 1 24.75 760 GLY B CA 1
ATOM 11631 C C . GLY B 1 760 ? -19.797 -36.875 29.688 1 24.75 760 GLY B C 1
ATOM 11632 O O . GLY B 1 760 ? -19.672 -37.781 28.875 1 24.75 760 GLY B O 1
ATOM 11633 N N . ARG B 1 761 ? -18.969 -37.156 30.719 1 25.05 761 ARG B N 1
ATOM 11634 C CA . ARG B 1 761 ? -19.406 -38.312 31.469 1 25.05 761 ARG B CA 1
ATOM 11635 C C . ARG B 1 761 ? -20.906 -38.25 31.781 1 25.05 761 ARG B C 1
ATOM 11637 O O . ARG B 1 761 ? -21.453 -37.156 31.969 1 25.05 761 ARG B O 1
ATOM 11644 N N . SER B 1 762 ? -21.625 -39.219 31.281 1 24.47 762 SER B N 1
ATOM 11645 C CA . SER B 1 762 ? -22.953 -39.562 31.766 1 24.47 762 SER B CA 1
ATOM 11646 C C . SER B 1 762 ? -23.047 -39.469 33.281 1 24.47 762 SER B C 1
ATOM 11648 O O . SER B 1 762 ? -22.156 -39.938 34 1 24.47 762 SER B O 1
ATOM 11650 N N . PRO B 1 763 ? -23.531 -38.406 33.844 1 26.92 763 PRO B N 1
ATOM 11651 C CA . PRO B 1 763 ? -23.75 -38.406 35.281 1 26.92 763 PRO B CA 1
ATOM 11652 C C . PRO B 1 763 ? -24.297 -39.719 35.812 1 26.92 763 PRO B C 1
ATOM 11654 O O . PRO B 1 763 ? -24.688 -39.812 36.969 1 26.92 763 PRO B O 1
ATOM 11657 N N . PHE B 1 764 ? -24.656 -40.656 34.938 1 24.56 764 PHE B N 1
ATOM 11658 C CA . PHE B 1 764 ? -25.312 -41.719 35.656 1 24.56 764 PHE B CA 1
ATOM 11659 C C . PHE B 1 764 ? -24.312 -42.438 36.562 1 24.56 764 PHE B C 1
ATOM 11661 O O . PHE B 1 764 ? -24.703 -43.125 37.531 1 24.56 764 PHE B O 1
ATOM 11668 N N . GLN B 1 765 ? -23.094 -42.844 36.188 1 22.16 765 GLN B N 1
ATOM 11669 C CA . GLN B 1 765 ? -22.75 -43.875 37.125 1 22.16 765 GLN B CA 1
ATOM 11670 C C . GLN B 1 765 ? -22.266 -43.281 38.438 1 22.16 765 GLN B C 1
ATOM 11672 O O . GLN B 1 765 ? -22.625 -43.75 39.531 1 22.16 765 GLN B O 1
ATOM 11677 N N . ASP B 1 766 ? -21.031 -42.812 38.719 1 23.52 766 ASP B N 1
ATOM 11678 C CA . ASP B 1 766 ? -20.641 -42.938 40.125 1 23.52 766 ASP B CA 1
ATOM 11679 C C . ASP B 1 766 ? -21.219 -41.781 40.938 1 23.52 766 ASP B C 1
ATOM 11681 O O . ASP B 1 766 ? -21.578 -40.75 40.406 1 23.52 766 ASP B O 1
ATOM 11685 N N . GLY B 1 767 ? -21.484 -41.781 42.344 1 24.12 767 GLY B N 1
ATOM 11686 C CA . GLY B 1 767 ? -21.953 -41.156 43.562 1 24.12 767 GLY B CA 1
ATOM 11687 C C . GLY B 1 767 ? -21.344 -39.781 43.781 1 24.12 767 GLY B C 1
ATOM 11688 O O . GLY B 1 767 ? -21.812 -39.031 44.625 1 24.12 767 GLY B O 1
ATOM 11689 N N . ASN B 1 768 ? -19.984 -39.625 43.656 1 23.92 768 ASN B N 1
ATOM 11690 C CA . ASN B 1 768 ? -19.438 -38.688 44.625 1 23.92 768 ASN B CA 1
ATOM 11691 C C . ASN B 1 768 ? -19.812 -37.25 44.281 1 23.92 768 ASN B C 1
ATOM 11693 O O . ASN B 1 768 ? -20.125 -36.906 43.156 1 23.92 768 ASN B O 1
ATOM 11697 N N . PRO B 1 769 ? -19.703 -36.156 45.344 1 24.89 769 PRO B N 1
ATOM 11698 C CA . PRO B 1 769 ? -20.312 -34.844 45.656 1 24.89 769 PRO B CA 1
ATOM 11699 C C . PRO B 1 769 ? -19.969 -33.781 44.625 1 24.89 769 PRO B C 1
ATOM 11701 O O . PRO B 1 769 ? -18.969 -33.906 43.906 1 24.89 769 PRO B O 1
ATOM 11704 N N . ILE B 1 770 ? -20.969 -32.906 44.219 1 27.02 770 ILE B N 1
ATOM 11705 C CA . ILE B 1 770 ? -21.297 -31.75 43.375 1 27.02 770 ILE B CA 1
ATOM 11706 C C . ILE B 1 770 ? -20.312 -30.609 43.656 1 27.02 770 ILE B C 1
ATOM 11708 O O . ILE B 1 770 ? -20.281 -30.078 44.781 1 27.02 770 ILE B O 1
ATOM 11712 N N . LEU B 1 771 ? -19.031 -30.672 43.219 1 25.28 771 LEU B N 1
ATOM 11713 C CA . LEU B 1 771 ? -18.094 -29.609 43.594 1 25.28 771 LEU B CA 1
ATOM 11714 C C . LEU B 1 771 ? -18.734 -28.234 43.375 1 25.28 771 LEU B C 1
ATOM 11716 O O . LEU B 1 771 ? -19.484 -28.047 42.438 1 25.28 771 LEU B O 1
ATOM 11720 N N . SER B 1 772 ? -18.797 -27.359 44.375 1 23.12 772 SER B N 1
ATOM 11721 C CA . SER B 1 772 ? -19.328 -26.031 44.656 1 23.12 772 SER B CA 1
ATOM 11722 C C . SER B 1 772 ? -18.906 -25.016 43.594 1 23.12 772 SER B C 1
ATOM 11724 O O . SER B 1 772 ? -17.828 -25.141 43.031 1 23.12 772 SER B O 1
ATOM 11726 N N . PRO B 1 773 ? -19.875 -24.188 43.062 1 24.91 773 PRO B N 1
ATOM 11727 C CA . PRO B 1 773 ? -19.922 -23.141 42.031 1 24.91 773 PRO B CA 1
ATOM 11728 C C . PRO B 1 773 ? -18.859 -22.062 42.219 1 24.91 773 PRO B C 1
ATOM 11730 O O . PRO B 1 773 ? -18.859 -21.375 43.25 1 24.91 773 PRO B O 1
ATOM 11733 N N . THR B 1 774 ? -17.594 -22.297 42 1 24.05 774 THR B N 1
ATOM 11734 C CA . THR B 1 774 ? -16.562 -21.297 42.281 1 24.05 774 THR B CA 1
ATOM 11735 C C . THR B 1 774 ? -16.953 -19.938 41.688 1 24.05 774 THR B C 1
ATOM 11737 O O . THR B 1 774 ? -17.375 -19.859 40.531 1 24.05 774 THR B O 1
ATOM 11740 N N . ARG B 1 775 ? -17.156 -18.797 42.531 1 24.61 775 ARG B N 1
ATOM 11741 C CA . ARG B 1 775 ? -17.438 -17.359 42.5 1 24.61 775 ARG B CA 1
ATOM 11742 C C . ARG B 1 775 ? -16.453 -16.656 41.562 1 24.61 775 ARG B C 1
ATOM 11744 O O . ARG B 1 775 ? -15.258 -16.562 41.875 1 24.61 775 ARG B O 1
ATOM 11751 N N . VAL B 1 776 ? -16.516 -16.828 40.281 1 21.05 776 VAL B N 1
ATOM 11752 C CA . VAL B 1 776 ? -15.633 -15.992 39.469 1 21.05 776 VAL B CA 1
ATOM 11753 C C . VAL B 1 776 ? -16.031 -14.531 39.625 1 21.05 776 VAL B C 1
ATOM 11755 O O . VAL B 1 776 ? -17.172 -14.164 39.375 1 21.05 776 VAL B O 1
ATOM 11758 N N . SER B 1 777 ? -15.445 -13.719 40.594 1 21.06 777 SER B N 1
ATOM 11759 C CA . SER B 1 777 ? -15.547 -12.297 40.906 1 21.06 777 SER B CA 1
ATOM 11760 C C . SER B 1 777 ? -15.352 -11.445 39.656 1 21.06 777 SER B C 1
ATOM 11762 O O . SER B 1 777 ? -14.312 -11.539 39 1 21.06 777 SER B O 1
ATOM 11764 N N . VAL B 1 778 ? -16.406 -11.219 38.875 1 21.84 778 VAL B N 1
ATOM 11765 C CA . VAL B 1 778 ? -16.453 -10.047 38 1 21.84 778 VAL B CA 1
ATOM 11766 C C . VAL B 1 778 ? -16.578 -8.781 38.844 1 21.84 778 VAL B C 1
ATOM 11768 O O . VAL B 1 778 ? -17.406 -8.719 39.781 1 21.84 778 VAL B O 1
#

Foldseek 3Di:
DPVPPPPVPPDPPPPDPDDDDDDPDDDPDDDDDPDDDDDDDDDDPDDDPDDDDDDPDDPPPPPPVPVDPPPPPPPDPPVVPPVCVVVPPVVVVPPVCPPPPCLVVPDPDDDDPCLQWVLVPVVVQLVCVVVPNHDPVSPQQLFQFGRDPQLLLQLLLLLLLQQQLQLQLLCVLLVHQSVLSLLQQFQLLVLLQGQFFQFQWAKGRDLLQSNLNSLLCVLQVNRDDPLSLQLQLVLLLLLLVVLQVCLVVVVLCLLVLFDPLLLLLLLQLSLLQLLLVLVCLLQVHDDDDDFASVVSVVVCVVCSVVGDDVSNVLQVVLLVVLVVLVCLVPCPALVSLCPDPVSVVFDSDPPDPRVVVSNSCNSSSSSVLLVVQLVVLVVCVVVVPPSFAASAADPLDDQDFAHRDPVSVVSGDPVSRNLSSVLSSNSQLSQQCVQSVVVCVVSVHDGRSSSNSNSQSVSSNSSSRRSHGHMHTDNSSSVSSVVSRRSGSSSSNSSSVSSVVCSNVCNVSRNSGTSSSSSSVSSVSSVVSNDVPSLVVCVVPDVLSNVLSVQLNCCCNGGNSSVSSVSSSVSSVVVVLVDQLDWDKAWWFADPDLDIDGCVVPVNGHADQAEIEMETQHAQEPSHLVVVLVVQVVSQVVSVVVVGHHAEYEYECQNHPAYDLNRLVSVLVSLQVQLVVNHEYEYEQDDQRHLLRNVVNVSVVSSVVSVYAYANHSVQVVCVVVVNHPRPVRVVVSVVSNVCSVVVVVCSVVVVPPPVPPPPPPVPDDDDDDPDDPPPPD/DVPPPDPPPDDPPPFADDDDDDDDDDDPDDDDPPDDDDDDDPDDPPPDPDDDDDDDDDPPPPPPVPVPPPPPPPPDPPVVPPVCVVVPPVVVVPPVCPPPPCLVVPDPDDDDPCLQWVLVPVVVQLVCVVVPNHDPVSPQQLFQFGRDPQLLLQLLLLLLLQQQLQLQLLCVLLVHQSVLSLLQQFQLLVLLQGQFFQFQWAKGRDLLQSNLNSLLCVLQVNRDDPLSLQLQLVLLLLLLVVLQVCLVVVVLCLLVLFDPLLLLLLLQLSLLQLLLVLVCLLQLHDDDDDFASVVSVVVCVVCSVVGDDVSNVLQVVLLVVLVVLVCLVPLPALVSLCVDPVSVVFPSDPPDPRNVVSNSCNSSSSSVLLVVQLVVLVVCVVVVPPSFAASAADPLDDQDFAHRRSVSVVSGDPVSRNLSSVLSSNSQLSQQCVQSVVVCVVSVHDGRSSSNSNSQSVSSNSSSRRSHGHMHTDNSSSVSSVVSRRSGSSSSNSSSVSSVVCSNVCNVSRNSGTSSSSSSVSSVSSVVSNDVPSLVVCVVPDVLSNVLSVQLNCCCNGGNSSVSSVSSSVSSVVVVLVDQLDWDKAWWFADPDLDIDGCVVPVNGHADQAEIEMETQHAQEPSHLVVVLVVQVVSQVVSVVVVGHHAEYEYECQNHPAYDLNRLVSVLVSLQVQLVVNHEYEYEQDDQRHLLRNVVNVSVVSSVVSVYAYANHSVQVVCVVVVNHPRPVRVVVSVVSNVCSVVVVVCSVVVVPPPVPPPPPPVPDDDDDDPDDPPPPD

Secondary structure (DSSP, 8-state):
-GGGTTTTSGGG----------------------------------------------------------------SSSTHHHHHTSSSTTSSS----S-GGGGGG------HHHH-THHHHHHHHHHHHTT---HHHHHHHTT----HHHHHHHHHHHHHHHHHHHHHHHHHHTS-THHHHHTTTHHHHHHHHH---SS-EEE--HHHHHHHHHHHHHTT--STHHHHHHHHHHHHHHHHHHHHHHHTT-GGGGGGS-HHHHHHHHHHHHHHHHHHHHHHHHT------SSHHHHHHHHHHTGGG--HHHHHHHHHHHHHHHHHHHHHHT-SHHHHHHSTTGGGS---TTSHHHHHHHHHHHTHHHHHHHHHHHHHHHHHHHT--SS-B--------PPPBPPPHHHHHHS-HHHHHHHHHHHHHHHHHHHHHHHHHHHHHHT----HHHHHHHHHHHHHHHHHBT----EEEHHHHHHHHHTT--STHHHHHHHHHHHHHHHHSHHHHHT-BHHHHHHHHHHHHHHH--HHHHHHHHHH-HHHHHHHHHHHHHHHHS-HHHHHHHHHHHHHHHHHHHHHS--EEEEEE-STT-EEETTT-TTPBPPSSEEEEEE-S-BSTTTHHHHHHHHHHHHHHHHHTTPPP-EEEEEGGG---B-HHHHHHHHHHHHHHHTTT-EEEEES--HHHHHHHHHTTHHHHHHHTT-EE-SSHHHHHHHHHT---HHHHHHHHHHHHHHHHHHHHHHHHTTSTT-------TTS-------------/-GGGSSTTSGGG-S--------------------------------------------------------------SSSTHHHHHTSSSTTSSS----S-GGGGGG------HHHH-THHHHHHHHHHHHTT---HHHHHHHTT----HHHHHHHHHHHHHHHHHHHHHHHHHHTS-THHHHHTTTHHHHHHHHH---SS-EEE--HHHHHHHHHHHHHTT--SSHHHHHHHHHHHHHHHHHHHHHHHTT-GGGGGGS-HHHHHHHHHHHHHHHHHHHHHHHHT------SSHHHHHHHHHHTGGG--HHHHHHHHHHHHHHHHHHHHHHT-SHHHHHHSTTGGGS---TTSHHHHHHHHHHHTHHHHHHHHHHHHHHHHHHHT--SS-B--------PPPBPPPHHHHHHS-HHHHHHHHHHHHHHHHHHHHHHHHHHHHHHT----HHHHHHHHHHHHHHHHHBT----EEEHHHHHHHHHTT--STHHHHHHHHHHHHHHHHSHHHHHT-BHHHHHHHHHHHHHHH--HHHHHHHHHH-HHHHHHHHHHHHHHHHS-HHHHHHHHHHH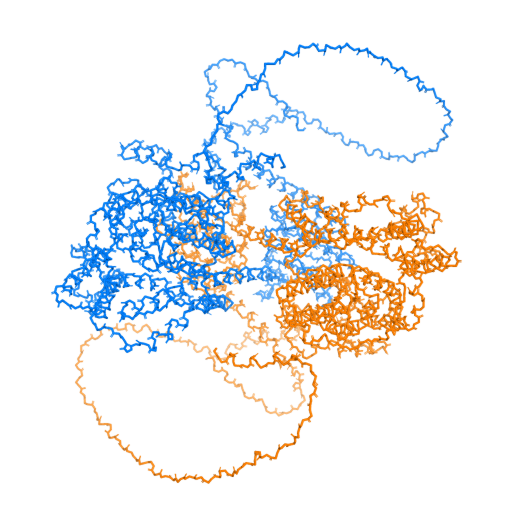HHHHHHHHHHS--EEEEEE-STT-EEETTT-TTPBPPSSEEEEEE-S-BSTTTHHHHHHHHHHHHHHHHHTTPPP-EEEEEGGG---B-HHHHHHHHHHHHHHHTTT-EEEEES--HHHHHHHHHTTHHHHHHHTT-EE-SSHHHHHHHHHT---HHHHHHHHHHHHHHHHHHHHHHHHTTSTT-------TTS-------------

Organism: Polarella glacialis (NCBI:txid89957)

Nearest PDB structures (foldseek):
  7ch1-assembly1_B  TM=8.582E-01  e=1.295E-28  Homo sapiens
  5da0-assembly1_A  TM=7.022E-01  e=1.311E-17  Deinococcus geothermalis DSM 11300
  5iof-assembly1_A  TM=8.704E-01  e=4.301E-15  Deinococcus geothermalis DSM 11300
  6ki1-assembly2_B  TM=8.757E-01  e=1.358E-14  Synechocystis sp. PCC 6803
  6ki1-assembly1_A  TM=8.729E-01  e=1.694E-14  Synechocystis sp. PCC 6803

Solvent-accessible surface area (backbone atoms only — not comparable to full-atom values): 82044 Å² total; per-residue (Å²): 125,78,80,66,70,69,74,74,67,65,81,74,59,84,63,88,73,73,86,92,88,88,83,85,82,85,73,87,81,84,89,80,93,83,67,96,77,88,86,89,90,81,87,76,90,74,88,81,83,74,81,90,81,82,83,85,76,81,75,77,66,80,77,71,78,69,71,70,72,74,75,72,77,77,76,59,82,62,74,63,40,51,70,57,48,69,56,41,61,70,56,66,70,48,60,89,68,60,75,68,70,58,68,63,71,71,57,77,78,76,94,40,76,64,60,70,36,32,40,75,55,51,50,57,49,49,54,30,43,74,72,68,62,60,50,74,68,52,52,64,55,33,41,72,42,64,79,42,70,68,24,10,48,51,10,4,51,52,41,14,51,36,43,51,48,46,20,36,31,31,17,48,60,29,68,42,62,47,66,35,16,54,28,16,36,27,42,19,23,49,42,25,38,38,28,36,50,51,36,45,53,31,61,23,64,35,65,67,50,18,43,51,49,25,52,40,33,54,72,64,69,36,74,62,66,68,57,28,46,34,48,33,11,47,41,4,32,43,22,7,52,51,22,33,53,38,18,74,67,57,48,42,63,60,54,27,66,53,39,58,56,41,52,43,21,40,39,23,25,48,15,52,47,50,34,57,65,35,44,34,41,27,28,49,42,92,69,80,90,62,87,31,48,66,57,47,52,53,48,50,66,74,46,54,84,59,46,29,66,71,19,29,50,52,11,54,49,50,32,50,50,52,51,48,39,50,50,61,65,66,46,72,48,49,64,56,31,52,69,32,84,73,42,46,79,41,66,46,48,84,89,37,70,62,24,53,49,50,50,49,46,43,68,39,35,54,38,49,40,45,50,53,25,27,51,48,28,49,50,31,58,75,68,66,50,77,65,52,58,50,64,37,88,65,76,88,65,67,91,50,75,45,69,66,53,68,69,57,57,68,68,48,58,64,70,63,46,51,53,51,20,50,50,50,32,52,52,30,48,37,46,28,47,56,45,31,49,53,55,28,58,72,29,52,34,78,70,50,60,29,40,36,32,29,12,52,6,48,9,15,37,41,5,11,40,32,41,2,40,49,50,27,39,37,58,68,51,18,50,51,17,45,74,46,35,29,35,34,36,60,13,33,42,40,15,19,50,44,36,57,51,41,63,75,66,37,57,74,53,48,32,37,23,28,47,19,39,35,32,31,58,49,34,53,57,18,56,71,47,44,56,68,63,58,54,52,49,30,52,63,48,34,60,70,57,28,51,46,25,50,51,13,23,48,39,17,36,63,46,43,56,71,54,8,49,50,45,25,43,52,49,50,50,50,48,52,48,49,49,52,36,57,48,59,70,44,54,36,9,38,64,58,90,87,42,65,41,48,31,89,80,35,73,81,28,44,64,57,75,43,37,46,38,33,35,43,43,34,58,36,26,40,41,24,28,65,55,49,46,52,48,53,56,48,53,51,50,46,45,38,73,72,71,38,64,63,44,33,40,34,38,41,28,67,31,29,52,36,52,40,70,45,20,48,50,39,54,51,52,44,32,50,57,33,36,76,72,67,23,28,39,33,39,14,26,57,39,54,66,29,45,39,43,34,54,53,63,46,40,61,62,54,31,47,76,47,58,28,45,69,22,64,33,60,65,52,41,49,26,52,74,69,68,70,52,72,69,67,64,42,50,51,52,49,51,48,41,31,49,48,48,53,43,51,52,45,48,56,57,54,67,66,46,78,74,78,62,78,77,72,64,69,80,70,71,85,82,82,83,82,80,77,83,78,79,78,84,123,125,83,78,68,70,69,75,73,63,69,78,74,63,85,47,77,92,88,84,92,87,88,88,80,89,83,68,96,69,85,87,74,94,78,76,83,91,90,86,84,82,84,79,78,85,72,84,81,82,80,90,83,82,83,89,79,83,78,75,82,62,79,78,70,78,68,70,72,72,74,74,70,75,76,74,57,82,62,73,62,40,48,71,58,47,69,58,42,62,68,56,68,71,49,59,88,69,60,76,66,69,60,69,64,71,71,54,76,78,74,92,40,76,64,59,69,37,32,39,74,54,53,49,58,49,48,54,32,44,75,71,68,62,59,51,73,68,50,52,64,56,32,40,73,41,63,76,42,69,67,24,11,49,50,10,5,50,52,39,15,50,37,42,52,48,47,21,34,31,31,17,49,59,28,66,42,64,47,67,36,16,55,27,17,38,27,41,19,22,48,42,26,40,39,28,37,52,51,37,46,53,30,60,22,63,37,64,67,50,18,44,51,49,24,51,39,33,52,71,65,68,37,76,62,68,69,58,29,45,33,49,34,12,46,41,4,32,44,22,7,52,51,22,32,52,38,18,74,69,56,49,41,62,59,56,27,68,53,38,59,57,40,50,43,22,40,39,23,26,48,15,52,47,50,35,57,66,34,44,35,41,27,29,47,42,92,69,79,89,62,87,30,48,66,56,45,52,53,49,49,65,72,45,54,86,60,45,30,66,70,20,28,50,53,10,54,50,51,30,51,50,51,51,48,39,50,51,62,64,65,46,74,47,50,64,54,31,53,68,30,84,76,42,47,79,40,67,46,50,84,89,38,71,61,25,53,50,50,49,50,46,45,67,38,36,54,39,50,41,46,51,52,25,29,53,49,27,50,50,32,59,74,68,66,51,77,66,52,59,50,63,37,87,64,75,87,66,67,91,51,76,45,69,66,52,37,67,59,56,69,68,48,58,63,72,63,47,50,52,50,21,50,51,50,32,53,53,31,47,38,46,28,48,58,47,30,49,53,53,28,57,72,30,53,34,77,71,49,60,29,41,36,32,29,14,52,7,48,9,16,35,41,5,12,40,32,42,2,40,49,50,30,38,35,59,69,49,18,52,51,18,45,73,46,36,29,35,35,39,60,12,34,42,41,16,19,49,44,36,56,51,40,63,76,68,38,57,73,54,49,33,38,22,29,45,20,40,34,32,30,58,50,32,54,58,18,55,69,46,44,55,68,65,59,55,53,51,30,53,64,50,35,60,71,57,28,50,48,25,48,50,14,22,48,38,19,37,64,44,42,56,71,56,8,50,52,45,26,43,52,51,49,50,51,50,52,49,50,49,52,37,58,47,59,70,44,53,36,9,39,65,59,89,87,43,66,40,48,32,90,81,34,74,82,28,44,63,56,74,42,36,48,37,33,36,44,43,34,56,35,24,42,42,25,29,64,54,50,46,53,48,52,54,47,54,53,48,45,47,38,74,72,71,38,64,62,44,33,41,34,38,41,28,66,31,28,52,36,51,39,70,46,20,48,50,39,53,50,51,43,32,50,58,33,36,77,70,66,22,26,38,33,40,16,27,56,39,54,66,30,44,38,42,34,55,52,62,46,41,61,61,55,31,47,76,48,58,29,46,71,25,64,33,59,65,54,41,49,25,53,75,71,68,70,50,73,68,68,63,41,50,51,52,49,51,50,42,30,50,46,48,54,43,52,53,45,48,57,57,53,67,67,46,76,76,79,62,80,76,71,64,71,80,70,70,82,82,80,84,82,81,76,84,79,81,79,86,126

InterPro domains:
  IPR001902 SLC26A/SulP transporter [PTHR11814] (147-724)
  IPR002645 STAS domain [PF01740] (603-703)
  IPR002645 STAS domain [PS50801] (601-721)
  IPR011547 SLC26A/SulP transporter domain [PF00916] (149-552)
  IPR036513 STAS domain superfamily [G3DSA:3.30.750.24] (582-723)
  IPR036513 STAS domain superfamily [SSF52091] (604-721)